Protein AF-A0A932ZQI0-F1 (afdb_monomer_lite)

Sequence (1158 aa):
MSIFASSALFLGVGPSVYGGASLAAGVIEGADFLPGDAALLPDAFAGVDEGLRAELKDLVRGWRAATGTDREEIQREFAARIRAVPQDPWREAVAKISLHRLGEIPSRRYSRFLDESLERLIDHLEQGVSDRGLIVSPLGLRDLTEAFLERLLRRPHSGPVQQALVEKETVLIVQGKENFKRWQGRLSRLTGETIQDKEQAIFERDGIKIRLASIHELSRMEGPDLRGALARAGVVILDKEHHVRPIEDDPEDKDRSRFIRVLVEGGFLSPDFQIQKVEGQFLLGLTESVAEGAAGIYGGAKGLIFSEDLPSLLKQGLVIKPETRVYLPKPLATDKPVHEAWGELGLVERVEHLEETIVQLDRELSREEKIPRMAVYAGSREEAMALAARLQAEGRYRDRAALVISGDPEIEARRDLDWRDFVLGVRPIVIHVEALVEGVDEFQSDPLAAVIFAGVERAGGLRYALQSVGAHLGAQSAPLFVDLAGMFFRHPGLTAFDPSVYILEAGEIKRGSPLKSARPAGPRGGREVLKDTDVLTIDLFGEAAGENLGRYLRQLSPVPNAGAIAFGLGYSQELSEDLLAGRFVPNARLTVERLAEALGLDSRESGFLLHAWALDRLRYYETRHPMPQHLPDNEQALLKAARYMVIRRYGGMLGAVSGIKTETLRRYLEEGVSPENPGVRRNFFKALGNLVGKKYVERHLGRRILGDYFRPGRLDALDQTAPADLETLFDLVAGEKGQRPSEIIWQTRVQADGSLSNPSPLAVGEENQSRDYAKLRIGDLGGGRYAVTKARGTGAKNVVEGLRRAEGLKEVLTIRSDGWIGLRALRKDDLFTMETGDIEAMFQAVAKEKGQRPSEIIWQTLVQADGSLSNPSSLAVGEENQSTNYAKIQISDLGGGRYAVTKARGTRARNVVEGLRRSEGLKEVLTIRSDGWIGLRALHKDDLSTMETGDIEAMFQAAAEEKGQRPSEIIWQTLVQADGSLVNPSPLAVGEENKGYGYAKLRISDLGGGRYAVTKARGTGAKNVVEGLRRAEGLKEVLTIRADGWIGLRALRTDDLSTMEPSDIEAMFQTVAEEKGQRPSEIIWQMQVHADGSLVNPSPLAVGEKNQARNYAKLRISDLGGGRYAVTKAWGTGATKILAALKSSPLAQGPEAVLRIQ

Secondary structure (DSSP, 8-state):
---------------SS-TTHHHHHHHHHH----GGGGGSHHHHTTTS-HHHHHHHHHHHHHHHH--THHHHHHHHHHHHHHTTS-SHHHHHHHHHHHHHHHHHHHHHHHHHHHHHHHHHHHHHHHHTS-SEEEEE-TT-SHHHHHHHHHHHHHS---SHHHHHHHHSEEEEEESHHHHHHHHHHHHHHHH------SS--EEEETTEEEEEEEHHHHTTS-HHHHHHHHHTEEEEEESSGGG---GGG-TT-HHHHHHHHHHHHTTSB-TTS-B---TT-EEEEEESS--TTHHHHHTGGGTEEEE--HHHHHHHTSS----EEEEEEGGG-SSS-HHHHHHHS-HHHHHHHHHHHHHHHHHHH-SSSSPPPEEEEESSHHHHHHHHHHHHHSTTTTTSPPEEE-S-HHHHHHHHHHHHHHHTTSS-EEEEETT--TTGGGGGTS--SEEEE----SS-HHHHHHHHHHTT-BTTB-PEEEESS-HHHH-GGGGGG-PEEEEEETTEEEEPPPPTT-S--TT---S-SSBSSS-----EESTTTTHHHHHHHHHSSSPPPHHHHHHHHT--HHHHHHHHHTSEE-S-HHHHHHHHHHTT--HHHHHHHHHHHHHHHHHHHHHHS---TTS-HHHHHHHHHHHHHHHHHHTTBSTTSTTS-HHHHHHHHHH----SSHHHHHHHHHHHHHHH-HHHHHHHH-GGGGT-S---SBGGGGGG--HHHHHHHHHHHHHHHTS--SEEEEEEEEPTTSBEEEEEEEETT-S---TTEEEEEEEEEETTEEEEEEEESTTHHHHHHHHHH-GGGTTTEEE-STT-TTT--EEGGGGGG--HHHHHHHHHHHHHHHSS--SEEEEEEEE-TTSEEEEEEEEETT-S---TTEEEEEEEEEETTEEEEEEEESTTHHHHHHHHHT-GGGTTTEEE--TT-TTT--EETTGGGG--HHHHHHHHHHHHHHHSS--SEEEEEEEE-TTSEEEEEEEEETT-S---TTSEEEEEEEEETTEEEEEEEESTTHHHHHHHHHT-GGGTTTEEE-S---TT----BTGGGGG--HHHHHHHHHHHHHHHSS--SEEEEEEEEPTTSBEEEEEEEETT-----TTSEEEEEEEEETTEEEEEEEESTTHHHHHHHHHTSTTTSSTT-SEEE-

Structure (mmCIF, N/CA/C/O backbone):
data_AF-A0A932ZQI0-F1
#
_entry.id   AF-A0A932ZQI0-F1
#
loop_
_atom_site.group_PDB
_atom_site.id
_atom_site.type_symbol
_atom_site.label_atom_id
_atom_site.label_alt_id
_atom_site.label_comp_id
_atom_site.label_asym_id
_atom_site.label_entity_id
_atom_site.label_seq_id
_atom_site.pdbx_PDB_ins_code
_atom_site.Cartn_x
_atom_site.Cartn_y
_atom_site.Cartn_z
_atom_site.occupancy
_atom_site.B_iso_or_equiv
_atom_site.auth_seq_id
_atom_site.auth_comp_id
_atom_site.auth_asym_id
_atom_site.auth_atom_id
_atom_site.pdbx_PDB_model_num
ATOM 1 N N . MET A 1 1 ? -47.302 8.917 -15.443 1.00 24.84 1 MET A N 1
ATOM 2 C CA . MET A 1 1 ? -47.496 8.179 -14.177 1.00 24.84 1 MET A CA 1
ATOM 3 C C . MET A 1 1 ? -46.247 8.398 -13.336 1.00 24.84 1 MET A C 1
ATOM 5 O O . MET A 1 1 ? -45.184 8.120 -13.859 1.00 24.84 1 MET A O 1
ATOM 9 N N . SER A 1 2 ? -46.226 8.939 -12.123 1.00 22.20 2 SER A N 1
ATOM 10 C CA . SER A 1 2 ? -47.204 9.651 -11.291 1.00 22.20 2 SER A CA 1
ATOM 11 C C . SER A 1 2 ? -46.400 10.378 -10.195 1.00 22.20 2 SER A C 1
ATOM 13 O O . SER A 1 2 ? -45.770 9.721 -9.381 1.00 22.20 2 SER A O 1
ATOM 15 N N . ILE A 1 3 ? -46.388 11.714 -10.275 1.00 27.12 3 ILE A N 1
ATOM 16 C CA . ILE A 1 3 ? -46.456 12.734 -9.207 1.00 27.12 3 ILE A CA 1
ATOM 17 C C . ILE A 1 3 ? -45.682 12.455 -7.897 1.00 27.12 3 ILE A C 1
ATOM 19 O O . ILE A 1 3 ? -46.152 11.686 -7.073 1.00 27.12 3 ILE A O 1
ATOM 23 N N . PHE A 1 4 ? -44.582 13.184 -7.657 1.00 23.95 4 PHE A N 1
ATOM 24 C CA . PHE A 1 4 ? -44.499 14.200 -6.588 1.00 23.95 4 PHE A CA 1
ATOM 25 C C . PHE A 1 4 ? -43.262 15.089 -6.796 1.00 23.95 4 PHE A C 1
ATOM 27 O O . PHE A 1 4 ? -42.119 14.647 -6.720 1.00 23.95 4 PHE A O 1
ATOM 34 N N . ALA A 1 5 ? -43.522 16.360 -7.086 1.00 21.81 5 ALA A N 1
ATOM 35 C CA . ALA A 1 5 ? -42.555 17.442 -7.119 1.00 21.81 5 ALA A CA 1
ATOM 36 C C . ALA A 1 5 ? -43.090 18.587 -6.250 1.00 21.81 5 ALA A C 1
ATOM 38 O O . ALA A 1 5 ? -44.304 18.754 -6.134 1.00 21.81 5 ALA A O 1
ATOM 39 N N . SER A 1 6 ? -42.150 19.404 -5.767 1.00 22.16 6 SER A N 1
ATOM 40 C CA . SER A 1 6 ? -42.321 20.805 -5.356 1.00 22.16 6 SER A CA 1
ATOM 41 C C . SER A 1 6 ? -42.725 21.065 -3.903 1.00 22.16 6 SER A C 1
ATOM 43 O O . SER A 1 6 ? -43.863 20.832 -3.514 1.00 22.16 6 SER A O 1
ATOM 45 N N . SER A 1 7 ? -41.810 21.686 -3.144 1.00 22.47 7 SER A N 1
ATOM 46 C CA . SER A 1 7 ? -42.012 23.021 -2.539 1.00 22.47 7 SER A CA 1
ATOM 47 C C . SER A 1 7 ? -40.743 23.494 -1.814 1.00 22.47 7 SER A C 1
ATOM 49 O O . SER A 1 7 ? -40.573 23.271 -0.622 1.00 22.47 7 SER A O 1
ATOM 51 N N . ALA A 1 8 ? -39.840 24.162 -2.536 1.00 22.92 8 ALA A N 1
ATOM 52 C CA . ALA A 1 8 ? -38.798 24.999 -1.940 1.00 22.92 8 ALA A CA 1
ATOM 53 C C . ALA A 1 8 ? -38.463 26.150 -2.900 1.00 22.92 8 ALA A C 1
ATOM 55 O O . ALA A 1 8 ? -37.605 25.988 -3.762 1.00 22.92 8 ALA A O 1
ATOM 56 N N . LEU A 1 9 ? -39.176 27.279 -2.781 1.00 23.56 9 LEU A N 1
ATOM 57 C CA . LEU A 1 9 ? -38.728 28.625 -3.183 1.00 23.56 9 LEU A CA 1
ATOM 58 C C . LEU A 1 9 ? -39.774 29.699 -2.807 1.00 23.56 9 LEU A C 1
ATOM 60 O O . LEU A 1 9 ? -40.964 29.460 -2.980 1.00 23.56 9 LEU A O 1
ATOM 64 N N . PHE A 1 10 ? -39.273 30.878 -2.387 1.00 23.12 10 PHE A N 1
ATOM 65 C CA . PHE A 1 10 ? -39.952 32.144 -2.004 1.00 23.12 10 PHE A CA 1
ATOM 66 C C . PHE A 1 10 ? -40.559 32.158 -0.581 1.00 23.12 10 PHE A C 1
ATOM 68 O O . PHE A 1 10 ? -41.439 31.369 -0.285 1.00 23.12 10 PHE A O 1
ATOM 75 N N . LEU A 1 11 ? -40.123 32.972 0.396 1.00 22.80 11 LEU A N 1
ATOM 76 C CA . LEU A 1 11 ? -39.775 34.401 0.421 1.00 22.80 11 LEU A CA 1
ATOM 77 C C . LEU A 1 11 ? -38.868 34.729 1.632 1.00 22.80 11 LEU A C 1
ATOM 79 O O . LEU A 1 11 ? -39.072 34.198 2.722 1.00 22.80 11 LEU A O 1
ATOM 83 N N . GLY A 1 12 ? -37.905 35.642 1.469 1.00 28.75 12 GLY A N 1
ATOM 84 C CA . GLY A 1 12 ? -37.147 36.204 2.586 1.00 28.75 12 GLY A CA 1
ATOM 85 C C . GLY A 1 12 ? -37.968 37.240 3.350 1.00 28.75 12 GLY A C 1
ATOM 86 O O . GLY A 1 12 ? -38.247 38.297 2.801 1.00 28.75 12 GLY A O 1
ATOM 87 N N . VAL A 1 13 ? -38.297 36.946 4.609 1.00 24.00 13 VAL A N 1
ATOM 88 C CA . VAL A 1 13 ? -38.564 37.904 5.696 1.00 24.00 13 VAL A CA 1
ATOM 89 C C . VAL A 1 13 ? -38.157 37.193 6.997 1.00 24.00 13 VAL A C 1
ATOM 91 O O . VAL A 1 13 ? -38.530 36.042 7.211 1.00 24.00 13 VAL A O 1
ATOM 94 N N . GLY A 1 14 ? -37.295 37.816 7.805 1.00 34.00 14 GLY A N 1
ATOM 95 C CA . GLY A 1 14 ? -36.609 37.162 8.928 1.00 34.00 14 GLY A CA 1
ATOM 96 C C . GLY A 1 14 ? -37.490 36.863 10.152 1.00 34.00 14 GLY A C 1
ATOM 97 O O . GLY A 1 14 ? -38.519 37.510 10.331 1.00 34.00 14 GLY A O 1
ATOM 98 N N . PRO A 1 15 ? -37.052 35.955 11.049 1.00 25.44 15 PRO A N 1
ATOM 99 C CA . PRO A 1 15 ? -37.573 35.870 12.403 1.00 25.44 15 PRO A CA 1
ATOM 100 C C . PRO A 1 15 ? -36.463 36.188 13.418 1.00 25.44 15 PRO A C 1
ATOM 102 O O . PRO A 1 15 ? -35.770 35.304 13.922 1.00 25.44 15 PRO A O 1
ATOM 105 N N . SER A 1 16 ? -36.311 37.466 13.754 1.00 29.48 16 SER A N 1
ATOM 106 C CA . SER A 1 16 ? -36.058 37.817 15.150 1.00 29.48 16 SER A CA 1
ATOM 107 C C . SER A 1 16 ? -37.395 37.665 15.892 1.00 29.48 16 SER A C 1
ATOM 109 O O . SER A 1 16 ? -38.446 37.988 15.346 1.00 29.48 16 SER A O 1
ATOM 111 N N . VAL A 1 17 ? -37.364 37.163 17.132 1.00 29.69 17 VAL A N 1
ATOM 112 C CA . VAL A 1 17 ? -38.525 37.039 18.046 1.00 29.69 17 VAL A CA 1
ATOM 113 C C . VAL A 1 17 ? -39.454 35.811 17.850 1.00 29.69 17 VAL A C 1
ATOM 115 O O . VAL A 1 17 ? -40.660 35.980 17.867 1.00 29.69 17 VAL A O 1
ATOM 118 N N . TYR A 1 18 ? -38.972 34.557 17.731 1.00 29.39 18 TYR A N 1
ATOM 119 C CA . TYR A 1 18 ? -39.868 33.362 17.793 1.00 29.39 18 TYR A CA 1
ATOM 120 C C . TYR A 1 18 ? -39.220 32.037 18.280 1.00 29.39 18 TYR A C 1
ATOM 122 O O . TYR A 1 18 ? -39.478 30.965 17.736 1.00 29.39 18 TYR A O 1
ATOM 130 N N . GLY A 1 19 ? -38.408 32.058 19.345 1.00 28.91 19 GLY A N 1
ATOM 131 C CA . GLY A 1 19 ? -37.782 30.830 19.885 1.00 28.91 19 GLY A CA 1
ATOM 132 C C . GLY A 1 19 ? -38.753 29.807 20.507 1.00 28.91 19 GLY A C 1
ATOM 133 O O . GLY A 1 19 ? -38.497 28.611 20.452 1.00 28.91 19 GLY A O 1
ATOM 134 N N . GLY A 1 20 ? -39.896 30.248 21.049 1.00 29.66 20 GLY A N 1
ATOM 135 C CA . GLY A 1 20 ? -40.848 29.361 21.742 1.00 29.66 20 GLY A CA 1
ATOM 136 C C . GLY A 1 20 ? -41.961 28.756 20.873 1.00 29.66 20 GLY A C 1
ATOM 137 O O . GLY A 1 20 ? -42.460 27.680 21.181 1.00 29.66 20 GLY A O 1
ATOM 138 N N . ALA A 1 21 ? -42.359 29.412 19.775 1.00 29.97 21 ALA A N 1
ATOM 139 C CA . ALA A 1 21 ? -43.529 28.986 18.991 1.00 29.97 21 ALA A CA 1
ATOM 140 C C . ALA A 1 21 ? -43.204 27.925 17.925 1.00 29.97 21 ALA A C 1
ATOM 142 O O . ALA A 1 21 ? -44.059 27.106 17.601 1.00 29.97 21 ALA A O 1
ATOM 143 N N . SER A 1 22 ? -41.969 27.911 17.409 1.00 32.50 22 SER A N 1
ATOM 144 C CA . SER A 1 22 ? -41.514 26.923 16.416 1.00 32.50 22 SER A CA 1
ATOM 145 C C . SER A 1 22 ? -41.395 25.515 17.021 1.00 32.50 22 SER A C 1
ATOM 147 O O . SER A 1 22 ? -41.840 24.537 16.426 1.00 32.50 22 SER A O 1
ATOM 149 N N . LEU A 1 23 ? -40.897 25.427 18.262 1.00 33.38 23 LEU A N 1
ATOM 150 C CA . LEU A 1 23 ? -40.829 24.180 19.031 1.00 33.38 23 LEU A CA 1
ATOM 151 C C . LEU A 1 23 ? -42.230 23.650 19.380 1.00 33.38 23 LEU A C 1
ATOM 153 O O . LEU A 1 23 ? -42.484 22.458 19.252 1.00 33.38 23 LEU A O 1
ATOM 157 N N . ALA A 1 24 ? -43.165 24.537 19.737 1.00 32.56 24 ALA A N 1
ATOM 158 C CA . ALA A 1 24 ? -44.550 24.158 20.011 1.00 32.56 24 ALA A CA 1
ATOM 159 C C . ALA A 1 24 ? -45.299 23.685 18.749 1.00 32.56 24 ALA A C 1
ATOM 161 O O . ALA A 1 24 ? -46.035 22.705 18.811 1.00 32.56 24 ALA A O 1
ATOM 162 N N . ALA A 1 25 ? -45.091 24.332 17.596 1.00 32.06 25 ALA A N 1
ATOM 163 C CA . ALA A 1 25 ? -45.734 23.943 16.339 1.00 32.06 25 ALA A CA 1
ATOM 164 C C . ALA A 1 25 ? -45.240 22.577 15.827 1.00 32.06 25 ALA A C 1
ATOM 166 O O . ALA A 1 25 ? -46.059 21.747 15.440 1.00 32.06 25 ALA A O 1
ATOM 167 N N . GLY A 1 26 ? -43.931 22.303 15.918 1.00 34.44 26 GLY A N 1
ATOM 168 C CA . GLY A 1 26 ? -43.352 21.011 15.526 1.00 34.44 26 GLY A CA 1
ATOM 169 C C . GLY A 1 26 ? -43.748 19.842 16.438 1.00 34.44 26 GLY A C 1
ATOM 170 O O . GLY A 1 26 ? -43.916 18.722 15.963 1.00 34.44 26 GLY A O 1
ATOM 171 N N . VAL A 1 27 ? -43.957 20.092 17.737 1.00 36.28 27 VAL A N 1
ATOM 172 C CA . VAL A 1 27 ? -44.449 19.075 18.688 1.00 36.28 27 VAL A CA 1
ATOM 173 C C . VAL A 1 27 ? -45.940 18.779 18.479 1.00 36.28 27 VAL A C 1
ATOM 175 O O . VAL A 1 27 ? -46.361 17.640 18.653 1.00 36.28 27 VAL A O 1
ATOM 178 N N . ILE A 1 28 ? -46.743 19.769 18.074 1.00 37.00 28 ILE A N 1
ATOM 179 C CA . ILE A 1 28 ? -48.190 19.601 17.851 1.00 37.00 28 ILE A CA 1
ATOM 180 C C . ILE A 1 28 ? -48.493 18.948 16.490 1.00 37.00 28 ILE A C 1
ATOM 182 O O . ILE A 1 28 ? -49.442 18.172 16.394 1.00 37.00 28 ILE A O 1
ATOM 186 N N . GLU A 1 29 ? -47.689 19.210 15.453 1.00 35.88 29 GLU A N 1
ATOM 187 C CA . GLU A 1 29 ? -47.862 18.590 14.126 1.00 35.88 29 GLU A CA 1
ATOM 188 C C . GLU A 1 29 ? -47.387 17.122 14.066 1.00 35.88 29 GLU A C 1
ATOM 190 O O . GLU A 1 29 ? -47.773 16.408 13.144 1.00 35.88 29 GLU A O 1
ATOM 195 N N . GLY A 1 30 ? -46.610 16.646 15.053 1.00 34.22 30 GLY A N 1
ATOM 196 C CA . GLY A 1 30 ? -46.048 15.285 15.076 1.00 34.22 30 GLY A CA 1
ATOM 197 C C . GLY A 1 30 ? -46.457 14.379 16.247 1.00 34.22 30 GLY A C 1
ATOM 198 O O . GLY A 1 30 ? -45.995 13.240 16.299 1.00 34.22 30 GLY A O 1
ATOM 199 N N . ALA A 1 31 ? -47.276 14.841 17.201 1.00 35.91 31 ALA A N 1
ATOM 200 C CA . ALA A 1 31 ? -47.643 14.050 18.381 1.00 35.91 31 ALA A CA 1
ATOM 201 C C . ALA A 1 31 ? -49.029 13.391 18.266 1.00 35.91 31 ALA A C 1
ATOM 203 O O . ALA A 1 31 ? -50.055 14.069 18.191 1.00 35.91 31 ALA A O 1
ATOM 204 N N . ASP A 1 32 ? -49.064 12.062 18.381 1.00 32.50 32 ASP A N 1
ATOM 205 C CA . ASP A 1 32 ? -50.278 11.311 18.706 1.00 32.50 32 ASP A CA 1
ATOM 206 C C . ASP A 1 32 ? -50.683 11.598 20.164 1.00 32.50 32 ASP A C 1
ATOM 208 O O . ASP A 1 32 ? -50.017 11.164 21.106 1.00 32.50 32 ASP A O 1
ATOM 212 N N . PHE A 1 33 ? -51.776 12.337 20.381 1.00 38.59 33 PHE A N 1
ATOM 213 C CA . PHE A 1 33 ? -52.343 12.521 21.724 1.00 38.59 33 PHE A CA 1
ATOM 214 C C . PHE A 1 33 ? -52.954 11.206 22.230 1.00 38.59 33 PHE A C 1
ATOM 216 O O . PHE A 1 33 ? -53.869 10.652 21.610 1.00 38.59 33 PHE A O 1
ATOM 223 N N . LEU A 1 34 ? -52.479 10.716 23.377 1.00 37.38 34 LEU A N 1
ATOM 224 C CA . LEU A 1 34 ? -52.951 9.472 23.985 1.00 37.38 34 LEU A CA 1
ATOM 225 C C . LEU A 1 34 ? -54.200 9.715 24.859 1.00 37.38 34 LEU A C 1
ATOM 227 O O . LEU A 1 34 ? -54.417 10.817 25.371 1.00 37.38 34 LEU A O 1
ATOM 231 N N . PRO A 1 35 ? -55.042 8.688 25.100 1.00 37.34 35 PRO A N 1
ATOM 232 C CA . PRO A 1 35 ? -56.301 8.829 25.843 1.00 37.34 35 PRO A CA 1
ATOM 233 C C . PRO A 1 35 ? -56.177 9.434 27.258 1.00 37.34 35 PRO A C 1
ATOM 235 O O . PRO A 1 35 ? -57.126 10.076 27.720 1.00 37.34 35 PRO A O 1
ATOM 238 N N . GLY A 1 36 ? -55.023 9.282 27.921 1.00 39.62 36 GLY A N 1
ATOM 239 C CA . GLY A 1 36 ? -54.739 9.822 29.260 1.00 39.62 36 GLY A CA 1
ATOM 240 C C . GLY A 1 36 ? -54.460 11.331 29.313 1.00 39.62 36 GLY A C 1
ATOM 241 O O . GLY A 1 36 ? -54.604 11.941 30.368 1.00 39.62 36 GLY A O 1
ATOM 242 N N . ASP A 1 37 ? -54.158 11.960 28.175 1.00 41.72 37 ASP A N 1
ATOM 243 C CA . ASP A 1 37 ? -53.739 13.367 28.108 1.00 41.72 37 ASP A CA 1
ATOM 244 C C . ASP A 1 37 ? -54.865 14.362 28.437 1.00 41.72 37 ASP A C 1
ATOM 246 O O . ASP A 1 37 ? -54.610 15.503 28.818 1.00 41.72 37 ASP A O 1
ATOM 250 N N . ALA A 1 38 ? -56.129 13.935 28.348 1.00 41.59 38 ALA A N 1
ATOM 251 C CA . ALA A 1 38 ? -57.273 14.795 28.656 1.00 41.59 38 ALA A CA 1
ATOM 252 C C . ALA A 1 38 ? -57.487 15.039 30.157 1.00 41.59 38 ALA A C 1
ATOM 254 O O . ALA A 1 38 ? -58.179 15.992 30.514 1.00 41.59 38 ALA A O 1
ATOM 255 N N . ALA A 1 39 ? -56.903 14.210 31.028 1.00 43.34 39 ALA A N 1
ATOM 256 C CA . ALA A 1 39 ? -57.005 14.387 32.476 1.00 43.34 39 ALA A CA 1
ATOM 257 C C . ALA A 1 39 ? -56.127 15.542 32.995 1.00 43.34 39 ALA A C 1
ATOM 259 O O . ALA A 1 39 ? -56.420 16.085 34.053 1.00 43.34 39 ALA A O 1
ATOM 260 N N . LEU A 1 40 ? -55.098 15.945 32.236 1.00 40.34 40 LEU A N 1
ATOM 261 C CA . LEU A 1 40 ? -54.125 16.986 32.607 1.00 40.34 40 LEU A CA 1
ATOM 262 C C . LEU A 1 40 ? -54.481 18.385 32.068 1.00 40.34 40 LEU A C 1
ATOM 264 O O . LEU A 1 40 ? -53.931 19.391 32.508 1.00 40.34 40 LEU A O 1
ATOM 268 N N . LEU A 1 41 ? -55.421 18.465 31.121 1.00 44.06 41 LEU A N 1
ATOM 269 C CA . LEU A 1 41 ? -55.883 19.728 30.535 1.00 44.06 41 LEU A CA 1
ATOM 270 C C . LEU A 1 41 ? -56.590 20.673 31.536 1.00 44.06 41 LEU A C 1
ATOM 272 O O . LEU A 1 41 ? -56.377 21.878 31.426 1.00 44.06 41 LEU A O 1
ATOM 276 N N . PRO A 1 42 ? -57.410 20.216 32.508 1.00 45.59 42 PRO A N 1
ATOM 277 C CA . PRO A 1 42 ? -58.130 21.118 33.413 1.00 45.59 42 PRO A CA 1
ATOM 278 C C . PRO A 1 42 ? -57.219 22.047 34.231 1.00 45.59 42 PRO A C 1
ATOM 280 O O . PRO A 1 42 ? -57.543 23.228 34.358 1.00 45.59 42 PRO A O 1
ATOM 283 N N . ASP A 1 43 ? -56.073 21.545 34.702 1.00 45.09 43 ASP A N 1
ATOM 284 C CA . ASP A 1 43 ? -55.130 22.311 35.530 1.00 45.09 43 ASP A CA 1
ATOM 285 C C . ASP A 1 43 ? -54.246 23.244 34.690 1.00 45.09 43 ASP A C 1
ATOM 287 O O . ASP A 1 43 ? -53.954 24.369 35.098 1.00 45.09 43 ASP A O 1
ATOM 291 N N . ALA A 1 44 ? -53.888 22.834 33.467 1.00 45.62 44 ALA A N 1
ATOM 292 C CA . ALA A 1 44 ? -53.109 23.653 32.536 1.00 45.62 44 ALA A CA 1
ATOM 293 C C . ALA A 1 44 ? -53.874 24.886 32.015 1.00 45.62 44 ALA A C 1
ATOM 295 O O . ALA A 1 44 ? -53.261 25.856 31.570 1.00 45.62 44 ALA A O 1
ATOM 296 N N . PHE A 1 45 ? -55.211 24.868 32.073 1.00 46.88 45 PHE A N 1
ATOM 297 C CA . PHE A 1 45 ? -56.064 25.941 31.561 1.00 46.88 45 PHE A CA 1
ATOM 298 C C . PHE A 1 45 ? -56.587 26.900 32.627 1.00 46.88 45 PHE A C 1
ATOM 300 O O . PHE A 1 45 ? -57.428 27.730 32.285 1.00 46.88 45 PHE A O 1
ATOM 307 N N . ALA A 1 46 ? -56.122 26.833 33.880 1.00 51.41 46 ALA A N 1
ATOM 308 C CA . ALA A 1 46 ? -56.677 27.584 35.014 1.00 51.41 46 ALA A CA 1
ATOM 309 C C . ALA A 1 46 ? -56.826 29.114 34.797 1.00 51.41 46 ALA A C 1
ATOM 311 O O . ALA A 1 46 ? -57.655 29.724 35.464 1.00 51.41 46 ALA A O 1
ATOM 312 N N . GLY A 1 47 ? -56.120 29.713 33.826 1.00 50.03 47 GLY A N 1
ATOM 313 C CA . GLY A 1 47 ? -56.233 31.131 33.437 1.00 50.03 47 GLY A CA 1
ATOM 314 C C . GLY A 1 47 ? -56.882 31.436 32.073 1.00 50.03 47 GLY A C 1
ATOM 315 O O . GLY A 1 47 ? -56.808 32.576 31.626 1.00 50.03 47 GLY A O 1
ATOM 316 N N . VAL A 1 48 ? -57.471 30.454 31.382 1.00 51.94 48 VAL A N 1
ATOM 317 C CA . VAL A 1 48 ? -58.129 30.639 30.070 1.00 51.94 48 VAL A CA 1
ATOM 318 C C . VAL A 1 48 ? -59.638 30.833 30.234 1.00 51.94 48 VAL A C 1
ATOM 320 O O . VAL A 1 48 ? -60.255 30.138 31.044 1.00 51.94 48 VAL A O 1
ATOM 323 N N . ASP A 1 49 ? -60.208 31.751 29.443 1.00 63.16 49 ASP A N 1
ATOM 324 C CA . ASP A 1 49 ? -61.644 32.055 29.376 1.00 63.16 49 ASP A CA 1
ATOM 325 C C . ASP A 1 49 ? -62.515 30.789 29.273 1.00 63.16 49 ASP A C 1
ATOM 327 O O . ASP A 1 49 ? -62.194 29.833 28.557 1.00 63.16 49 ASP A O 1
ATOM 331 N N . GLU A 1 50 ? -63.622 30.779 30.013 1.00 60.78 50 GLU A N 1
ATOM 332 C CA . GLU A 1 50 ? -64.457 29.593 30.210 1.00 60.78 50 GLU A CA 1
ATOM 333 C C . GLU A 1 50 ? -65.176 29.157 28.920 1.00 60.78 50 GLU A C 1
ATOM 335 O O . GLU A 1 50 ? -65.356 27.956 28.694 1.00 60.78 50 GLU A O 1
ATOM 340 N N . GLY A 1 51 ? -65.495 30.105 28.029 1.00 61.03 51 GLY A N 1
ATOM 341 C CA . GLY A 1 51 ? -66.094 29.833 26.721 1.00 61.03 51 GLY A CA 1
ATOM 342 C C . GLY A 1 51 ? -65.116 29.138 25.777 1.00 61.03 51 GLY A C 1
ATOM 343 O O . GLY A 1 51 ? -65.432 28.094 25.205 1.00 61.03 51 GLY A O 1
ATOM 344 N N . LEU A 1 52 ? -63.882 29.641 25.696 1.00 58.97 52 LEU A N 1
ATOM 345 C CA . LEU A 1 52 ? -62.823 29.017 24.898 1.00 58.97 52 LEU A CA 1
ATOM 346 C C . LEU A 1 52 ? -62.430 27.635 25.452 1.00 58.97 52 LEU A C 1
ATOM 348 O O . LEU A 1 52 ? -62.166 26.697 24.696 1.00 58.97 52 LEU A O 1
ATOM 352 N N . ARG A 1 53 ? -62.440 27.474 26.781 1.00 58.94 53 ARG A N 1
ATOM 353 C CA . ARG A 1 53 ? -62.194 26.184 27.441 1.00 58.94 53 ARG A CA 1
ATOM 354 C C . ARG A 1 53 ? -63.275 25.149 27.094 1.00 58.94 53 ARG A C 1
ATOM 356 O O . ARG A 1 53 ? -62.947 23.970 26.943 1.00 58.94 53 ARG A O 1
ATOM 363 N N . ALA A 1 54 ? -64.539 25.558 26.981 1.00 63.72 54 ALA A N 1
ATOM 364 C CA . ALA A 1 54 ? -65.634 24.678 26.573 1.00 63.72 54 ALA A CA 1
ATOM 365 C C . ALA A 1 54 ? -65.513 24.265 25.095 1.00 63.72 54 ALA A C 1
ATOM 367 O O . ALA A 1 54 ? -65.581 23.074 24.792 1.00 63.72 54 ALA A O 1
ATOM 368 N N . GLU A 1 55 ? -65.220 25.211 24.199 1.00 58.44 55 GLU A N 1
ATOM 369 C CA . GLU A 1 55 ? -65.029 24.923 22.770 1.00 58.44 55 GLU A CA 1
ATOM 370 C C . GLU A 1 55 ? -63.850 23.978 22.501 1.00 58.44 55 GLU A C 1
ATOM 372 O O . GLU A 1 55 ? -63.971 23.032 21.721 1.00 58.44 55 GLU A O 1
ATOM 377 N N . LEU A 1 56 ? -62.711 24.180 23.174 1.00 55.25 56 LEU A N 1
ATOM 378 C CA . LEU A 1 56 ? -61.544 23.305 23.022 1.00 55.25 56 LEU A CA 1
ATOM 379 C C . LEU A 1 56 ? -61.823 21.885 23.536 1.00 55.25 56 LEU A C 1
ATOM 381 O O . LEU A 1 56 ? -61.344 20.914 22.949 1.00 55.25 56 LEU A O 1
ATOM 385 N N . LYS A 1 57 ? -62.628 21.738 24.598 1.00 59.75 57 LYS A N 1
ATOM 386 C CA . LYS A 1 57 ? -63.063 20.420 25.090 1.00 59.75 57 LYS A CA 1
ATOM 387 C C . LYS A 1 57 ? -63.949 19.693 24.078 1.00 59.75 57 LYS A C 1
ATOM 389 O O . LYS A 1 57 ? -63.797 18.479 23.921 1.00 59.75 57 LYS A O 1
ATOM 394 N N . ASP A 1 58 ? -64.832 20.406 23.387 1.00 60.81 58 ASP A N 1
ATOM 395 C CA . ASP A 1 58 ? -65.703 19.808 22.373 1.00 60.81 58 ASP A CA 1
ATOM 396 C C . ASP A 1 58 ? -64.952 19.462 21.079 1.00 60.81 58 ASP A C 1
ATOM 398 O O . ASP A 1 58 ? -65.175 18.384 20.528 1.00 60.81 58 ASP A O 1
ATOM 402 N N . LEU A 1 59 ? -63.963 20.263 20.665 1.00 55.78 59 LEU A N 1
ATOM 403 C CA . LEU A 1 59 ? -63.044 19.911 19.570 1.00 55.78 59 LEU A CA 1
ATOM 404 C C . LEU A 1 59 ? -62.225 18.648 19.875 1.00 55.78 59 LEU A C 1
ATOM 406 O O . LEU A 1 59 ? -62.103 17.768 19.025 1.00 55.78 59 LEU A O 1
ATOM 410 N N . VAL A 1 60 ? -61.716 18.505 21.104 1.00 52.22 60 VAL A N 1
ATOM 411 C CA . VAL A 1 60 ? -60.989 17.295 21.533 1.00 52.22 60 VAL A CA 1
ATOM 412 C C . VAL A 1 60 ? -61.914 16.073 21.597 1.00 52.22 60 VAL A C 1
ATOM 414 O O . VAL A 1 60 ? -61.490 14.964 21.260 1.00 52.22 60 VAL A O 1
ATOM 417 N N . ARG A 1 61 ? -63.188 16.240 21.984 1.00 59.62 61 ARG A N 1
ATOM 418 C CA . ARG A 1 61 ? -64.191 15.163 21.881 1.00 59.62 61 ARG A CA 1
ATOM 419 C C . ARG A 1 61 ? -64.466 14.772 20.434 1.00 59.62 61 ARG A C 1
ATOM 421 O O . ARG A 1 61 ? -64.479 13.579 20.147 1.00 59.62 61 ARG A O 1
ATOM 428 N N . GLY A 1 62 ? -64.649 15.748 19.544 1.00 54.62 62 GLY A N 1
ATOM 429 C CA . GLY A 1 62 ? -64.841 15.512 18.113 1.00 54.62 62 GLY A CA 1
ATOM 430 C C . GLY A 1 62 ? -63.658 14.765 17.499 1.00 54.62 62 GLY A C 1
ATOM 431 O O . GLY A 1 62 ? -63.844 13.760 16.820 1.00 54.62 62 GLY A O 1
ATOM 432 N N . TRP A 1 63 ? -62.433 15.171 17.844 1.00 56.66 63 TRP A N 1
ATOM 433 C CA . TRP A 1 63 ? -61.203 14.519 17.387 1.00 56.66 63 TRP A CA 1
ATOM 434 C C . TRP A 1 63 ? -61.095 13.058 17.842 1.00 56.66 63 TRP A C 1
ATOM 436 O O . TRP A 1 63 ? -60.628 12.208 17.088 1.00 56.66 63 TRP A O 1
ATOM 446 N N . ARG A 1 64 ? -61.553 12.740 19.062 1.00 48.84 64 ARG A N 1
ATOM 447 C CA . ARG A 1 64 ? -61.570 11.363 19.591 1.00 48.84 64 ARG A CA 1
ATOM 448 C C . ARG A 1 64 ? -62.575 10.452 18.889 1.00 48.84 64 ARG A C 1
ATOM 450 O O . ARG A 1 64 ? -62.378 9.241 18.902 1.00 48.84 64 ARG A O 1
ATOM 457 N N . ALA A 1 65 ? -63.645 11.011 18.328 1.00 57.50 65 ALA A N 1
ATOM 458 C CA . ALA A 1 65 ? -64.685 10.251 17.639 1.00 57.50 65 ALA A CA 1
ATOM 459 C C . ALA A 1 65 ? -64.414 10.078 16.131 1.00 57.50 65 ALA A C 1
ATOM 461 O O . ALA A 1 65 ? -65.024 9.214 15.504 1.00 57.50 65 ALA A O 1
ATOM 462 N N . ALA A 1 66 ? -63.506 10.871 15.552 1.00 55.84 66 ALA A N 1
ATOM 463 C CA . ALA A 1 66 ? -63.208 10.877 14.122 1.00 55.84 66 ALA A CA 1
ATOM 464 C C . ALA A 1 66 ? -62.114 9.865 13.722 1.00 55.84 66 ALA A C 1
ATOM 466 O O . ALA A 1 66 ? -61.155 9.625 14.457 1.00 55.84 66 ALA A O 1
ATOM 467 N N . THR A 1 67 ? -62.220 9.300 12.513 1.00 50.53 67 THR A N 1
ATOM 468 C CA . THR A 1 67 ? -61.204 8.411 11.916 1.00 50.53 67 THR A CA 1
ATOM 469 C C . THR A 1 67 ? -60.875 8.856 10.491 1.00 50.53 67 THR A C 1
ATOM 471 O O . THR A 1 67 ? -61.739 9.366 9.786 1.00 50.53 67 THR A O 1
ATOM 474 N N . GLY A 1 68 ? -59.622 8.686 10.061 1.00 56.59 68 GLY A N 1
ATOM 475 C CA . GLY A 1 68 ? -59.186 9.087 8.719 1.00 56.59 68 GLY A CA 1
ATOM 476 C C . GLY A 1 68 ? -59.122 10.607 8.523 1.00 56.59 68 GLY A C 1
ATOM 477 O O . GLY A 1 68 ? -58.667 11.332 9.406 1.00 56.59 68 GLY A O 1
ATOM 478 N N . THR A 1 69 ? -59.566 11.087 7.361 1.00 50.56 69 THR A N 1
ATOM 479 C CA . THR A 1 69 ? -59.445 12.488 6.914 1.00 50.56 69 THR A CA 1
ATOM 480 C C . THR A 1 69 ? -60.169 13.500 7.805 1.00 50.56 69 THR A C 1
ATOM 482 O O . THR A 1 69 ? -59.670 14.609 7.981 1.00 50.56 69 THR A O 1
ATOM 485 N N . ASP A 1 70 ? -61.272 13.106 8.449 1.00 53.56 70 ASP A N 1
ATOM 486 C CA . ASP A 1 70 ? -62.012 13.967 9.386 1.00 53.56 70 ASP A CA 1
ATOM 487 C C . ASP A 1 70 ? -61.163 14.326 10.615 1.00 53.56 70 ASP A C 1
ATOM 489 O O . ASP A 1 70 ? -61.290 15.401 11.200 1.00 53.56 70 ASP A O 1
ATOM 493 N N . ARG A 1 71 ? -60.236 13.440 10.997 1.00 52.19 71 ARG A N 1
ATOM 494 C CA . ARG A 1 71 ? -59.343 13.657 12.137 1.00 52.19 71 ARG A CA 1
ATOM 495 C C . ARG A 1 71 ? -58.291 14.722 11.833 1.00 52.19 71 ARG A C 1
ATOM 497 O O . ARG A 1 71 ? -57.998 15.537 12.705 1.00 52.19 71 ARG A O 1
ATOM 504 N N . GLU A 1 72 ? -57.774 14.756 10.605 1.00 53.16 72 GLU A N 1
ATOM 505 C CA . GLU A 1 72 ? -56.823 15.778 10.145 1.00 53.16 72 GLU A CA 1
ATOM 506 C C . GLU A 1 72 ? -57.478 17.154 9.987 1.00 53.16 72 GLU A C 1
ATOM 508 O O . GLU A 1 72 ? -56.834 18.182 10.208 1.00 53.16 72 GLU A O 1
ATOM 513 N N . GLU A 1 73 ? -58.754 17.193 9.603 1.00 59.94 73 GLU A N 1
ATOM 514 C CA . GLU A 1 73 ? -59.512 18.437 9.482 1.00 59.94 73 GLU A CA 1
ATOM 515 C C . GLU A 1 73 ? -59.827 19.032 10.858 1.00 59.94 73 GLU A C 1
ATOM 517 O O . GLU A 1 73 ? -59.543 20.208 11.091 1.00 59.94 73 GLU A O 1
ATOM 522 N N . ILE A 1 74 ? -60.255 18.203 11.817 1.00 58.75 74 ILE A N 1
ATOM 523 C CA . ILE A 1 74 ? -60.433 18.623 13.215 1.00 58.75 74 ILE A CA 1
ATOM 524 C C . ILE A 1 74 ? -59.095 19.056 13.833 1.00 58.75 74 ILE A C 1
ATOM 526 O O . ILE A 1 74 ? -59.047 20.018 14.597 1.00 58.75 74 ILE A O 1
ATOM 530 N N . GLN A 1 75 ? -57.986 18.397 13.485 1.00 50.94 75 GLN A N 1
ATOM 531 C CA . GLN A 1 75 ? -56.648 18.770 13.954 1.00 50.94 75 GLN A CA 1
ATOM 532 C C . GLN A 1 75 ? -56.185 20.112 13.362 1.00 50.94 75 GLN A C 1
ATOM 534 O O . GLN A 1 75 ? -55.610 20.934 14.079 1.00 50.94 75 GLN A O 1
ATOM 539 N N . ARG A 1 76 ? -56.501 20.387 12.088 1.00 60.12 76 ARG A N 1
ATOM 540 C CA . ARG A 1 76 ? -56.289 21.702 11.462 1.00 60.12 76 ARG A CA 1
ATOM 541 C C . ARG A 1 76 ? -57.160 22.786 12.090 1.00 60.12 76 ARG A C 1
ATOM 543 O O . ARG A 1 76 ? -56.655 23.880 12.338 1.00 60.12 76 ARG A O 1
ATOM 550 N N . GLU A 1 77 ? -58.424 22.496 12.383 1.00 57.41 77 GLU A N 1
ATOM 551 C CA . GLU A 1 77 ? -59.324 23.444 13.044 1.00 57.41 77 GLU A CA 1
ATOM 552 C C . GLU A 1 77 ? -58.866 23.741 14.480 1.00 57.41 77 GLU A C 1
ATOM 554 O O . GLU A 1 77 ? -58.786 24.903 14.880 1.00 57.41 77 GLU A O 1
ATOM 559 N N . PHE A 1 78 ? -58.455 22.715 15.227 1.00 55.78 78 PHE A N 1
ATOM 560 C CA . PHE A 1 78 ? -57.879 22.861 16.563 1.00 55.78 78 PHE A CA 1
ATOM 561 C C . PHE A 1 78 ? -56.605 23.719 16.535 1.00 55.78 78 PHE A C 1
ATOM 563 O O . PHE A 1 78 ? -56.472 24.661 17.318 1.00 55.78 78 PHE A O 1
ATOM 570 N N . ALA A 1 79 ? -55.702 23.472 15.579 1.00 52.22 79 ALA A N 1
ATOM 571 C CA . ALA A 1 79 ? -54.496 24.275 15.389 1.00 52.22 79 ALA A CA 1
ATOM 572 C C . ALA A 1 79 ? -54.810 25.730 14.997 1.00 52.22 79 ALA A C 1
ATOM 574 O O . ALA A 1 79 ? -54.163 26.655 15.491 1.00 52.22 79 ALA A O 1
ATOM 575 N N . ALA A 1 80 ? -55.811 25.957 14.141 1.00 57.91 80 ALA A N 1
ATOM 576 C CA . ALA A 1 80 ? -56.237 27.294 13.737 1.00 57.91 80 ALA A CA 1
ATOM 577 C C . ALA A 1 80 ? -56.843 28.085 14.906 1.00 57.91 80 ALA A C 1
ATOM 579 O O . ALA A 1 80 ? -56.512 29.257 15.084 1.00 57.91 80 ALA A O 1
ATOM 580 N N . ARG A 1 81 ? -57.666 27.445 15.747 1.00 56.78 81 ARG A N 1
ATOM 581 C CA . ARG A 1 81 ? -58.255 28.092 16.929 1.00 56.78 81 ARG A CA 1
ATOM 582 C C . ARG A 1 81 ? -57.227 28.360 18.024 1.00 56.78 81 ARG A C 1
ATOM 584 O O . ARG A 1 81 ? -57.260 29.428 18.624 1.00 56.78 81 ARG A O 1
ATOM 591 N N . ILE A 1 82 ? -56.254 27.468 18.221 1.00 51.59 82 ILE A N 1
ATOM 592 C CA . ILE A 1 82 ? -55.121 27.718 19.129 1.00 51.59 82 ILE A CA 1
ATOM 593 C C . ILE A 1 82 ? -54.299 28.932 18.675 1.00 51.59 82 ILE A C 1
ATOM 595 O O . ILE A 1 82 ? -53.877 29.729 19.511 1.00 51.59 82 ILE A O 1
ATOM 599 N N . ARG A 1 83 ? -54.112 29.128 17.361 1.00 52.09 83 ARG A N 1
ATOM 600 C CA . ARG A 1 83 ? -53.405 30.305 16.818 1.00 52.09 83 ARG A CA 1
ATOM 601 C C . ARG A 1 83 ? -54.131 31.632 17.077 1.00 52.09 83 ARG A C 1
ATOM 603 O O . ARG A 1 83 ? -53.491 32.675 16.980 1.00 52.09 83 ARG A O 1
ATOM 610 N N . ALA A 1 84 ? -55.423 31.607 17.405 1.00 52.84 84 ALA A N 1
ATOM 611 C CA . ALA A 1 84 ? -56.214 32.803 17.691 1.00 52.84 84 ALA A CA 1
ATOM 612 C C . ALA A 1 84 ? -56.146 33.263 19.167 1.00 52.84 84 ALA A C 1
ATOM 614 O O . ALA A 1 84 ? -56.663 34.333 19.487 1.00 52.84 84 ALA A O 1
ATOM 615 N N . VAL A 1 85 ? -55.509 32.498 20.066 1.00 49.69 85 VAL A N 1
ATOM 616 C CA . VAL A 1 85 ? -55.419 32.816 21.506 1.00 49.69 85 VAL A CA 1
ATOM 617 C C . VAL A 1 85 ? -54.199 33.713 21.802 1.00 49.69 85 VAL A C 1
ATOM 619 O O . VAL A 1 85 ? -53.110 33.434 21.293 1.00 49.69 85 VAL A O 1
ATOM 622 N N . PRO A 1 86 ? -54.323 34.776 22.629 1.00 50.88 86 PRO A N 1
ATOM 623 C CA . PRO A 1 86 ? -53.208 35.667 22.974 1.00 50.88 86 PRO A CA 1
ATOM 624 C C . PRO A 1 86 ? -52.021 34.938 23.633 1.00 50.88 86 PRO A C 1
ATOM 626 O O . PRO A 1 86 ? -52.201 34.063 24.477 1.00 50.88 86 PRO A O 1
ATOM 629 N N . GLN A 1 87 ? -50.794 35.310 23.250 1.00 50.50 87 GLN A N 1
ATOM 630 C CA . GLN A 1 87 ? -49.595 34.469 23.404 1.00 50.50 87 GLN A CA 1
ATOM 631 C C . GLN A 1 87 ? -49.013 34.321 24.826 1.00 50.50 87 GLN A C 1
ATOM 633 O O . GLN A 1 87 ? -48.222 33.399 25.038 1.00 50.50 87 GLN A O 1
ATOM 638 N N . ASP A 1 88 ? -49.354 35.174 25.794 1.00 48.38 88 ASP A N 1
ATOM 639 C CA . ASP A 1 88 ? -48.580 35.263 27.047 1.00 48.38 88 ASP A CA 1
ATOM 640 C C . ASP A 1 88 ? -48.837 34.134 28.068 1.00 48.38 88 ASP A C 1
ATOM 642 O O . ASP A 1 88 ? -47.864 33.515 28.502 1.00 48.38 88 ASP A O 1
ATOM 646 N N . PRO A 1 89 ? -50.084 33.747 28.407 1.00 47.44 89 PRO A N 1
ATOM 647 C CA . PRO A 1 89 ? -50.325 32.649 29.357 1.00 47.44 89 PRO A CA 1
ATOM 648 C C . PRO A 1 89 ? -49.942 31.276 28.783 1.00 47.44 89 PRO A C 1
ATOM 650 O O . PRO A 1 89 ? -49.650 30.327 29.510 1.00 47.44 89 PRO A O 1
ATOM 653 N N . TRP A 1 90 ? -49.937 31.164 27.451 1.00 49.69 90 TRP A N 1
ATOM 654 C CA . TRP A 1 90 ? -49.738 29.901 26.750 1.00 49.69 90 TRP A CA 1
ATOM 655 C C . TRP A 1 90 ? -48.265 29.502 26.644 1.00 49.69 90 TRP A C 1
ATOM 657 O O . TRP A 1 90 ? -47.945 28.318 26.721 1.00 49.69 90 TRP A O 1
ATOM 667 N N . ARG A 1 91 ? -47.345 30.474 26.562 1.00 45.22 91 ARG A N 1
ATOM 668 C CA . ARG A 1 91 ? -45.896 30.204 26.555 1.00 45.22 91 ARG A CA 1
ATOM 669 C C . ARG A 1 91 ? -45.430 29.506 27.828 1.00 45.22 91 ARG A C 1
ATOM 671 O O . ARG A 1 91 ? -44.610 28.597 27.748 1.00 45.22 91 ARG A O 1
ATOM 678 N N . GLU A 1 92 ? -45.968 29.893 28.980 1.00 41.44 92 GLU A N 1
ATOM 679 C CA . GLU A 1 92 ? -45.549 29.330 30.263 1.00 41.44 92 GLU A CA 1
ATOM 680 C C . GLU A 1 92 ? -46.109 27.914 30.489 1.00 41.44 92 GLU A C 1
ATOM 682 O O . GLU A 1 92 ? -45.384 27.017 30.926 1.00 41.44 92 GLU A O 1
ATOM 687 N N . ALA A 1 93 ? -47.373 27.682 30.116 1.00 42.03 93 ALA A N 1
ATOM 688 C CA . ALA A 1 93 ? -48.012 26.368 30.208 1.00 42.03 93 ALA A CA 1
ATOM 689 C C . ALA A 1 93 ? -47.410 25.358 29.213 1.00 42.03 93 ALA A C 1
ATOM 691 O O . ALA A 1 93 ? -47.084 24.230 29.589 1.00 42.03 93 ALA A O 1
ATOM 692 N N . VAL A 1 94 ? -47.180 25.770 27.959 1.00 41.88 94 VAL A N 1
ATOM 693 C CA . VAL A 1 94 ? -46.566 24.918 26.928 1.00 41.88 94 VAL A CA 1
ATOM 694 C C . VAL A 1 94 ? -45.099 24.624 27.250 1.00 41.88 94 VAL A C 1
ATOM 696 O O . VAL A 1 94 ? -44.664 23.492 27.042 1.00 41.88 94 VAL A O 1
ATOM 699 N N . ALA A 1 95 ? -44.343 25.570 27.821 1.00 40.62 95 ALA A N 1
ATOM 700 C CA . ALA A 1 95 ? -42.967 25.321 28.263 1.00 40.62 95 ALA A CA 1
ATOM 701 C C . ALA A 1 95 ? -42.897 24.283 29.398 1.00 40.62 95 ALA A C 1
ATOM 703 O O . ALA A 1 95 ? -42.070 23.374 29.338 1.00 40.62 95 ALA A O 1
ATOM 704 N N . LYS A 1 96 ? -43.797 24.362 30.391 1.00 40.09 96 LYS A N 1
ATOM 705 C CA . LYS A 1 96 ? -43.870 23.398 31.505 1.00 40.09 96 LYS A CA 1
ATOM 706 C C . LYS A 1 96 ? -44.288 21.995 31.040 1.00 40.09 96 LYS A C 1
ATOM 708 O O . LYS A 1 96 ? -43.653 21.017 31.428 1.00 40.09 96 LYS A O 1
ATOM 713 N N . ILE A 1 97 ? -45.288 21.888 30.159 1.00 39.81 97 ILE A N 1
ATOM 714 C CA . ILE A 1 97 ? -45.743 20.601 29.596 1.00 39.81 97 ILE A CA 1
ATOM 715 C C . ILE A 1 97 ? -44.674 19.981 28.684 1.00 39.81 97 ILE A C 1
ATOM 717 O O . ILE A 1 97 ? -44.447 18.772 28.732 1.00 39.81 97 ILE A O 1
ATOM 721 N N . SER A 1 98 ? -43.986 20.800 27.882 1.00 39.06 98 SER A N 1
ATOM 722 C CA . SER A 1 98 ? -42.932 20.329 26.975 1.00 39.06 98 SER A CA 1
ATOM 723 C C . SER A 1 98 ? -41.708 19.834 27.745 1.00 39.06 98 SER A C 1
ATOM 725 O O . SER A 1 98 ? -41.215 18.757 27.438 1.00 39.06 98 SER A O 1
ATOM 727 N N . LEU A 1 99 ? -41.256 20.545 28.786 1.00 39.25 99 LEU A N 1
ATOM 728 C CA . LEU A 1 99 ? -40.130 20.113 29.628 1.00 39.25 99 LEU A CA 1
ATOM 729 C C . LEU A 1 99 ? -40.431 18.818 30.394 1.00 39.25 99 LEU A C 1
ATOM 731 O O . LEU A 1 99 ? -39.578 17.936 30.458 1.00 39.25 99 LEU A O 1
ATOM 735 N N . HIS A 1 100 ? -41.650 18.663 30.919 1.00 41.12 100 HIS A N 1
ATOM 736 C CA . HIS A 1 100 ? -42.029 17.446 31.636 1.00 41.12 100 HIS A CA 1
ATOM 737 C C . HIS A 1 100 ? -42.121 16.227 30.698 1.00 41.12 100 HIS A C 1
ATOM 739 O O . HIS A 1 100 ? -41.584 15.165 31.013 1.00 41.12 100 HIS A O 1
ATOM 745 N N . ARG A 1 101 ? -42.705 16.389 29.498 1.00 40.06 101 ARG A N 1
ATOM 746 C CA . ARG A 1 101 ? -42.768 15.328 28.473 1.00 40.06 101 ARG A CA 1
ATOM 747 C C . ARG A 1 101 ? -41.408 14.984 27.860 1.00 40.06 101 ARG A C 1
ATOM 749 O O . ARG A 1 101 ? -41.177 13.817 27.540 1.00 40.06 101 ARG A O 1
ATOM 756 N N . LEU A 1 102 ? -40.518 15.967 27.704 1.00 41.66 102 LEU A N 1
ATOM 757 C CA . LEU A 1 102 ? -39.168 15.760 27.169 1.00 41.66 102 LEU A CA 1
ATOM 758 C C . LEU A 1 102 ? -38.295 14.887 28.086 1.00 41.66 102 LEU A C 1
ATOM 760 O O . LEU A 1 102 ? -37.397 14.239 27.569 1.00 41.66 102 LEU A O 1
ATOM 764 N N . GLY A 1 103 ? -38.577 14.805 29.393 1.00 45.56 103 GLY A N 1
ATOM 765 C CA . GLY A 1 103 ? -37.883 13.893 30.319 1.00 45.56 103 GLY A CA 1
ATOM 766 C C . GLY A 1 103 ? -38.523 12.500 30.470 1.00 45.56 103 GLY A C 1
ATOM 767 O O . GLY A 1 103 ? -37.825 11.513 30.717 1.00 45.56 103 GLY A O 1
ATOM 768 N N . GLU A 1 104 ? -39.845 12.366 30.306 1.00 49.34 104 GLU A N 1
ATOM 769 C CA . GLU A 1 104 ? -40.550 11.083 30.514 1.00 49.34 104 GLU A CA 1
ATOM 770 C C . GLU A 1 104 ? -40.424 10.097 29.340 1.00 49.34 104 GLU A C 1
ATOM 772 O O . GLU A 1 104 ? -40.387 8.880 29.539 1.00 49.34 104 GLU A O 1
ATOM 777 N N . ILE A 1 105 ? -40.362 10.592 28.100 1.00 53.00 105 ILE A N 1
ATOM 778 C CA . ILE A 1 105 ? -40.264 9.724 26.916 1.00 53.00 105 ILE A CA 1
ATOM 779 C C . ILE A 1 105 ? -38.868 9.083 26.809 1.00 53.00 105 ILE A C 1
ATOM 781 O O . ILE A 1 105 ? -38.810 7.856 26.659 1.00 53.00 105 ILE A O 1
ATOM 785 N N . PRO A 1 106 ? -37.754 9.835 26.937 1.00 55.19 106 PRO A N 1
ATOM 786 C CA . PRO A 1 106 ? -36.421 9.245 26.933 1.00 55.19 106 PRO A CA 1
ATOM 787 C C . PRO A 1 106 ? -36.201 8.303 28.109 1.00 55.19 106 PRO A C 1
ATOM 789 O O . PRO A 1 106 ? -35.651 7.231 27.906 1.00 55.19 106 PRO A O 1
ATOM 792 N N . SER A 1 107 ? -36.712 8.612 29.307 1.00 61.72 107 SER A N 1
ATOM 793 C CA . SER A 1 107 ? -36.563 7.721 30.470 1.00 61.72 107 SER A CA 1
ATOM 794 C C . SER A 1 107 ? -37.271 6.372 30.299 1.00 61.72 107 SER A C 1
ATOM 796 O O . SER A 1 107 ? -36.688 5.338 30.621 1.00 61.72 107 SER A O 1
ATOM 798 N N . ARG A 1 108 ? -38.478 6.330 29.712 1.00 65.25 108 ARG A N 1
ATOM 799 C CA . ARG A 1 108 ? -39.153 5.053 29.388 1.00 65.25 108 ARG A CA 1
ATOM 800 C C . ARG A 1 108 ? -38.434 4.262 28.297 1.00 65.25 108 ARG A C 1
ATOM 802 O O . ARG A 1 108 ? -38.334 3.041 28.400 1.00 65.25 108 ARG A O 1
ATOM 809 N N . ARG A 1 109 ? -37.945 4.934 27.249 1.00 69.06 109 ARG A N 1
ATOM 810 C CA . ARG A 1 109 ? -37.178 4.275 26.177 1.00 69.06 109 ARG A CA 1
ATOM 811 C C . ARG A 1 109 ? -35.835 3.764 26.690 1.00 69.06 109 ARG A C 1
ATOM 813 O O . ARG A 1 109 ? -35.471 2.643 26.364 1.00 69.06 109 ARG A O 1
ATOM 820 N N . TYR A 1 110 ? -35.159 4.542 27.531 1.00 71.00 110 TYR A N 1
ATOM 821 C CA . TYR A 1 110 ? -33.911 4.172 28.189 1.00 71.00 110 TYR A CA 1
ATOM 822 C C . TYR A 1 110 ? -34.094 2.965 29.111 1.00 71.00 110 TYR A C 1
ATOM 824 O O . TYR A 1 110 ? -33.332 2.014 29.008 1.00 71.00 110 TYR A O 1
ATOM 832 N N . SER A 1 111 ? -35.160 2.928 29.918 1.00 69.75 111 SER A N 1
ATOM 833 C CA . SER A 1 111 ? -35.491 1.748 30.731 1.00 69.75 111 SER A CA 1
ATOM 834 C C . SER A 1 111 ? -35.693 0.496 29.875 1.00 69.75 111 SER A C 1
ATOM 836 O O . SER A 1 111 ? -35.135 -0.551 30.180 1.00 69.75 111 SER A O 1
ATOM 838 N N . ARG A 1 112 ? -36.446 0.602 28.774 1.00 75.69 112 ARG A N 1
ATOM 839 C CA . ARG A 1 112 ? -36.644 -0.523 27.851 1.00 75.69 112 ARG A CA 1
ATOM 840 C C . ARG A 1 112 ? -35.336 -0.958 27.183 1.00 75.69 112 ARG A C 1
ATOM 842 O O . ARG A 1 112 ? -35.097 -2.147 27.024 1.00 75.69 112 ARG A O 1
ATOM 849 N N . PHE A 1 113 ? -34.501 0.000 26.796 1.00 76.75 113 PHE A N 1
ATOM 850 C CA . PHE A 1 113 ? -33.179 -0.261 26.240 1.00 76.75 113 PHE A CA 1
ATOM 851 C C . PHE A 1 113 ? -32.280 -1.007 27.240 1.00 76.75 113 PHE A C 1
ATOM 853 O O . PHE A 1 113 ? -31.600 -1.957 26.850 1.00 76.75 113 PHE A O 1
ATOM 860 N N . LEU A 1 114 ? -32.305 -0.620 28.521 1.00 73.94 114 LEU A N 1
ATOM 861 C CA . LEU A 1 114 ? -31.590 -1.328 29.585 1.00 73.94 114 LEU A CA 1
ATOM 862 C C . LEU A 1 114 ? -32.089 -2.770 29.723 1.00 73.94 114 LEU A C 1
ATOM 864 O O . LEU A 1 114 ? -31.262 -3.675 29.778 1.00 73.94 114 LEU A O 1
ATOM 868 N N . ASP A 1 115 ? -33.406 -2.998 29.699 1.00 76.00 115 ASP A N 1
ATOM 869 C CA . ASP A 1 115 ? -33.985 -4.348 29.760 1.00 76.00 115 ASP A CA 1
ATOM 870 C C . ASP A 1 115 ? -33.553 -5.217 28.563 1.00 76.00 115 ASP A C 1
ATOM 872 O O . ASP A 1 115 ? -33.128 -6.358 28.737 1.00 76.00 115 ASP A O 1
ATOM 876 N N . GLU A 1 116 ? -33.611 -4.679 27.341 1.00 78.81 116 GLU A N 1
ATOM 877 C CA . GLU A 1 116 ? -33.198 -5.393 26.123 1.00 78.81 116 GLU A CA 1
ATOM 878 C C . GLU A 1 116 ? -31.689 -5.702 26.125 1.00 78.81 116 GLU A C 1
ATOM 880 O O . GLU A 1 116 ? -31.266 -6.793 25.738 1.00 78.81 116 GLU A O 1
ATOM 885 N N . SER A 1 117 ? -30.873 -4.759 26.598 1.00 76.88 117 SER A N 1
ATOM 886 C CA . SER A 1 117 ? -29.423 -4.919 26.757 1.00 76.88 117 SER A CA 1
ATOM 887 C C . SER A 1 117 ? -29.067 -5.970 27.806 1.00 76.88 117 SER A C 1
ATOM 889 O O . SER A 1 117 ? -28.136 -6.759 27.625 1.00 76.88 117 SER A O 1
ATOM 891 N N . LEU A 1 118 ? -29.827 -5.994 28.897 1.00 79.44 118 LEU A N 1
ATOM 892 C CA . LEU A 1 118 ? -29.669 -6.935 29.990 1.00 79.44 118 LEU A CA 1
ATOM 893 C C . LEU A 1 118 ? -30.011 -8.366 29.563 1.00 79.44 118 LEU A C 1
ATOM 895 O O . LEU A 1 118 ? -29.253 -9.281 29.877 1.00 79.44 118 LEU A O 1
ATOM 899 N N . GLU A 1 119 ? -31.102 -8.572 28.819 1.00 80.25 119 GLU A N 1
ATOM 900 C CA . GLU A 1 119 ? -31.435 -9.906 28.300 1.00 80.25 119 GLU A CA 1
ATOM 901 C C . GLU A 1 119 ? -30.358 -10.398 27.312 1.00 80.25 119 GLU A C 1
ATOM 903 O O . GLU A 1 119 ? -29.950 -11.548 27.409 1.00 80.25 119 GLU A O 1
ATOM 908 N N . ARG A 1 120 ? -29.769 -9.532 26.465 1.00 79.50 120 ARG A N 1
ATOM 909 C CA . ARG A 1 120 ? -28.625 -9.923 25.605 1.00 79.50 120 ARG A CA 1
ATOM 910 C C . ARG A 1 120 ? -27.394 -10.364 26.398 1.00 79.50 120 ARG A C 1
ATOM 912 O O . ARG A 1 120 ? -26.725 -11.319 26.011 1.00 79.50 120 ARG A O 1
ATOM 919 N N . LEU A 1 121 ? -27.076 -9.661 27.487 1.00 79.38 121 LEU A N 1
ATOM 920 C CA . LEU A 1 121 ? -25.983 -10.038 28.387 1.00 79.38 121 LEU A CA 1
ATOM 921 C C . LEU A 1 121 ? -26.254 -11.404 29.032 1.00 79.38 121 LEU A C 1
ATOM 923 O O . LEU A 1 121 ? -25.357 -12.244 29.081 1.00 79.38 121 LEU A O 1
ATOM 927 N N . ILE A 1 122 ? -27.483 -11.639 29.494 1.00 77.25 122 ILE A N 1
ATOM 928 C CA . ILE A 1 122 ? -27.879 -12.917 30.096 1.00 77.25 122 ILE A CA 1
ATOM 929 C C . ILE A 1 122 ? -27.837 -14.047 29.062 1.00 77.25 122 ILE A C 1
ATOM 931 O O . ILE A 1 122 ? -27.252 -15.089 29.343 1.00 77.25 122 ILE A O 1
ATOM 935 N N . ASP A 1 123 ? -28.364 -13.831 27.859 1.00 77.19 123 ASP A N 1
ATOM 936 C CA . ASP A 1 123 ? -28.314 -14.807 26.768 1.00 77.19 123 ASP A CA 1
ATOM 937 C C . ASP A 1 123 ? -26.865 -15.178 26.420 1.00 77.19 123 ASP A C 1
ATOM 939 O O . ASP A 1 123 ? -26.543 -16.355 26.252 1.00 77.19 123 ASP A O 1
ATOM 943 N N . HIS A 1 124 ? -25.965 -14.190 26.350 1.00 77.38 124 HIS A N 1
ATOM 944 C CA . HIS A 1 124 ? -24.542 -14.417 26.069 1.00 77.38 124 HIS A CA 1
ATOM 945 C C . HIS A 1 124 ? -23.865 -15.258 27.157 1.00 77.38 124 HIS A C 1
ATOM 947 O O . HIS A 1 124 ? -23.079 -16.156 26.848 1.00 77.38 124 HIS A O 1
ATOM 953 N N . LEU A 1 125 ? -24.205 -14.996 28.422 1.00 73.81 125 LEU A N 1
ATOM 954 C CA . LEU A 1 125 ? -23.763 -15.794 29.564 1.00 73.81 125 LEU A CA 1
ATOM 955 C C . LEU A 1 125 ? -24.290 -17.234 29.469 1.00 73.81 125 LEU A C 1
ATOM 957 O O . LEU A 1 125 ? -23.512 -18.178 29.567 1.00 73.81 125 LEU A O 1
ATOM 961 N N . GLU A 1 126 ? -25.590 -17.422 29.242 1.00 72.81 126 GLU A N 1
ATOM 962 C CA . GLU A 1 126 ? -26.240 -18.740 29.237 1.00 72.81 126 GLU A CA 1
ATOM 963 C C . GLU A 1 126 ? -25.824 -19.623 28.053 1.00 72.81 126 GLU A C 1
ATOM 965 O O . GLU A 1 126 ? -25.688 -20.838 28.206 1.00 72.81 126 GLU A O 1
ATOM 970 N N . GLN A 1 127 ? -25.576 -19.029 26.884 1.00 70.75 127 GLN A N 1
ATOM 971 C CA . GLN A 1 127 ? -25.153 -19.759 25.687 1.00 70.75 127 GLN A CA 1
ATOM 972 C C . GLN A 1 127 ? -23.705 -20.273 25.771 1.00 70.75 127 GLN A C 1
ATOM 974 O O . GLN A 1 127 ? -23.318 -21.126 24.970 1.00 70.75 127 GLN A O 1
ATOM 979 N N . GLY A 1 128 ? -22.890 -19.761 26.703 1.00 64.88 128 GLY A N 1
ATOM 980 C CA . GLY A 1 128 ? -21.494 -20.177 26.872 1.00 64.88 128 GLY A CA 1
ATOM 981 C C . GLY A 1 128 ? -20.621 -19.936 25.632 1.00 64.88 128 GLY A C 1
ATOM 982 O O . GLY A 1 128 ? -19.616 -20.621 25.444 1.00 64.88 128 GLY A O 1
ATOM 983 N N . VAL A 1 129 ? -21.010 -18.985 24.769 1.00 61.00 129 VAL A N 1
ATOM 984 C CA . VAL A 1 129 ? -20.315 -18.665 23.504 1.00 61.00 129 VAL A CA 1
ATOM 985 C C . VAL A 1 129 ? -18.887 -18.183 23.766 1.00 61.00 129 VAL A C 1
ATOM 987 O O . VAL A 1 129 ? -17.990 -18.395 22.949 1.00 61.00 129 VAL A O 1
ATOM 990 N N . SER A 1 130 ? -18.679 -17.538 24.914 1.00 69.00 130 SER A N 1
ATOM 991 C CA . SER A 1 130 ? -17.419 -16.941 25.331 1.00 69.00 130 SER A CA 1
ATOM 992 C C . SER A 1 130 ? -17.319 -16.939 26.861 1.00 69.00 130 SER A C 1
ATOM 994 O O . SER A 1 130 ? -18.318 -16.773 27.554 1.00 69.00 130 SER A O 1
ATOM 996 N N . ASP A 1 131 ? -16.106 -17.082 27.390 1.00 73.50 131 ASP A N 1
ATOM 997 C CA . ASP A 1 131 ? -15.751 -16.928 28.812 1.00 73.50 131 ASP A CA 1
ATOM 998 C C . ASP A 1 131 ? -15.578 -15.453 29.227 1.00 73.50 131 ASP A C 1
ATOM 1000 O O . ASP A 1 131 ? -15.127 -15.125 30.325 1.00 73.50 131 ASP A O 1
ATOM 1004 N N . ARG A 1 132 ? -15.938 -14.541 28.326 1.00 79.06 132 ARG A N 1
ATOM 1005 C CA . ARG A 1 132 ? -15.745 -13.101 28.456 1.00 79.06 132 ARG A CA 1
ATOM 1006 C C . ARG A 1 132 ? -16.780 -12.317 27.657 1.00 79.06 132 ARG A C 1
ATOM 1008 O O . ARG A 1 132 ? -17.281 -12.788 26.628 1.00 79.06 132 ARG A O 1
ATOM 1015 N N . GLY A 1 133 ? -17.043 -11.102 28.114 1.00 80.69 133 GLY A N 1
ATOM 1016 C CA . GLY A 1 133 ? -18.001 -10.169 27.549 1.00 80.69 133 GLY A CA 1
ATOM 1017 C C . GLY A 1 133 ? -17.543 -8.729 27.725 1.00 80.69 133 GLY A C 1
ATOM 1018 O O . GLY A 1 133 ? -16.997 -8.388 28.766 1.00 80.69 133 GLY A O 1
ATOM 1019 N N . LEU A 1 134 ? -17.787 -7.882 26.736 1.00 80.31 134 LEU A N 1
ATOM 1020 C CA . LEU A 1 134 ? -17.541 -6.450 26.797 1.00 80.31 134 LEU A CA 1
ATOM 1021 C C . LEU A 1 134 ? -18.795 -5.698 26.382 1.00 80.31 134 LEU A C 1
ATOM 1023 O O . LEU A 1 134 ? -19.430 -6.032 25.378 1.00 80.31 134 LEU A O 1
ATOM 1027 N N . ILE A 1 135 ? -19.117 -4.670 27.156 1.00 80.44 135 ILE A N 1
ATOM 1028 C CA . ILE A 1 135 ? -20.188 -3.729 26.862 1.00 80.44 135 ILE A CA 1
ATOM 1029 C C . ILE A 1 135 ? -19.592 -2.331 26.768 1.00 80.44 135 ILE A C 1
ATOM 1031 O O . ILE A 1 135 ? -18.804 -1.918 27.624 1.00 80.44 135 ILE A O 1
ATOM 1035 N N . VAL A 1 136 ? -19.985 -1.603 25.725 1.00 76.06 136 VAL A N 1
ATOM 1036 C CA . VAL A 1 136 ? -19.506 -0.245 25.457 1.00 76.06 136 VAL A CA 1
ATOM 1037 C C . VAL A 1 136 ? -20.695 0.710 25.379 1.00 76.06 136 VAL A C 1
ATOM 1039 O O . VAL A 1 136 ? -21.581 0.502 24.556 1.00 76.06 136 VAL A O 1
ATOM 1042 N N . SER A 1 137 ? -20.733 1.754 26.213 1.00 75.12 137 SER A N 1
ATOM 1043 C CA . SER A 1 137 ? -21.765 2.803 26.125 1.00 75.12 137 SER A CA 1
ATOM 1044 C C . SER A 1 137 ? -21.270 4.159 26.632 1.00 75.12 137 SER A C 1
ATOM 1046 O O . SER A 1 137 ? -20.836 4.245 27.781 1.00 75.12 137 SER A O 1
ATOM 1048 N N . PRO A 1 138 ? -21.414 5.249 25.856 1.00 67.50 138 PRO A N 1
ATOM 1049 C CA . PRO A 1 138 ? -20.914 6.574 26.225 1.00 67.50 138 PRO A CA 1
ATOM 1050 C C . PRO A 1 138 ? -21.681 7.245 27.377 1.00 67.50 138 PRO A C 1
ATOM 1052 O O . PRO A 1 138 ? -21.217 8.260 27.883 1.00 67.50 138 PRO A O 1
ATOM 1055 N N . LEU A 1 139 ? -22.833 6.712 27.803 1.00 67.00 139 LEU A N 1
ATOM 1056 C CA . LEU A 1 139 ? -23.646 7.272 28.899 1.00 67.00 139 LEU A CA 1
ATOM 1057 C C . LEU A 1 139 ? -23.199 6.797 30.287 1.00 67.00 139 LEU A C 1
ATOM 1059 O O . LEU A 1 139 ? -23.893 7.026 31.273 1.00 67.00 139 LEU A O 1
ATOM 1063 N N . GLY A 1 140 ? -22.071 6.092 30.369 1.00 64.62 140 GLY A N 1
ATOM 1064 C CA . GLY A 1 140 ? -21.733 5.312 31.549 1.00 64.62 140 GLY A CA 1
ATOM 1065 C C . GLY A 1 140 ? -22.562 4.029 31.607 1.00 64.62 140 GLY A C 1
ATOM 1066 O O . GLY A 1 140 ? -23.681 3.939 31.106 1.00 64.62 140 GLY A O 1
ATOM 1067 N N . LEU A 1 141 ? -21.989 2.988 32.203 1.00 70.31 141 LEU A N 1
ATOM 1068 C CA . LEU A 1 141 ? -22.617 1.663 32.256 1.00 70.31 141 LEU A CA 1
ATOM 1069 C C . LEU A 1 141 ? -23.146 1.306 33.638 1.00 70.31 141 LEU A C 1
ATOM 1071 O O . LEU A 1 141 ? -23.646 0.207 33.826 1.00 70.31 141 LEU A O 1
ATOM 1075 N N . ARG A 1 142 ? -23.090 2.233 34.600 1.00 72.44 142 ARG A N 1
ATOM 1076 C CA . ARG A 1 142 ? -23.444 1.941 35.992 1.00 72.44 142 ARG A CA 1
ATOM 1077 C C . ARG A 1 142 ? -24.892 1.516 36.175 1.00 72.44 142 ARG A C 1
ATOM 1079 O O . ARG A 1 142 ? -25.128 0.599 36.949 1.00 72.44 142 ARG A O 1
ATOM 1086 N N . ASP A 1 143 ? -25.833 2.142 35.474 1.00 73.69 143 ASP A N 1
ATOM 1087 C CA . ASP A 1 143 ? -27.249 1.770 35.577 1.00 73.69 143 ASP A CA 1
ATOM 1088 C C . ASP A 1 143 ? -27.507 0.388 34.965 1.00 73.69 143 ASP A C 1
ATOM 1090 O O . ASP A 1 143 ? -28.303 -0.381 35.496 1.00 73.69 143 ASP A O 1
ATOM 1094 N N . LEU A 1 144 ? -26.773 0.025 33.906 1.00 75.38 144 LEU A N 1
ATOM 1095 C CA . LEU A 1 144 ? -26.801 -1.327 33.350 1.00 75.38 144 LEU A CA 1
ATOM 1096 C C . LEU A 1 144 ? -26.174 -2.341 34.314 1.00 75.38 144 LEU A C 1
ATOM 1098 O O . LEU A 1 144 ? -26.733 -3.415 34.510 1.00 75.38 144 LEU A O 1
ATOM 1102 N N . THR A 1 145 ? -25.042 -2.011 34.941 1.00 79.12 145 THR A N 1
ATOM 1103 C CA . THR A 1 145 ? -24.406 -2.857 35.960 1.00 79.12 145 THR A CA 1
ATOM 1104 C C . THR A 1 145 ? -25.315 -3.044 37.166 1.00 79.12 145 THR A C 1
ATOM 1106 O O . THR A 1 145 ? -25.447 -4.154 37.665 1.00 79.12 145 THR A O 1
ATOM 1109 N N . GLU A 1 146 ? -25.956 -1.973 37.637 1.00 81.12 146 GLU A N 1
ATOM 1110 C CA . GLU A 1 146 ? -26.910 -2.013 38.744 1.00 81.12 146 GLU A CA 1
ATOM 1111 C C . GLU A 1 146 ? -28.118 -2.874 38.379 1.00 81.12 146 GLU A C 1
ATOM 1113 O O . GLU A 1 146 ? -28.440 -3.782 39.139 1.00 81.12 146 GLU A O 1
ATOM 1118 N N . ALA A 1 147 ? -28.709 -2.683 37.194 1.00 79.81 147 ALA A N 1
ATOM 1119 C CA . ALA A 1 147 ? -29.802 -3.519 36.699 1.00 79.81 147 ALA A CA 1
ATOM 1120 C C . ALA A 1 147 ? -29.384 -4.992 36.545 1.00 79.81 147 ALA A C 1
ATOM 1122 O O . ALA A 1 147 ? -30.152 -5.892 36.883 1.00 79.81 147 ALA A O 1
ATOM 1123 N N . PHE A 1 148 ? -28.157 -5.256 36.087 1.00 81.12 148 PHE A N 1
ATOM 1124 C CA . PHE A 1 148 ? -27.606 -6.606 35.989 1.00 81.12 148 PHE A CA 1
ATOM 1125 C C . PHE A 1 148 ? -27.463 -7.263 37.358 1.00 81.12 148 PHE A C 1
ATOM 1127 O O . PHE A 1 148 ? -27.998 -8.350 37.567 1.00 81.12 148 PHE A O 1
ATOM 1134 N N . LEU A 1 149 ? -26.819 -6.592 38.312 1.00 82.31 149 LEU A N 1
ATOM 1135 C CA . LEU A 1 149 ? -26.673 -7.089 39.679 1.00 82.31 149 LEU A CA 1
ATOM 1136 C C . LEU A 1 149 ? -28.037 -7.267 40.358 1.00 82.31 149 LEU A C 1
ATOM 1138 O O . LEU A 1 149 ? -28.284 -8.291 40.983 1.00 82.31 149 LEU A O 1
ATOM 1142 N N . GLU A 1 150 ? -28.959 -6.323 40.189 1.00 82.56 150 GLU A N 1
ATOM 1143 C CA . GLU A 1 150 ? -30.323 -6.426 40.708 1.00 82.56 150 GLU A CA 1
ATOM 1144 C C . GLU A 1 150 ? -31.070 -7.629 40.119 1.00 82.56 150 GLU A C 1
ATOM 1146 O O . GLU A 1 150 ? -31.764 -8.351 40.836 1.00 82.56 150 GLU A O 1
ATOM 1151 N N . ARG A 1 151 ? -30.916 -7.879 38.816 1.00 78.75 151 ARG A N 1
ATOM 1152 C CA . ARG A 1 151 ? -31.527 -9.024 38.139 1.00 78.75 151 ARG A CA 1
ATOM 1153 C C . ARG A 1 151 ? -30.930 -10.342 38.607 1.00 78.75 151 ARG A C 1
ATOM 1155 O O . ARG A 1 151 ? -31.700 -11.278 38.824 1.00 78.75 151 ARG A O 1
ATOM 1162 N N . LEU A 1 152 ? -29.610 -10.398 38.806 1.00 75.19 152 LEU A N 1
ATOM 1163 C CA . LEU A 1 152 ? -28.934 -11.543 39.415 1.00 75.19 152 LEU A CA 1
ATOM 1164 C C . LEU A 1 152 ? -29.514 -11.839 40.802 1.00 75.19 152 LEU A C 1
ATOM 1166 O O . LEU A 1 152 ? -29.850 -12.984 41.077 1.00 75.19 152 LEU A O 1
ATOM 1170 N N . LEU A 1 153 ? -29.725 -10.809 41.625 1.00 76.62 153 LEU A N 1
ATOM 1171 C CA . LEU A 1 153 ? -30.295 -10.940 42.969 1.00 76.62 153 LEU A CA 1
ATOM 1172 C C . LEU A 1 153 ? -31.794 -11.306 42.993 1.00 76.62 153 LEU A C 1
ATOM 1174 O O . LEU A 1 153 ? -32.284 -11.744 44.027 1.00 76.62 153 LEU A O 1
ATOM 1178 N N . ARG A 1 154 ? -32.552 -11.101 41.901 1.00 74.19 154 ARG A N 1
ATOM 1179 C CA . ARG A 1 154 ? -34.025 -11.260 41.875 1.00 74.19 154 ARG A CA 1
ATOM 1180 C C . ARG A 1 154 ? -34.554 -12.471 41.094 1.00 74.19 154 ARG A C 1
ATOM 1182 O O . ARG A 1 154 ? -35.712 -12.837 41.303 1.00 74.19 154 ARG A O 1
ATOM 1189 N N . ARG A 1 155 ? -33.807 -13.051 40.144 1.00 66.56 155 ARG A N 1
ATOM 1190 C CA . ARG A 1 155 ? -34.309 -14.164 39.304 1.00 66.56 155 ARG A CA 1
ATOM 1191 C C . ARG A 1 155 ? -34.202 -15.512 40.050 1.00 66.56 155 ARG A C 1
ATOM 1193 O O . ARG A 1 155 ? -33.138 -15.810 40.583 1.00 66.56 155 ARG A O 1
ATOM 1200 N N . PRO A 1 156 ? -35.248 -16.363 40.044 1.00 57.12 156 PRO A N 1
ATOM 1201 C CA . PRO A 1 156 ? -35.131 -17.744 40.511 1.00 57.12 156 PRO A CA 1
ATOM 1202 C C . PRO A 1 156 ? -34.167 -18.530 39.608 1.00 57.12 156 PRO A C 1
ATOM 1204 O O . PRO A 1 156 ? -34.241 -18.434 38.385 1.00 57.12 156 PRO A O 1
ATOM 1207 N N . HIS A 1 157 ? -33.253 -19.281 40.223 1.00 56.72 157 HIS A N 1
ATOM 1208 C CA . HIS A 1 157 ? -32.103 -19.898 39.560 1.00 56.72 157 HIS A CA 1
ATOM 1209 C C . HIS A 1 157 ? -32.510 -21.021 38.591 1.00 56.72 157 HIS A C 1
ATOM 1211 O O . HIS A 1 157 ? -33.001 -22.068 39.019 1.00 56.72 157 HIS A O 1
ATOM 1217 N N . SER A 1 158 ? -32.255 -20.848 37.293 1.00 56.97 158 SER A N 1
ATOM 1218 C CA . SER A 1 158 ? -32.366 -21.930 36.310 1.00 56.97 158 SER A CA 1
ATOM 1219 C C . SER A 1 158 ? -31.345 -21.746 35.188 1.00 56.97 158 SER A C 1
ATOM 1221 O O . SER A 1 158 ? -31.568 -20.980 34.258 1.00 56.97 158 SER A O 1
ATOM 1223 N N . GLY A 1 159 ? -30.220 -22.458 35.270 1.00 62.66 159 GLY A N 1
ATOM 1224 C CA . GLY A 1 159 ? -29.193 -22.485 34.227 1.00 62.66 159 GLY A CA 1
ATOM 1225 C C . GLY A 1 159 ? -27.794 -22.778 34.790 1.00 62.66 159 GLY A C 1
ATOM 1226 O O . GLY A 1 159 ? -27.530 -22.431 35.941 1.00 62.66 159 GLY A O 1
ATOM 1227 N N . PRO A 1 160 ? -26.871 -23.378 34.012 1.00 60.44 160 PRO A N 1
ATOM 1228 C CA . PRO A 1 160 ? -25.532 -23.748 34.493 1.00 60.44 160 PRO A CA 1
ATOM 1229 C C . PRO A 1 160 ? -24.704 -22.553 34.987 1.00 60.44 160 PRO A C 1
ATOM 1231 O O . PRO A 1 160 ? -23.992 -22.655 35.982 1.00 60.44 160 PRO A O 1
ATOM 1234 N N . VAL A 1 161 ? -24.828 -21.397 34.324 1.00 61.28 161 VAL A N 1
ATOM 1235 C CA . VAL A 1 161 ? -24.099 -20.170 34.688 1.00 61.28 161 VAL A CA 1
ATOM 1236 C C . VAL A 1 161 ? -24.703 -19.486 35.915 1.00 61.28 161 VAL A C 1
ATOM 1238 O O . VAL A 1 161 ? -23.965 -19.023 36.779 1.00 61.28 161 VAL A O 1
ATOM 1241 N N . GLN A 1 162 ? -26.033 -19.495 36.061 1.00 63.97 162 GLN A N 1
ATOM 1242 C CA . GLN A 1 162 ? -26.701 -19.020 37.281 1.00 63.97 162 GLN A CA 1
ATOM 1243 C C . GLN A 1 162 ? -26.403 -19.913 38.489 1.00 63.97 162 GLN A C 1
ATOM 1245 O O . GLN A 1 162 ? -26.264 -19.409 39.596 1.00 63.97 162 GLN A O 1
ATOM 1250 N N . GLN A 1 163 ? -26.252 -21.222 38.285 1.00 64.81 163 GLN A N 1
ATOM 1251 C CA . GLN A 1 163 ? -25.868 -22.150 39.346 1.00 64.81 163 GLN A CA 1
ATOM 1252 C C . GLN A 1 163 ? -24.408 -21.933 39.782 1.00 64.81 163 GLN A C 1
ATOM 1254 O O . GLN A 1 163 ? -24.137 -21.828 40.976 1.00 64.81 163 GLN A O 1
ATOM 1259 N N . ALA A 1 164 ? -23.490 -21.726 38.829 1.00 64.00 164 ALA A N 1
ATOM 1260 C CA . ALA A 1 164 ? -22.107 -21.343 39.122 1.00 64.00 164 ALA A CA 1
ATOM 1261 C C . ALA A 1 164 ? -21.997 -19.991 39.857 1.00 64.00 164 ALA A C 1
ATOM 1263 O O . ALA A 1 164 ? -21.097 -19.808 40.671 1.00 64.00 164 ALA A O 1
ATOM 1264 N N . LEU A 1 165 ? -22.918 -19.057 39.596 1.00 67.00 165 LEU A N 1
ATOM 1265 C CA . LEU A 1 165 ? -23.007 -17.751 40.260 1.00 67.00 165 LEU A CA 1
ATOM 1266 C C . LEU A 1 165 ? -23.521 -17.807 41.705 1.00 67.00 165 LEU A C 1
ATOM 1268 O O . LEU A 1 165 ? -23.210 -16.913 42.484 1.00 67.00 165 LEU A O 1
ATOM 1272 N N . VAL A 1 166 ? -24.298 -18.831 42.064 1.00 68.75 166 VAL A N 1
ATOM 1273 C CA . VAL A 1 166 ? -24.705 -19.094 43.456 1.00 68.75 166 VAL A CA 1
ATOM 1274 C C . VAL A 1 166 ? -23.586 -19.812 44.217 1.00 68.75 166 VAL A C 1
ATOM 1276 O O . VAL A 1 166 ? -23.376 -19.578 45.403 1.00 68.75 166 VAL A O 1
ATOM 1279 N N . GLU A 1 167 ? -22.838 -20.681 43.534 1.00 72.88 167 GLU A N 1
ATOM 1280 C CA . GLU A 1 167 ? -21.738 -21.451 44.127 1.00 72.88 167 GLU A CA 1
ATOM 1281 C C . GLU A 1 167 ? -20.433 -20.643 44.286 1.00 72.88 167 GLU A C 1
ATOM 1283 O O . GLU A 1 167 ? -19.563 -21.031 45.071 1.00 72.88 167 GLU A O 1
ATOM 1288 N N . LYS A 1 168 ? -20.282 -19.522 43.565 1.00 81.69 168 LYS A N 1
ATOM 1289 C CA . LYS A 1 168 ? -19.079 -18.668 43.544 1.00 81.69 168 LYS A CA 1
ATOM 1290 C C . LYS A 1 168 ? -19.402 -17.191 43.817 1.00 81.69 168 LYS A C 1
ATOM 1292 O O . LYS A 1 168 ? -20.549 -16.770 43.779 1.00 81.69 168 LYS A O 1
ATOM 1297 N N . GLU A 1 169 ? -18.380 -16.376 44.085 1.00 87.00 169 GLU A N 1
ATOM 1298 C CA . GLU A 1 169 ? -18.546 -14.931 44.321 1.00 87.00 169 GLU A CA 1
ATOM 1299 C C . GLU A 1 169 ? -18.644 -14.145 42.994 1.00 87.00 169 GLU A C 1
ATOM 1301 O O . GLU A 1 169 ? -17.981 -14.475 42.011 1.00 87.00 169 GLU A O 1
ATOM 1306 N N . THR A 1 170 ? -19.417 -13.059 42.962 1.00 87.25 170 THR A N 1
ATOM 1307 C CA . THR A 1 170 ? -19.294 -12.016 41.929 1.00 87.25 170 THR A CA 1
ATOM 1308 C C . THR A 1 170 ? -18.335 -10.946 42.433 1.00 87.25 170 THR A C 1
ATOM 1310 O O . THR A 1 170 ? -18.571 -10.365 43.487 1.00 87.25 170 THR A O 1
ATOM 1313 N N . VAL A 1 171 ? -17.254 -10.665 41.709 1.00 87.75 171 VAL A N 1
ATOM 1314 C CA . VAL A 1 171 ? -16.268 -9.647 42.098 1.00 87.75 171 VAL A CA 1
ATOM 1315 C C . VAL A 1 171 ? -16.423 -8.424 41.203 1.00 87.75 171 VAL A C 1
ATOM 1317 O O . VAL A 1 171 ? -16.139 -8.489 40.011 1.00 87.75 171 VAL A O 1
ATOM 1320 N N . LEU A 1 172 ? -16.857 -7.304 41.778 1.00 88.62 172 LEU A N 1
ATOM 1321 C CA . LEU A 1 172 ? -16.933 -6.008 41.111 1.00 88.62 172 LEU A CA 1
ATOM 1322 C C . LEU A 1 172 ? -15.663 -5.207 41.413 1.00 88.62 172 LEU A C 1
ATOM 1324 O O . LEU A 1 172 ? -15.448 -4.762 42.543 1.00 88.62 172 LEU A O 1
ATOM 1328 N N . ILE A 1 173 ? -14.829 -5.024 40.394 1.00 86.44 173 ILE A N 1
ATOM 1329 C CA . ILE A 1 173 ? -13.573 -4.281 40.474 1.00 86.44 173 ILE A CA 1
ATOM 1330 C C . ILE A 1 173 ? -13.798 -2.869 39.939 1.00 86.44 173 ILE A C 1
ATOM 1332 O O . ILE A 1 173 ? -14.244 -2.681 38.807 1.00 86.44 173 ILE A O 1
ATOM 1336 N N . VAL A 1 174 ? -13.459 -1.872 40.755 1.00 82.44 174 VAL A N 1
ATOM 1337 C CA . VAL A 1 174 ? -13.671 -0.451 40.445 1.00 82.44 174 VAL A CA 1
ATOM 1338 C C . VAL A 1 174 ? -12.379 0.359 40.561 1.00 82.44 174 VAL A C 1
ATOM 1340 O O . VAL A 1 174 ? -11.460 0.011 41.313 1.00 82.44 174 VAL A O 1
ATOM 1343 N N . GLN A 1 175 ? -12.318 1.474 39.831 1.00 73.56 175 GLN A N 1
ATOM 1344 C CA . GLN A 1 175 ? -11.194 2.413 39.870 1.00 73.56 175 GLN A CA 1
ATOM 1345 C C . GLN A 1 175 ? -11.459 3.598 40.789 1.00 73.56 175 GLN A C 1
ATOM 1347 O O . GLN A 1 175 ? -12.527 4.198 40.735 1.00 73.56 175 GLN A O 1
ATOM 1352 N N . GLY A 1 176 ? -10.465 3.969 41.593 1.00 69.25 176 GLY A N 1
ATOM 1353 C CA . GLY A 1 176 ? -10.539 5.146 42.454 1.00 69.25 176 GLY A CA 1
ATOM 1354 C C . GLY A 1 176 ? -11.394 4.956 43.713 1.00 69.25 176 GLY A C 1
ATOM 1355 O O . GLY A 1 176 ? -12.313 4.137 43.791 1.00 69.25 176 GLY A O 1
ATOM 1356 N N . LYS A 1 177 ? -11.079 5.742 44.749 1.00 68.19 177 LYS A N 1
ATOM 1357 C CA . LYS A 1 177 ? -11.773 5.686 46.050 1.00 68.19 177 LYS A CA 1
ATOM 1358 C C . LYS A 1 177 ? -13.227 6.153 45.965 1.00 68.19 177 LYS A C 1
ATOM 1360 O O . LYS A 1 177 ? -14.060 5.708 46.751 1.00 68.19 177 LYS A O 1
ATOM 1365 N N . GLU A 1 178 ? -13.533 7.056 45.040 1.00 67.12 178 GLU A N 1
ATOM 1366 C CA . GLU A 1 178 ? -14.866 7.637 44.896 1.00 67.12 178 GLU A CA 1
ATOM 1367 C C . GLU A 1 178 ? -15.860 6.649 44.277 1.00 67.12 178 GLU A C 1
ATOM 1369 O O . GLU A 1 178 ? -16.920 6.412 44.858 1.00 67.12 178 GLU A O 1
ATOM 1374 N N . ASN A 1 179 ? -15.495 5.991 43.168 1.00 72.31 179 ASN A N 1
ATOM 1375 C CA . ASN A 1 179 ? -16.334 4.941 42.578 1.00 72.31 179 ASN A CA 1
ATOM 1376 C C . ASN A 1 179 ? -16.564 3.798 43.566 1.00 72.31 179 ASN A C 1
ATOM 1378 O O . ASN A 1 179 ? -17.678 3.290 43.644 1.00 72.31 179 ASN A O 1
ATOM 1382 N N . PHE A 1 180 ? -15.550 3.445 44.364 1.00 78.44 180 PHE A N 1
ATOM 1383 C CA . PHE A 1 180 ? -15.697 2.467 45.440 1.00 78.44 180 PHE A CA 1
ATOM 1384 C C . PHE A 1 180 ? -16.766 2.887 46.455 1.00 78.44 180 PHE A C 1
ATOM 1386 O O . PHE A 1 180 ? -17.711 2.139 46.681 1.00 78.44 180 PHE A O 1
ATOM 1393 N N . LYS A 1 181 ? -16.693 4.102 47.018 1.00 75.12 181 LYS A N 1
ATOM 1394 C CA . LYS A 1 181 ? -17.718 4.602 47.958 1.00 75.12 181 LYS A CA 1
ATOM 1395 C C . LYS A 1 181 ? -19.118 4.636 47.326 1.00 75.12 181 LYS A C 1
ATOM 1397 O O . LYS A 1 181 ? -20.101 4.300 47.985 1.00 75.12 181 LYS A O 1
ATOM 1402 N N . ARG A 1 182 ? -19.224 5.028 46.052 1.00 75.25 182 ARG A N 1
ATOM 1403 C CA . ARG A 1 182 ? -20.504 5.089 45.326 1.00 75.25 182 ARG A CA 1
ATOM 1404 C C . ARG A 1 182 ? -21.106 3.698 45.131 1.00 75.25 182 ARG A C 1
ATOM 1406 O O . ARG A 1 182 ? -22.273 3.494 45.464 1.00 75.25 182 ARG A O 1
ATOM 1413 N N . TRP A 1 183 ? -20.315 2.740 44.650 1.00 83.06 183 TRP A N 1
ATOM 1414 C CA . TRP A 1 183 ? -20.746 1.350 44.506 1.00 83.06 183 TRP A CA 1
ATOM 1415 C C . TRP A 1 183 ? -21.086 0.714 45.849 1.00 83.06 183 TRP A C 1
ATOM 1417 O O . TRP A 1 183 ? -22.088 0.015 45.937 1.00 83.06 183 TRP A O 1
ATOM 1427 N N . GLN A 1 184 ? -20.346 1.036 46.911 1.00 83.56 184 GLN A N 1
ATOM 1428 C CA . GLN A 1 184 ? -20.670 0.605 48.269 1.00 83.56 184 GLN A CA 1
ATOM 1429 C C . GLN A 1 184 ? -22.079 1.068 48.676 1.00 83.56 184 GLN A C 1
ATOM 1431 O O . GLN A 1 184 ? -22.880 0.267 49.159 1.00 83.56 184 GLN A O 1
ATOM 1436 N N . GLY A 1 185 ? -22.415 2.340 48.430 1.00 79.69 185 GLY A N 1
ATOM 1437 C CA . GLY A 1 185 ? -23.751 2.883 48.690 1.00 79.69 185 GLY A CA 1
ATOM 1438 C C . GLY A 1 185 ? -24.846 2.250 47.824 1.00 79.69 185 GLY A C 1
ATOM 1439 O O . GLY A 1 185 ? -25.921 1.937 48.333 1.00 79.69 185 GLY A O 1
ATOM 1440 N N . ARG A 1 186 ? -24.584 2.015 46.529 1.00 83.19 186 ARG A N 1
ATOM 1441 C CA . ARG A 1 186 ? -25.541 1.356 45.618 1.00 83.19 186 ARG A CA 1
ATOM 1442 C C . ARG A 1 186 ? -25.800 -0.097 46.017 1.00 83.19 186 ARG A C 1
ATOM 1444 O O . ARG A 1 186 ? -26.955 -0.465 46.198 1.00 83.19 186 ARG A O 1
ATOM 1451 N N . LEU A 1 187 ? -24.749 -0.884 46.247 1.00 85.94 187 LEU A N 1
ATOM 1452 C CA . LEU A 1 187 ? -24.860 -2.276 46.692 1.00 85.94 187 LEU A CA 1
ATOM 1453 C C . LEU A 1 187 ? -25.595 -2.384 48.029 1.00 85.94 187 LEU A C 1
ATOM 1455 O O . LEU A 1 187 ? -26.484 -3.219 48.148 1.00 85.94 187 LEU A O 1
ATOM 1459 N N . SER A 1 188 ? -25.331 -1.470 48.972 1.00 84.31 188 SER A N 1
ATOM 1460 C CA . SER A 1 188 ? -26.068 -1.414 50.244 1.00 84.31 188 SER A CA 1
ATOM 1461 C C . SER A 1 188 ? -27.580 -1.240 50.036 1.00 84.31 188 SER A C 1
ATOM 1463 O O . SER A 1 188 ? -28.384 -1.842 50.743 1.00 84.31 188 SER A O 1
ATOM 1465 N N . ARG A 1 189 ? -27.995 -0.438 49.041 1.00 83.38 189 ARG A N 1
ATOM 1466 C CA . ARG A 1 189 ? -29.418 -0.272 48.684 1.00 83.38 189 ARG A CA 1
ATOM 1467 C C . ARG A 1 189 ? -29.996 -1.511 47.995 1.00 83.38 189 ARG A C 1
ATOM 1469 O O . ARG A 1 189 ? -31.149 -1.843 48.249 1.00 83.38 189 ARG A O 1
ATOM 1476 N N . LEU A 1 190 ? -29.218 -2.178 47.141 1.00 82.50 190 LEU A N 1
ATOM 1477 C CA . LEU A 1 190 ? -29.651 -3.369 46.400 1.00 82.50 190 LEU A CA 1
ATOM 1478 C C . LEU A 1 190 ? -29.816 -4.598 47.304 1.00 82.50 190 LEU A C 1
ATOM 1480 O O . LEU A 1 190 ? -30.793 -5.342 47.167 1.00 82.50 190 LEU A O 1
ATOM 1484 N N . THR A 1 191 ? -28.883 -4.817 48.233 1.00 82.62 191 THR A N 1
ATOM 1485 C CA . THR A 1 191 ? -28.928 -5.963 49.153 1.00 82.62 191 THR A CA 1
ATOM 1486 C C . THR A 1 191 ? -29.700 -5.667 50.434 1.00 82.62 191 THR A C 1
ATOM 1488 O O . THR A 1 191 ? -30.228 -6.588 51.047 1.00 82.62 191 THR A O 1
ATOM 1491 N N . GLY A 1 192 ? -29.831 -4.392 50.816 1.00 79.44 192 GLY A N 1
ATOM 1492 C CA . GLY A 1 192 ? -30.394 -3.983 52.105 1.00 79.44 192 GLY A CA 1
ATOM 1493 C C . GLY A 1 192 ? -29.404 -4.113 53.269 1.00 79.44 192 GLY A C 1
ATOM 1494 O O . GLY A 1 192 ? -29.778 -3.870 54.415 1.00 79.44 192 GLY A O 1
ATOM 1495 N N . GLU A 1 193 ? -28.151 -4.478 52.993 1.00 78.19 193 GLU A N 1
ATOM 1496 C CA . GLU A 1 193 ? -27.089 -4.604 53.989 1.00 78.19 193 GLU A CA 1
ATOM 1497 C C . GLU A 1 193 ? -26.297 -3.299 54.117 1.00 78.19 193 GLU A C 1
ATOM 1499 O O . GLU A 1 193 ? -26.110 -2.564 53.154 1.00 78.19 193 GLU A O 1
ATOM 1504 N N . THR A 1 194 ? -25.800 -2.984 55.313 1.00 68.00 194 THR A N 1
ATOM 1505 C CA . THR A 1 194 ? -24.908 -1.834 55.528 1.00 68.00 194 THR A CA 1
ATOM 1506 C C . THR A 1 194 ? -23.585 -2.342 56.083 1.00 68.00 194 THR A C 1
ATOM 1508 O O . THR A 1 194 ? -23.515 -2.766 57.235 1.00 68.00 194 THR A O 1
ATOM 1511 N N . ILE A 1 195 ? -22.530 -2.314 55.268 1.00 64.25 195 ILE A N 1
ATOM 1512 C CA . ILE A 1 195 ? -21.208 -2.809 55.669 1.00 64.25 195 ILE A CA 1
ATOM 1513 C C . ILE A 1 195 ? -20.497 -1.755 56.524 1.00 64.25 195 ILE A C 1
ATOM 1515 O O . ILE A 1 195 ? -20.302 -0.619 56.089 1.00 64.25 195 ILE A O 1
ATOM 1519 N N . GLN A 1 196 ? -20.088 -2.141 57.736 1.00 52.94 196 GLN A N 1
ATOM 1520 C CA . GLN A 1 196 ? -19.329 -1.284 58.659 1.00 52.94 196 GLN A CA 1
ATOM 1521 C C . GLN A 1 196 ? -17.806 -1.389 58.468 1.00 52.94 196 GLN A C 1
ATOM 1523 O O . GLN A 1 196 ? -17.090 -0.446 58.808 1.00 52.94 196 GLN A O 1
ATOM 1528 N N . ASP A 1 197 ? -17.316 -2.501 57.910 1.00 56.31 197 ASP A N 1
ATOM 1529 C CA . ASP A 1 197 ? -15.889 -2.783 57.738 1.00 56.31 197 ASP A CA 1
ATOM 1530 C C . ASP A 1 197 ? -15.408 -2.505 56.303 1.00 56.31 197 ASP A C 1
ATOM 1532 O O . ASP A 1 197 ? -15.975 -2.986 55.323 1.00 56.31 197 ASP A O 1
ATOM 1536 N N . LYS A 1 198 ? -14.350 -1.700 56.169 1.00 54.97 198 LYS A N 1
ATOM 1537 C CA . LYS A 1 198 ? -13.801 -1.283 54.870 1.00 54.97 198 LYS A CA 1
ATOM 1538 C C . LYS A 1 198 ? -12.951 -2.365 54.206 1.00 54.97 198 LYS A C 1
ATOM 1540 O O . LYS A 1 198 ? -12.728 -2.262 53.005 1.00 54.97 198 LYS A O 1
ATOM 1545 N N . GLU A 1 199 ? -12.474 -3.356 54.959 1.00 51.25 199 GLU A N 1
ATOM 1546 C CA . GLU A 1 199 ? -11.542 -4.374 54.452 1.00 51.25 199 GLU A CA 1
ATOM 1547 C C . GLU A 1 199 ? -12.245 -5.596 53.834 1.00 51.25 199 GLU A C 1
ATOM 1549 O O . GLU A 1 199 ? -11.612 -6.394 53.147 1.00 51.25 199 GLU A O 1
ATOM 1554 N N . GLN A 1 200 ? -13.562 -5.746 54.025 1.00 61.09 200 GLN A N 1
ATOM 1555 C CA . GLN A 1 200 ? -14.352 -6.830 53.431 1.00 61.09 200 GLN A CA 1
ATOM 1556 C C . GLN A 1 200 ? -15.701 -6.302 52.931 1.00 61.09 200 GLN A C 1
ATOM 1558 O O . GLN A 1 200 ? -16.745 -6.549 53.527 1.00 61.09 200 GLN A O 1
ATOM 1563 N N . ALA A 1 201 ? -15.691 -5.559 51.819 1.00 79.06 201 ALA A N 1
ATOM 1564 C CA . ALA A 1 201 ? -16.908 -5.051 51.182 1.00 79.06 201 ALA A CA 1
ATOM 1565 C C . ALA A 1 201 ? -17.666 -6.160 50.413 1.00 79.06 201 ALA A C 1
ATOM 1567 O O . ALA A 1 201 ? -17.813 -6.101 49.192 1.00 79.06 201 ALA A O 1
ATOM 1568 N N . ILE A 1 202 ? -18.100 -7.202 51.128 1.00 85.88 202 ILE A N 1
ATOM 1569 C CA . ILE A 1 202 ? -18.900 -8.318 50.607 1.00 85.88 202 ILE A CA 1
ATOM 1570 C C . ILE A 1 202 ? -20.365 -8.087 50.976 1.00 85.88 202 ILE A C 1
ATOM 1572 O O . ILE A 1 202 ? -20.687 -7.948 52.151 1.00 85.88 202 ILE A O 1
ATOM 1576 N N . PHE A 1 203 ? -21.229 -8.072 49.968 1.00 86.38 203 PHE A N 1
ATOM 1577 C CA . PHE A 1 203 ? -22.673 -7.919 50.091 1.00 86.38 203 PHE A CA 1
ATOM 1578 C C . PHE A 1 203 ? -23.349 -9.235 49.722 1.00 86.38 203 PHE A C 1
ATOM 1580 O O . PHE A 1 203 ? -23.014 -9.822 48.691 1.00 86.38 203 PHE A O 1
ATOM 1587 N N . GLU A 1 204 ? -24.301 -9.693 50.524 1.00 84.25 204 GLU A N 1
ATOM 1588 C CA . GLU A 1 204 ? -25.007 -10.949 50.295 1.00 84.25 204 GLU A CA 1
ATOM 1589 C C . GLU A 1 204 ? -26.521 -10.739 50.280 1.00 84.25 204 GLU A C 1
ATOM 1591 O O . GLU A 1 204 ? -27.093 -9.988 51.067 1.00 84.25 204 GLU A O 1
ATOM 1596 N N . ARG A 1 205 ? -27.195 -11.403 49.342 1.00 82.06 205 ARG A N 1
ATOM 1597 C CA . ARG A 1 205 ? -28.653 -11.503 49.327 1.00 82.06 205 ARG A CA 1
ATOM 1598 C C . ARG A 1 205 ? -29.061 -12.762 48.577 1.00 82.06 205 ARG A C 1
ATOM 1600 O O . ARG A 1 205 ? -28.525 -13.046 47.510 1.00 82.06 205 ARG A O 1
ATOM 1607 N N . ASP A 1 206 ? -29.996 -13.513 49.155 1.00 74.81 206 ASP A N 1
ATOM 1608 C CA . ASP A 1 206 ? -30.564 -14.727 48.556 1.00 74.81 206 ASP A CA 1
ATOM 1609 C C . ASP A 1 206 ? -29.486 -15.751 48.106 1.00 74.81 206 ASP A C 1
ATOM 1611 O O . ASP A 1 206 ? -29.629 -16.432 47.096 1.00 74.81 206 ASP A O 1
ATOM 1615 N N . GLY A 1 207 ? -28.384 -15.856 48.868 1.00 74.88 207 GLY A N 1
ATOM 1616 C CA . GLY A 1 207 ? -27.265 -16.780 48.621 1.00 74.88 207 GLY A CA 1
ATOM 1617 C C . GLY A 1 207 ? -26.232 -16.310 47.588 1.00 74.88 207 GLY A C 1
ATOM 1618 O O . GLY A 1 207 ? -25.220 -16.981 47.398 1.00 74.88 207 GLY A O 1
ATOM 1619 N N . ILE A 1 208 ? -26.443 -15.159 46.945 1.00 80.50 208 ILE A N 1
ATOM 1620 C CA . ILE A 1 208 ? -25.502 -14.566 45.987 1.00 80.50 208 ILE A CA 1
ATOM 1621 C C . ILE A 1 208 ? -24.594 -13.575 46.715 1.00 80.50 208 ILE A C 1
ATOM 1623 O O . ILE A 1 208 ? -25.072 -12.644 47.365 1.00 80.50 208 ILE A O 1
ATOM 1627 N N . LYS A 1 209 ? -23.275 -13.749 46.562 1.00 86.38 209 LYS A N 1
ATOM 1628 C CA . LYS A 1 209 ? -22.243 -12.901 47.179 1.00 86.38 209 LYS A CA 1
ATOM 1629 C C . LYS A 1 209 ? -21.611 -11.967 46.156 1.00 86.38 209 LYS A C 1
ATOM 1631 O O . LYS A 1 209 ? -21.054 -12.430 45.161 1.00 86.38 209 LYS A O 1
ATOM 1636 N N . ILE A 1 210 ? -21.634 -10.666 46.429 1.00 88.44 210 ILE A N 1
ATOM 1637 C CA . ILE A 1 210 ? -21.001 -9.622 45.618 1.00 88.44 210 ILE A CA 1
ATOM 1638 C C . ILE A 1 210 ? -19.867 -8.989 46.425 1.00 88.44 210 ILE A C 1
ATOM 1640 O O . ILE A 1 210 ? -20.102 -8.286 47.402 1.00 88.44 210 ILE A O 1
ATOM 1644 N N . ARG A 1 211 ? -18.623 -9.206 46.002 1.00 88.50 211 ARG A N 1
ATOM 1645 C CA . ARG A 1 211 ? -17.434 -8.559 46.558 1.00 88.50 211 ARG A CA 1
ATOM 1646 C C . ARG A 1 211 ? -17.124 -7.295 45.767 1.00 88.50 211 ARG A C 1
ATOM 1648 O O . ARG A 1 211 ? -16.798 -7.370 44.587 1.00 88.50 211 ARG A O 1
ATOM 1655 N N . LEU A 1 212 ? -17.160 -6.146 46.426 1.00 89.12 212 LEU A N 1
ATOM 1656 C CA . LEU A 1 212 ? -16.650 -4.892 45.887 1.00 89.12 212 LEU A CA 1
ATOM 1657 C C . LEU A 1 212 ? -15.160 -4.765 46.225 1.00 89.12 212 LEU A C 1
ATOM 1659 O O . LEU A 1 212 ? -14.784 -4.821 47.392 1.00 89.12 212 LEU A O 1
ATOM 1663 N N . ALA A 1 213 ? -14.314 -4.575 45.216 1.00 86.81 213 ALA A N 1
ATOM 1664 C CA . ALA A 1 213 ? -12.872 -4.424 45.392 1.00 86.81 213 ALA A CA 1
ATOM 1665 C C . ALA A 1 213 ? -12.347 -3.224 44.597 1.00 86.81 213 ALA A C 1
ATOM 1667 O O . ALA A 1 213 ? -12.767 -2.974 43.466 1.00 86.81 213 ALA A O 1
ATOM 1668 N N . SER A 1 214 ? -11.399 -2.478 45.166 1.00 83.00 214 SER A N 1
ATOM 1669 C CA . SER A 1 214 ? -10.686 -1.452 44.396 1.00 83.00 214 SER A CA 1
ATOM 1670 C C . SER A 1 214 ? -9.480 -2.060 43.685 1.00 83.00 214 SER A C 1
ATOM 1672 O O . SER A 1 214 ? -8.782 -2.908 44.246 1.00 83.00 214 SER A O 1
ATOM 1674 N N . ILE A 1 215 ? -9.162 -1.591 42.475 1.00 79.19 215 ILE A N 1
ATOM 1675 C CA . ILE A 1 215 ? -7.966 -2.082 41.771 1.00 79.19 215 ILE A CA 1
ATOM 1676 C C . ILE A 1 215 ? -6.676 -1.822 42.565 1.00 79.19 215 ILE A C 1
ATOM 1678 O O . ILE A 1 215 ? -5.753 -2.634 42.568 1.00 79.19 215 ILE A O 1
ATOM 1682 N N . HIS A 1 216 ? -6.628 -0.705 43.295 1.00 75.38 216 HIS A N 1
ATOM 1683 C CA . HIS A 1 216 ? -5.496 -0.336 44.139 1.00 75.38 216 HIS A CA 1
ATOM 1684 C C . HIS A 1 216 ? -5.253 -1.359 45.253 1.00 75.38 216 HIS A C 1
ATOM 1686 O O . HIS A 1 216 ? -4.103 -1.680 45.540 1.00 75.38 216 HIS A O 1
ATOM 1692 N N . GLU A 1 217 ? -6.317 -1.873 45.863 1.00 79.31 217 GLU A N 1
ATOM 1693 C CA . GLU A 1 217 ? -6.251 -2.898 46.904 1.00 79.31 217 GLU A CA 1
ATOM 1694 C C . GLU A 1 217 ? -5.778 -4.237 46.337 1.00 79.31 217 GLU A C 1
ATOM 1696 O O . GLU A 1 217 ? -4.780 -4.777 46.810 1.00 79.31 217 GLU A O 1
ATOM 1701 N N . LEU A 1 218 ? -6.417 -4.717 45.264 1.00 82.62 218 LEU A N 1
ATOM 1702 C CA . LEU A 1 218 ? -6.041 -5.975 44.612 1.00 82.62 218 LEU A CA 1
ATOM 1703 C C . LEU A 1 218 ? -4.592 -5.943 44.121 1.00 82.62 218 LEU A C 1
ATOM 1705 O O . LEU A 1 218 ? -3.844 -6.898 44.298 1.00 82.62 218 LEU A O 1
ATOM 1709 N N . SER A 1 219 ? -4.155 -4.807 43.575 1.00 79.44 219 SER A N 1
ATOM 1710 C CA . SER A 1 219 ? -2.776 -4.635 43.120 1.00 79.44 219 SER A CA 1
ATOM 1711 C C . SER A 1 219 ? -1.748 -4.603 44.253 1.00 79.44 219 SER A C 1
ATOM 1713 O O . SER A 1 219 ? -0.559 -4.643 43.977 1.00 79.44 219 SER A O 1
ATOM 1715 N N . ARG A 1 220 ? -2.134 -4.507 45.527 1.00 81.12 220 ARG A N 1
ATOM 1716 C CA . ARG A 1 220 ? -1.189 -4.588 46.656 1.00 81.12 220 ARG A CA 1
ATOM 1717 C C . ARG A 1 220 ? -1.090 -5.987 47.249 1.00 81.12 220 ARG A C 1
ATOM 1719 O O . ARG A 1 220 ? -0.177 -6.223 48.032 1.00 81.12 220 ARG A O 1
ATOM 1726 N N . MET A 1 221 ? -1.994 -6.890 46.875 1.00 84.62 221 MET A N 1
ATOM 1727 C CA . MET A 1 221 ? -1.948 -8.281 47.308 1.00 84.62 221 MET A CA 1
ATOM 1728 C C . MET A 1 221 ? -0.728 -8.989 46.707 1.00 84.62 221 MET A C 1
ATOM 1730 O O . MET A 1 221 ? -0.288 -8.673 45.593 1.00 84.62 221 MET A O 1
ATOM 1734 N N . GLU A 1 222 ? -0.169 -9.945 47.448 1.00 83.69 222 GLU A N 1
ATOM 1735 C CA . GLU A 1 222 ? 0.851 -10.842 46.911 1.00 83.69 222 GLU A CA 1
ATOM 1736 C C . GLU A 1 222 ? 0.217 -11.847 45.938 1.00 83.69 222 GLU A C 1
ATOM 1738 O O . GLU A 1 222 ? -0.962 -12.184 46.049 1.00 83.69 222 GLU A O 1
ATOM 1743 N N . GLY A 1 223 ? 0.997 -12.343 44.972 1.00 79.62 223 GLY A N 1
ATOM 1744 C CA . GLY A 1 223 ? 0.504 -13.216 43.898 1.00 79.62 223 GLY A CA 1
ATOM 1745 C C . GLY A 1 223 ? -0.364 -14.404 44.362 1.00 79.62 223 GLY A C 1
ATOM 1746 O O . GLY A 1 223 ? -1.415 -14.628 43.761 1.00 79.62 223 GLY A O 1
ATOM 1747 N N . PRO A 1 224 ? 0.007 -15.160 45.417 1.00 82.56 224 PRO A N 1
ATOM 1748 C CA . PRO A 1 224 ? -0.817 -16.257 45.931 1.00 82.56 224 PRO A CA 1
ATOM 1749 C C . PRO A 1 224 ? -2.171 -15.800 46.490 1.00 82.56 224 PRO A C 1
ATOM 1751 O O . PRO A 1 224 ? -3.192 -16.425 46.198 1.00 82.56 224 PRO A O 1
ATOM 1754 N N . ASP A 1 225 ? -2.193 -14.698 47.241 1.00 81.38 225 ASP A N 1
ATOM 1755 C CA . ASP A 1 225 ? -3.412 -14.154 47.849 1.00 81.38 225 ASP A CA 1
ATOM 1756 C C . ASP A 1 225 ? -4.344 -13.567 46.790 1.00 81.38 225 ASP A C 1
ATOM 1758 O O . ASP A 1 225 ? -5.552 -13.801 46.820 1.00 81.38 225 ASP A O 1
ATOM 1762 N N . LEU A 1 226 ? -3.772 -12.879 45.800 1.00 83.44 226 LEU A N 1
ATOM 1763 C CA . LEU A 1 226 ? -4.489 -12.349 44.647 1.00 83.44 226 LEU A CA 1
ATOM 1764 C C . LEU A 1 226 ? -5.144 -13.469 43.824 1.00 83.44 226 LEU A C 1
ATOM 1766 O O . LEU A 1 226 ? -6.330 -13.382 43.497 1.00 83.44 226 LEU A O 1
ATOM 1770 N N . ARG A 1 227 ? -4.408 -14.555 43.538 1.00 83.31 227 ARG A N 1
ATOM 1771 C CA . ARG A 1 227 ? -4.977 -15.751 42.887 1.00 83.31 227 ARG A CA 1
ATOM 1772 C C . ARG A 1 227 ? -6.073 -16.373 43.733 1.00 83.31 227 ARG A C 1
ATOM 1774 O O . ARG A 1 227 ? -7.113 -16.728 43.197 1.00 83.31 227 ARG A O 1
ATOM 1781 N N . GLY A 1 228 ? -5.871 -16.487 45.044 1.00 80.19 228 GLY A N 1
ATOM 1782 C CA . GLY A 1 228 ? -6.883 -17.007 45.961 1.00 80.19 228 GLY A CA 1
ATOM 1783 C C . GLY A 1 228 ? -8.157 -16.156 45.986 1.00 80.19 228 GLY A C 1
ATOM 1784 O O . GLY A 1 228 ? -9.259 -16.702 46.039 1.00 80.19 228 GLY A O 1
ATOM 1785 N N . ALA A 1 229 ? -8.022 -14.830 45.912 1.00 78.94 229 ALA A N 1
ATOM 1786 C CA . ALA A 1 229 ? -9.144 -13.899 45.872 1.00 78.94 229 ALA A CA 1
ATOM 1787 C C . ALA A 1 229 ? -9.952 -14.023 44.573 1.00 78.94 229 ALA A C 1
ATOM 1789 O O . ALA A 1 229 ? -11.179 -14.098 44.633 1.00 78.94 229 ALA A O 1
ATOM 1790 N N . LEU A 1 230 ? -9.282 -14.099 43.420 1.00 82.50 230 LEU A N 1
ATOM 1791 C CA . LEU A 1 230 ? -9.949 -14.170 42.118 1.00 82.50 230 LEU A CA 1
ATOM 1792 C C . LEU A 1 230 ? -10.402 -15.594 41.738 1.00 82.50 230 LEU A C 1
ATOM 1794 O O . LEU A 1 230 ? -11.405 -15.746 41.048 1.00 82.50 230 LEU A O 1
ATOM 1798 N N . ALA A 1 231 ? -9.755 -16.656 42.228 1.00 78.62 231 ALA A N 1
ATOM 1799 C CA . ALA A 1 231 ? -10.170 -18.044 41.970 1.00 78.62 231 ALA A CA 1
ATOM 1800 C C . ALA A 1 231 ? -11.556 -18.384 42.550 1.00 78.62 231 ALA A C 1
ATOM 1802 O O . ALA A 1 231 ? -12.241 -19.276 42.047 1.00 78.62 231 ALA A O 1
ATOM 1803 N N . ARG A 1 232 ? -11.988 -17.666 43.597 1.00 79.44 232 ARG A N 1
ATOM 1804 C CA . ARG A 1 232 ? -13.337 -17.788 44.178 1.00 79.44 232 ARG A CA 1
ATOM 1805 C C . ARG A 1 232 ? -14.415 -17.080 43.357 1.00 79.44 232 ARG A C 1
ATOM 1807 O O . ARG A 1 232 ? -15.596 -17.286 43.626 1.00 79.44 232 ARG A O 1
ATOM 1814 N N . ALA A 1 233 ? -14.029 -16.257 42.383 1.00 82.44 233 ALA A N 1
ATOM 1815 C CA . ALA A 1 233 ? -14.967 -15.521 41.554 1.00 82.44 233 ALA A CA 1
ATOM 1816 C C . ALA A 1 233 ? -15.577 -16.431 40.477 1.00 82.44 233 ALA A C 1
ATOM 1818 O O . ALA A 1 233 ? -14.855 -17.141 39.777 1.00 82.44 233 ALA A O 1
ATOM 1819 N N . GLY A 1 234 ? -16.900 -16.405 40.332 1.00 79.25 234 GLY A N 1
ATOM 1820 C CA . GLY A 1 234 ? -17.618 -16.960 39.182 1.00 79.25 234 GLY A CA 1
ATOM 1821 C C . GLY A 1 234 ? -17.782 -15.923 38.076 1.00 79.25 234 GLY A C 1
ATOM 1822 O O . GLY A 1 234 ? -17.622 -16.241 36.902 1.00 79.25 234 GLY A O 1
ATOM 1823 N N . VAL A 1 235 ? -18.017 -14.664 38.453 1.00 82.69 235 VAL A N 1
ATOM 1824 C CA . VAL A 1 235 ? -18.047 -13.521 37.534 1.00 82.69 235 VAL A CA 1
ATOM 1825 C C . VAL A 1 235 ? -17.145 -12.420 38.072 1.00 82.69 235 VAL A C 1
ATOM 1827 O O . VAL A 1 235 ? -17.236 -12.050 39.241 1.00 82.69 235 VAL A O 1
ATOM 1830 N N . VAL A 1 236 ? -16.289 -11.880 37.210 1.00 85.31 236 VAL A N 1
ATOM 1831 C CA . VAL A 1 236 ? -15.492 -10.681 37.479 1.00 85.31 236 VAL A CA 1
ATOM 1832 C C . VAL A 1 236 ? -16.030 -9.557 36.605 1.00 85.31 236 VAL A C 1
ATOM 1834 O O . VAL A 1 236 ? -16.026 -9.678 35.385 1.00 85.31 236 VAL A O 1
ATOM 1837 N N . ILE A 1 237 ? -16.497 -8.473 37.221 1.00 86.94 237 ILE A N 1
ATOM 1838 C CA . ILE A 1 237 ? -16.984 -7.276 36.533 1.00 86.94 237 ILE A CA 1
ATOM 1839 C C . ILE A 1 237 ? -15.938 -6.177 36.680 1.00 86.94 237 ILE A C 1
ATOM 1841 O O . ILE A 1 237 ? -15.556 -5.833 37.798 1.00 86.94 237 ILE A O 1
ATOM 1845 N N . LEU A 1 238 ? -15.493 -5.614 35.562 1.00 82.62 238 LEU A N 1
ATOM 1846 C CA . LEU A 1 238 ? -14.559 -4.495 35.518 1.00 82.62 238 LEU A CA 1
ATOM 1847 C C . LEU A 1 238 ? -15.308 -3.219 35.116 1.00 82.62 238 LEU A C 1
ATOM 1849 O O . LEU A 1 238 ? -15.723 -3.083 33.966 1.00 82.62 238 LEU A O 1
ATOM 1853 N N . ASP A 1 239 ? -15.473 -2.282 36.053 1.00 76.38 239 ASP A N 1
ATOM 1854 C CA . ASP A 1 239 ? -16.054 -0.960 35.774 1.00 76.38 239 ASP A CA 1
ATOM 1855 C C . ASP A 1 239 ? -14.983 0.014 35.247 1.00 76.38 239 ASP A C 1
ATOM 1857 O O . ASP A 1 239 ? -13.839 0.014 35.713 1.00 76.38 239 ASP A O 1
ATOM 1861 N N . LYS A 1 240 ? -15.367 0.865 34.287 1.00 67.94 240 LYS A N 1
ATOM 1862 C CA . LYS A 1 240 ? -14.493 1.811 33.561 1.00 67.94 240 LYS A CA 1
ATOM 1863 C C . LYS A 1 240 ? -13.239 1.147 32.992 1.00 67.94 240 LYS A C 1
ATOM 1865 O O . LYS A 1 240 ? -12.103 1.542 33.232 1.00 67.94 240 LYS A O 1
ATOM 1870 N N . GLU A 1 241 ? -13.455 0.123 32.189 1.00 61.78 241 GLU A N 1
ATOM 1871 C CA . GLU A 1 241 ? -12.394 -0.775 31.752 1.00 61.78 241 GLU A CA 1
ATOM 1872 C C . GLU A 1 241 ? -11.432 -0.196 30.692 1.00 61.78 241 GLU A C 1
ATOM 1874 O O . GLU A 1 241 ? -10.380 -0.758 30.395 1.00 61.78 241 GLU A O 1
ATOM 1879 N N . HIS A 1 242 ? -11.721 0.982 30.142 1.00 58.84 242 HIS A N 1
ATOM 1880 C CA . HIS A 1 242 ? -10.896 1.619 29.113 1.00 58.84 242 HIS A CA 1
ATOM 1881 C C . HIS A 1 242 ? -9.472 2.034 29.533 1.00 58.84 242 HIS A C 1
ATOM 1883 O O . HIS A 1 242 ? -8.744 2.646 28.738 1.00 58.84 242 HIS A O 1
ATOM 1889 N N . HIS A 1 243 ? -9.070 1.747 30.764 1.00 54.06 243 HIS A N 1
ATOM 1890 C CA . HIS A 1 243 ? -7.707 1.942 31.253 1.00 54.06 243 HIS A CA 1
ATOM 1891 C C . HIS A 1 243 ? -6.813 0.701 31.073 1.00 54.06 243 HIS A C 1
ATOM 1893 O O . HIS A 1 243 ? -5.620 0.770 31.359 1.00 54.06 243 HIS A O 1
ATOM 1899 N N . VAL A 1 244 ? -7.337 -0.424 30.566 1.00 53.47 244 VAL A N 1
ATOM 1900 C CA . VAL A 1 244 ? -6.523 -1.616 30.286 1.00 53.47 244 VAL A CA 1
ATOM 1901 C C . VAL A 1 244 ? -5.955 -1.547 28.857 1.00 53.47 244 VAL A C 1
ATOM 1903 O O . VAL A 1 244 ? -6.699 -1.637 27.883 1.00 53.47 244 VAL A O 1
ATOM 1906 N N . ARG A 1 245 ? -4.632 -1.358 28.716 1.00 48.78 245 ARG A N 1
ATOM 1907 C CA . ARG A 1 245 ? -3.898 -1.350 27.428 1.00 48.78 245 ARG A CA 1
ATOM 1908 C C . ARG A 1 245 ? -2.642 -2.241 27.491 1.00 48.78 245 ARG A C 1
ATOM 1910 O O . ARG A 1 245 ? -1.987 -2.212 28.532 1.00 48.78 245 ARG A O 1
ATOM 1917 N N . PRO A 1 246 ? -2.222 -2.925 26.404 1.00 45.62 246 PRO A N 1
ATOM 1918 C CA . PRO A 1 246 ? -0.946 -3.651 26.318 1.00 45.62 246 PRO A CA 1
ATOM 1919 C C . PRO A 1 246 ? 0.239 -2.716 26.586 1.00 45.62 246 PRO A C 1
ATOM 1921 O O . PRO A 1 246 ? 0.150 -1.541 26.269 1.00 45.62 246 PRO A O 1
ATOM 1924 N N . ILE A 1 247 ? 1.333 -3.206 27.171 1.00 46.03 247 ILE A N 1
ATOM 1925 C CA . ILE A 1 247 ? 2.401 -2.418 27.836 1.00 46.03 247 ILE A CA 1
ATOM 1926 C C . ILE A 1 247 ? 3.206 -1.471 26.906 1.00 46.03 247 ILE A C 1
ATOM 1928 O O . ILE A 1 247 ? 3.936 -0.618 27.397 1.00 46.03 247 ILE A O 1
ATOM 1932 N N . GLU A 1 248 ? 3.067 -1.555 25.581 1.00 41.47 248 GLU A N 1
ATOM 1933 C CA . GLU A 1 248 ? 4.072 -1.027 24.638 1.00 41.47 248 GLU A CA 1
ATOM 1934 C C . GLU A 1 248 ? 4.220 0.509 24.559 1.00 41.47 248 GLU A C 1
ATOM 1936 O O . GLU A 1 248 ? 5.302 0.969 24.207 1.00 41.47 248 GLU A O 1
ATOM 1941 N N . ASP A 1 249 ? 3.215 1.309 24.939 1.00 40.28 249 ASP A N 1
ATOM 1942 C CA . ASP A 1 249 ? 3.230 2.755 24.618 1.00 40.28 249 ASP A CA 1
ATOM 1943 C C . ASP A 1 249 ? 3.616 3.718 25.757 1.00 40.28 249 ASP A C 1
ATOM 1945 O O . ASP A 1 249 ? 3.929 4.869 25.472 1.00 40.28 249 ASP A O 1
ATOM 1949 N N . ASP A 1 250 ? 3.594 3.302 27.033 1.00 41.22 250 ASP A N 1
ATOM 1950 C CA . ASP A 1 250 ? 4.052 4.166 28.142 1.00 41.22 250 ASP A CA 1
ATOM 1951 C C . ASP A 1 250 ? 4.263 3.368 29.453 1.00 41.22 250 ASP A C 1
ATOM 1953 O O . ASP A 1 250 ? 3.275 2.924 30.055 1.00 41.22 250 ASP A O 1
ATOM 1957 N N . PRO A 1 251 ? 5.515 3.152 29.903 1.00 42.50 251 PRO A N 1
ATOM 1958 C CA . PRO A 1 251 ? 5.828 2.446 31.146 1.00 42.50 251 PRO A CA 1
ATOM 1959 C C . PRO A 1 251 ? 5.565 3.264 32.426 1.00 42.50 251 PRO A C 1
ATOM 1961 O O . PRO A 1 251 ? 5.660 2.699 33.518 1.00 42.50 251 PRO A O 1
ATOM 1964 N N . GLU A 1 252 ? 5.247 4.563 32.338 1.00 43.22 252 GLU A N 1
ATOM 1965 C CA . GLU A 1 252 ? 5.036 5.420 33.518 1.00 43.22 252 GLU A CA 1
ATOM 1966 C C . GLU A 1 252 ? 3.588 5.426 34.045 1.00 43.22 252 GLU A C 1
ATOM 1968 O O . GLU A 1 252 ? 3.344 5.874 35.172 1.00 43.22 252 GLU A O 1
ATOM 1973 N N . ASP A 1 253 ? 2.629 4.860 33.303 1.00 54.72 253 ASP A N 1
ATOM 1974 C CA . ASP A 1 253 ? 1.234 4.749 33.743 1.00 54.72 253 ASP A CA 1
ATOM 1975 C C . ASP A 1 253 ? 1.073 3.657 34.825 1.00 54.72 253 ASP A C 1
ATOM 1977 O O . ASP A 1 253 ? 0.982 2.443 34.578 1.00 54.72 253 ASP A O 1
ATOM 1981 N N . LYS A 1 254 ? 1.076 4.114 36.083 1.00 53.97 254 LYS A N 1
ATOM 1982 C CA . LYS A 1 254 ? 1.015 3.265 37.280 1.00 53.97 254 LYS A CA 1
ATOM 1983 C C . LYS A 1 254 ? -0.326 2.555 37.448 1.00 53.97 254 LYS A C 1
ATOM 1985 O O . LYS A 1 254 ? -0.330 1.491 38.062 1.00 53.97 254 LYS A O 1
ATOM 1990 N N . ASP A 1 255 ? -1.434 3.092 36.937 1.00 52.81 255 ASP A N 1
ATOM 1991 C CA . ASP A 1 255 ? -2.752 2.452 37.042 1.00 52.81 255 ASP A CA 1
ATOM 1992 C C . ASP A 1 255 ? -2.958 1.391 35.953 1.00 52.81 255 ASP A C 1
ATOM 1994 O O . ASP A 1 255 ? -3.456 0.298 36.242 1.00 52.81 255 ASP A O 1
ATOM 1998 N N . ARG A 1 256 ? -2.426 1.630 34.747 1.00 59.25 256 ARG A N 1
ATOM 1999 C CA . ARG A 1 256 ? -2.339 0.646 33.651 1.00 59.25 256 ARG A CA 1
ATOM 2000 C C . ARG A 1 256 ? -1.585 -0.624 34.055 1.00 59.25 256 ARG A C 1
ATOM 2002 O O . ARG A 1 256 ? -2.062 -1.738 33.829 1.00 59.25 256 ARG A O 1
ATOM 2009 N N . SER A 1 257 ? -0.437 -0.469 34.719 1.00 60.97 257 SER A N 1
ATOM 2010 C CA . SER A 1 257 ? 0.366 -1.598 35.214 1.00 60.97 257 SER A CA 1
ATOM 2011 C C . SER A 1 257 ? -0.364 -2.422 36.284 1.00 60.97 257 SER A C 1
ATOM 2013 O O . SER A 1 257 ? -0.126 -3.622 36.412 1.00 60.97 257 SER A O 1
ATOM 2015 N N . ARG A 1 258 ? -1.287 -1.810 37.042 1.00 69.62 258 ARG A N 1
ATOM 2016 C CA . ARG A 1 258 ? -2.030 -2.480 38.122 1.00 69.62 258 ARG A CA 1
ATOM 2017 C C . ARG A 1 258 ? -3.131 -3.397 37.597 1.00 69.62 258 ARG A C 1
ATOM 2019 O O . ARG A 1 258 ? -3.267 -4.492 38.131 1.00 69.62 258 ARG A O 1
ATOM 2026 N N . PHE A 1 259 ? -3.870 -3.008 36.555 1.00 69.81 259 PHE A N 1
ATOM 2027 C CA . PHE A 1 259 ? -4.918 -3.859 35.964 1.00 69.81 259 PHE A CA 1
ATOM 2028 C C . PHE A 1 259 ? -4.364 -5.128 35.335 1.00 69.81 259 PHE A C 1
ATOM 2030 O O . PHE A 1 259 ? -4.828 -6.226 35.642 1.00 69.81 259 PHE A O 1
ATOM 2037 N N . ILE A 1 260 ? -3.341 -4.979 34.492 1.00 69.25 260 ILE A N 1
ATOM 2038 C CA . ILE A 1 260 ? -2.691 -6.119 33.844 1.00 69.25 260 ILE A CA 1
ATOM 2039 C C . ILE A 1 260 ? -2.097 -7.032 34.906 1.00 69.25 260 ILE A C 1
ATOM 2041 O O . ILE A 1 260 ? -2.300 -8.239 34.855 1.00 69.25 260 ILE A O 1
ATOM 2045 N N . ARG A 1 261 ? -1.440 -6.460 35.919 1.00 75.69 261 ARG A N 1
ATOM 2046 C CA . ARG A 1 261 ? -0.920 -7.236 37.040 1.00 75.69 261 ARG A CA 1
ATOM 2047 C C . ARG A 1 261 ? -2.021 -8.013 37.759 1.00 75.69 261 ARG A C 1
ATOM 2049 O O . ARG A 1 261 ? -1.857 -9.208 37.961 1.00 75.69 261 ARG A O 1
ATOM 2056 N N . VAL A 1 262 ? -3.141 -7.378 38.107 1.00 79.38 262 VAL A N 1
ATOM 2057 C CA . VAL A 1 262 ? -4.255 -8.040 38.807 1.00 79.38 262 VAL A CA 1
ATOM 2058 C C . VAL A 1 262 ? -4.815 -9.208 37.992 1.00 79.38 262 VAL A C 1
ATOM 2060 O O . VAL A 1 262 ? -4.994 -10.294 38.537 1.00 79.38 262 VAL A O 1
ATOM 2063 N N . LEU A 1 263 ? -5.027 -9.020 36.688 1.00 77.94 263 LEU A N 1
ATOM 2064 C CA . LEU A 1 263 ? -5.585 -10.058 35.818 1.00 77.94 263 LEU A CA 1
ATOM 2065 C C . LEU A 1 263 ? -4.570 -11.163 35.472 1.00 77.94 263 LEU A C 1
ATOM 2067 O O . LEU A 1 263 ? -4.945 -12.333 35.421 1.00 77.94 263 LEU A O 1
ATOM 2071 N N . VAL A 1 264 ? -3.293 -10.826 35.263 1.00 76.88 264 VAL A N 1
ATOM 2072 C CA . VAL A 1 264 ? -2.235 -11.784 34.892 1.00 76.88 264 VAL A CA 1
ATOM 2073 C C . VAL A 1 264 ? -1.685 -12.525 36.111 1.00 76.88 264 VAL A C 1
ATOM 2075 O O . VAL A 1 264 ? -1.662 -13.754 36.133 1.00 76.88 264 VAL A O 1
ATOM 2078 N N . GLU A 1 265 ? -1.275 -11.816 37.167 1.00 78.69 265 GLU A N 1
ATOM 2079 C CA . GLU A 1 265 ? -0.786 -12.464 38.393 1.00 78.69 265 GLU A CA 1
ATOM 2080 C C . GLU A 1 265 ? -1.903 -13.194 39.133 1.00 78.69 265 GLU A C 1
ATOM 2082 O O . GLU A 1 265 ? -1.633 -14.234 39.736 1.00 78.69 265 GLU A O 1
ATOM 2087 N N . GLY A 1 266 ? -3.137 -12.686 39.046 1.00 76.00 266 GLY A N 1
ATOM 2088 C CA . GLY A 1 266 ? -4.340 -13.330 39.562 1.00 76.00 266 GLY A CA 1
ATOM 2089 C C . GLY A 1 266 ? -4.797 -14.554 38.764 1.00 76.00 266 GLY A C 1
ATOM 2090 O O . GLY A 1 266 ? -5.696 -15.257 39.217 1.00 76.00 266 GLY A O 1
ATOM 2091 N N . GLY A 1 267 ? -4.153 -14.857 37.629 1.00 71.50 267 GLY A N 1
ATOM 2092 C CA . GLY A 1 267 ? -4.352 -16.096 36.871 1.00 71.50 267 GLY A CA 1
ATOM 2093 C C . GLY A 1 267 ? -5.553 -16.107 35.921 1.00 71.50 267 GLY A C 1
ATOM 2094 O O . GLY A 1 267 ? -5.908 -17.174 35.434 1.00 71.50 267 GLY A O 1
ATOM 2095 N N . PHE A 1 268 ? -6.166 -14.953 35.642 1.00 72.69 268 PHE A N 1
ATOM 2096 C CA . PHE A 1 268 ? -7.251 -14.820 34.658 1.00 72.69 268 PHE A CA 1
ATOM 2097 C C . PHE A 1 268 ? -6.713 -14.667 33.225 1.00 72.69 268 PHE A C 1
ATOM 2099 O O . PHE A 1 268 ? -7.281 -15.207 32.275 1.00 72.69 268 PHE A O 1
ATOM 2106 N N . LEU A 1 269 ? -5.594 -13.955 33.061 1.00 71.69 269 LEU A N 1
ATOM 2107 C CA . LEU A 1 269 ? -4.906 -13.752 31.785 1.00 71.69 269 LEU A CA 1
ATOM 2108 C C . LEU A 1 269 ? -3.492 -14.346 31.819 1.00 71.69 269 LEU A C 1
ATOM 2110 O O . LEU A 1 269 ? -2.832 -14.394 32.853 1.00 71.69 269 LEU A O 1
ATOM 2114 N N . SER A 1 270 ? -2.998 -14.787 30.667 1.00 69.94 270 SER A N 1
ATOM 2115 C CA . SER A 1 270 ? -1.594 -15.116 30.453 1.00 69.94 270 SER A CA 1
ATOM 2116 C C . SER A 1 270 ? -0.770 -13.833 30.267 1.00 69.94 270 SER A C 1
ATOM 2118 O O . SER A 1 270 ? -1.335 -12.779 29.962 1.00 69.94 270 SER A O 1
ATOM 2120 N N . PRO A 1 271 ? 0.570 -13.906 30.387 1.00 67.75 271 PRO A N 1
ATOM 2121 C CA . PRO A 1 271 ? 1.451 -12.784 30.055 1.00 67.75 271 PRO A CA 1
ATOM 2122 C C . PRO A 1 271 ? 1.276 -12.251 28.622 1.00 67.75 271 PRO A C 1
ATOM 2124 O O . PRO A 1 271 ? 1.517 -11.074 28.384 1.00 67.75 271 PRO A O 1
ATOM 2127 N N . ASP A 1 272 ? 0.796 -13.092 27.699 1.00 62.16 272 ASP A N 1
ATOM 2128 C CA . ASP A 1 272 ? 0.493 -12.735 26.306 1.00 62.16 272 ASP A CA 1
ATOM 2129 C C . ASP A 1 272 ? -0.968 -12.273 26.115 1.00 62.16 272 ASP A C 1
ATOM 2131 O O . ASP A 1 272 ? -1.495 -12.293 25.002 1.00 62.16 272 ASP A O 1
ATOM 2135 N N . PHE A 1 273 ? -1.660 -11.911 27.202 1.00 62.44 273 PHE A N 1
ATOM 2136 C CA . PHE A 1 273 ? -3.069 -11.494 27.226 1.00 62.44 273 PHE A CA 1
ATOM 2137 C C . PHE A 1 273 ? -4.063 -12.540 26.695 1.00 62.44 273 PHE A C 1
ATOM 2139 O O . PHE A 1 273 ? -5.187 -12.206 26.319 1.00 62.44 273 PHE A O 1
ATOM 2146 N N . GLN A 1 274 ? -3.690 -13.822 26.693 1.00 62.03 274 GLN A N 1
ATOM 2147 C CA . GLN A 1 274 ? -4.623 -14.908 26.397 1.00 62.03 274 GLN A CA 1
ATOM 2148 C C . GLN A 1 274 ? -5.307 -15.376 27.675 1.00 62.03 274 GLN A C 1
ATOM 2150 O O . GLN A 1 274 ? -4.644 -15.576 28.685 1.00 62.03 274 GLN A O 1
ATOM 2155 N N . ILE A 1 275 ? -6.622 -15.591 27.649 1.00 61.16 275 ILE A N 1
ATOM 2156 C CA . ILE A 1 275 ? -7.328 -16.108 28.825 1.00 61.16 275 ILE A CA 1
ATOM 2157 C C . ILE A 1 275 ? -6.773 -17.481 29.200 1.00 61.16 275 ILE A C 1
ATOM 2159 O O . ILE A 1 275 ? -6.721 -18.399 28.377 1.00 61.16 275 ILE A O 1
ATOM 2163 N N . GLN A 1 276 ? -6.381 -17.625 30.465 1.00 61.50 276 GLN A N 1
ATOM 2164 C CA . GLN A 1 276 ? -6.124 -18.933 31.046 1.00 61.50 276 GLN A CA 1
ATOM 2165 C C . GLN A 1 276 ? -7.478 -19.500 31.460 1.00 61.50 276 GLN A C 1
ATOM 2167 O O . GLN A 1 276 ? -8.061 -19.084 32.454 1.00 61.50 276 GLN A O 1
ATOM 2172 N N . LYS A 1 277 ? -8.030 -20.392 30.633 1.00 57.59 277 LYS A N 1
ATOM 2173 C CA . LYS A 1 277 ? -9.389 -20.909 30.810 1.00 57.59 277 LYS A CA 1
ATOM 2174 C C . LYS A 1 277 ? -9.515 -21.655 32.144 1.00 57.59 277 LYS A C 1
ATOM 2176 O O . LYS A 1 277 ? -9.041 -22.784 32.267 1.00 57.59 277 LYS A O 1
ATOM 2181 N N . VAL A 1 278 ? -10.191 -21.043 33.113 1.00 63.41 278 VAL A N 1
ATOM 2182 C CA . VAL A 1 278 ? -10.647 -21.692 34.348 1.00 63.41 278 VAL A CA 1
ATOM 2183 C C . VAL A 1 278 ? -12.135 -21.994 34.193 1.00 63.41 278 VAL A C 1
ATOM 2185 O O . VAL A 1 278 ? -12.937 -21.119 33.872 1.00 63.41 278 VAL A O 1
ATOM 2188 N N . GLU A 1 279 ? -12.516 -23.255 34.376 1.00 60.47 279 GLU A N 1
ATOM 2189 C CA . GLU A 1 279 ? -13.889 -23.710 34.161 1.00 60.47 279 GLU A CA 1
ATOM 2190 C C . GLU A 1 279 ? -14.878 -23.006 35.118 1.00 60.47 279 GLU A C 1
ATOM 2192 O O . GLU A 1 279 ? -14.688 -22.952 36.340 1.00 60.47 279 GLU A O 1
ATOM 2197 N N . GLY A 1 280 ? -15.936 -22.416 34.548 1.00 63.66 280 GLY A N 1
ATOM 2198 C CA . GLY A 1 280 ? -16.973 -21.694 35.292 1.00 63.66 280 GLY A CA 1
ATOM 2199 C C . GLY A 1 280 ? -16.551 -20.323 35.834 1.00 63.66 280 GLY A C 1
ATOM 2200 O O . GLY A 1 280 ? -17.008 -19.958 36.918 1.00 63.66 280 GLY A O 1
ATOM 2201 N N . GLN A 1 281 ? -15.651 -19.605 35.152 1.00 77.00 281 GLN A N 1
ATOM 2202 C CA . GLN A 1 281 ? -15.372 -18.183 35.395 1.00 77.00 281 GLN A CA 1
ATOM 2203 C C . GLN A 1 281 ? -15.731 -17.347 34.160 1.00 77.00 281 GLN A C 1
ATOM 2205 O O . GLN A 1 281 ? -15.523 -17.799 33.034 1.00 77.00 281 GLN A O 1
ATOM 2210 N N . PHE A 1 282 ? -16.254 -16.138 34.371 1.00 80.00 282 PHE A N 1
ATOM 2211 C CA . PHE A 1 282 ? -16.597 -15.198 33.305 1.00 80.00 282 PHE A CA 1
ATOM 2212 C C . PHE A 1 282 ? -16.087 -13.785 33.602 1.00 80.00 282 PHE A C 1
ATOM 2214 O O . PHE A 1 282 ? -16.239 -13.287 34.720 1.00 80.00 282 PHE A O 1
ATOM 2221 N N . LEU A 1 283 ? -15.510 -13.125 32.597 1.00 81.31 283 LEU A N 1
ATOM 2222 C CA . LEU A 1 283 ? -15.020 -11.747 32.691 1.00 81.31 283 LEU A CA 1
ATOM 2223 C C . LEU A 1 283 ? -15.943 -10.778 31.938 1.00 81.31 283 LEU A C 1
ATOM 2225 O O . LEU A 1 283 ? -16.061 -10.870 30.720 1.00 81.31 283 LEU A O 1
ATOM 2229 N N . LEU A 1 284 ? -16.546 -9.819 32.640 1.00 83.75 284 LEU A N 1
ATOM 2230 C CA . LEU A 1 284 ? -17.368 -8.757 32.060 1.00 83.75 284 LEU A CA 1
ATOM 2231 C C . LEU A 1 284 ? -16.644 -7.407 32.136 1.00 83.75 284 LEU A C 1
ATOM 2233 O O . LEU A 1 284 ? -16.518 -6.827 33.214 1.00 83.75 284 LEU A O 1
ATOM 2237 N N . GLY A 1 285 ? -16.212 -6.888 30.994 1.00 82.69 285 GLY A N 1
ATOM 2238 C CA . GLY A 1 285 ? -15.713 -5.526 30.853 1.00 82.69 285 GLY A CA 1
ATOM 2239 C C . GLY A 1 285 ? -16.851 -4.549 30.589 1.00 82.69 285 GLY A C 1
ATOM 2240 O O . GLY A 1 285 ? -17.727 -4.805 29.760 1.00 82.69 285 GLY A O 1
ATOM 2241 N N . LEU A 1 286 ? -16.839 -3.417 31.286 1.00 79.62 286 LEU A N 1
ATOM 2242 C CA . LEU A 1 286 ? -17.786 -2.328 31.090 1.00 79.62 286 LEU A CA 1
ATOM 2243 C C . LEU A 1 286 ? -17.013 -1.040 30.854 1.00 79.62 286 LEU A C 1
ATOM 2245 O O . LEU A 1 286 ? -16.225 -0.601 31.695 1.00 79.62 286 LEU A O 1
ATOM 2249 N N . THR A 1 287 ? -17.239 -0.402 29.710 1.00 75.19 287 THR A N 1
ATOM 2250 C CA . THR A 1 287 ? -16.552 0.841 29.391 1.00 75.19 287 THR A CA 1
ATOM 2251 C C . THR A 1 287 ? -17.385 1.901 28.667 1.00 75.19 287 THR A C 1
ATOM 2253 O O . THR A 1 287 ? -18.236 1.615 27.834 1.00 75.19 287 THR A O 1
ATOM 2256 N N . GLU A 1 288 ? -17.079 3.168 28.946 1.00 68.75 288 GLU A N 1
ATOM 2257 C CA . GLU A 1 288 ? -17.606 4.327 28.213 1.00 68.75 288 GLU A CA 1
ATOM 2258 C C . GLU A 1 288 ? -17.003 4.498 26.816 1.00 68.75 288 GLU A C 1
ATOM 2260 O O . GLU A 1 288 ? -17.553 5.183 25.957 1.00 68.75 288 GLU A O 1
ATOM 2265 N N . SER A 1 289 ? -15.837 3.901 26.590 1.00 63.47 289 SER A N 1
ATOM 2266 C CA . SER A 1 289 ? -15.109 3.999 25.332 1.00 63.47 289 SER A CA 1
ATOM 2267 C C . SER A 1 289 ? -14.233 2.774 25.107 1.00 63.47 289 SER A C 1
ATOM 2269 O O . SER A 1 289 ? -13.762 2.148 26.053 1.00 63.47 289 SER A O 1
ATOM 2271 N N . VAL A 1 290 ? -13.982 2.407 23.855 1.00 57.72 290 VAL A N 1
ATOM 2272 C CA . VAL A 1 290 ? -13.085 1.283 23.560 1.00 57.72 290 VAL A CA 1
ATOM 2273 C C . VAL A 1 290 ? -11.634 1.722 23.774 1.00 57.72 290 VAL A C 1
ATOM 2275 O O . VAL A 1 290 ? -11.201 2.751 23.250 1.00 57.72 290 VAL A O 1
ATOM 2278 N N . ALA A 1 291 ? -10.871 0.963 24.560 1.00 53.38 291 ALA A N 1
ATOM 2279 C CA . ALA A 1 291 ? -9.429 1.158 24.688 1.00 53.38 291 ALA A CA 1
ATOM 2280 C C . ALA A 1 291 ? -8.647 0.365 23.641 1.00 53.38 291 ALA A C 1
ATOM 2282 O O . ALA A 1 291 ? -9.045 -0.735 23.255 1.00 53.38 291 ALA A O 1
ATOM 2283 N N . GLU A 1 292 ? -7.502 0.908 23.219 1.00 47.97 292 GLU A N 1
ATOM 2284 C CA . GLU A 1 292 ? -6.524 0.175 22.412 1.00 47.97 292 GLU A CA 1
ATOM 2285 C C . GLU A 1 292 ? -6.078 -1.082 23.179 1.00 47.97 292 GLU A C 1
ATOM 2287 O O . GLU A 1 292 ? -5.500 -0.992 24.259 1.00 47.97 292 GLU A O 1
ATOM 2292 N N . GLY A 1 293 ? -6.406 -2.258 22.635 1.00 50.28 293 GLY A N 1
ATOM 2293 C CA . GLY A 1 293 ? -6.111 -3.566 23.229 1.00 50.28 293 GLY A CA 1
ATOM 2294 C C . GLY A 1 293 ? -7.256 -4.252 23.982 1.00 50.28 293 GLY A C 1
ATOM 2295 O O . GLY A 1 293 ? -7.110 -5.425 24.326 1.00 50.28 293 GLY A O 1
ATOM 2296 N N . ALA A 1 294 ? -8.426 -3.614 24.123 1.00 59.84 294 ALA A N 1
ATOM 2297 C CA . ALA A 1 294 ? -9.642 -4.292 24.596 1.00 59.84 294 ALA A CA 1
ATOM 2298 C C . ALA A 1 294 ? -9.976 -5.521 23.723 1.00 59.84 294 ALA A C 1
ATOM 2300 O O . ALA A 1 294 ? -10.384 -6.564 24.222 1.00 59.84 294 ALA A O 1
ATOM 2301 N N . ALA A 1 295 ? -9.698 -5.456 22.417 1.00 58.22 295 ALA A N 1
ATOM 2302 C CA . ALA A 1 295 ? -9.840 -6.601 21.521 1.00 58.22 295 ALA A CA 1
ATOM 2303 C C . ALA A 1 295 ? -8.965 -7.811 21.923 1.00 58.22 295 ALA A C 1
ATOM 2305 O O . ALA A 1 295 ? -9.399 -8.945 21.746 1.00 58.22 295 ALA A O 1
ATOM 2306 N N . GLY A 1 296 ? -7.779 -7.612 22.508 1.00 59.91 296 GLY A N 1
ATOM 2307 C CA . GLY A 1 296 ? -6.945 -8.719 22.999 1.00 59.91 296 GLY A CA 1
ATOM 2308 C C . GLY A 1 296 ? -7.566 -9.412 24.216 1.00 59.91 296 GLY A C 1
ATOM 2309 O O . GLY A 1 296 ? -7.694 -10.638 24.249 1.00 59.91 296 GLY A O 1
ATOM 2310 N N . ILE A 1 297 ? -8.048 -8.615 25.173 1.00 66.94 297 ILE A N 1
ATOM 2311 C CA . ILE A 1 297 ? -8.631 -9.096 26.435 1.00 66.94 297 ILE A CA 1
ATOM 2312 C C . ILE A 1 297 ? -10.003 -9.730 26.213 1.00 66.94 297 ILE A C 1
ATOM 2314 O O . ILE A 1 297 ? -10.281 -10.770 26.807 1.00 66.94 297 ILE A O 1
ATOM 2318 N N . TYR A 1 298 ? -10.826 -9.185 25.309 1.00 71.75 298 TYR A N 1
ATOM 2319 C CA . TYR A 1 298 ? -12.175 -9.693 25.020 1.00 71.75 298 TYR A CA 1
ATOM 2320 C C . TYR A 1 298 ? -12.282 -10.524 23.736 1.00 71.75 298 TYR A C 1
ATOM 2322 O O . TYR A 1 298 ? -13.375 -10.925 23.355 1.00 71.75 298 TYR A O 1
ATOM 2330 N N . GLY A 1 299 ? -11.177 -10.863 23.071 1.00 61.16 299 GLY A N 1
ATOM 2331 C CA . GLY A 1 299 ? -11.233 -11.690 21.857 1.00 61.16 299 GLY A CA 1
ATOM 2332 C C . GLY A 1 299 ? -11.941 -10.999 20.682 1.00 61.16 299 GLY A C 1
ATOM 2333 O O . GLY A 1 299 ? -12.606 -11.655 19.877 1.00 61.16 299 GLY A O 1
ATOM 2334 N N . GLY A 1 300 ? -11.812 -9.673 20.599 1.00 65.00 300 GLY A N 1
ATOM 2335 C CA . GLY A 1 300 ? -12.345 -8.831 19.532 1.00 65.00 300 GLY A CA 1
ATOM 2336 C C . GLY A 1 300 ? -13.870 -8.856 19.461 1.00 65.00 300 GLY A C 1
ATOM 2337 O O . GLY A 1 300 ? -14.561 -8.825 20.477 1.00 65.00 300 GLY A O 1
ATOM 2338 N N . ALA A 1 301 ? -14.393 -8.952 18.239 1.00 58.22 301 ALA A N 1
ATOM 2339 C CA . ALA A 1 301 ? -15.823 -9.046 17.949 1.00 58.22 301 ALA A CA 1
ATOM 2340 C C . ALA A 1 301 ? -16.565 -10.166 18.704 1.00 58.22 301 ALA A C 1
ATOM 2342 O O . ALA A 1 301 ? -17.765 -10.047 18.930 1.00 58.22 301 ALA A O 1
ATOM 2343 N N . LYS A 1 302 ? -15.881 -11.262 19.071 1.00 60.56 302 LYS A N 1
ATOM 2344 C CA . LYS A 1 302 ? -16.516 -12.439 19.689 1.00 60.56 302 LYS A CA 1
ATOM 2345 C C . LYS A 1 302 ? -16.876 -12.241 21.161 1.00 60.56 302 LYS A C 1
ATOM 2347 O O . LYS A 1 302 ? -17.808 -12.884 21.632 1.00 60.56 302 LYS A O 1
ATOM 2352 N N . GLY A 1 303 ? -16.146 -11.390 21.879 1.00 69.62 303 GLY A N 1
ATOM 2353 C CA . GLY A 1 303 ? -16.487 -11.033 23.256 1.00 69.62 303 GLY A CA 1
ATOM 2354 C C . GLY A 1 303 ? -17.265 -9.731 23.369 1.00 69.62 303 GLY A C 1
ATOM 2355 O O . GLY A 1 303 ? -17.668 -9.393 24.471 1.00 69.62 303 GLY A O 1
ATOM 2356 N N . LEU A 1 304 ? -17.510 -8.997 22.281 1.00 73.75 304 LEU A N 1
ATOM 2357 C CA . LEU A 1 304 ? -18.399 -7.841 22.334 1.00 73.75 304 LEU A CA 1
ATOM 2358 C C . LEU A 1 304 ? -19.856 -8.307 22.425 1.00 73.75 304 LEU A C 1
ATOM 2360 O O . LEU A 1 304 ? -20.381 -8.888 21.478 1.00 73.75 304 LEU A O 1
ATOM 2364 N N . ILE A 1 305 ? -20.518 -7.996 23.538 1.00 77.19 305 ILE A N 1
ATOM 2365 C CA . ILE A 1 305 ? -21.938 -8.311 23.736 1.00 77.19 305 ILE A CA 1
ATOM 2366 C C . ILE A 1 305 ? -22.788 -7.277 22.996 1.00 77.19 305 ILE A C 1
ATOM 2368 O O . ILE A 1 305 ? -23.643 -7.629 22.186 1.00 77.19 305 ILE A O 1
ATOM 2372 N N . PHE A 1 306 ? -22.521 -5.991 23.234 1.00 76.75 306 PHE A N 1
ATOM 2373 C CA . PHE A 1 306 ? -23.036 -4.893 22.421 1.00 76.75 306 PHE A CA 1
ATOM 2374 C C . PHE A 1 306 ? -22.208 -3.616 22.623 1.00 76.75 306 PHE A C 1
ATOM 2376 O O . PHE A 1 306 ? -21.477 -3.467 23.604 1.00 76.75 306 PHE A O 1
ATOM 2383 N N . SER A 1 307 ? -22.334 -2.691 21.674 1.00 74.06 307 SER A N 1
ATOM 2384 C CA . SER A 1 307 ? -21.729 -1.362 21.717 1.00 74.06 307 SER A CA 1
ATOM 2385 C C . SER A 1 307 ? -22.773 -0.347 21.286 1.00 74.06 307 SER A C 1
ATOM 2387 O O . SER A 1 307 ? -23.359 -0.511 20.222 1.00 74.06 307 SER A O 1
ATOM 2389 N N . GLU A 1 308 ? -22.943 0.710 22.069 1.00 73.62 308 GLU A N 1
ATOM 2390 C CA . GLU A 1 308 ? -23.737 1.878 21.701 1.00 73.62 308 GLU A CA 1
ATOM 2391 C C . GLU A 1 308 ? -22.825 3.053 21.373 1.00 73.62 308 GLU A C 1
ATOM 2393 O O . GLU A 1 308 ? -21.777 3.246 21.993 1.00 73.62 308 GLU A O 1
ATOM 2398 N N . ASP A 1 309 ? -23.252 3.873 20.421 1.00 70.12 309 ASP A N 1
ATOM 2399 C CA . ASP A 1 309 ? -22.632 5.162 20.153 1.00 70.12 309 ASP A CA 1
ATOM 2400 C C . ASP A 1 309 ? -23.597 6.312 20.441 1.00 70.12 309 ASP A C 1
ATOM 2402 O O . ASP A 1 309 ? -24.820 6.168 20.507 1.00 70.12 309 ASP A O 1
ATOM 2406 N N . LEU A 1 310 ? -23.017 7.491 20.627 1.00 71.56 310 LEU A N 1
ATOM 2407 C CA . LEU A 1 310 ? -23.767 8.669 21.020 1.00 71.56 310 LEU A CA 1
ATOM 2408 C C . LEU A 1 310 ? -24.793 9.135 19.962 1.00 71.56 310 LEU A C 1
ATOM 2410 O O . LEU A 1 310 ? -25.925 9.445 20.345 1.00 71.56 310 LEU A O 1
ATOM 2414 N N . PRO A 1 311 ? -24.478 9.142 18.648 1.00 68.31 311 PRO A N 1
ATOM 2415 C CA . PRO A 1 311 ? -25.473 9.396 17.603 1.00 68.31 311 PRO A CA 1
ATOM 2416 C C . PRO A 1 311 ? -26.688 8.460 17.648 1.00 68.31 311 PRO A C 1
ATOM 2418 O O . PRO A 1 311 ? -27.822 8.917 17.494 1.00 68.31 311 PRO A O 1
ATOM 2421 N N . SER A 1 312 ? -26.472 7.167 17.885 1.00 70.38 312 SER A N 1
ATOM 2422 C CA . SER A 1 312 ? -27.515 6.141 17.938 1.00 70.38 312 SER A CA 1
ATOM 2423 C C . SER A 1 312 ? -28.431 6.369 19.132 1.00 70.38 312 SER A C 1
ATOM 2425 O O . SER A 1 312 ? -29.652 6.374 18.971 1.00 70.38 312 SER A O 1
ATOM 2427 N N . LEU A 1 313 ? -27.862 6.681 20.298 1.00 74.12 313 LEU A N 1
ATOM 2428 C CA . LEU A 1 313 ? -28.620 7.022 21.503 1.00 74.12 313 LEU A CA 1
ATOM 2429 C C . LEU A 1 313 ? -29.498 8.273 21.305 1.00 74.12 313 LEU A C 1
ATOM 2431 O O . LEU A 1 313 ? -30.660 8.288 21.719 1.00 74.12 313 LEU A O 1
ATOM 2435 N N . LEU A 1 314 ? -28.985 9.302 20.619 1.00 72.56 314 LEU A N 1
ATOM 2436 C CA . LEU A 1 314 ? -29.747 10.510 20.268 1.00 72.56 314 LEU A CA 1
ATOM 2437 C C . LEU A 1 314 ? -30.867 10.211 19.260 1.00 72.56 314 LEU A C 1
ATOM 2439 O O . LEU A 1 314 ? -31.997 10.662 19.440 1.00 72.56 314 LEU A O 1
ATOM 2443 N N . LYS A 1 315 ? -30.578 9.427 18.213 1.00 69.81 315 LYS A N 1
ATOM 2444 C CA . LYS A 1 315 ? -31.535 9.051 17.155 1.00 69.81 315 LYS A CA 1
ATOM 2445 C C . LYS A 1 315 ? -32.682 8.198 17.695 1.00 69.81 315 LYS A C 1
ATOM 2447 O O . LYS A 1 315 ? -33.833 8.394 17.311 1.00 69.81 315 LYS A O 1
ATOM 2452 N N . GLN A 1 316 ? -32.381 7.278 18.610 1.00 68.88 316 GLN A N 1
ATOM 2453 C CA . GLN A 1 316 ? -33.374 6.457 19.307 1.00 68.88 316 GLN A CA 1
ATOM 2454 C C . GLN A 1 316 ? -34.175 7.266 20.350 1.00 68.88 316 GLN A C 1
ATOM 2456 O O . GLN A 1 316 ? -35.240 6.834 20.808 1.00 68.88 316 GLN A O 1
ATOM 2461 N N . GLY A 1 317 ? -33.709 8.472 20.694 1.00 69.94 317 GLY A N 1
ATOM 2462 C CA . GLY A 1 317 ? -34.306 9.322 21.720 1.00 69.94 317 GLY A CA 1
ATOM 2463 C C . GLY A 1 317 ? -34.149 8.735 23.121 1.00 69.94 317 GLY A C 1
ATOM 2464 O O . GLY A 1 317 ? -35.063 8.868 23.929 1.00 69.94 317 GLY A O 1
ATOM 2465 N N . LEU A 1 318 ? -33.036 8.037 23.376 1.00 72.56 318 LEU A N 1
ATOM 2466 C CA . LEU A 1 318 ? -32.671 7.493 24.691 1.00 72.56 318 LEU A CA 1
ATOM 2467 C C . LEU A 1 318 ? -32.072 8.571 25.603 1.00 72.56 318 LEU A C 1
ATOM 2469 O O . LEU A 1 318 ? -32.184 8.485 26.822 1.00 72.56 318 LEU A O 1
ATOM 2473 N N . VAL A 1 319 ? -31.496 9.616 25.005 1.00 75.31 319 VAL A N 1
ATOM 2474 C CA . VAL A 1 319 ? -31.014 10.821 25.688 1.00 75.31 319 VAL A CA 1
ATOM 2475 C C . VAL A 1 319 ? -31.567 12.076 25.032 1.00 75.31 319 VAL A C 1
ATOM 2477 O O . VAL A 1 319 ? -31.888 12.081 23.840 1.00 75.31 319 VAL A O 1
ATOM 2480 N N . ILE A 1 320 ? -31.686 13.148 25.814 1.00 74.31 320 ILE A N 1
ATOM 2481 C CA . ILE A 1 320 ? -32.147 14.439 25.306 1.00 74.31 320 ILE A CA 1
ATOM 2482 C C . ILE A 1 320 ? -30.997 15.097 24.538 1.00 74.31 320 ILE A C 1
ATOM 2484 O O . ILE A 1 320 ? -29.888 15.215 25.052 1.00 74.31 320 ILE A O 1
ATOM 2488 N N . LYS A 1 321 ? -31.257 15.540 23.301 1.00 78.75 321 LYS A N 1
ATOM 2489 C CA . LYS A 1 321 ? -30.282 16.310 22.518 1.00 78.75 321 LYS A CA 1
ATOM 2490 C C . LYS A 1 321 ? -30.126 17.713 23.141 1.00 78.75 321 LYS A C 1
ATOM 2492 O O . LYS A 1 321 ? -31.094 18.475 23.101 1.00 78.75 321 LYS A O 1
ATOM 2497 N N . PRO A 1 322 ? -28.954 18.072 23.695 1.00 81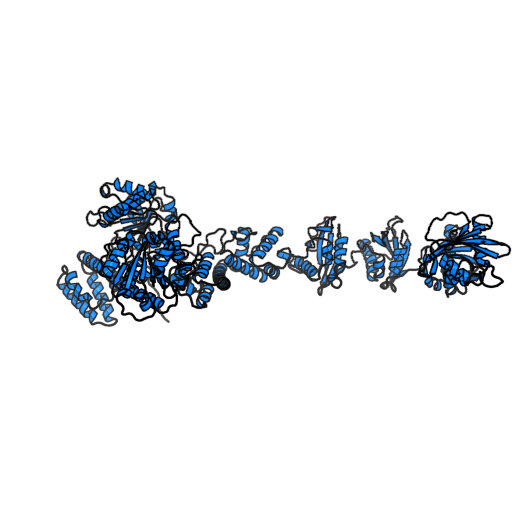.19 322 PRO A N 1
ATOM 2498 C CA . PRO A 1 322 ? -28.671 19.401 24.210 1.00 81.19 322 PRO A CA 1
ATOM 2499 C C . PRO A 1 322 ? -28.583 20.424 23.078 1.00 81.19 322 PRO A C 1
ATOM 2501 O O . PRO A 1 322 ? -28.194 20.114 21.946 1.00 81.19 322 PRO A O 1
ATOM 2504 N N . GLU A 1 323 ? -28.885 21.677 23.407 1.00 82.75 323 GLU A N 1
ATOM 2505 C CA . GLU A 1 323 ? -28.515 22.796 22.550 1.00 82.75 323 GLU A CA 1
ATOM 2506 C C . GLU A 1 323 ? -26.985 22.900 22.515 1.00 82.75 323 GLU A C 1
ATOM 2508 O O . GLU A 1 323 ? -26.334 22.894 23.556 1.00 82.75 323 GLU A O 1
ATOM 2513 N N . THR A 1 324 ? -26.404 22.981 21.317 1.00 82.25 324 THR A N 1
ATOM 2514 C CA . THR A 1 324 ? -24.952 23.111 21.146 1.00 82.25 324 THR A CA 1
ATOM 2515 C C . THR A 1 324 ? -24.628 24.388 20.385 1.00 82.25 324 THR A C 1
ATOM 2517 O O . THR A 1 324 ? -25.184 24.658 19.314 1.00 82.25 324 THR A O 1
ATOM 2520 N N . ARG A 1 325 ? -23.713 25.180 20.936 1.00 84.81 325 ARG A N 1
ATOM 2521 C CA . ARG A 1 325 ? -23.252 26.450 20.386 1.00 84.81 325 ARG A CA 1
ATOM 2522 C C . ARG A 1 325 ? -21.749 26.413 20.180 1.00 84.81 325 ARG A C 1
ATOM 2524 O O . ARG A 1 325 ? -21.023 25.905 21.021 1.00 84.81 325 ARG A O 1
ATOM 2531 N N . VAL A 1 326 ? -21.283 26.989 19.081 1.00 77.31 326 VAL A N 1
ATOM 2532 C CA . VAL A 1 326 ? -19.856 27.227 18.846 1.00 77.31 326 VAL A CA 1
ATOM 2533 C C . VAL A 1 326 ? -19.612 28.716 18.917 1.00 77.31 326 VAL A C 1
ATOM 2535 O O . VAL A 1 326 ? -20.234 29.465 18.161 1.00 77.31 326 VAL A O 1
ATOM 2538 N N . TYR A 1 327 ? -18.737 29.141 19.820 1.00 77.31 327 TYR A N 1
ATOM 2539 C CA . TYR A 1 327 ? -18.419 30.552 20.020 1.00 77.31 327 TYR A CA 1
ATOM 2540 C C . TYR A 1 327 ? -17.078 30.871 19.368 1.00 77.31 327 TYR A C 1
ATOM 2542 O O . TYR A 1 327 ? -16.061 30.254 19.666 1.00 77.31 327 TYR A O 1
ATOM 2550 N N . LEU A 1 328 ? -17.096 31.829 18.442 1.00 67.25 328 LEU A N 1
ATOM 2551 C CA . LEU A 1 328 ? -15.911 32.297 17.733 1.00 67.25 328 LEU A CA 1
ATOM 2552 C C . LEU A 1 328 ? -15.496 33.677 18.237 1.00 67.25 328 LEU A C 1
ATOM 2554 O O . LEU A 1 328 ? -16.310 34.609 18.176 1.00 67.25 328 LEU A O 1
ATOM 2558 N N . PRO A 1 329 ? -14.233 33.850 18.659 1.00 65.06 329 PRO A N 1
ATOM 2559 C CA . PRO A 1 329 ? -13.690 35.170 18.922 1.00 65.06 329 PRO A CA 1
ATOM 2560 C C . PRO A 1 329 ? -13.677 36.030 17.656 1.00 65.06 329 PRO A C 1
ATOM 2562 O O . PRO A 1 329 ? -13.296 35.572 16.578 1.00 65.06 329 PRO A O 1
ATOM 2565 N N . LYS A 1 330 ? -14.047 37.309 17.769 1.00 57.00 330 LYS A N 1
ATOM 2566 C CA . LYS A 1 330 ? -14.076 38.251 16.638 1.00 57.00 330 LYS A CA 1
ATOM 2567 C C . LYS A 1 330 ? -12.751 38.406 15.856 1.00 57.00 330 LYS A C 1
ATOM 2569 O O . LYS A 1 330 ? -12.845 38.482 14.630 1.00 57.00 330 LYS A O 1
ATOM 2574 N N . PRO A 1 331 ? -11.536 38.424 16.455 1.00 52.41 331 PRO A N 1
ATOM 2575 C CA . PRO A 1 331 ? -10.297 38.454 15.661 1.00 52.41 331 PRO A CA 1
ATOM 2576 C C . PRO A 1 331 ? -10.054 37.156 14.870 1.00 52.41 331 PRO A C 1
ATOM 2578 O O . PRO A 1 331 ? -9.282 37.153 13.915 1.00 52.41 331 PRO A O 1
ATOM 2581 N N . LEU A 1 332 ? -10.755 36.075 15.222 1.00 54.66 332 LEU A N 1
ATOM 2582 C CA . LEU A 1 332 ? -10.640 34.749 14.625 1.00 54.66 332 LEU A CA 1
ATOM 2583 C C . LEU A 1 332 ? -11.753 34.415 13.625 1.00 54.66 332 LEU A C 1
ATOM 2585 O O . LEU A 1 332 ? -11.814 33.276 13.155 1.00 54.66 332 LEU A O 1
ATOM 2589 N N . ALA A 1 333 ? -12.591 35.391 13.247 1.00 57.38 333 ALA A N 1
ATOM 2590 C CA . ALA A 1 333 ? -13.502 35.299 12.103 1.00 57.38 333 ALA A CA 1
ATOM 2591 C C . ALA A 1 333 ? -12.696 35.228 10.788 1.00 57.38 333 ALA A C 1
ATOM 2593 O O . ALA A 1 333 ? -12.660 36.153 9.980 1.00 57.38 333 ALA A O 1
ATOM 2594 N N . THR A 1 334 ? -11.988 34.120 10.626 1.00 55.47 334 THR A N 1
ATOM 2595 C CA . THR A 1 334 ? -11.070 33.794 9.544 1.00 55.47 334 THR A CA 1
ATOM 2596 C C . THR A 1 334 ? -11.686 32.685 8.695 1.00 55.47 334 THR A C 1
ATOM 2598 O O . THR A 1 334 ? -12.626 32.008 9.110 1.00 55.47 334 THR A O 1
ATOM 2601 N N . ASP A 1 335 ? -11.133 32.456 7.505 1.00 58.78 335 ASP A N 1
ATOM 2602 C CA . ASP A 1 335 ? -11.490 31.289 6.689 1.00 58.78 335 ASP A CA 1
ATOM 2603 C C . ASP A 1 335 ? -10.929 29.966 7.259 1.00 58.78 335 ASP A C 1
ATOM 2605 O O . ASP A 1 335 ? -11.197 28.894 6.705 1.00 58.78 335 ASP A O 1
ATOM 2609 N N . LYS A 1 336 ? -10.143 30.019 8.347 1.00 57.97 336 LYS A N 1
ATOM 2610 C CA . LYS A 1 336 ? -9.539 28.841 8.977 1.00 57.97 336 LYS A CA 1
ATOM 2611 C C . LYS A 1 336 ? -10.573 28.057 9.801 1.00 57.97 336 LYS A C 1
ATOM 2613 O O . LYS A 1 336 ? -11.537 28.633 10.311 1.00 57.97 336 LYS A O 1
ATOM 2618 N N . PRO A 1 337 ? -10.395 26.736 9.966 1.00 63.56 337 PRO A N 1
ATOM 2619 C CA . PRO A 1 337 ? -11.157 25.959 10.935 1.00 63.56 337 PRO A CA 1
ATOM 2620 C C . PRO A 1 337 ? -11.069 26.557 12.350 1.00 63.56 337 PRO A C 1
ATOM 2622 O O . PRO A 1 337 ? -9.987 26.933 12.797 1.00 63.56 337 PRO A O 1
ATOM 2625 N N . VAL A 1 338 ? -12.199 26.564 13.073 1.00 68.31 338 VAL A N 1
ATOM 2626 C CA . VAL A 1 338 ? -12.372 27.085 14.457 1.00 68.31 338 VAL A CA 1
ATOM 2627 C C . VAL A 1 338 ? -11.222 26.717 15.390 1.00 68.31 338 VAL A C 1
ATOM 2629 O O . VAL A 1 338 ? -10.790 27.478 16.243 1.00 68.31 338 VAL A O 1
ATOM 2632 N N . HIS A 1 339 ? -10.719 25.516 15.198 1.00 68.50 339 HIS A N 1
ATOM 2633 C CA . HIS A 1 339 ? -9.786 24.883 16.082 1.00 68.50 339 HIS A CA 1
ATOM 2634 C C . HIS A 1 339 ? -8.323 25.275 15.846 1.00 68.50 339 HIS A C 1
ATOM 2636 O O . HIS A 1 339 ? -7.531 25.221 16.779 1.00 68.50 339 HIS A O 1
ATOM 2642 N N . GLU A 1 340 ? -7.966 25.635 14.608 1.00 68.62 340 GLU A N 1
ATOM 2643 C CA . GLU A 1 340 ? -6.653 26.204 14.279 1.00 68.62 340 GLU A CA 1
ATOM 2644 C C . GLU A 1 340 ? -6.609 27.631 14.812 1.00 68.62 340 GLU A C 1
ATOM 2646 O O . GLU A 1 340 ? -5.662 28.029 15.478 1.00 68.62 340 GLU A O 1
ATOM 2651 N N . ALA A 1 341 ? -7.706 28.357 14.598 1.00 71.06 341 ALA A N 1
ATOM 2652 C CA . ALA A 1 341 ? -7.924 29.684 15.135 1.00 71.06 341 ALA A CA 1
ATOM 2653 C C . ALA A 1 341 ? -7.799 29.724 16.673 1.00 71.06 341 ALA A C 1
ATOM 2655 O O . ALA A 1 341 ? -7.078 30.564 17.200 1.00 71.06 341 ALA A O 1
ATOM 2656 N N . TRP A 1 342 ? -8.436 28.795 17.394 1.00 76.75 342 TRP A N 1
ATOM 2657 C CA . TRP A 1 342 ? -8.329 28.705 18.857 1.00 76.75 342 TRP A CA 1
ATOM 2658 C C . TRP A 1 342 ? -6.912 28.351 19.344 1.00 76.75 342 TRP A C 1
ATOM 2660 O O . TRP A 1 342 ? -6.448 28.907 20.338 1.00 76.75 342 TRP A O 1
ATOM 2670 N N . GLY A 1 343 ? -6.207 27.458 18.636 1.00 73.25 343 GLY A N 1
ATOM 2671 C CA . GLY A 1 343 ? -4.832 27.062 18.970 1.00 73.25 343 GLY A CA 1
ATOM 2672 C C . GLY A 1 343 ? -3.784 28.160 18.739 1.00 73.25 343 GLY A C 1
ATOM 2673 O O . GLY A 1 343 ? -2.755 28.173 19.410 1.00 73.25 343 GLY A O 1
ATOM 2674 N N . GLU A 1 344 ? -4.048 29.107 17.833 1.00 75.12 344 GLU A N 1
ATOM 2675 C CA . GLU A 1 344 ? -3.159 30.248 17.552 1.00 75.12 344 GLU A CA 1
ATOM 2676 C C . GLU A 1 344 ? -3.180 31.330 18.647 1.00 75.12 344 GLU A C 1
ATOM 2678 O O . GLU A 1 344 ? -2.254 32.141 18.711 1.00 75.12 344 GLU A O 1
ATOM 2683 N N . LEU A 1 345 ? -4.196 31.342 19.518 1.00 79.12 345 LEU A N 1
ATOM 2684 C CA . LEU A 1 345 ? -4.305 32.312 20.610 1.00 79.12 345 LEU A CA 1
ATOM 2685 C C . LEU A 1 345 ? -3.258 32.070 21.695 1.00 79.12 345 LEU A C 1
ATOM 2687 O O . LEU A 1 345 ? -2.982 30.930 22.074 1.00 79.12 345 LEU A O 1
ATOM 2691 N N . GLY A 1 346 ? -2.733 33.147 22.276 1.00 85.69 346 GLY A N 1
ATOM 2692 C CA . GLY A 1 346 ? -1.916 33.069 23.485 1.00 85.69 346 GLY A CA 1
ATOM 2693 C C . GLY A 1 346 ? -2.727 32.629 24.711 1.00 85.69 346 GLY A C 1
ATOM 2694 O O . GLY A 1 346 ? -3.947 32.763 24.752 1.00 85.69 346 GLY A O 1
ATOM 2695 N N . LEU A 1 347 ? -2.049 32.148 25.763 1.00 87.31 347 LEU A N 1
ATOM 2696 C CA . LEU A 1 347 ? -2.699 31.739 27.021 1.00 87.31 347 LEU A CA 1
ATOM 2697 C C . LEU A 1 347 ? -3.595 32.845 27.607 1.00 87.31 347 LEU A C 1
ATOM 2699 O O . LEU A 1 347 ? -4.705 32.567 28.041 1.00 87.31 347 LEU A O 1
ATOM 2703 N N . VAL A 1 348 ? -3.118 34.094 27.602 1.00 88.19 348 VAL A N 1
ATOM 2704 C CA . VAL A 1 348 ? -3.869 35.245 28.132 1.00 88.19 348 VAL A CA 1
ATOM 2705 C C . VAL A 1 348 ? -5.159 35.468 27.341 1.00 88.19 348 VAL A C 1
ATOM 2707 O O . VAL A 1 348 ? -6.219 35.590 27.944 1.00 88.19 348 VAL A O 1
ATOM 2710 N N . GLU A 1 349 ? -5.081 35.439 26.010 1.00 85.88 349 GLU A N 1
ATOM 2711 C CA . GLU A 1 349 ? -6.224 35.650 25.112 1.00 85.88 349 GLU A CA 1
ATOM 2712 C C . GLU A 1 349 ? -7.268 34.530 25.243 1.00 85.88 349 GLU A C 1
ATOM 2714 O O . GLU A 1 349 ? -8.469 34.792 25.273 1.00 85.88 349 GLU A O 1
ATOM 2719 N N . ARG A 1 350 ? -6.834 33.268 25.381 1.00 86.75 350 ARG A N 1
ATOM 2720 C CA . ARG A 1 350 ? -7.761 32.144 25.610 1.00 86.75 350 ARG A CA 1
ATOM 2721 C C . ARG A 1 350 ? -8.499 32.272 26.937 1.00 86.75 350 ARG A C 1
ATOM 2723 O O . ARG A 1 350 ? -9.707 32.054 26.988 1.00 86.75 350 ARG A O 1
ATOM 2730 N N . VAL A 1 351 ? -7.788 32.653 28.000 1.00 90.19 351 VAL A N 1
ATOM 2731 C CA . VAL A 1 351 ? -8.391 32.868 29.321 1.00 90.19 351 VAL A CA 1
ATOM 2732 C C . VAL A 1 351 ? -9.381 34.039 29.286 1.00 90.19 351 VAL A C 1
ATOM 2734 O O . VAL A 1 351 ? -10.450 33.932 29.880 1.00 90.19 351 VAL A O 1
ATOM 2737 N N . GLU A 1 352 ? -9.071 35.118 28.561 1.00 87.50 352 GLU A N 1
ATOM 2738 C CA . GLU A 1 352 ? -9.988 36.251 28.354 1.00 87.50 352 GLU A CA 1
ATOM 2739 C C . GLU A 1 352 ? -11.290 35.814 27.691 1.00 87.50 352 GLU A C 1
ATOM 2741 O O . GLU A 1 352 ? -12.371 36.091 28.205 1.00 87.50 352 GLU A O 1
ATOM 2746 N N . HIS A 1 353 ? -11.205 35.049 26.605 1.00 85.69 353 HIS A N 1
ATOM 2747 C CA . HIS A 1 353 ? -12.400 34.554 25.928 1.00 85.69 353 HIS A CA 1
ATOM 2748 C C . HIS A 1 353 ? -13.206 33.553 26.761 1.00 85.69 353 HIS A C 1
ATOM 2750 O O . HIS A 1 353 ? -14.436 33.514 26.656 1.00 85.69 353 HIS A O 1
ATOM 2756 N N . LEU A 1 354 ? -12.547 32.751 27.601 1.00 89.38 354 LEU A N 1
ATOM 2757 C CA . LEU A 1 354 ? -13.225 31.856 28.539 1.00 89.38 354 LEU A CA 1
ATOM 2758 C C . LEU A 1 354 ? -13.994 32.632 29.611 1.00 89.38 354 LEU A C 1
ATOM 2760 O O . LEU A 1 354 ? -15.162 32.329 29.853 1.00 89.38 354 LEU A O 1
ATOM 2764 N N . GLU A 1 355 ? -13.369 33.643 30.215 1.00 89.88 355 GLU A N 1
ATOM 2765 C CA . GLU A 1 355 ? -14.001 34.541 31.188 1.00 89.88 355 GLU A CA 1
ATOM 2766 C C . GLU A 1 355 ? -15.216 35.250 30.570 1.00 89.88 355 GLU A C 1
ATOM 2768 O O . GLU A 1 355 ? -16.324 35.150 31.099 1.00 89.88 355 GLU A O 1
ATOM 2773 N N . GLU A 1 356 ? -15.050 35.864 29.393 1.00 86.56 356 GLU A N 1
ATOM 2774 C CA . GLU A 1 356 ? -16.135 36.528 28.657 1.00 86.56 356 GLU A CA 1
ATOM 2775 C C . GLU A 1 356 ? -17.307 35.578 28.367 1.00 86.56 356 GLU A C 1
ATOM 2777 O O . GLU A 1 356 ? -18.475 35.946 28.532 1.00 86.56 356 GLU A O 1
ATOM 2782 N N . THR A 1 357 ? -17.005 34.339 27.968 1.00 87.50 357 THR A N 1
ATOM 2783 C CA . THR A 1 357 ? -18.017 33.312 27.695 1.00 87.50 357 THR A CA 1
ATOM 2784 C C . THR A 1 357 ? -18.796 32.951 28.959 1.00 87.50 357 THR A C 1
ATOM 2786 O O . THR A 1 357 ? -20.025 32.893 28.921 1.00 87.50 357 THR A O 1
ATOM 2789 N N . ILE A 1 358 ? -18.113 32.745 30.088 1.00 89.31 358 ILE A N 1
ATOM 2790 C CA . ILE A 1 358 ? -18.743 32.408 31.374 1.00 89.31 358 ILE A CA 1
ATOM 2791 C C . ILE A 1 358 ? -19.641 33.547 31.857 1.00 89.31 358 ILE A C 1
ATOM 2793 O O . ILE A 1 358 ? -20.795 33.305 32.208 1.00 89.31 358 ILE A O 1
ATOM 2797 N N . VAL A 1 359 ? -19.145 34.787 31.836 1.00 86.62 359 VAL A N 1
ATOM 2798 C CA . VAL A 1 359 ? -19.905 35.978 32.249 1.00 86.62 359 VAL A CA 1
ATOM 2799 C C . VAL A 1 359 ? -21.173 36.134 31.417 1.00 86.62 359 VAL A C 1
ATOM 2801 O O . VAL A 1 359 ? -22.236 36.476 31.938 1.00 86.62 359 VAL A O 1
ATOM 2804 N N . GLN A 1 360 ? -21.083 35.865 30.120 1.00 83.06 360 GLN A N 1
ATOM 2805 C CA . GLN A 1 360 ? -22.223 35.981 29.231 1.00 83.06 360 GLN A CA 1
ATOM 2806 C C . GLN A 1 360 ? -23.246 34.856 29.431 1.00 83.06 360 GLN A C 1
ATOM 2808 O O . GLN A 1 360 ? -24.447 35.123 29.473 1.00 83.06 360 GLN A O 1
ATOM 2813 N N . LEU A 1 361 ? -22.796 33.614 29.620 1.00 85.69 361 LEU A N 1
ATOM 2814 C CA . LEU A 1 361 ? -23.686 32.497 29.949 1.00 85.69 361 LEU A CA 1
ATOM 2815 C C . LEU A 1 361 ? -24.367 32.689 31.307 1.00 85.69 361 LEU A C 1
ATOM 2817 O O . LEU A 1 361 ? -25.554 32.396 31.431 1.00 85.69 361 LEU A O 1
ATOM 2821 N N . ASP A 1 362 ? -23.663 33.241 32.298 1.00 87.00 362 ASP A N 1
ATOM 2822 C CA . ASP A 1 362 ? -24.256 33.634 33.579 1.00 87.00 362 ASP A CA 1
ATOM 2823 C C . ASP A 1 362 ? -25.408 34.627 33.372 1.00 87.00 362 ASP A C 1
ATOM 2825 O O . ASP A 1 362 ? -26.488 34.435 33.928 1.00 87.00 362 ASP A O 1
ATOM 2829 N N . ARG A 1 363 ? -25.237 35.641 32.513 1.00 83.25 363 ARG A N 1
ATOM 2830 C CA . ARG A 1 363 ? -26.305 36.605 32.185 1.00 83.25 363 ARG A CA 1
ATOM 2831 C C . ARG A 1 363 ? -27.487 35.967 31.457 1.00 83.25 363 ARG A C 1
ATOM 2833 O O . ARG A 1 363 ? -28.626 36.314 31.751 1.00 83.25 363 ARG A O 1
ATOM 2840 N N . GLU A 1 364 ? -27.229 35.067 30.512 1.00 81.88 364 GLU A N 1
ATOM 2841 C CA . GLU A 1 364 ? -28.273 34.429 29.698 1.00 81.88 364 GLU A CA 1
ATOM 2842 C C . GLU A 1 364 ? -29.081 33.378 30.467 1.00 81.88 364 GLU A C 1
ATOM 2844 O O . GLU A 1 364 ? -30.285 33.239 30.248 1.00 81.88 364 GLU A O 1
ATOM 2849 N N . LEU A 1 365 ? -28.423 32.624 31.350 1.00 82.69 365 LEU A N 1
ATOM 2850 C CA . LEU A 1 365 ? -29.014 31.474 32.038 1.00 82.69 365 LEU A CA 1
ATOM 2851 C C . LEU A 1 365 ? -29.476 31.800 33.468 1.00 82.69 365 LEU A C 1
ATOM 2853 O O . LEU A 1 365 ? -30.260 31.036 34.038 1.00 82.69 365 LEU A O 1
ATOM 2857 N N . SER A 1 366 ? -29.047 32.926 34.051 1.00 79.06 366 SER A N 1
ATOM 2858 C CA . SER A 1 366 ? -29.518 33.400 35.359 1.00 79.06 366 SER A CA 1
ATOM 2859 C C . SER A 1 366 ? -31.026 33.668 35.342 1.00 79.06 366 SER A C 1
ATOM 2861 O O . SER A 1 366 ? -31.496 34.587 34.674 1.00 79.06 366 SER A O 1
ATOM 2863 N N . ARG A 1 367 ? -31.795 32.919 36.141 1.00 61.72 367 ARG A N 1
ATOM 2864 C CA . ARG A 1 367 ? -33.236 33.170 36.346 1.00 61.72 367 ARG A CA 1
ATOM 2865 C C . ARG A 1 367 ? -33.567 33.871 37.675 1.00 61.72 367 ARG A C 1
ATOM 2867 O O . ARG A 1 367 ? -34.650 34.429 37.785 1.00 61.72 367 ARG A O 1
ATOM 2874 N N . GLU A 1 368 ? -32.656 33.878 38.660 1.00 58.72 368 GLU A N 1
ATOM 2875 C CA . GLU A 1 368 ? -32.948 34.303 40.052 1.00 58.72 368 GLU A CA 1
ATOM 2876 C C . GLU A 1 368 ? -31.717 34.859 40.822 1.00 58.72 368 GLU A C 1
ATOM 2878 O O . GLU A 1 368 ? -31.460 34.459 41.955 1.00 58.72 368 GLU A O 1
ATOM 2883 N N . GLU A 1 369 ? -30.876 35.705 40.213 1.00 61.38 369 GLU A N 1
ATOM 2884 C CA . GLU A 1 369 ? -29.607 36.232 40.793 1.00 61.38 369 GLU A CA 1
ATOM 2885 C C . GLU A 1 369 ? -28.546 35.180 41.212 1.00 61.38 369 GLU A C 1
ATOM 2887 O O . GLU A 1 369 ? -27.403 35.529 41.528 1.00 61.38 369 GLU A O 1
ATOM 2892 N N . LYS A 1 370 ? -28.854 33.882 41.147 1.00 76.19 370 LYS A N 1
ATOM 2893 C CA . LYS A 1 370 ? -27.909 32.778 41.350 1.00 76.19 370 LYS A CA 1
ATOM 2894 C C . LYS A 1 370 ? -27.099 32.516 40.083 1.00 76.19 370 LYS A C 1
ATOM 2896 O O . LYS A 1 370 ? -27.668 32.412 39.002 1.00 76.19 370 LYS A O 1
ATOM 2901 N N . ILE A 1 371 ? -25.788 32.359 40.256 1.00 81.06 371 ILE A N 1
ATOM 2902 C CA . ILE A 1 371 ? -24.884 31.937 39.183 1.00 81.06 371 ILE A CA 1
ATOM 2903 C C . ILE A 1 371 ? -25.258 30.496 38.797 1.00 81.06 371 ILE A C 1
ATOM 2905 O O . ILE A 1 371 ? -25.348 29.645 39.692 1.00 81.06 371 ILE A O 1
ATOM 2909 N N . PRO A 1 372 ? -25.493 30.209 37.508 1.00 85.06 372 PRO A N 1
ATOM 2910 C CA . PRO A 1 372 ? -25.840 28.876 37.045 1.00 85.06 372 PRO A CA 1
ATOM 2911 C C . PRO A 1 372 ? -24.667 27.908 37.230 1.00 85.06 372 PRO A C 1
ATOM 2913 O O . PRO A 1 372 ? -23.503 28.299 37.140 1.00 85.06 372 PRO A O 1
ATOM 2916 N N . ARG A 1 373 ? -24.966 26.628 37.480 1.00 87.25 373 ARG A N 1
ATOM 2917 C CA . ARG A 1 373 ? -23.925 25.601 37.614 1.00 87.25 373 ARG A CA 1
ATOM 2918 C C . ARG A 1 373 ? -23.319 25.279 36.253 1.00 87.25 373 ARG A C 1
ATOM 2920 O O . ARG A 1 373 ? -24.051 24.899 35.337 1.00 87.25 373 ARG A O 1
ATOM 2927 N N . MET A 1 374 ? -22.004 25.435 36.128 1.00 90.00 374 MET A N 1
ATOM 2928 C CA . MET A 1 374 ? -21.280 25.299 34.863 1.00 90.00 374 MET A CA 1
ATOM 2929 C C . MET A 1 374 ? -20.008 24.468 35.024 1.00 90.00 374 MET A C 1
ATOM 2931 O O . MET A 1 374 ? -19.331 24.558 36.049 1.00 90.00 374 MET A O 1
ATOM 2935 N N . ALA A 1 375 ? -19.666 23.701 33.990 1.00 87.94 375 ALA A N 1
ATOM 2936 C CA . ALA A 1 375 ? -18.394 22.989 33.887 1.00 87.94 375 ALA A CA 1
ATOM 2937 C C . ALA A 1 375 ? -17.556 23.527 32.721 1.00 87.94 375 ALA A C 1
ATOM 2939 O O . ALA A 1 375 ? -18.093 23.836 31.659 1.00 87.94 375 ALA A O 1
ATOM 2940 N N . VAL A 1 376 ? -16.241 23.618 32.904 1.00 89.62 376 VAL A N 1
ATOM 2941 C CA . VAL A 1 376 ? -15.284 24.101 31.902 1.00 89.62 376 VAL A CA 1
ATOM 2942 C C . VAL A 1 376 ? -14.184 23.066 31.725 1.00 89.62 376 VAL A C 1
ATOM 2944 O O . VAL A 1 376 ? -13.505 22.730 32.685 1.00 89.62 376 VAL A O 1
ATOM 2947 N N . TYR A 1 377 ? -13.973 22.577 30.509 1.00 87.06 377 TYR A N 1
ATOM 2948 C CA . TYR A 1 377 ? -12.851 21.703 30.165 1.00 87.06 377 TYR A CA 1
ATOM 2949 C C . TYR A 1 377 ? -11.719 22.540 29.572 1.00 87.06 377 TYR A C 1
ATOM 2951 O O . TYR A 1 377 ? -11.745 22.864 28.382 1.00 87.06 377 TYR A O 1
ATOM 2959 N N . ALA A 1 378 ? -10.748 22.905 30.410 1.00 86.69 378 ALA A N 1
ATOM 2960 C CA . ALA A 1 378 ? -9.591 23.705 30.021 1.00 86.69 378 ALA A CA 1
ATOM 2961 C C . ALA A 1 378 ? -8.526 22.855 29.304 1.00 86.69 378 ALA A C 1
ATOM 2963 O O . ALA A 1 378 ? -8.361 21.664 29.579 1.00 86.69 378 ALA A O 1
ATOM 2964 N N . GLY A 1 379 ? -7.781 23.474 28.389 1.00 79.06 379 GLY A N 1
ATOM 2965 C CA . GLY A 1 379 ? -6.725 22.833 27.605 1.00 79.06 379 GLY A CA 1
ATOM 2966 C C . GLY A 1 379 ? -5.421 22.601 28.355 1.00 79.06 379 GLY A C 1
ATOM 2967 O O . GLY A 1 379 ? -4.641 21.738 27.952 1.00 79.06 379 GLY A O 1
ATOM 2968 N N . SER A 1 380 ? -5.174 23.328 29.445 1.00 82.06 380 SER A N 1
ATOM 2969 C CA . SER A 1 380 ? -4.015 23.094 30.306 1.00 82.06 380 SER A CA 1
ATOM 2970 C C . SER A 1 380 ? -4.271 23.507 31.753 1.00 82.06 380 SER A C 1
ATOM 2972 O O . SER A 1 380 ? -5.222 24.231 32.064 1.00 82.06 380 SER A O 1
ATOM 2974 N N . ARG A 1 381 ? -3.384 23.067 32.650 1.00 83.75 381 ARG A N 1
ATOM 2975 C CA . ARG A 1 381 ? -3.383 23.486 34.055 1.00 83.75 381 ARG A CA 1
ATOM 2976 C C . ARG A 1 381 ? -3.229 24.998 34.185 1.00 83.75 381 ARG A C 1
ATOM 2978 O O . ARG A 1 381 ? -3.932 25.619 34.974 1.00 83.75 381 ARG A O 1
ATOM 2985 N N . GLU A 1 382 ? -2.311 25.585 33.425 1.00 86.88 382 GLU A N 1
ATOM 2986 C CA . GLU A 1 382 ? -2.032 27.021 33.452 1.00 86.88 382 GLU A CA 1
ATOM 2987 C C . GLU A 1 382 ? -3.268 27.823 33.039 1.00 86.88 382 GLU A C 1
ATOM 2989 O O . GLU A 1 382 ? -3.577 28.831 33.669 1.00 86.88 382 GLU A O 1
ATOM 2994 N N . GLU A 1 383 ? -4.008 27.345 32.035 1.00 88.25 383 GLU A N 1
ATOM 2995 C CA . GLU A 1 383 ? -5.262 27.956 31.589 1.00 88.25 383 GLU A CA 1
ATOM 2996 C C . GLU A 1 383 ? -6.347 27.871 32.664 1.00 88.25 383 GLU A C 1
ATOM 2998 O O . GLU A 1 383 ? -6.970 28.882 32.984 1.00 88.25 383 GLU A O 1
ATOM 3003 N N . ALA A 1 384 ? -6.522 26.702 33.289 1.00 89.00 384 ALA A N 1
ATOM 3004 C CA . ALA A 1 384 ? -7.503 26.520 34.356 1.00 89.00 384 ALA A CA 1
ATOM 3005 C C . ALA A 1 384 ? -7.218 27.393 35.586 1.00 89.00 384 ALA A C 1
ATOM 3007 O O . ALA A 1 384 ? -8.122 28.039 36.117 1.00 89.00 384 ALA A O 1
ATOM 3008 N N . MET A 1 385 ? -5.958 27.438 36.028 1.00 89.00 385 MET A N 1
ATOM 3009 C CA . MET A 1 385 ? -5.546 28.235 37.186 1.00 89.00 385 MET A CA 1
ATOM 3010 C C . MET A 1 385 ? -5.663 29.736 36.905 1.00 89.00 385 MET A C 1
ATOM 3012 O O . MET A 1 385 ? -6.137 30.484 37.761 1.00 89.00 385 MET A O 1
ATOM 3016 N N . ALA A 1 386 ? -5.274 30.181 35.706 1.00 90.56 386 ALA A N 1
ATOM 3017 C CA . ALA A 1 386 ? -5.414 31.576 35.298 1.00 90.56 386 ALA A CA 1
ATOM 3018 C C . ALA A 1 386 ? -6.888 31.999 35.191 1.00 90.56 386 ALA A C 1
ATOM 3020 O O . ALA A 1 386 ? -7.244 33.083 35.656 1.00 90.56 386 ALA A O 1
ATOM 3021 N N . LEU A 1 387 ? -7.753 31.134 34.649 1.00 92.50 387 LEU A N 1
ATOM 3022 C CA . LEU A 1 387 ? -9.194 31.372 34.578 1.00 92.50 387 LEU A CA 1
ATOM 3023 C C . LEU A 1 387 ? -9.823 31.466 35.971 1.00 92.50 387 LEU A C 1
ATOM 3025 O O . LEU A 1 387 ? -10.554 32.415 36.247 1.00 92.50 387 LEU A O 1
ATOM 3029 N N . ALA A 1 388 ? -9.503 30.532 36.871 1.00 89.81 388 ALA A N 1
ATOM 3030 C CA . ALA A 1 388 ? -10.005 30.560 38.243 1.00 89.81 388 ALA A CA 1
ATOM 3031 C C . ALA A 1 388 ? -9.597 31.846 38.982 1.00 89.81 388 ALA A C 1
ATOM 3033 O O . ALA A 1 388 ? -10.426 32.465 39.651 1.00 89.81 388 ALA A O 1
ATOM 3034 N N . ALA A 1 389 ? -8.341 32.278 38.820 1.00 89.00 389 ALA A N 1
ATOM 3035 C CA . ALA A 1 389 ? -7.831 33.505 39.424 1.00 89.00 389 ALA A CA 1
ATOM 3036 C C . ALA A 1 389 ? -8.523 34.767 38.879 1.00 89.00 389 ALA A C 1
ATOM 3038 O O . ALA A 1 389 ? -8.833 35.672 39.656 1.00 89.00 389 ALA A O 1
ATOM 3039 N N . ARG A 1 390 ? -8.793 34.832 37.566 1.00 89.62 390 ARG A N 1
ATOM 3040 C CA . ARG A 1 390 ? -9.508 35.965 36.954 1.00 89.62 390 ARG A CA 1
ATOM 3041 C C . ARG A 1 390 ? -10.963 36.034 37.396 1.00 89.62 390 ARG A C 1
ATOM 3043 O O . ARG A 1 390 ? -11.377 37.078 37.893 1.00 89.62 390 ARG A O 1
ATOM 3050 N N . LEU A 1 391 ? -11.677 34.906 37.377 1.00 89.44 391 LEU A N 1
ATOM 3051 C CA . LEU A 1 391 ? -13.039 34.840 37.911 1.00 89.44 391 LEU A CA 1
ATOM 3052 C C . LEU A 1 391 ? -13.071 35.305 39.373 1.00 89.44 391 LEU A C 1
ATOM 3054 O O . LEU A 1 391 ? -13.893 36.133 39.734 1.00 89.44 391 LEU A O 1
ATOM 3058 N N . GLN A 1 392 ? -12.130 34.877 40.219 1.00 86.31 392 GLN A N 1
ATOM 3059 C CA . GLN A 1 392 ? -12.076 35.333 41.614 1.00 86.31 392 GLN A CA 1
ATOM 3060 C C . GLN A 1 392 ? -11.822 36.851 41.764 1.00 86.31 392 GLN A C 1
ATOM 3062 O O . GLN A 1 392 ? -12.241 37.458 42.753 1.00 86.31 392 GLN A O 1
ATOM 3067 N N . ALA A 1 393 ? -11.153 37.491 40.803 1.00 83.38 393 ALA A N 1
ATOM 3068 C CA . ALA A 1 393 ? -10.980 38.942 40.795 1.00 83.38 393 ALA A CA 1
ATOM 3069 C C . ALA A 1 393 ? -12.269 39.689 40.388 1.00 83.38 393 ALA A C 1
ATOM 3071 O O . ALA A 1 393 ? -12.470 40.842 40.797 1.00 83.38 393 ALA A O 1
ATOM 3072 N N . GLU A 1 394 ? -13.161 39.035 39.642 1.00 78.00 394 GLU A N 1
ATOM 3073 C CA . GLU A 1 394 ? -14.400 39.600 39.119 1.00 78.00 394 GLU A CA 1
ATOM 3074 C C . GLU A 1 394 ? -15.541 39.599 40.157 1.00 78.00 394 GLU A C 1
ATOM 3076 O O . GLU A 1 394 ? -15.841 38.612 40.830 1.00 78.00 394 GLU A O 1
ATOM 3081 N N . GLY A 1 395 ? -16.198 40.754 40.318 1.00 72.88 395 GLY A N 1
ATOM 3082 C CA . GLY A 1 395 ? -16.991 41.078 41.512 1.00 72.88 395 GLY A CA 1
ATOM 3083 C C . GLY A 1 395 ? -18.084 40.072 41.896 1.00 72.88 395 GLY A C 1
ATOM 3084 O O . GLY A 1 395 ? -18.245 39.797 43.082 1.00 72.88 395 GLY A O 1
ATOM 3085 N N . ARG A 1 396 ? -18.811 39.492 40.929 1.00 77.25 396 ARG A N 1
ATOM 3086 C CA . ARG A 1 396 ? -19.906 38.536 41.206 1.00 77.25 396 ARG A CA 1
ATOM 3087 C C . ARG A 1 396 ? -19.402 37.147 41.632 1.00 77.25 396 ARG A C 1
ATOM 3089 O O . ARG A 1 396 ? -20.132 36.414 42.295 1.00 77.25 396 ARG A O 1
ATOM 3096 N N . TYR A 1 397 ? -18.160 36.809 41.294 1.00 83.00 397 TYR A N 1
ATOM 3097 C CA . TYR A 1 397 ? -17.529 35.512 41.558 1.00 83.00 397 TYR A CA 1
ATOM 3098 C C . TYR A 1 397 ? -16.500 35.566 42.699 1.00 83.00 397 TYR A C 1
ATOM 3100 O O . TYR A 1 397 ? -16.034 34.520 43.149 1.00 83.00 397 TYR A O 1
ATOM 3108 N N . ARG A 1 398 ? -16.180 36.764 43.208 1.00 78.50 398 ARG A N 1
ATOM 3109 C CA . ARG A 1 398 ? -15.178 37.008 44.261 1.00 78.50 398 ARG A CA 1
ATOM 3110 C C . ARG A 1 398 ? -15.320 36.102 45.486 1.00 78.50 398 ARG A C 1
ATOM 3112 O O . ARG A 1 398 ? -14.331 35.531 45.940 1.00 78.50 398 ARG A O 1
ATOM 3119 N N . ASP A 1 399 ? -16.549 35.928 45.968 1.00 72.00 399 ASP A N 1
ATOM 3120 C CA . ASP A 1 399 ? -16.867 35.096 47.139 1.00 72.00 399 ASP A CA 1
ATOM 3121 C C . ASP A 1 399 ? -17.353 33.681 46.755 1.00 72.00 399 ASP A C 1
ATOM 3123 O O . ASP A 1 399 ? -17.754 32.892 47.609 1.00 72.00 399 ASP A O 1
ATOM 3127 N N . ARG A 1 400 ? -17.342 33.357 45.454 1.00 70.94 400 ARG A N 1
ATOM 3128 C CA . ARG A 1 400 ? -17.845 32.110 44.849 1.00 70.94 400 ARG A CA 1
ATOM 3129 C C . ARG A 1 400 ? -16.850 31.585 43.814 1.00 70.94 400 ARG A C 1
ATOM 3131 O O . ARG A 1 400 ? -17.211 31.338 42.664 1.00 70.94 400 ARG A O 1
ATOM 3138 N N . ALA A 1 401 ? -15.589 31.475 44.234 1.00 67.12 401 ALA A N 1
ATOM 3139 C CA . ALA A 1 401 ? -14.473 31.125 43.362 1.00 67.12 401 ALA A CA 1
ATOM 3140 C C . ALA A 1 401 ? -14.743 29.833 42.574 1.00 67.12 401 ALA A C 1
ATOM 3142 O O . ALA A 1 401 ? -15.311 28.875 43.106 1.00 67.12 401 ALA A O 1
ATOM 3143 N N . ALA A 1 402 ? -14.311 29.809 41.313 1.00 81.50 402 ALA A N 1
ATOM 3144 C CA . ALA A 1 402 ? -14.365 28.608 40.495 1.00 81.50 402 ALA A CA 1
ATOM 3145 C C . ALA A 1 402 ? -13.464 27.519 41.089 1.00 81.50 402 ALA A C 1
ATOM 3147 O O . ALA A 1 402 ? -12.365 27.789 41.580 1.00 81.50 402 ALA A O 1
ATOM 3148 N N . LEU A 1 403 ? -13.938 26.280 41.046 1.00 84.56 403 LEU A N 1
ATOM 3149 C CA . LEU A 1 403 ? -13.187 25.127 41.500 1.00 84.56 403 LEU A CA 1
ATOM 3150 C C . LEU A 1 403 ? -12.317 24.576 40.370 1.00 84.56 403 LEU A C 1
ATOM 3152 O O . LEU A 1 403 ? -12.850 24.259 39.316 1.00 84.56 403 LEU A O 1
ATOM 3156 N N . VAL A 1 404 ? -11.020 24.371 40.600 1.00 84.56 404 VAL A N 1
ATOM 3157 C CA . VAL A 1 404 ? -10.144 23.659 39.655 1.00 84.56 404 VAL A CA 1
ATOM 3158 C C . VAL A 1 404 ? -9.993 22.200 40.080 1.00 84.56 404 VAL A C 1
ATOM 3160 O O . VAL A 1 404 ? -9.624 21.924 41.220 1.00 84.56 404 VAL A O 1
ATOM 3163 N N . ILE A 1 405 ? -10.245 21.270 39.158 1.00 77.06 405 ILE A N 1
ATOM 3164 C CA . ILE A 1 405 ? -10.053 19.827 39.343 1.00 77.06 405 ILE A CA 1
ATOM 3165 C C . ILE A 1 405 ? -8.922 19.355 38.431 1.00 77.06 405 ILE A C 1
ATOM 3167 O O . ILE A 1 405 ? -8.942 19.591 37.224 1.00 77.06 405 ILE A O 1
ATOM 3171 N N . SER A 1 406 ? -7.941 18.676 39.024 1.00 73.44 406 SER A N 1
ATOM 3172 C CA . SER A 1 406 ? -6.750 18.146 38.359 1.00 73.44 406 SER A CA 1
ATOM 3173 C C . SER A 1 406 ? -6.286 16.860 39.052 1.00 73.44 406 SER A C 1
ATOM 3175 O O . SER A 1 406 ? -6.611 16.639 40.219 1.00 73.44 406 SER A O 1
ATOM 3177 N N . GLY A 1 407 ? -5.515 16.034 38.342 1.00 61.84 407 GLY A N 1
ATOM 3178 C CA . GLY A 1 407 ? -4.862 14.829 38.866 1.00 61.84 407 GLY A CA 1
ATOM 3179 C C . GLY A 1 407 ? -3.565 15.120 39.629 1.00 61.84 407 GLY A C 1
ATOM 3180 O O . GLY A 1 407 ? -2.857 14.199 40.017 1.00 61.84 407 GLY A O 1
ATOM 3181 N N . ASP A 1 408 ? -3.225 16.397 39.822 1.00 65.19 408 ASP A N 1
ATOM 3182 C CA . ASP A 1 408 ? -2.091 16.815 40.645 1.00 65.19 408 ASP A CA 1
ATOM 3183 C C . ASP A 1 408 ? -2.321 16.420 42.120 1.00 65.19 408 ASP A C 1
ATOM 3185 O O . ASP A 1 408 ? -3.341 16.828 42.684 1.00 65.19 408 ASP A O 1
ATOM 3189 N N . PRO A 1 409 ? -1.382 15.707 42.776 1.00 59.00 409 PRO A N 1
ATOM 3190 C CA . PRO A 1 409 ? -1.507 15.280 44.171 1.00 59.00 409 PRO A CA 1
ATOM 3191 C C . PRO A 1 409 ? -1.860 16.395 45.171 1.00 59.00 409 PRO A C 1
ATOM 3193 O O . PRO A 1 409 ? -2.548 16.135 46.162 1.00 59.00 409 PRO A O 1
ATOM 3196 N N . GLU A 1 410 ? -1.413 17.636 44.937 1.00 62.62 410 GLU A N 1
ATOM 3197 C CA . GLU A 1 410 ? -1.716 18.778 45.816 1.00 62.62 410 GLU A CA 1
ATOM 3198 C C . GLU A 1 410 ? -3.183 19.228 45.711 1.00 62.62 410 GLU A C 1
ATOM 3200 O O . GLU A 1 410 ? -3.779 19.667 46.698 1.00 62.62 410 GLU A O 1
ATOM 3205 N N . ILE A 1 411 ? -3.775 19.092 44.521 1.00 65.12 411 ILE A N 1
ATOM 3206 C CA . ILE A 1 411 ? -5.178 19.424 44.234 1.00 65.12 411 ILE A CA 1
ATOM 3207 C C . ILE A 1 411 ? -6.078 18.226 44.580 1.00 65.12 411 ILE A C 1
ATOM 3209 O O . ILE A 1 411 ? -7.137 18.391 45.189 1.00 65.12 411 ILE A O 1
ATOM 3213 N N . GLU A 1 412 ? -5.627 17.007 44.283 1.00 62.72 412 GLU A N 1
ATOM 3214 C CA . GLU A 1 412 ? -6.327 15.749 44.549 1.00 62.72 412 GLU A CA 1
ATOM 3215 C C . GLU A 1 412 ? -6.651 15.572 46.043 1.00 62.72 412 GLU A C 1
ATOM 3217 O O . GLU A 1 412 ? -7.750 15.144 46.396 1.00 62.72 412 GLU A O 1
ATOM 3222 N N . ALA A 1 413 ? -5.750 15.992 46.940 1.00 61.72 413 ALA A N 1
ATOM 3223 C CA . ALA A 1 413 ? -5.961 15.930 48.389 1.00 61.72 413 ALA A CA 1
ATOM 3224 C C . ALA A 1 413 ? -7.165 16.760 48.886 1.00 61.72 413 ALA A C 1
ATOM 3226 O O . ALA A 1 413 ? -7.709 16.475 49.956 1.00 61.72 413 ALA A O 1
ATOM 3227 N N . ARG A 1 414 ? -7.586 17.783 48.128 1.00 67.00 414 ARG A N 1
ATOM 3228 C CA . ARG A 1 414 ? -8.719 18.667 48.459 1.00 67.00 414 ARG A CA 1
ATOM 3229 C C . ARG A 1 414 ? -9.976 18.380 47.635 1.00 67.00 414 ARG A C 1
ATOM 3231 O O . ARG A 1 41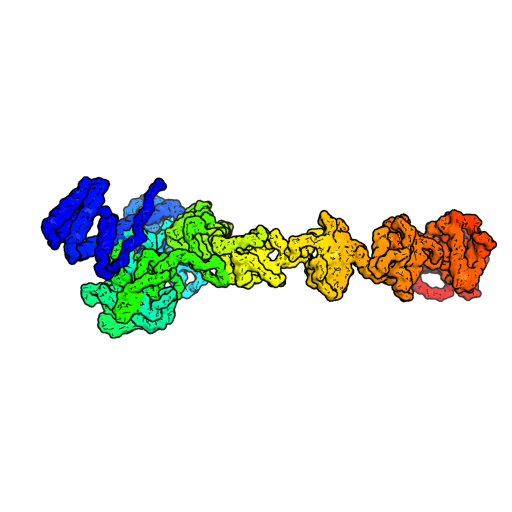4 ? -11.051 18.852 48.007 1.00 67.00 414 ARG A O 1
ATOM 3238 N N . ARG A 1 415 ? -9.862 17.545 46.596 1.00 67.94 415 ARG A N 1
ATOM 3239 C CA . ARG A 1 415 ? -10.917 17.211 45.628 1.00 67.94 415 ARG A CA 1
ATOM 3240 C C . ARG A 1 415 ? -12.242 16.807 46.280 1.00 67.94 415 ARG A C 1
ATOM 3242 O O . ARG A 1 415 ? -13.269 17.342 45.889 1.00 67.94 415 ARG A O 1
ATOM 3249 N N . ASP A 1 416 ? -12.236 15.935 47.294 1.00 63.41 416 ASP A N 1
ATOM 3250 C CA . ASP A 1 416 ? -13.467 15.465 47.967 1.00 63.41 416 ASP A CA 1
ATOM 3251 C C . ASP A 1 416 ? -14.242 16.610 48.664 1.00 63.41 416 ASP A C 1
ATOM 3253 O O . ASP A 1 416 ? -15.474 16.643 48.652 1.00 63.41 416 ASP A O 1
ATOM 3257 N N . LEU A 1 417 ? -13.526 17.548 49.296 1.00 65.19 417 LEU A N 1
ATOM 3258 C CA . LEU A 1 417 ? -14.120 18.711 49.974 1.00 65.19 417 LEU A CA 1
ATOM 3259 C C . LEU A 1 417 ? -14.645 19.722 48.956 1.00 65.19 417 LEU A C 1
ATOM 3261 O O . LEU A 1 417 ? -15.759 20.222 49.073 1.00 65.19 417 LEU A O 1
ATOM 3265 N N . ASP A 1 418 ? -13.835 19.981 47.943 1.00 71.88 418 ASP A N 1
ATOM 3266 C CA . ASP A 1 418 ? -14.125 20.936 46.894 1.00 71.88 418 ASP A CA 1
ATOM 3267 C C . ASP A 1 418 ? -15.291 20.477 45.986 1.00 71.88 418 ASP A C 1
ATOM 3269 O O . ASP A 1 418 ? -16.164 21.275 45.642 1.00 71.88 418 ASP A O 1
ATOM 3273 N N . TRP A 1 419 ? -15.377 19.181 45.658 1.00 72.88 419 TRP A N 1
ATOM 3274 C CA . TRP A 1 419 ? -16.498 18.605 44.903 1.00 72.88 419 TRP A CA 1
ATOM 3275 C C . TRP A 1 419 ? -17.823 18.762 45.651 1.00 72.88 419 TRP A C 1
ATOM 3277 O O . TRP A 1 419 ? -18.844 19.130 45.068 1.00 72.88 419 TRP A O 1
ATOM 3287 N N . ARG A 1 420 ? -17.806 18.564 46.974 1.00 72.06 420 ARG A N 1
ATOM 3288 C CA . ARG A 1 420 ? -18.982 18.775 47.823 1.00 72.06 420 ARG A CA 1
ATOM 3289 C C . ARG A 1 420 ? -19.472 20.226 47.771 1.00 72.06 420 ARG A C 1
ATOM 3291 O O . ARG A 1 420 ? -20.681 20.442 47.707 1.00 72.06 420 ARG A O 1
ATOM 3298 N N . ASP A 1 421 ? -18.568 21.205 47.763 1.00 74.88 421 ASP A N 1
ATOM 3299 C CA . ASP A 1 421 ? -18.923 22.626 47.628 1.00 74.88 421 ASP A CA 1
ATOM 3300 C C . ASP A 1 421 ? -19.581 22.930 46.270 1.00 74.88 421 ASP A C 1
ATOM 3302 O O . ASP A 1 421 ? -20.491 23.761 46.193 1.00 74.88 421 ASP A O 1
ATOM 3306 N N . PHE A 1 422 ? -19.166 22.236 45.207 1.00 78.06 422 PHE A N 1
ATOM 3307 C CA . PHE A 1 422 ? -19.792 22.341 43.888 1.00 78.06 422 PHE A CA 1
ATOM 3308 C C . PHE A 1 422 ? -21.204 21.739 43.861 1.00 78.06 422 PHE A C 1
ATOM 3310 O O . PHE A 1 422 ? -22.144 22.383 43.387 1.00 78.06 422 PHE A O 1
ATOM 3317 N N . VAL A 1 423 ? -21.383 20.533 44.413 1.00 71.38 423 VAL A N 1
ATOM 3318 C CA . VAL A 1 423 ? -22.693 19.857 44.506 1.00 71.38 423 VAL A CA 1
ATOM 3319 C C . VAL A 1 423 ? -23.689 20.681 45.325 1.00 71.38 423 VAL A C 1
ATOM 3321 O O . VAL A 1 423 ? -24.854 20.795 44.957 1.00 71.38 423 VAL A O 1
ATOM 3324 N N . LEU A 1 424 ? -23.230 21.322 46.404 1.00 73.81 424 LEU A N 1
ATOM 3325 C CA . LEU A 1 424 ? -24.060 22.199 47.236 1.00 73.81 424 LEU A CA 1
ATOM 3326 C C . LEU A 1 424 ? -24.317 23.585 46.614 1.00 73.81 424 LEU A C 1
ATOM 3328 O O . LEU A 1 424 ? -25.034 24.393 47.205 1.00 73.81 424 LEU A O 1
ATOM 3332 N N . GLY A 1 425 ? -23.736 23.886 45.447 1.00 72.25 425 GLY A N 1
ATOM 3333 C CA . GLY A 1 425 ? -23.885 25.175 44.768 1.00 72.25 425 GLY A CA 1
ATOM 3334 C C . GLY A 1 425 ? -23.158 26.341 45.452 1.00 72.25 425 GLY A C 1
ATOM 3335 O O . GLY A 1 425 ? -23.435 27.497 45.136 1.00 72.25 425 GLY A O 1
ATOM 3336 N N . VAL A 1 426 ? -22.231 26.058 46.376 1.00 79.94 426 VAL A N 1
ATOM 3337 C CA . VAL A 1 426 ? -21.379 27.063 47.038 1.00 79.94 426 VAL A CA 1
ATOM 3338 C C . VAL A 1 426 ? -20.380 27.637 46.034 1.00 79.94 426 VAL A C 1
ATOM 3340 O O . VAL A 1 426 ? -20.188 28.852 45.965 1.00 79.94 426 VAL A O 1
ATOM 3343 N N . ARG A 1 427 ? -19.790 26.760 45.214 1.00 81.94 427 ARG A N 1
ATOM 3344 C CA . ARG A 1 427 ? -18.933 27.116 44.078 1.00 81.94 427 ARG A CA 1
ATOM 3345 C C . ARG A 1 427 ? -19.601 26.639 42.790 1.00 81.94 427 ARG A C 1
ATOM 3347 O O . ARG A 1 427 ? -19.541 25.455 42.495 1.00 81.94 427 ARG A O 1
ATOM 3354 N N . PRO A 1 428 ? -20.276 27.516 42.036 1.00 84.94 428 PRO A N 1
ATOM 3355 C CA . PRO A 1 428 ? -21.132 27.105 40.923 1.00 84.94 428 PRO A CA 1
ATOM 3356 C C . PRO A 1 428 ? -20.358 26.769 39.639 1.00 84.94 428 PRO A C 1
ATOM 3358 O O . PRO A 1 428 ? -20.949 26.244 38.702 1.00 84.94 428 PRO A O 1
ATOM 3361 N N . ILE A 1 429 ? -19.056 27.056 39.568 1.00 89.12 429 ILE A N 1
ATOM 3362 C CA . ILE A 1 429 ? -18.231 26.803 38.380 1.00 89.12 429 ILE A CA 1
ATOM 3363 C C . ILE A 1 429 ? -17.152 25.785 38.729 1.00 89.12 429 ILE A C 1
ATOM 3365 O O . ILE A 1 429 ? -16.410 25.986 39.691 1.00 89.12 429 ILE A O 1
ATOM 3369 N N . VAL A 1 430 ? -17.044 24.730 37.924 1.00 87.94 430 VAL A N 1
ATOM 3370 C CA . VAL A 1 430 ? -15.963 23.742 37.992 1.00 87.94 430 VAL A CA 1
ATOM 3371 C C . VAL A 1 430 ? -15.134 23.774 36.710 1.00 87.94 430 VAL A C 1
ATOM 3373 O O . VAL A 1 430 ? -15.678 23.849 35.614 1.00 87.94 430 VAL A O 1
ATOM 3376 N N . ILE A 1 431 ? -13.812 23.739 36.841 1.00 88.56 431 ILE A N 1
ATOM 3377 C CA . ILE A 1 431 ? -12.838 23.802 35.754 1.00 88.56 431 ILE A CA 1
ATOM 3378 C C . ILE A 1 431 ? -12.000 22.524 35.802 1.00 88.56 431 ILE A C 1
ATOM 3380 O O . ILE A 1 431 ? -11.193 22.327 36.709 1.00 88.56 431 ILE A O 1
ATOM 3384 N N . HIS A 1 432 ? -12.200 21.650 34.826 1.00 83.75 432 HIS A N 1
ATOM 3385 C CA . HIS A 1 432 ? -11.476 20.401 34.652 1.00 83.75 432 HIS A CA 1
ATOM 3386 C C . HIS A 1 432 ? -10.192 20.631 33.852 1.00 83.75 432 HIS A C 1
ATOM 3388 O O . HIS A 1 432 ? -10.216 21.234 32.776 1.00 83.75 432 HIS A O 1
ATOM 3394 N N . VAL A 1 433 ? -9.084 20.097 34.363 1.00 75.38 433 VAL A N 1
ATOM 3395 C CA . VAL A 1 433 ? -7.794 19.996 33.674 1.00 75.38 433 VAL A CA 1
ATOM 3396 C C . VAL A 1 433 ? -7.657 18.583 33.097 1.00 75.38 433 VAL A C 1
ATOM 3398 O O . VAL A 1 433 ? -7.985 17.610 33.772 1.00 75.38 433 VAL A O 1
ATOM 3401 N N . GLU A 1 434 ? -7.188 18.466 31.850 1.00 59.84 434 GLU A N 1
ATOM 3402 C CA . GLU A 1 434 ? -6.798 17.184 31.222 1.00 59.84 434 GLU A CA 1
ATOM 3403 C C . GLU A 1 434 ? -7.895 16.099 31.175 1.00 59.84 434 GLU A C 1
ATOM 3405 O O . GLU A 1 434 ? -7.632 14.923 31.399 1.00 59.84 434 GLU A O 1
ATOM 3410 N N . ALA A 1 435 ? -9.136 16.481 30.845 1.00 53.47 435 ALA A N 1
ATOM 3411 C CA . ALA A 1 435 ? -10.257 15.552 30.630 1.00 53.47 435 ALA A CA 1
ATOM 3412 C C . ALA A 1 435 ? -10.433 14.494 31.743 1.00 53.47 435 ALA A C 1
ATOM 3414 O O . ALA A 1 435 ? -10.844 13.363 31.482 1.00 53.47 435 ALA A O 1
ATOM 3415 N N . LEU A 1 436 ? -10.159 14.855 33.000 1.00 55.09 436 LEU A N 1
ATOM 3416 C CA . LEU A 1 436 ? -10.537 14.039 34.150 1.00 55.09 436 LEU A CA 1
ATOM 3417 C C . LEU A 1 436 ? -12.063 14.073 34.302 1.00 55.09 436 LEU A C 1
ATOM 3419 O O . LEU A 1 436 ? -12.628 15.012 34.867 1.00 55.09 436 LEU A O 1
ATOM 3423 N N . VAL A 1 437 ? -12.724 13.047 33.756 1.00 57.06 437 VAL A N 1
ATOM 3424 C CA . VAL A 1 437 ? -14.188 12.850 33.801 1.00 57.06 437 VAL A CA 1
ATOM 3425 C C . VAL A 1 437 ? -14.624 12.031 35.030 1.00 57.06 437 VAL A C 1
ATOM 3427 O O . VAL A 1 437 ? -15.802 11.749 35.241 1.00 57.06 437 VAL A O 1
ATOM 3430 N N . GLU A 1 438 ? -13.688 11.625 35.886 1.00 53.09 438 GLU A N 1
ATOM 3431 C CA . GLU A 1 438 ? -14.020 10.879 37.098 1.00 53.09 438 GLU A CA 1
ATOM 3432 C C . GLU A 1 438 ? -14.889 11.713 38.057 1.00 53.09 438 GLU A C 1
ATOM 3434 O O . GLU A 1 438 ? -14.524 12.822 38.446 1.00 53.09 438 GLU A O 1
ATOM 3439 N N . GLY A 1 439 ? -16.037 11.161 38.461 1.00 53.69 439 GLY A N 1
ATOM 3440 C CA . GLY A 1 439 ? -16.971 11.786 39.408 1.00 53.69 439 GLY A CA 1
ATOM 3441 C C . GLY A 1 439 ? -18.133 12.559 38.763 1.00 53.69 439 GLY A C 1
ATOM 3442 O O . GLY A 1 439 ? -19.142 12.785 39.431 1.00 53.69 439 GLY A O 1
ATOM 3443 N N . VAL A 1 440 ? -18.056 12.855 37.460 1.00 56.47 440 VAL A N 1
ATOM 3444 C CA . VAL A 1 440 ? -18.965 13.740 36.691 1.00 56.47 440 VAL A CA 1
ATOM 3445 C C . VAL A 1 440 ? -20.373 13.155 36.465 1.00 56.47 440 VAL A C 1
ATOM 3447 O O . VAL A 1 440 ? -21.313 13.891 36.190 1.00 56.47 440 VAL A O 1
ATOM 3450 N N . ASP A 1 441 ? -20.574 11.853 36.680 1.00 56.06 441 ASP A N 1
ATOM 3451 C CA . ASP A 1 441 ? -21.852 11.170 36.396 1.00 56.06 441 ASP A CA 1
ATOM 3452 C C . ASP A 1 441 ? -23.043 11.645 37.268 1.00 56.06 441 ASP A C 1
ATOM 3454 O O . ASP A 1 441 ? -24.192 11.307 36.997 1.00 56.06 441 ASP A O 1
ATOM 3458 N N . GLU A 1 442 ? -22.801 12.441 38.320 1.00 58.72 442 GLU A N 1
ATOM 3459 C CA . GLU A 1 442 ? -23.863 13.065 39.135 1.00 58.72 442 GLU A CA 1
ATOM 3460 C C . GLU A 1 442 ? -24.727 14.048 38.319 1.00 58.72 442 GLU A C 1
ATOM 3462 O O . GLU A 1 442 ? -25.899 14.271 38.642 1.00 58.72 442 GLU A O 1
ATOM 3467 N N . PHE A 1 443 ? -24.190 14.571 37.211 1.00 62.34 443 PHE A N 1
ATOM 3468 C CA . PHE A 1 443 ? -24.882 15.508 36.319 1.00 62.34 443 PHE A CA 1
ATOM 3469 C C . PHE A 1 443 ? -25.956 14.860 35.444 1.00 62.34 443 PHE A C 1
ATOM 3471 O O . PHE A 1 443 ? -26.731 15.558 34.788 1.00 62.34 443 PHE A O 1
ATOM 3478 N N . GLN A 1 444 ? -26.048 13.529 35.452 1.00 60.09 444 GLN A N 1
ATOM 3479 C CA . GLN A 1 444 ? -27.150 12.810 34.813 1.00 60.09 444 GLN A CA 1
ATOM 3480 C C . GLN A 1 444 ? -28.447 12.919 35.624 1.00 60.09 444 GLN A C 1
ATOM 3482 O O . GLN A 1 444 ? -29.530 12.940 35.040 1.00 60.09 444 GLN A O 1
ATOM 3487 N N . SER A 1 445 ? -28.330 13.013 36.954 1.00 57.84 445 SER A N 1
ATOM 3488 C CA . SER A 1 445 ? -29.458 13.170 37.883 1.00 57.84 445 SER A CA 1
ATOM 3489 C C . SER A 1 445 ? -29.746 14.621 38.274 1.00 57.84 445 SER A C 1
ATOM 3491 O O . SER A 1 445 ? -30.882 14.937 38.616 1.00 57.84 445 SER A O 1
ATOM 3493 N N . ASP A 1 446 ? -28.739 15.496 38.227 1.00 68.88 446 ASP A N 1
ATOM 3494 C CA . ASP A 1 446 ? -28.866 16.922 38.541 1.00 68.88 446 ASP A CA 1
ATOM 3495 C C . ASP A 1 446 ? -28.134 17.752 37.469 1.00 68.88 446 ASP A C 1
ATOM 3497 O O . ASP A 1 446 ? -26.919 17.965 37.566 1.00 68.88 446 ASP A O 1
ATOM 3501 N N . PRO A 1 447 ? -28.837 18.135 36.387 1.00 71.19 447 PRO A N 1
ATOM 3502 C CA . PRO A 1 447 ? -28.212 18.648 35.177 1.00 71.19 447 PRO A CA 1
ATOM 3503 C C . PRO A 1 447 ? -27.551 20.008 35.388 1.00 71.19 447 PRO A C 1
ATOM 3505 O O . PRO A 1 447 ? -28.108 20.922 36.000 1.00 71.19 447 PRO A O 1
ATOM 3508 N N . LEU A 1 448 ? -26.366 20.167 34.800 1.00 83.56 448 LEU A N 1
ATOM 3509 C CA . LEU A 1 448 ? -25.714 21.468 34.700 1.00 83.56 448 LEU A CA 1
ATOM 3510 C C . LEU A 1 448 ? -26.507 22.405 33.784 1.00 83.56 448 LEU A C 1
ATOM 3512 O O . LEU A 1 448 ? -27.238 21.977 32.892 1.00 83.56 448 LEU A O 1
ATOM 3516 N N . ALA A 1 449 ? -26.322 23.708 33.973 1.00 85.94 449 ALA A N 1
ATOM 3517 C CA . ALA A 1 449 ? -26.898 24.697 33.072 1.00 85.94 449 ALA A CA 1
ATOM 3518 C C . ALA A 1 449 ? -26.101 24.788 31.761 1.00 85.94 449 ALA A C 1
ATOM 3520 O O . ALA A 1 449 ? -26.696 24.895 30.689 1.00 85.94 449 ALA A O 1
ATOM 3521 N N . ALA A 1 450 ? -24.765 24.728 31.839 1.00 89.50 450 ALA A N 1
ATOM 3522 C CA . ALA A 1 450 ? -23.892 24.753 30.670 1.00 89.50 450 ALA A CA 1
ATOM 3523 C C . ALA A 1 450 ? -22.570 23.998 30.878 1.00 89.50 450 ALA A C 1
ATOM 3525 O O . ALA A 1 450 ? -22.070 23.877 31.998 1.00 89.50 450 ALA A O 1
ATOM 3526 N N . VAL A 1 451 ? -21.984 23.539 29.772 1.00 89.00 451 VAL A N 1
ATOM 3527 C CA . VAL A 1 451 ? -20.668 22.894 29.711 1.00 89.00 451 VAL A CA 1
ATOM 3528 C C . VAL A 1 451 ? -19.850 23.530 28.591 1.00 89.00 451 VAL A C 1
ATOM 3530 O O . VAL A 1 451 ? -20.307 23.604 27.452 1.00 89.00 451 VAL A O 1
ATOM 3533 N N . ILE A 1 452 ? -18.644 23.988 28.918 1.00 90.62 452 ILE A N 1
ATOM 3534 C CA . ILE A 1 452 ? -17.757 24.742 28.029 1.00 90.62 452 ILE A CA 1
ATOM 3535 C C . ILE A 1 452 ? -16.533 23.886 27.685 1.00 90.62 452 ILE A C 1
ATOM 3537 O O . ILE A 1 452 ? -15.834 23.414 28.580 1.00 90.62 452 ILE A O 1
ATOM 3541 N N . PHE A 1 453 ? -16.246 23.711 26.396 1.00 87.44 453 PHE A N 1
ATOM 3542 C CA . PHE A 1 453 ? -15.136 22.902 25.888 1.00 87.44 453 PHE A CA 1
ATOM 3543 C C . PHE A 1 453 ? -14.050 23.787 25.262 1.00 87.44 453 PHE A C 1
ATOM 3545 O O . PHE A 1 453 ? -14.263 24.384 24.203 1.00 87.44 453 PHE A O 1
ATOM 3552 N N . ALA A 1 454 ? -12.883 23.859 25.912 1.00 83.94 454 ALA A N 1
ATOM 3553 C CA . ALA A 1 454 ? -11.790 24.775 25.566 1.00 83.94 454 ALA A CA 1
ATOM 3554 C C . ALA A 1 454 ? -10.445 24.087 25.246 1.00 83.94 454 ALA A C 1
ATOM 3556 O O . ALA A 1 454 ? -9.539 24.732 24.720 1.00 83.94 454 ALA A O 1
ATOM 3557 N N . GLY A 1 455 ? -10.298 22.787 25.522 1.00 72.25 455 GLY A N 1
ATOM 3558 C CA . GLY A 1 455 ? -9.056 22.027 25.332 1.00 72.25 455 GLY A CA 1
ATOM 3559 C C . GLY A 1 455 ? -9.187 20.844 24.373 1.00 72.25 455 GLY A C 1
ATOM 3560 O O . GLY A 1 455 ? -10.036 19.988 24.596 1.00 72.25 455 GLY A O 1
ATOM 3561 N N . VAL A 1 456 ? -8.355 20.763 23.318 1.00 55.31 456 VAL A N 1
ATOM 3562 C CA . VAL A 1 456 ? -8.423 19.666 22.310 1.00 55.31 456 VAL A CA 1
ATOM 3563 C C . VAL A 1 456 ? -7.044 19.107 21.886 1.00 55.31 456 VAL A C 1
ATOM 3565 O O . VAL A 1 456 ? -6.972 18.207 21.055 1.00 55.31 456 VAL A O 1
ATOM 3568 N N . GLU A 1 457 ? -5.915 19.573 22.433 1.00 49.97 457 GLU A N 1
ATOM 3569 C CA . GLU A 1 457 ? -4.608 19.301 21.794 1.00 49.97 457 GLU A CA 1
ATOM 3570 C C . GLU A 1 457 ? -3.806 18.072 22.254 1.00 49.97 457 GLU A C 1
ATOM 3572 O O . GLU A 1 457 ? -2.884 17.683 21.538 1.00 49.97 457 GLU A O 1
ATOM 3577 N N . ARG A 1 458 ? -4.097 17.405 23.378 1.00 44.50 458 ARG A N 1
ATOM 3578 C CA . ARG A 1 458 ? -3.188 16.354 23.887 1.00 44.50 458 ARG A CA 1
ATOM 3579 C C . ARG A 1 458 ? -3.785 14.941 23.795 1.00 44.50 458 ARG A C 1
ATOM 3581 O O . ARG A 1 458 ? -4.759 14.628 24.460 1.00 44.50 458 ARG A O 1
ATOM 3588 N N . ALA A 1 459 ? -3.194 14.138 22.900 1.00 33.28 459 ALA A N 1
ATOM 3589 C CA . ALA A 1 459 ? -3.243 12.673 22.751 1.00 33.28 459 ALA A CA 1
ATOM 3590 C C . ALA A 1 459 ? -4.543 11.945 23.185 1.00 33.28 459 ALA A C 1
ATOM 3592 O O . ALA A 1 459 ? -4.714 11.595 24.345 1.00 33.28 459 ALA A O 1
ATOM 3593 N N . GLY A 1 460 ? -5.420 11.626 22.216 1.00 47.16 460 GLY A N 1
ATOM 3594 C CA . GLY A 1 460 ? -6.622 10.779 22.408 1.00 47.16 460 GLY A CA 1
ATOM 3595 C C . GLY A 1 460 ? -7.945 11.333 21.841 1.00 47.16 460 GLY A C 1
ATOM 3596 O O . GLY A 1 460 ? -9.017 10.813 22.150 1.00 47.16 460 GLY A O 1
ATOM 3597 N N . GLY A 1 461 ? -7.858 12.375 21.003 1.00 57.38 461 GLY A N 1
ATOM 3598 C CA . GLY A 1 461 ? -8.898 13.339 20.597 1.00 57.38 461 GLY A CA 1
ATOM 3599 C C . GLY A 1 461 ? -10.376 12.924 20.604 1.00 57.38 461 GLY A C 1
ATOM 3600 O O . GLY A 1 461 ? -11.174 13.597 21.240 1.00 57.38 461 GLY A O 1
ATOM 3601 N N . LEU A 1 462 ? -10.790 11.848 19.925 1.00 60.28 462 LEU A N 1
ATOM 3602 C CA . LEU A 1 462 ? -12.222 11.504 19.846 1.00 60.28 462 LEU A CA 1
ATOM 3603 C C . LEU A 1 462 ? -12.760 10.896 21.147 1.00 60.28 462 LEU A C 1
ATOM 3605 O O . LEU A 1 462 ? -13.887 11.174 21.547 1.00 60.28 462 LEU A O 1
ATOM 3609 N N . ARG A 1 463 ? -11.960 10.059 21.806 1.00 61.28 463 ARG A N 1
ATOM 3610 C CA . ARG A 1 463 ? -12.391 9.301 22.980 1.00 61.28 463 ARG A CA 1
ATOM 3611 C C . ARG A 1 463 ? -12.663 10.225 24.163 1.00 61.28 463 ARG A C 1
ATOM 3613 O O . ARG A 1 463 ? -13.746 10.168 24.732 1.00 61.28 463 ARG A O 1
ATOM 3620 N N . TYR A 1 464 ? -11.720 11.109 24.479 1.00 66.94 464 TYR A N 1
ATOM 3621 C CA . TYR A 1 464 ? -11.884 12.072 25.569 1.00 66.94 464 TYR A CA 1
ATOM 3622 C C . TYR A 1 464 ? -13.008 13.072 25.297 1.00 66.94 464 TYR A C 1
ATOM 3624 O O . TYR A 1 464 ? -13.746 13.420 26.216 1.00 66.94 464 TYR A O 1
ATOM 3632 N N . ALA A 1 465 ? -13.187 13.477 24.037 1.00 70.31 465 ALA A N 1
ATOM 3633 C CA . ALA A 1 465 ? -14.298 14.326 23.626 1.00 70.31 465 ALA A CA 1
ATOM 3634 C C . ALA A 1 465 ? -15.652 13.635 23.863 1.00 70.31 465 ALA A C 1
ATOM 3636 O O . ALA A 1 465 ? -16.548 14.220 24.468 1.00 70.31 465 ALA A O 1
ATOM 3637 N N . LEU A 1 466 ? -15.785 12.369 23.446 1.00 70.69 466 LEU A N 1
ATOM 3638 C CA . LEU A 1 466 ? -17.004 11.584 23.655 1.00 70.69 466 LEU A CA 1
ATOM 3639 C C . LEU A 1 466 ? -17.277 11.316 25.137 1.00 70.69 466 LEU A C 1
ATOM 3641 O O . LEU A 1 466 ? -18.424 11.438 25.549 1.00 70.69 466 LEU A O 1
ATOM 3645 N N . GLN A 1 467 ? -16.253 11.008 25.939 1.00 71.31 467 GLN A N 1
ATOM 3646 C CA . GLN A 1 467 ? -16.404 10.814 27.387 1.00 71.31 467 GLN A CA 1
ATOM 3647 C C . GLN A 1 467 ? -16.817 12.107 28.095 1.00 71.31 467 GLN A C 1
ATOM 3649 O O . GLN A 1 467 ? -17.755 12.103 28.887 1.00 71.31 467 GLN A O 1
ATOM 3654 N N . SER A 1 468 ? -16.162 13.226 27.770 1.00 75.75 468 SER A N 1
ATOM 3655 C CA . SER A 1 468 ? -16.485 14.528 28.362 1.00 75.75 468 SER A CA 1
ATOM 3656 C C . SER A 1 468 ? -17.914 14.939 28.028 1.00 75.75 468 SER A C 1
ATOM 3658 O O . SER A 1 468 ? -18.617 15.417 28.902 1.00 75.75 468 SER A O 1
ATOM 3660 N N . VAL A 1 469 ? -18.373 14.714 26.794 1.00 79.19 469 VAL A N 1
ATOM 3661 C CA . VAL A 1 469 ? -19.761 14.983 26.398 1.00 79.19 469 VAL A CA 1
ATOM 3662 C C . VAL A 1 469 ? -20.735 14.003 27.062 1.00 79.19 469 VAL A C 1
ATOM 3664 O O . VAL A 1 469 ? -21.734 14.433 27.634 1.00 79.19 469 VAL A O 1
ATOM 3667 N N . GLY A 1 470 ? -20.445 12.701 27.013 1.00 75.19 470 GLY A N 1
ATOM 3668 C CA . GLY A 1 470 ? -21.309 11.633 27.521 1.00 75.19 470 GLY A CA 1
ATOM 3669 C C . GLY A 1 470 ? -21.605 11.737 29.017 1.00 75.19 470 GLY A C 1
ATOM 3670 O O . GLY A 1 470 ? -22.739 11.506 29.428 1.00 75.19 470 GLY A O 1
ATOM 3671 N N . ALA A 1 471 ? -20.639 12.194 29.816 1.00 74.38 471 ALA A N 1
ATOM 3672 C CA . ALA A 1 471 ? -20.813 12.369 31.258 1.00 74.38 471 ALA A CA 1
ATOM 3673 C C . ALA A 1 471 ? -21.842 13.448 31.647 1.00 74.38 471 ALA A C 1
ATOM 3675 O O . ALA A 1 471 ? -22.337 13.456 32.772 1.00 74.38 471 ALA A O 1
ATOM 3676 N N . HIS A 1 472 ? -22.197 14.333 30.712 1.00 78.62 472 HIS A N 1
ATOM 3677 C CA . HIS A 1 472 ? -23.219 15.366 30.904 1.00 78.62 472 HIS A CA 1
ATOM 3678 C C . HIS A 1 472 ? -24.552 15.031 30.231 1.00 78.62 472 HIS A C 1
ATOM 3680 O O . HIS A 1 472 ? -25.466 15.854 30.238 1.00 78.62 472 HIS A O 1
ATOM 3686 N N . LEU A 1 473 ? -24.670 13.846 29.629 1.00 75.62 473 LEU A N 1
ATOM 3687 C CA . LEU A 1 473 ? -25.873 13.400 28.938 1.00 75.62 473 LEU A CA 1
ATOM 3688 C C . LEU A 1 473 ? -26.589 12.331 29.747 1.00 75.62 473 LEU A C 1
ATOM 3690 O O . LEU A 1 473 ? -25.984 11.402 30.275 1.00 75.62 473 LEU A O 1
ATOM 3694 N N . GLY A 1 474 ? -27.909 12.448 29.801 1.00 70.44 474 GLY A N 1
ATOM 3695 C CA . GLY A 1 474 ? -28.773 11.476 30.451 1.00 70.44 474 GLY A CA 1
ATOM 3696 C C . GLY A 1 474 ? -30.199 11.591 29.934 1.00 70.44 474 GLY A C 1
ATOM 3697 O O . GLY A 1 474 ? -30.543 12.521 29.203 1.00 70.44 474 GLY A O 1
ATOM 3698 N N . ALA A 1 475 ? -31.058 10.660 30.341 1.00 66.94 475 ALA A N 1
ATOM 3699 C CA . ALA A 1 475 ? -32.470 10.669 29.956 1.00 66.94 475 ALA A CA 1
ATOM 3700 C C . ALA A 1 475 ? -33.229 11.924 30.443 1.00 66.94 475 ALA A C 1
ATOM 3702 O O . ALA A 1 475 ? -34.291 12.241 29.915 1.00 66.94 475 ALA A O 1
ATOM 3703 N N . GLN A 1 476 ? -32.690 12.631 31.443 1.00 66.69 476 GLN A N 1
ATOM 3704 C CA . GLN A 1 476 ? -33.271 13.840 32.041 1.00 66.69 476 GLN A CA 1
ATOM 3705 C C . GLN A 1 476 ? -32.337 15.063 31.980 1.00 66.69 476 GLN A C 1
ATOM 3707 O O . GLN A 1 476 ? -32.693 16.125 32.486 1.00 66.69 476 GLN A O 1
ATOM 3712 N N . SER A 1 477 ? -31.158 14.933 31.363 1.00 71.81 477 SER A N 1
ATOM 3713 C CA . SER A 1 477 ? -30.119 15.968 31.363 1.00 71.81 477 SER A CA 1
ATOM 3714 C C . SER A 1 477 ? -29.903 16.532 29.960 1.00 71.81 477 SER A C 1
ATOM 3716 O O . SER A 1 477 ? -29.715 15.777 29.007 1.00 71.81 477 SER A O 1
ATOM 3718 N N . ALA A 1 478 ? -29.968 17.861 29.834 1.00 75.44 478 ALA A N 1
ATOM 3719 C CA . ALA A 1 478 ? -29.794 18.593 28.577 1.00 75.44 478 ALA A CA 1
ATOM 3720 C C . ALA A 1 478 ? -29.112 19.959 28.812 1.00 75.44 478 ALA A C 1
ATOM 3722 O O . ALA A 1 478 ? -29.739 21.001 28.594 1.00 75.44 478 ALA A O 1
ATOM 3723 N N . PRO A 1 479 ? -27.859 19.980 29.301 1.00 84.94 479 PRO A N 1
ATOM 3724 C CA . PRO A 1 479 ? -27.120 21.226 29.494 1.00 84.94 479 PRO A CA 1
ATOM 3725 C C . PRO A 1 479 ? -26.864 21.929 28.158 1.00 84.94 479 PRO A C 1
ATOM 3727 O O . PRO A 1 479 ? -26.811 21.297 27.106 1.00 84.94 479 PRO A O 1
ATOM 3730 N N . LEU A 1 480 ? -26.632 23.240 28.192 1.00 86.81 480 LEU A N 1
ATOM 3731 C CA . LEU A 1 480 ? -26.125 23.962 27.029 1.00 86.81 480 LEU A CA 1
ATOM 3732 C C . LEU A 1 480 ? -24.655 23.593 26.782 1.00 86.81 480 LEU A C 1
ATOM 3734 O O . LEU A 1 480 ? -23.802 23.848 27.630 1.00 86.81 480 LEU A O 1
ATOM 3738 N N . PHE A 1 481 ? -24.331 23.052 25.613 1.00 89.25 481 PHE A N 1
ATOM 3739 C CA . PHE A 1 481 ? -22.945 22.809 25.220 1.00 89.25 481 PHE A CA 1
ATOM 3740 C C . PHE A 1 481 ? -22.364 24.005 24.476 1.00 89.25 481 PHE A C 1
ATOM 3742 O O . PHE A 1 481 ? -22.958 24.500 23.519 1.00 89.25 481 PHE A O 1
ATOM 3749 N N . VAL A 1 482 ? -21.185 24.452 24.903 1.00 88.44 482 VAL A N 1
ATOM 3750 C CA . VAL A 1 482 ? -20.447 25.557 24.292 1.00 88.44 482 VAL A CA 1
ATOM 3751 C C . VAL A 1 482 ? -19.070 25.075 23.866 1.00 88.44 482 VAL A C 1
ATOM 3753 O O . VAL A 1 482 ? -18.237 24.711 24.688 1.00 88.44 482 VAL A O 1
ATOM 3756 N N . ASP A 1 483 ? -18.834 25.070 22.563 1.00 85.81 483 ASP A N 1
ATOM 3757 C CA . ASP A 1 483 ? -17.594 24.632 21.939 1.00 85.81 483 ASP A CA 1
ATOM 3758 C C . ASP A 1 483 ? -16.763 25.841 21.503 1.00 85.81 483 ASP A C 1
ATOM 3760 O O . ASP A 1 483 ? -17.129 26.553 20.566 1.00 85.81 483 ASP A O 1
ATOM 3764 N N . LEU A 1 484 ? -15.649 26.086 22.193 1.00 82.62 484 LEU A N 1
ATOM 3765 C CA . LEU A 1 484 ? -14.701 27.156 21.860 1.00 82.62 484 LEU A CA 1
ATOM 3766 C C . LEU A 1 484 ? -13.544 26.639 20.999 1.00 82.62 484 LEU A C 1
ATOM 3768 O O . LEU A 1 484 ? -13.022 27.354 20.148 1.00 82.62 484 LEU A O 1
ATOM 3772 N N . ALA A 1 485 ? -13.176 25.370 21.179 1.00 71.75 485 ALA A N 1
ATOM 3773 C CA . ALA A 1 485 ? -12.036 24.754 20.508 1.00 71.75 485 ALA A CA 1
ATOM 3774 C C . ALA A 1 485 ? -12.397 24.017 19.198 1.00 71.75 485 ALA A C 1
ATOM 3776 O O . ALA A 1 485 ? -11.525 23.441 18.541 1.00 71.75 485 ALA A O 1
ATOM 3777 N N . GLY A 1 486 ? -13.670 24.022 18.791 1.00 73.00 486 GLY A N 1
ATOM 3778 C CA . GLY A 1 486 ? -14.156 23.395 17.557 1.00 73.00 486 GLY A CA 1
ATOM 3779 C C . GLY A 1 486 ? -14.226 21.865 17.617 1.00 73.00 486 GLY A C 1
ATOM 3780 O O . GLY A 1 486 ? -14.116 21.202 16.581 1.00 73.00 486 GLY A O 1
ATOM 3781 N N . MET A 1 487 ? -14.381 21.299 18.812 1.00 75.12 487 MET A N 1
ATOM 3782 C CA . MET A 1 487 ? -14.464 19.865 19.083 1.00 75.12 487 MET A CA 1
ATOM 3783 C C . MET A 1 487 ? -15.616 19.179 18.324 1.00 75.12 487 MET A C 1
ATOM 3785 O O . MET A 1 487 ? -15.411 18.125 17.718 1.00 75.12 487 MET A O 1
ATOM 3789 N N . PHE A 1 488 ? -16.806 19.786 18.280 1.00 72.81 488 PHE A N 1
ATOM 3790 C CA . PHE A 1 488 ? -18.002 19.187 17.667 1.00 72.81 488 PHE A CA 1
ATOM 3791 C C . PHE A 1 488 ? -17.915 19.124 16.135 1.00 72.81 488 PHE A C 1
ATOM 3793 O O . PHE A 1 488 ? -18.579 18.302 15.506 1.00 72.81 488 PHE A O 1
ATOM 3800 N N . PHE A 1 489 ? -17.058 19.952 15.529 1.00 65.56 489 PHE A N 1
ATOM 3801 C CA . PHE A 1 489 ? -16.780 19.916 14.092 1.00 65.56 489 PHE A CA 1
ATOM 3802 C C . PHE A 1 489 ? -15.656 18.949 13.712 1.00 65.56 489 PHE A C 1
ATOM 3804 O O . PHE A 1 489 ? -15.651 18.438 12.592 1.00 65.56 489 PHE A O 1
ATOM 3811 N N . ARG A 1 490 ? -14.688 18.706 14.606 1.00 64.31 490 ARG A N 1
ATOM 3812 C CA . ARG A 1 490 ? -13.562 17.792 14.340 1.00 64.31 490 ARG A CA 1
ATOM 3813 C C . ARG A 1 490 ? -13.954 16.318 14.453 1.00 64.31 490 ARG A C 1
ATOM 3815 O O . ARG A 1 490 ? -13.336 15.476 13.806 1.00 64.31 490 ARG A O 1
ATOM 3822 N N . HIS A 1 491 ? -14.933 15.999 15.296 1.00 63.84 491 HIS A N 1
ATOM 3823 C CA . HIS A 1 491 ? -15.213 14.631 15.719 1.00 63.84 491 HIS A CA 1
ATOM 3824 C C . HIS A 1 491 ? -16.529 14.107 15.130 1.00 63.84 491 HIS A C 1
ATOM 3826 O O . HIS A 1 491 ? -17.592 14.561 15.551 1.00 63.84 491 HIS A O 1
ATOM 3832 N N . PRO A 1 492 ? -16.497 13.118 14.209 1.00 58.16 492 PRO A N 1
ATOM 3833 C CA . PRO A 1 492 ? -17.697 12.590 13.553 1.00 58.16 492 PRO A CA 1
ATOM 3834 C C . PRO A 1 492 ? -18.802 12.171 14.532 1.00 58.16 492 PRO A C 1
ATOM 3836 O O . PRO A 1 492 ? -19.964 12.493 14.307 1.00 58.16 492 PRO A O 1
ATOM 3839 N N . GLY A 1 493 ? -18.442 11.554 15.666 1.00 61.47 493 GLY A N 1
ATOM 3840 C CA . GLY A 1 493 ? -19.396 11.147 16.707 1.00 61.47 493 GLY A CA 1
ATOM 3841 C C . GLY A 1 493 ? -20.117 12.298 17.425 1.00 61.47 493 GLY A C 1
ATOM 3842 O O . GLY A 1 493 ? -21.150 12.068 18.042 1.00 61.47 493 GLY A O 1
ATOM 3843 N N . LEU A 1 494 ? -19.615 13.533 17.320 1.00 70.44 494 LEU A N 1
ATOM 3844 C CA . LEU A 1 494 ? -20.219 14.740 17.896 1.00 70.44 494 LEU A CA 1
ATOM 3845 C C . LEU A 1 494 ? -20.937 15.613 16.855 1.00 70.44 494 LEU A C 1
ATOM 3847 O O . LEU A 1 494 ? -21.635 16.561 17.211 1.00 70.44 494 LEU A O 1
ATOM 3851 N N . THR A 1 495 ? -20.843 15.281 15.565 1.00 64.81 495 THR A N 1
ATOM 3852 C CA . THR A 1 495 ? -21.567 16.025 14.518 1.00 64.81 495 THR A CA 1
ATOM 3853 C C . THR A 1 495 ? -23.088 15.891 14.641 1.00 64.81 495 THR A C 1
ATOM 3855 O O . THR A 1 495 ? -23.812 16.778 14.198 1.00 64.81 495 THR A O 1
ATOM 3858 N N . ALA A 1 496 ? -23.574 14.850 15.330 1.00 64.62 496 ALA A N 1
ATOM 3859 C CA . ALA A 1 496 ? -24.992 14.615 15.605 1.00 64.62 496 ALA A CA 1
ATOM 3860 C C . ALA A 1 496 ? -25.679 15.744 16.401 1.00 64.62 496 ALA A C 1
ATOM 3862 O O . ALA A 1 496 ? -26.911 15.806 16.440 1.00 64.62 496 ALA A O 1
ATOM 3863 N N . PHE A 1 497 ? -24.917 16.644 17.033 1.00 69.19 497 PHE A N 1
ATOM 3864 C CA . PHE A 1 497 ? -25.464 17.751 17.816 1.00 69.19 497 PHE A CA 1
ATOM 3865 C C . PHE A 1 497 ? -25.814 19.005 16.991 1.00 69.19 497 PHE A C 1
ATOM 3867 O O . PHE A 1 497 ? -26.500 19.874 17.520 1.00 69.19 497 PHE A O 1
ATOM 3874 N N . ASP A 1 498 ? -25.436 19.080 15.706 1.00 67.31 498 ASP A N 1
ATOM 3875 C CA . ASP A 1 498 ? -25.718 20.212 14.795 1.00 67.31 498 ASP A CA 1
ATOM 3876 C C . ASP A 1 498 ? -25.466 21.605 15.423 1.00 67.31 498 ASP A C 1
ATOM 3878 O O . ASP A 1 498 ? -26.404 22.391 15.608 1.00 67.31 498 ASP A O 1
ATOM 3882 N N . PRO A 1 499 ? -24.214 21.946 15.780 1.00 71.38 499 PRO A N 1
ATOM 3883 C CA . PRO A 1 499 ? -23.934 23.152 16.551 1.00 71.38 499 PRO A CA 1
ATOM 3884 C C . PRO A 1 499 ? -24.283 24.440 15.790 1.00 71.38 499 PRO A C 1
ATOM 3886 O O . PRO A 1 499 ? -23.926 24.628 14.623 1.00 71.38 499 PRO A O 1
ATOM 3889 N N . SER A 1 500 ? -24.932 25.383 16.476 1.00 71.12 500 SER A N 1
ATOM 3890 C CA . SER A 1 500 ? -25.157 26.735 15.955 1.00 71.12 500 SER A CA 1
ATOM 3891 C C . SER A 1 500 ? -23.936 27.624 16.201 1.00 71.12 500 SER A C 1
ATOM 3893 O O . SER A 1 500 ? -23.399 27.654 17.303 1.00 71.12 500 SER A O 1
ATOM 3895 N N . VAL A 1 501 ? -23.500 28.374 15.184 1.00 69.62 501 VAL A N 1
ATOM 3896 C CA . VAL A 1 501 ? -22.328 29.261 15.287 1.00 69.62 501 VAL A CA 1
ATOM 3897 C C . VAL A 1 501 ? -22.737 30.644 15.789 1.00 69.62 501 VAL A C 1
ATOM 3899 O O . VAL A 1 501 ? -23.638 31.282 15.236 1.00 69.62 501 VAL A O 1
ATOM 3902 N N . TYR A 1 502 ? -22.023 31.132 16.796 1.00 71.06 502 TYR A N 1
ATOM 3903 C CA . TYR A 1 502 ? -22.150 32.475 17.334 1.00 71.06 502 TYR A CA 1
ATOM 3904 C C . TYR A 1 502 ? -20.788 33.169 17.367 1.00 71.06 502 TYR A C 1
ATOM 3906 O O . TYR A 1 502 ? -19.744 32.535 17.496 1.00 71.06 502 TYR A O 1
ATOM 3914 N N . ILE A 1 503 ? -20.813 34.488 17.223 1.00 67.44 503 ILE A N 1
ATOM 3915 C CA . ILE A 1 503 ? -19.642 35.357 17.285 1.00 67.44 503 ILE A CA 1
ATOM 3916 C C . ILE A 1 503 ? -19.770 36.184 18.557 1.00 67.44 503 ILE A C 1
ATOM 3918 O O . ILE A 1 503 ? -20.808 36.817 18.777 1.00 67.44 503 ILE A O 1
ATOM 3922 N N . LEU A 1 504 ? -18.718 36.171 19.372 1.00 64.44 504 LEU A N 1
ATOM 3923 C CA . LEU A 1 504 ? -18.633 36.989 20.574 1.00 64.44 504 LEU A CA 1
ATOM 3924 C C . LEU A 1 504 ? -18.011 38.343 20.200 1.00 64.44 504 LEU A C 1
ATOM 3926 O O . LEU A 1 504 ? -16.856 38.420 19.774 1.00 64.44 504 LEU A O 1
ATOM 3930 N N . GLU A 1 505 ? -18.804 39.412 20.280 1.00 62.09 505 GLU A N 1
ATOM 3931 C CA . GLU A 1 505 ? -18.416 40.773 19.905 1.00 62.09 505 GLU A CA 1
ATOM 3932 C C . GLU A 1 505 ? -18.689 41.731 21.068 1.00 62.09 505 GLU A C 1
ATOM 3934 O O . GLU A 1 505 ? -19.839 42.034 21.359 1.00 62.09 505 GLU A O 1
ATOM 3939 N N . ALA A 1 506 ? -17.627 42.245 21.702 1.00 60.28 506 ALA A N 1
ATOM 3940 C CA . ALA A 1 506 ? -17.705 43.311 22.711 1.00 60.28 506 ALA A CA 1
ATOM 3941 C C . ALA A 1 506 ? -18.728 43.049 23.842 1.00 60.28 506 ALA A C 1
ATOM 3943 O O . ALA A 1 506 ? -19.450 43.954 24.257 1.00 60.28 506 ALA A O 1
ATOM 3944 N N . GLY A 1 507 ? -18.801 41.806 24.332 1.00 54.62 507 GLY A N 1
ATOM 3945 C CA . GLY A 1 507 ? -19.744 41.405 25.382 1.00 54.62 507 GLY A CA 1
ATOM 3946 C C . GLY A 1 507 ? -21.169 41.100 24.899 1.00 54.62 507 GLY A C 1
ATOM 3947 O O . GLY A 1 507 ? -22.039 40.862 25.731 1.00 54.62 507 GLY A O 1
ATOM 3948 N N . GLU A 1 508 ? -21.418 41.079 23.587 1.00 57.03 508 GLU A N 1
ATOM 3949 C CA . GLU A 1 508 ? -22.666 40.607 22.982 1.00 57.03 508 GLU A CA 1
ATOM 3950 C C . GLU A 1 508 ? -22.437 39.342 22.145 1.00 57.03 508 GLU A C 1
ATOM 3952 O O . GLU A 1 508 ? -21.454 39.217 21.409 1.00 57.03 508 GLU A O 1
ATOM 3957 N N . ILE A 1 509 ? -23.389 38.409 22.211 1.00 61.28 509 ILE A N 1
ATOM 3958 C CA . ILE A 1 509 ? -23.402 37.199 21.387 1.00 61.28 509 ILE A CA 1
ATOM 3959 C C . ILE A 1 509 ? -24.317 37.422 20.192 1.00 61.28 509 ILE A C 1
ATOM 3961 O O . ILE A 1 509 ? -25.537 37.539 20.322 1.00 61.28 509 ILE A O 1
ATOM 3965 N N . LYS A 1 510 ? -23.729 37.446 18.995 1.00 62.66 510 LYS A N 1
ATOM 3966 C CA . LYS A 1 510 ? -24.480 37.536 17.740 1.00 62.66 510 LYS A CA 1
ATOM 3967 C C . LYS A 1 510 ? -24.443 36.197 17.034 1.00 62.66 510 LYS A C 1
ATOM 3969 O O . LYS A 1 510 ? -23.389 35.582 16.893 1.00 62.66 510 LYS A O 1
ATOM 3974 N N . ARG A 1 511 ? -25.597 35.739 16.547 1.00 59.28 511 ARG A N 1
ATOM 3975 C CA . ARG A 1 511 ? -25.647 34.543 15.702 1.00 59.28 511 ARG A CA 1
ATOM 3976 C C . ARG A 1 511 ? -24.853 34.822 14.427 1.00 59.28 511 ARG A C 1
ATOM 3978 O O . ARG A 1 511 ? -25.198 35.727 13.666 1.00 59.28 511 ARG A O 1
ATOM 3985 N N . GLY A 1 512 ? -23.785 34.062 14.212 1.00 57.19 512 GLY A N 1
ATOM 3986 C CA . GLY A 1 512 ? -23.007 34.144 12.987 1.00 57.19 512 GLY A CA 1
ATOM 3987 C C . GLY A 1 512 ? -23.816 33.593 11.816 1.00 57.19 512 GLY A C 1
ATOM 3988 O O . GLY A 1 512 ? -24.706 32.757 11.991 1.00 57.19 512 GLY A O 1
ATOM 3989 N N . SER A 1 513 ? -23.492 34.021 10.593 1.00 47.72 513 SER A N 1
ATOM 3990 C CA . SER A 1 513 ? -23.867 33.202 9.435 1.00 47.72 513 SER A CA 1
ATOM 3991 C C . SER A 1 513 ? -23.231 31.822 9.632 1.00 47.72 513 SER A C 1
ATOM 3993 O O . SER A 1 513 ? -22.070 31.785 10.048 1.00 47.72 513 SER A O 1
ATOM 3995 N N . PRO A 1 514 ? -23.929 30.700 9.361 1.00 47.25 514 PRO A N 1
ATOM 3996 C CA . PRO A 1 514 ? -23.271 29.401 9.366 1.00 47.25 514 PRO A CA 1
ATOM 3997 C C . PRO A 1 514 ? -22.052 29.532 8.458 1.00 47.25 514 PRO A C 1
ATOM 3999 O O . PRO A 1 514 ? -22.202 29.909 7.290 1.00 47.25 514 PRO A O 1
ATOM 4002 N N . LEU A 1 515 ? -20.847 29.335 9.008 1.00 44.47 515 LEU A N 1
ATOM 4003 C CA . LEU A 1 515 ? -19.628 29.422 8.212 1.00 44.47 515 LEU A CA 1
ATOM 4004 C C . LEU A 1 515 ? -19.857 28.566 6.959 1.00 44.47 515 LEU A C 1
ATOM 4006 O O . LEU A 1 515 ? -20.385 27.455 7.046 1.00 44.47 515 LEU A O 1
ATOM 4010 N N . LYS A 1 516 ? -19.469 29.040 5.769 1.00 38.78 516 LYS A N 1
ATOM 4011 C CA . LYS A 1 516 ? -19.529 28.204 4.550 1.00 38.78 516 LYS A CA 1
ATOM 4012 C C . LYS A 1 516 ? -18.696 26.910 4.699 1.00 38.78 516 LYS A C 1
ATOM 4014 O O . LYS A 1 516 ? -18.826 26.000 3.878 1.00 38.78 516 LYS A O 1
ATOM 4019 N N . SER A 1 517 ? -17.865 26.826 5.742 1.00 36.38 517 SER A N 1
ATOM 4020 C CA . SER A 1 517 ? -17.103 25.670 6.230 1.00 36.38 517 SER A CA 1
ATOM 4021 C C . SER A 1 517 ? -17.749 24.887 7.398 1.00 36.38 517 SER A C 1
ATOM 4023 O O . SER A 1 517 ? -17.201 23.855 7.757 1.00 36.38 517 SER A O 1
ATOM 4025 N N . ALA A 1 518 ? -18.893 25.315 7.958 1.00 32.88 518 ALA A N 1
ATOM 4026 C CA . ALA A 1 518 ? -19.585 24.696 9.108 1.00 32.88 518 ALA A CA 1
ATOM 4027 C C . ALA A 1 518 ? -20.749 23.755 8.747 1.00 32.88 518 ALA A C 1
ATOM 4029 O O . ALA A 1 518 ? -21.407 23.219 9.634 1.00 32.88 518 ALA A O 1
ATOM 4030 N N . ARG A 1 519 ? -20.990 23.473 7.459 1.00 32.12 519 ARG A N 1
ATOM 4031 C CA . ARG A 1 519 ? -21.500 22.131 7.140 1.00 32.12 519 ARG A CA 1
ATOM 4032 C C . ARG A 1 519 ? -20.333 21.184 7.441 1.00 32.12 519 ARG A C 1
ATOM 4034 O O . ARG A 1 519 ? -19.257 21.496 6.915 1.00 32.12 519 ARG A O 1
ATOM 4041 N N . PRO A 1 520 ? -20.493 20.065 8.192 1.00 32.31 520 PRO A N 1
ATOM 4042 C CA . PRO A 1 520 ? -19.514 18.979 8.084 1.00 32.31 520 PRO A CA 1
ATOM 4043 C C . PRO A 1 520 ? -19.350 18.806 6.593 1.00 32.31 520 PRO A C 1
ATOM 4045 O O . PRO A 1 520 ? -20.384 18.762 5.928 1.00 32.31 520 PRO A O 1
ATOM 4048 N N . ALA A 1 521 ? -18.136 18.960 6.063 1.00 27.55 521 ALA A N 1
ATOM 4049 C CA . ALA A 1 521 ? -17.930 19.122 4.633 1.00 27.55 521 ALA A CA 1
ATOM 4050 C C . ALA A 1 521 ? -18.757 18.053 3.914 1.00 27.55 521 ALA A C 1
ATOM 4052 O O . ALA A 1 521 ? -18.333 16.905 3.886 1.00 27.55 521 ALA A O 1
ATOM 4053 N N . GLY A 1 522 ? -19.963 18.401 3.434 1.00 27.45 522 GLY A N 1
ATOM 4054 C CA . GLY A 1 522 ? -20.866 17.409 2.862 1.00 27.45 522 GLY A CA 1
ATOM 4055 C C . GLY A 1 522 ? -20.056 16.838 1.727 1.00 27.45 522 GLY A C 1
ATOM 4056 O O . GLY A 1 522 ? -19.577 17.673 0.954 1.00 27.45 522 GLY A O 1
ATOM 4057 N N . PRO A 1 523 ? -19.755 15.524 1.763 1.00 29.59 523 PRO A N 1
ATOM 4058 C CA . PRO A 1 523 ? -18.474 14.935 1.384 1.00 29.59 523 PRO A CA 1
ATOM 4059 C C . PRO A 1 523 ? -17.866 15.770 0.278 1.00 29.59 523 PRO A C 1
ATOM 4061 O O . PRO A 1 523 ? -18.283 15.655 -0.877 1.00 29.59 523 PRO A O 1
ATOM 4064 N N . ARG A 1 524 ? -17.024 16.751 0.654 1.00 28.36 524 ARG A N 1
ATOM 4065 C CA . ARG A 1 524 ? -16.551 17.730 -0.326 1.00 28.36 524 ARG A CA 1
ATOM 4066 C C . ARG A 1 524 ? -15.744 16.918 -1.320 1.00 28.36 524 ARG A C 1
ATOM 4068 O O . ARG A 1 524 ? -14.663 16.417 -1.016 1.00 28.36 524 ARG A O 1
ATOM 4075 N N . GLY A 1 525 ? -16.334 16.731 -2.495 1.00 34.69 525 GLY A N 1
ATOM 4076 C CA . GLY A 1 525 ? -15.660 16.176 -3.642 1.00 34.69 525 GLY A CA 1
ATOM 4077 C C . GLY A 1 525 ? -14.393 16.988 -3.890 1.00 34.69 525 GLY A C 1
ATOM 4078 O O . GLY A 1 525 ? -14.433 18.212 -3.973 1.00 34.69 525 GLY A O 1
ATOM 4079 N N . GLY A 1 526 ? -13.276 16.279 -4.001 1.00 37.75 526 GLY A N 1
ATOM 4080 C CA . GLY A 1 526 ? -11.940 16.826 -4.220 1.00 37.75 526 GLY A CA 1
ATOM 4081 C C . GLY A 1 526 ? -11.201 17.020 -2.894 1.00 37.75 526 GLY A C 1
ATOM 4082 O O . GLY A 1 526 ? -11.672 17.717 -2.014 1.00 37.75 526 GLY A O 1
ATOM 4083 N N . ARG A 1 527 ? -10.016 16.458 -2.677 1.00 41.25 527 ARG A N 1
ATOM 4084 C CA . ARG A 1 527 ? -8.921 16.219 -3.620 1.00 41.25 527 ARG A CA 1
ATOM 4085 C C . ARG A 1 527 ? -8.089 15.035 -3.099 1.00 41.25 527 ARG A C 1
ATOM 4087 O O . ARG A 1 527 ? -7.808 14.971 -1.910 1.00 41.25 527 ARG A O 1
ATOM 4094 N N . GLU A 1 528 ? -7.726 14.131 -4.008 1.00 47.72 528 GLU A N 1
ATOM 4095 C CA . GLU A 1 528 ? -6.647 13.134 -3.873 1.00 47.72 528 GLU A CA 1
ATOM 4096 C C . GLU A 1 528 ? -6.886 11.824 -3.085 1.00 47.72 528 GLU A C 1
ATOM 4098 O O . GLU A 1 528 ? -6.974 11.790 -1.860 1.00 47.72 528 GLU A O 1
ATOM 4103 N N . VAL A 1 529 ? -6.909 10.706 -3.829 1.00 52.97 529 VAL A N 1
ATOM 4104 C CA . VAL A 1 529 ? -6.737 9.324 -3.316 1.00 52.97 529 VAL A CA 1
ATOM 4105 C C . VAL A 1 529 ? -5.248 8.979 -3.144 1.00 52.97 529 VAL A C 1
ATOM 4107 O O . VAL A 1 529 ? -4.913 8.062 -2.401 1.00 52.97 529 VAL A O 1
ATOM 4110 N N . LEU A 1 530 ? -4.362 9.716 -3.822 1.00 55.38 530 LEU A N 1
ATOM 4111 C CA . LEU A 1 530 ? -2.908 9.561 -3.788 1.00 55.38 530 LEU A CA 1
ATOM 4112 C C . LEU A 1 530 ? -2.272 10.842 -3.251 1.00 55.38 530 LEU A C 1
ATOM 4114 O O . LEU A 1 530 ? -2.626 11.910 -3.732 1.00 55.38 530 LEU A O 1
ATOM 4118 N N . LYS A 1 531 ? -1.351 10.750 -2.289 1.00 62.44 531 LYS A N 1
ATOM 4119 C CA . LYS A 1 531 ? -0.779 11.927 -1.611 1.00 62.44 531 LYS A CA 1
ATOM 4120 C C . LYS A 1 531 ? 0.735 11.874 -1.503 1.00 62.44 531 LYS A C 1
ATOM 4122 O O . LYS A 1 531 ? 1.322 10.794 -1.462 1.00 62.44 531 LYS A O 1
ATOM 4127 N N . ASP A 1 532 ? 1.350 13.049 -1.392 1.00 46.50 532 ASP A N 1
ATOM 4128 C CA . ASP A 1 532 ? 2.800 13.186 -1.219 1.00 46.50 532 ASP A CA 1
ATOM 4129 C C . ASP A 1 532 ? 3.253 12.915 0.230 1.00 46.50 532 ASP A C 1
ATOM 4131 O O . ASP A 1 532 ? 4.391 12.492 0.430 1.00 46.50 532 ASP A O 1
ATOM 4135 N N . THR A 1 533 ? 2.364 13.106 1.220 1.00 44.91 533 THR A N 1
ATOM 4136 C CA . THR A 1 533 ? 2.607 12.980 2.676 1.00 44.91 533 THR A CA 1
ATOM 4137 C C . THR A 1 533 ? 1.452 12.280 3.429 1.00 44.91 533 THR A C 1
ATOM 4139 O O . THR A 1 533 ? 0.377 12.063 2.864 1.00 44.91 533 THR A O 1
ATOM 4142 N N . ASP A 1 534 ? 1.692 11.928 4.704 1.00 33.16 534 ASP A N 1
ATOM 4143 C CA . ASP A 1 534 ? 1.007 10.916 5.547 1.00 33.16 534 ASP A CA 1
ATOM 4144 C C . ASP A 1 534 ? -0.513 11.030 5.787 1.00 33.16 534 ASP A C 1
ATOM 4146 O O . ASP A 1 534 ? -1.099 10.155 6.423 1.00 33.16 534 ASP A O 1
ATOM 4150 N N . VAL A 1 535 ? -1.214 12.055 5.302 1.00 35.41 535 VAL A N 1
ATOM 4151 C CA . VAL A 1 535 ? -2.602 12.289 5.743 1.00 35.41 535 VAL A CA 1
ATOM 4152 C C . VAL A 1 535 ? -3.605 11.945 4.650 1.00 35.41 535 VAL A C 1
ATOM 4154 O O . VAL A 1 535 ? -3.965 12.819 3.877 1.00 35.41 535 VAL A O 1
ATOM 4157 N N . LEU A 1 536 ? -4.141 10.722 4.583 1.00 43.88 536 LEU A N 1
ATOM 4158 C CA . LEU A 1 536 ? -5.387 10.434 3.842 1.00 43.88 536 LEU A CA 1
ATOM 4159 C C . LEU A 1 536 ? -6.553 11.145 4.545 1.00 43.88 536 LEU A C 1
ATOM 4161 O O . LEU A 1 536 ? -6.777 10.912 5.723 1.00 43.88 536 LEU A O 1
ATOM 4165 N N . THR A 1 537 ? -7.297 12.021 3.860 1.00 50.72 537 THR A N 1
ATOM 4166 C CA . THR A 1 537 ? -8.320 12.866 4.525 1.00 50.72 537 THR A CA 1
ATOM 4167 C C . THR A 1 537 ? -9.763 12.562 4.133 1.00 50.72 537 THR A C 1
ATOM 4169 O O . THR A 1 537 ? -10.649 13.296 4.555 1.00 50.72 537 THR A O 1
ATOM 4172 N N . ILE A 1 538 ? -10.044 11.544 3.304 1.00 58.94 538 ILE A N 1
ATOM 4173 C CA . ILE A 1 538 ? -11.401 11.392 2.743 1.00 58.94 538 ILE A CA 1
ATOM 4174 C C . ILE A 1 538 ? -11.859 9.937 2.719 1.00 58.94 538 ILE A C 1
ATOM 4176 O O . ILE A 1 538 ? -11.379 9.137 1.902 1.00 58.94 538 ILE A O 1
ATOM 4180 N N . ASP A 1 539 ? -12.803 9.627 3.603 1.00 66.69 539 ASP A N 1
ATOM 4181 C CA . ASP A 1 539 ? -13.624 8.423 3.529 1.00 66.69 539 ASP A CA 1
ATOM 4182 C C . ASP A 1 539 ? -14.620 8.525 2.366 1.00 66.69 539 ASP A C 1
ATOM 4184 O O . ASP A 1 539 ? -15.052 9.621 1.996 1.00 66.69 539 ASP A O 1
ATOM 4188 N N . LEU A 1 540 ? -14.966 7.394 1.750 1.00 67.12 540 LEU A N 1
ATOM 4189 C CA . LEU A 1 540 ? -15.903 7.369 0.624 1.00 67.12 540 LEU A CA 1
ATOM 4190 C C . LEU A 1 540 ? -17.292 6.984 1.107 1.00 67.12 540 LEU A C 1
ATOM 4192 O O . LEU A 1 540 ? -17.433 6.001 1.824 1.00 67.12 540 LEU A O 1
ATOM 4196 N N . PHE A 1 541 ? -18.299 7.721 0.643 1.00 70.81 541 PHE A N 1
ATOM 4197 C CA . PHE A 1 541 ? -19.708 7.485 0.936 1.00 70.81 541 PHE A CA 1
ATOM 4198 C C . PHE A 1 541 ? -20.520 7.455 -0.358 1.00 70.81 541 PHE A C 1
ATOM 4200 O O . PHE A 1 541 ? -20.210 8.189 -1.301 1.00 70.81 541 PHE A O 1
ATOM 4207 N N . GLY A 1 542 ? -21.578 6.651 -0.387 1.00 65.50 542 GLY A N 1
ATOM 4208 C CA . GLY A 1 542 ? -22.546 6.596 -1.483 1.00 65.50 542 GLY A CA 1
ATOM 4209 C C . GLY A 1 542 ? -22.936 5.169 -1.852 1.00 65.50 542 GLY A C 1
ATOM 4210 O O . GLY A 1 542 ? -22.274 4.211 -1.461 1.00 65.50 542 GLY A O 1
ATOM 4211 N N . GLU A 1 543 ? -24.013 5.008 -2.621 1.00 71.25 543 GLU A N 1
ATOM 4212 C CA . GLU A 1 543 ? -24.420 3.684 -3.100 1.00 71.25 543 GLU A CA 1
ATOM 4213 C C . GLU A 1 543 ? -23.288 3.020 -3.897 1.00 71.25 543 GLU A C 1
ATOM 4215 O O . GLU A 1 543 ? -22.719 3.615 -4.811 1.00 71.25 543 GLU A O 1
ATOM 4220 N N . ALA A 1 544 ? -22.939 1.788 -3.511 1.00 75.25 544 ALA A N 1
ATOM 4221 C CA . ALA A 1 544 ? -21.834 1.009 -4.071 1.00 75.25 544 ALA A CA 1
ATOM 4222 C C . ALA A 1 544 ? -20.427 1.632 -3.929 1.00 75.25 544 ALA A C 1
ATOM 4224 O O . ALA A 1 544 ? -19.497 1.181 -4.604 1.00 75.25 544 ALA A O 1
ATOM 4225 N N . ALA A 1 545 ? -20.233 2.615 -3.037 1.00 73.12 545 ALA A N 1
ATOM 4226 C CA . ALA A 1 545 ? -18.909 3.175 -2.755 1.00 73.12 545 ALA A CA 1
ATOM 4227 C C . ALA A 1 545 ? -17.912 2.099 -2.288 1.00 73.12 545 ALA A C 1
ATOM 4229 O O . ALA A 1 545 ? -16.748 2.149 -2.676 1.00 73.12 545 ALA A O 1
ATOM 4230 N N . GLY A 1 546 ? -18.385 1.128 -1.499 1.00 85.81 546 GLY A N 1
ATOM 4231 C CA . GLY A 1 546 ? -17.624 0.020 -0.915 1.00 85.81 546 GLY A CA 1
ATOM 4232 C C . GLY A 1 546 ? -18.156 -1.351 -1.292 1.00 85.81 546 GLY A C 1
ATOM 4233 O O . GLY A 1 546 ? -18.272 -2.232 -0.442 1.00 85.81 546 GLY A O 1
ATOM 4234 N N . GLU A 1 547 ? -18.567 -1.520 -2.546 1.00 90.81 547 GLU A N 1
ATOM 4235 C CA . GLU A 1 547 ? -19.225 -2.739 -3.011 1.00 90.81 547 GLU A CA 1
ATOM 4236 C C . GLU A 1 547 ? -18.389 -4.002 -2.750 1.00 90.81 547 GLU A C 1
ATOM 4238 O O . GLU A 1 547 ? -18.931 -5.011 -2.290 1.00 90.81 547 GLU A O 1
ATOM 4243 N N . ASN A 1 548 ? -17.081 -3.968 -3.033 1.00 92.94 548 ASN A N 1
ATOM 4244 C CA . ASN A 1 548 ? -16.218 -5.135 -2.853 1.00 92.94 548 ASN A CA 1
ATOM 4245 C C . ASN A 1 548 ? -15.947 -5.399 -1.372 1.00 92.94 548 ASN A C 1
ATOM 4247 O O . ASN A 1 548 ? -16.033 -6.549 -0.940 1.00 92.94 548 ASN A O 1
ATOM 4251 N N . LEU A 1 549 ? -15.660 -4.351 -0.598 1.00 92.12 549 LEU A N 1
ATOM 4252 C CA . LEU A 1 549 ? -15.402 -4.435 0.835 1.00 92.12 549 LEU A CA 1
ATOM 4253 C C . LEU A 1 549 ? -16.626 -4.959 1.597 1.00 92.12 549 LEU A C 1
ATOM 4255 O O . LEU A 1 549 ? -16.520 -5.951 2.317 1.00 92.12 549 LEU A O 1
ATOM 4259 N N . GLY A 1 550 ? -17.801 -4.369 1.371 1.00 90.25 550 GLY A N 1
ATOM 4260 C CA . GLY A 1 550 ? -19.055 -4.816 1.980 1.00 90.25 550 GLY A CA 1
ATOM 4261 C C . GLY A 1 550 ? -19.442 -6.234 1.549 1.00 90.25 550 GLY A C 1
ATOM 4262 O O . GLY A 1 550 ? -19.896 -7.032 2.367 1.00 90.25 550 GLY A O 1
ATOM 4263 N N . ARG A 1 551 ? -19.207 -6.606 0.279 1.00 92.25 551 ARG A N 1
ATOM 4264 C CA . ARG A 1 551 ? -19.411 -7.989 -0.192 1.00 92.25 551 ARG A CA 1
ATOM 4265 C C . ARG A 1 551 ? -18.510 -8.974 0.547 1.00 92.25 551 ARG A C 1
ATOM 4267 O O . ARG A 1 551 ? -19.016 -10.007 0.971 1.00 92.25 551 ARG A O 1
ATOM 4274 N N . TYR A 1 552 ? -17.222 -8.668 0.689 1.00 93.56 552 TYR A N 1
ATOM 4275 C CA . TYR A 1 552 ? -16.277 -9.540 1.385 1.00 93.56 552 TYR A CA 1
ATOM 4276 C C . TYR A 1 552 ? -16.671 -9.731 2.853 1.00 93.56 552 TYR A C 1
ATOM 4278 O O . TYR A 1 552 ? -16.755 -10.862 3.319 1.00 93.56 552 TYR A O 1
ATOM 4286 N N . LEU A 1 553 ? -17.011 -8.646 3.558 1.00 89.56 553 LEU A N 1
ATOM 4287 C CA . LEU A 1 553 ? -17.438 -8.715 4.959 1.00 89.56 553 LEU A CA 1
ATOM 4288 C C . LEU A 1 553 ? -18.680 -9.595 5.147 1.00 89.56 553 LEU A C 1
ATOM 4290 O O . LEU A 1 553 ? -18.714 -10.415 6.055 1.00 89.56 553 LEU A O 1
ATOM 4294 N N . ARG A 1 554 ? -19.667 -9.504 4.248 1.00 90.25 554 ARG A N 1
ATOM 4295 C CA . ARG A 1 554 ? -20.871 -10.357 4.283 1.00 90.25 554 ARG A CA 1
ATOM 4296 C C . ARG A 1 554 ? -20.618 -11.829 3.932 1.00 90.25 554 ARG A C 1
ATOM 4298 O O . ARG A 1 554 ? -21.517 -12.642 4.114 1.00 90.25 554 ARG A O 1
ATOM 4305 N N . GLN A 1 555 ? -19.446 -12.172 3.395 1.00 89.31 555 GLN A N 1
ATOM 4306 C CA . GLN A 1 555 ? -19.055 -13.551 3.074 1.00 89.31 555 GLN A CA 1
ATOM 4307 C C . GLN A 1 555 ? -18.258 -14.227 4.197 1.00 89.31 555 GLN A C 1
ATOM 4309 O O . GLN A 1 555 ? -18.032 -15.435 4.128 1.00 89.31 555 GLN A O 1
ATOM 4314 N N . LEU A 1 556 ? -17.833 -13.473 5.215 1.00 82.75 556 LEU A N 1
ATOM 4315 C CA . LEU A 1 556 ? -17.164 -14.030 6.387 1.00 82.75 556 LEU A CA 1
ATOM 4316 C C . LEU A 1 556 ? -18.127 -14.910 7.195 1.00 82.75 556 LEU A C 1
ATOM 4318 O O . LEU A 1 556 ? -19.336 -14.680 7.215 1.00 82.75 556 LEU A O 1
ATOM 4322 N N . SER A 1 557 ? -17.580 -15.923 7.869 1.00 72.44 557 SER A N 1
ATOM 4323 C CA . SER A 1 557 ? -18.341 -16.835 8.725 1.00 72.44 557 SER A CA 1
ATOM 4324 C C . SER A 1 557 ? -17.718 -16.892 10.126 1.00 72.44 557 SER A C 1
ATOM 4326 O O . SER A 1 557 ? -16.633 -17.458 10.269 1.00 72.44 557 SER A O 1
ATOM 4328 N N . PRO A 1 558 ? -18.395 -16.379 11.172 1.00 70.44 558 PRO A N 1
ATOM 4329 C CA . PRO A 1 558 ? -19.705 -15.719 11.131 1.00 70.44 558 PRO A CA 1
ATOM 4330 C C . PRO A 1 558 ? -19.655 -14.345 10.442 1.00 70.44 558 PRO A C 1
ATOM 4332 O O . PRO A 1 558 ? -18.612 -13.693 10.415 1.00 70.44 558 PRO A O 1
ATOM 4335 N N . VAL A 1 559 ? -20.798 -13.900 9.905 1.00 73.56 559 VAL A N 1
ATOM 4336 C CA . VAL A 1 559 ? -20.923 -12.549 9.338 1.00 73.56 559 VAL A CA 1
ATOM 4337 C C . VAL A 1 559 ? -20.779 -11.534 10.477 1.00 73.56 559 VAL A C 1
ATOM 4339 O O . VAL A 1 559 ? -21.532 -11.623 11.452 1.00 73.56 559 VAL A O 1
ATOM 4342 N N . PRO A 1 560 ? -19.844 -10.574 10.389 1.00 75.00 560 PRO A N 1
ATOM 4343 C CA . PRO A 1 560 ? -19.677 -9.566 11.421 1.00 75.00 560 PRO A CA 1
ATOM 4344 C C . PRO A 1 560 ? -20.908 -8.665 11.497 1.00 75.00 560 PRO A C 1
ATOM 4346 O O . PRO A 1 560 ? -21.413 -8.190 10.479 1.00 75.00 560 PRO A O 1
ATOM 4349 N N . ASN A 1 561 ? -21.389 -8.418 12.714 1.00 75.25 561 ASN A N 1
ATOM 4350 C CA . ASN A 1 561 ? -22.438 -7.433 12.950 1.00 75.25 561 ASN A CA 1
ATOM 4351 C C . ASN A 1 561 ? -21.842 -6.009 12.974 1.00 75.25 561 ASN A C 1
ATOM 4353 O O . ASN A 1 561 ? -20.637 -5.822 13.158 1.00 75.25 561 ASN A O 1
ATOM 4357 N N . ALA A 1 562 ? -22.685 -4.994 12.771 1.00 69.50 562 ALA A N 1
ATOM 4358 C CA . ALA A 1 562 ? -22.236 -3.602 12.735 1.00 69.50 562 ALA A CA 1
ATOM 4359 C C . ALA A 1 562 ? -21.595 -3.156 14.059 1.00 69.50 562 ALA A C 1
ATOM 4361 O O . ALA A 1 562 ? -20.638 -2.390 14.036 1.00 69.50 562 ALA A O 1
ATOM 4362 N N . GLY A 1 563 ? -22.063 -3.684 15.195 1.00 57.09 563 GLY A N 1
ATOM 4363 C CA . GLY A 1 563 ? -21.503 -3.397 16.517 1.00 57.09 563 GLY A CA 1
ATOM 4364 C C . GLY A 1 563 ? -20.056 -3.872 16.674 1.00 57.09 563 GLY A C 1
ATOM 4365 O O . GLY A 1 563 ? -19.223 -3.137 17.186 1.00 57.09 563 GLY A O 1
ATOM 4366 N N . ALA A 1 564 ? -19.719 -5.058 16.169 1.00 62.16 564 ALA A N 1
ATOM 4367 C CA . ALA A 1 564 ? -18.368 -5.616 16.177 1.00 62.16 564 ALA A CA 1
ATOM 4368 C C . ALA A 1 564 ? -17.387 -4.789 15.335 1.00 62.16 564 ALA A C 1
ATOM 4370 O O . ALA A 1 564 ? -16.227 -4.611 15.703 1.00 62.16 564 ALA A O 1
ATOM 4371 N N . ILE A 1 565 ? -17.863 -4.265 14.206 1.00 68.00 565 ILE A N 1
ATOM 4372 C CA . ILE A 1 565 ? -17.089 -3.388 13.324 1.00 68.00 565 ILE A CA 1
ATOM 4373 C C . ILE A 1 565 ? -16.912 -2.010 13.970 1.00 68.00 565 ILE A C 1
ATOM 4375 O O . ILE A 1 565 ? -15.794 -1.495 14.001 1.00 68.00 565 ILE A O 1
ATOM 4379 N N . ALA A 1 566 ? -17.986 -1.452 14.535 1.00 58.97 566 ALA A N 1
ATOM 4380 C CA . ALA A 1 566 ? -17.969 -0.207 15.298 1.00 58.97 566 ALA A CA 1
ATOM 4381 C C . ALA A 1 566 ? -16.967 -0.292 16.456 1.00 58.97 566 ALA A C 1
ATOM 4383 O O . ALA A 1 566 ? -16.117 0.583 16.612 1.00 58.97 566 ALA A O 1
ATOM 4384 N N . PHE A 1 567 ? -16.996 -1.407 17.187 1.00 54.75 567 PHE A N 1
ATOM 4385 C CA . PHE A 1 567 ? -16.079 -1.726 18.272 1.00 54.75 567 PHE A CA 1
ATOM 4386 C C . PHE A 1 567 ? -14.621 -1.799 17.820 1.00 54.75 567 PHE A C 1
ATOM 4388 O O . PHE A 1 567 ? -13.747 -1.197 18.438 1.00 54.75 567 PHE A O 1
ATOM 4395 N N . GLY A 1 568 ? -14.362 -2.503 16.719 1.00 55.12 568 GLY A N 1
ATOM 4396 C CA . GLY A 1 568 ? -13.020 -2.663 16.176 1.00 55.12 568 GLY A CA 1
ATOM 4397 C C . GLY A 1 568 ? -12.381 -1.383 15.655 1.00 55.12 568 GLY A C 1
ATOM 4398 O O . GLY A 1 568 ? -11.164 -1.220 15.717 1.00 55.12 568 GLY A O 1
ATOM 4399 N N . LEU A 1 569 ? -13.204 -0.484 15.118 1.00 57.84 569 LEU A N 1
ATOM 4400 C CA . LEU A 1 569 ? -12.747 0.697 14.389 1.00 57.84 569 LEU A CA 1
ATOM 4401 C C . LEU A 1 569 ? -12.965 2.018 15.120 1.00 57.84 569 LEU A C 1
ATOM 4403 O O . LEU A 1 569 ? -12.472 3.046 14.656 1.00 57.84 569 LEU A O 1
ATOM 4407 N N . GLY A 1 570 ? -13.695 2.014 16.238 1.00 49.50 570 GLY A N 1
ATOM 4408 C CA . GLY A 1 570 ? -14.162 3.241 16.884 1.00 49.50 570 GLY A CA 1
ATOM 4409 C C . GLY A 1 570 ? -15.121 4.040 15.994 1.00 49.50 570 GLY A C 1
ATOM 4410 O O . GLY A 1 570 ? -15.154 5.269 16.059 1.00 49.50 570 GLY A O 1
ATOM 4411 N N . TYR A 1 571 ? -15.851 3.352 15.116 1.00 60.38 571 TYR A N 1
ATOM 4412 C CA . TYR A 1 571 ? -16.834 3.936 14.206 1.00 60.38 571 TYR A CA 1
ATOM 4413 C C . TYR A 1 571 ? -18.231 3.925 14.813 1.00 60.38 571 TYR A C 1
ATOM 4415 O O . TYR A 1 571 ? -18.501 3.152 15.727 1.00 60.38 571 TYR A O 1
ATOM 4423 N N . SER A 1 572 ? -19.129 4.770 14.296 1.00 53.03 572 SER A N 1
ATOM 4424 C CA . SER A 1 572 ? -20.542 4.641 14.646 1.00 53.03 572 SER A CA 1
ATOM 4425 C C . SER A 1 572 ? -21.123 3.358 14.048 1.00 53.03 572 SER A C 1
ATOM 4427 O O . SER A 1 572 ? -20.646 2.840 13.030 1.00 53.03 572 SER A O 1
ATOM 4429 N N . GLN A 1 573 ? -22.171 2.842 14.670 1.00 60.44 573 GLN A N 1
ATOM 4430 C CA . GLN A 1 573 ? -22.944 1.714 14.198 1.00 60.44 573 GLN A CA 1
ATOM 4431 C C . GLN A 1 573 ? -23.534 2.004 12.816 1.00 60.44 573 GLN A C 1
ATOM 4433 O O . GLN A 1 573 ? -23.428 1.154 11.944 1.00 60.44 573 GLN A O 1
ATOM 4438 N N . GLU A 1 574 ? -24.039 3.215 12.560 1.00 62.72 574 GLU A N 1
ATOM 4439 C CA . GLU A 1 574 ? -24.548 3.617 11.236 1.00 62.72 574 GLU A CA 1
ATOM 4440 C C . GLU A 1 574 ? -23.451 3.577 10.157 1.00 62.72 574 GLU A C 1
ATOM 4442 O O . GLU A 1 574 ? -23.652 3.032 9.073 1.00 62.72 574 GLU A O 1
ATOM 4447 N N . LEU A 1 575 ? -22.245 4.062 10.471 1.00 63.81 575 LEU A N 1
ATOM 4448 C CA . LEU A 1 575 ? -21.098 4.000 9.561 1.00 63.81 575 LEU A CA 1
ATOM 4449 C C . LEU A 1 575 ? -20.640 2.551 9.317 1.00 63.81 575 LEU A C 1
ATOM 4451 O O . LEU A 1 575 ? -20.178 2.200 8.232 1.00 63.81 575 LEU A O 1
ATOM 4455 N N . SER A 1 576 ? -20.784 1.702 10.333 1.00 75.62 576 SER A N 1
ATOM 4456 C CA . SER A 1 576 ? -20.460 0.275 10.280 1.00 75.62 576 SER A CA 1
ATOM 4457 C C . SER A 1 576 ? -21.512 -0.525 9.506 1.00 75.62 576 SER A C 1
ATOM 4459 O O . SER A 1 576 ? -21.168 -1.446 8.766 1.00 75.62 576 SER A O 1
ATOM 4461 N N . GLU A 1 577 ? -22.785 -0.143 9.601 1.00 78.56 577 GLU A N 1
ATOM 4462 C CA . GLU A 1 577 ? -23.867 -0.630 8.745 1.00 78.56 577 GLU A CA 1
ATOM 4463 C C . GLU A 1 577 ? -23.638 -0.205 7.296 1.00 78.56 577 GLU A C 1
ATOM 4465 O O . GLU A 1 577 ? -23.792 -1.019 6.389 1.00 78.56 577 GLU A O 1
ATOM 4470 N N . ASP A 1 578 ? -23.190 1.028 7.062 1.00 77.56 578 ASP A N 1
ATOM 4471 C CA . ASP A 1 578 ? -22.810 1.492 5.732 1.00 77.56 578 ASP A CA 1
ATOM 4472 C C . ASP A 1 578 ? -21.587 0.751 5.187 1.00 77.56 578 ASP A C 1
ATOM 4474 O O . ASP A 1 578 ? -21.563 0.409 4.002 1.00 77.56 578 ASP A O 1
ATOM 4478 N N . LEU A 1 579 ? -20.602 0.427 6.028 1.00 82.38 579 LEU A N 1
ATOM 4479 C CA . LEU A 1 579 ? -19.472 -0.426 5.653 1.00 82.38 579 LEU A CA 1
ATOM 4480 C C . LEU A 1 579 ? -19.971 -1.809 5.209 1.00 82.38 579 LEU A C 1
ATOM 4482 O O . LEU A 1 579 ? -19.629 -2.284 4.123 1.00 82.38 579 LEU A O 1
ATOM 4486 N N . LEU A 1 580 ? -20.827 -2.433 6.025 1.00 86.56 580 LEU A N 1
ATOM 4487 C CA . LEU A 1 580 ? -21.421 -3.742 5.755 1.00 86.56 580 LEU A CA 1
ATOM 4488 C C . LEU A 1 580 ? -22.316 -3.733 4.527 1.00 86.56 580 LEU A C 1
ATOM 4490 O O . LEU A 1 580 ? -22.324 -4.713 3.788 1.00 86.56 580 LEU A O 1
ATOM 4494 N N . ALA A 1 581 ? -23.061 -2.654 4.289 1.00 84.25 581 ALA A N 1
ATOM 4495 C CA . ALA A 1 581 ? -23.908 -2.468 3.118 1.00 84.25 581 ALA A CA 1
ATOM 4496 C C . ALA A 1 581 ? -23.081 -2.205 1.848 1.00 84.25 581 ALA A C 1
ATOM 4498 O O . ALA A 1 581 ? -23.560 -2.463 0.743 1.00 84.25 581 ALA A O 1
ATOM 4499 N N . GLY A 1 582 ? -21.823 -1.778 1.989 1.00 84.06 582 GLY A N 1
ATOM 4500 C CA . GLY A 1 582 ? -20.972 -1.332 0.886 1.00 84.06 582 GLY A CA 1
ATOM 4501 C C . GLY A 1 582 ? -21.285 0.097 0.434 1.00 84.06 582 GLY A C 1
ATOM 4502 O O . GLY A 1 582 ? -21.037 0.453 -0.718 1.00 84.06 582 GLY A O 1
ATOM 4503 N N . ARG A 1 583 ? -21.855 0.910 1.329 1.00 81.62 583 ARG A N 1
ATOM 4504 C CA . ARG A 1 583 ? -22.098 2.349 1.157 1.00 81.62 583 ARG A CA 1
ATOM 4505 C C . ARG A 1 583 ? -20.962 3.224 1.688 1.00 81.62 583 ARG A C 1
ATOM 4507 O O . ARG A 1 583 ? -20.945 4.420 1.406 1.00 81.62 583 ARG A O 1
ATOM 4514 N N . PHE A 1 584 ? -20.016 2.634 2.418 1.00 80.75 584 PHE A N 1
ATOM 4515 C CA . PHE A 1 584 ? -18.881 3.327 3.019 1.00 80.75 584 PHE A CA 1
ATOM 4516 C C . PHE A 1 584 ? -17.555 2.588 2.788 1.00 80.75 584 PHE A C 1
ATOM 4518 O O . PHE A 1 584 ? -17.501 1.358 2.844 1.00 80.75 584 PHE A O 1
ATOM 4525 N N . VAL A 1 585 ? -16.479 3.344 2.540 1.00 83.31 585 VAL A N 1
ATOM 4526 C CA . VAL A 1 585 ? -15.100 2.831 2.459 1.00 83.31 585 VAL A CA 1
ATOM 4527 C C . VAL A 1 585 ? -14.161 3.710 3.281 1.00 83.31 585 VAL A C 1
ATOM 4529 O O . VAL A 1 585 ? -14.012 4.892 2.945 1.00 83.31 585 VAL A O 1
ATOM 4532 N N . PRO A 1 586 ? -13.449 3.135 4.269 1.00 78.25 586 PRO A N 1
ATOM 4533 C CA . PRO A 1 586 ? -12.456 3.851 5.054 1.00 78.25 586 PRO A CA 1
ATOM 4534 C C . PRO A 1 586 ? -11.336 4.414 4.183 1.00 78.25 586 PRO A C 1
ATOM 4536 O O . PRO A 1 586 ? -10.925 3.816 3.183 1.00 78.25 586 PRO A O 1
ATOM 4539 N N . ASN A 1 587 ? -10.798 5.559 4.571 1.00 71.44 587 ASN A N 1
ATOM 4540 C CA . ASN A 1 587 ? -9.747 6.235 3.828 1.00 71.44 587 ASN A CA 1
ATOM 4541 C C . ASN A 1 587 ? -8.368 5.583 3.978 1.00 71.44 587 ASN A C 1
ATOM 4543 O O . ASN A 1 587 ? -7.606 5.562 3.009 1.00 71.44 587 ASN A O 1
ATOM 4547 N N . ALA A 1 588 ? -8.064 5.063 5.165 1.00 73.12 588 ALA A N 1
ATOM 4548 C CA . ALA A 1 588 ? -6.735 4.668 5.584 1.00 73.12 588 ALA A CA 1
ATOM 4549 C C . ALA A 1 588 ? -6.588 3.151 5.608 1.00 73.12 588 ALA A C 1
ATOM 4551 O O . ALA A 1 588 ? -7.437 2.424 6.125 1.00 73.12 588 ALA A O 1
ATOM 4552 N N . ARG A 1 589 ? -5.443 2.685 5.103 1.00 81.31 589 ARG A N 1
ATOM 4553 C CA . ARG A 1 589 ? -5.047 1.275 5.172 1.00 81.31 589 ARG A CA 1
ATOM 4554 C C . ARG A 1 589 ? -5.021 0.778 6.620 1.00 81.31 589 ARG A C 1
ATOM 4556 O O . ARG A 1 589 ? -5.559 -0.290 6.881 1.00 81.31 589 ARG A O 1
ATOM 4563 N N . LEU A 1 590 ? -4.468 1.578 7.537 1.00 74.38 590 LEU A N 1
ATOM 4564 C CA . LEU A 1 590 ? -4.376 1.235 8.958 1.00 74.38 590 LEU A CA 1
ATOM 4565 C C . LEU A 1 590 ? -5.752 0.944 9.567 1.00 74.38 590 LEU A C 1
ATOM 4567 O O . LEU A 1 590 ? -5.890 0.025 10.361 1.00 74.38 590 LEU A O 1
ATOM 4571 N N . THR A 1 591 ? -6.792 1.675 9.159 1.00 74.56 591 THR A N 1
ATOM 4572 C CA . THR A 1 591 ? -8.160 1.395 9.606 1.00 74.56 591 THR A CA 1
ATOM 4573 C C . THR A 1 591 ? -8.625 0.017 9.148 1.00 74.56 591 THR A C 1
ATOM 4575 O O . THR A 1 591 ? -9.253 -0.706 9.903 1.00 74.56 591 THR A O 1
ATOM 4578 N N . VAL A 1 592 ? -8.301 -0.391 7.923 1.00 83.62 592 VAL A N 1
ATOM 4579 C CA . VAL A 1 592 ? -8.680 -1.714 7.402 1.00 83.62 592 VAL A CA 1
ATOM 4580 C C . VAL A 1 592 ? -7.852 -2.831 8.039 1.00 83.62 592 VAL A C 1
ATOM 4582 O O . VAL A 1 592 ? -8.357 -3.930 8.239 1.00 83.62 592 VAL A O 1
ATOM 4585 N N . GLU A 1 593 ? -6.599 -2.557 8.396 1.00 78.81 593 GLU A N 1
ATOM 4586 C CA . GLU A 1 593 ? -5.768 -3.480 9.179 1.00 78.81 593 GLU A CA 1
ATOM 4587 C C . GLU A 1 593 ? -6.341 -3.663 10.589 1.00 78.81 593 GLU A C 1
ATOM 4589 O O . GLU A 1 593 ? -6.570 -4.796 11.003 1.00 78.81 593 GLU A O 1
ATOM 4594 N N . ARG A 1 594 ? -6.720 -2.568 11.257 1.00 70.81 594 ARG A N 1
ATOM 4595 C CA . ARG A 1 594 ? -7.446 -2.601 12.537 1.00 70.81 594 ARG A CA 1
ATOM 4596 C C . ARG A 1 594 ? -8.783 -3.331 12.423 1.00 70.81 594 ARG A C 1
ATOM 4598 O O . ARG A 1 594 ? -9.163 -4.049 13.340 1.00 70.81 594 ARG A O 1
ATOM 4605 N N . LEU A 1 595 ? -9.481 -3.204 11.290 1.00 80.88 595 LEU A N 1
ATOM 4606 C CA . LEU A 1 595 ? -10.703 -3.969 11.028 1.00 80.88 595 LEU A CA 1
ATOM 4607 C C . LEU A 1 595 ? -10.400 -5.467 10.994 1.00 80.88 595 LEU A C 1
ATOM 4609 O O . LEU A 1 595 ? -11.109 -6.246 11.619 1.00 80.88 595 LEU A O 1
ATOM 4613 N N . ALA A 1 596 ? -9.353 -5.874 10.272 1.00 81.56 596 ALA A N 1
ATOM 4614 C CA . ALA A 1 596 ? -8.953 -7.274 10.199 1.00 81.56 596 ALA A CA 1
ATOM 4615 C C . ALA A 1 596 ? -8.585 -7.831 11.582 1.00 81.56 596 ALA A C 1
ATOM 4617 O O . ALA A 1 596 ? -9.032 -8.922 11.931 1.00 81.56 596 ALA A O 1
ATOM 4618 N N . GLU A 1 597 ? -7.830 -7.067 12.373 1.00 72.06 597 GLU A N 1
ATOM 4619 C CA . GLU A 1 597 ? -7.460 -7.420 13.747 1.00 72.06 597 GLU A CA 1
ATOM 4620 C C . GLU A 1 597 ? -8.689 -7.548 14.651 1.00 72.06 597 GLU A C 1
ATOM 4622 O O . GLU A 1 597 ? -8.853 -8.554 15.339 1.00 72.06 597 GLU A O 1
ATOM 4627 N N . ALA A 1 598 ? -9.601 -6.576 14.608 1.00 67.00 598 ALA A N 1
ATOM 4628 C CA . ALA A 1 598 ? -10.810 -6.584 15.423 1.00 67.00 598 ALA A CA 1
ATOM 4629 C C . ALA A 1 598 ? -11.765 -7.736 15.088 1.00 67.00 598 ALA A C 1
ATOM 4631 O O . ALA A 1 598 ? -12.449 -8.267 15.969 1.00 67.00 598 ALA A O 1
ATOM 4632 N N . LEU A 1 599 ? -11.802 -8.128 13.815 1.00 75.56 599 LEU A N 1
ATOM 4633 C CA . LEU A 1 599 ? -12.557 -9.280 13.334 1.00 75.56 599 LEU A CA 1
ATOM 4634 C C . LEU A 1 599 ? -11.836 -10.615 13.585 1.00 75.56 599 LEU A C 1
ATOM 4636 O O . LEU A 1 599 ? -12.430 -11.669 13.364 1.00 75.56 599 LEU A O 1
ATOM 4640 N N . GLY A 1 600 ? -10.586 -10.589 14.059 1.00 70.44 600 GLY A N 1
ATOM 4641 C CA . GLY A 1 600 ? -9.780 -11.784 14.302 1.00 70.44 600 GLY A CA 1
ATOM 4642 C C . GLY A 1 600 ? -9.436 -12.555 13.025 1.00 70.44 600 GLY A C 1
ATOM 4643 O O . GLY A 1 600 ? -9.359 -13.782 13.069 1.00 70.44 600 GLY A O 1
ATOM 4644 N N . LEU A 1 601 ? -9.282 -11.854 11.895 1.00 81.75 601 LEU A N 1
ATOM 4645 C CA . LEU A 1 601 ? -8.957 -12.459 10.602 1.00 81.75 601 LEU A CA 1
ATOM 4646 C C . LEU A 1 601 ? -7.508 -12.942 10.567 1.00 81.75 601 LEU A C 1
ATOM 4648 O O . LEU A 1 601 ? -6.599 -12.255 11.038 1.00 81.75 601 LEU A O 1
ATOM 4652 N N . ASP A 1 602 ? -7.272 -14.090 9.935 1.00 80.88 602 ASP A N 1
ATOM 4653 C CA . ASP A 1 602 ? -5.907 -14.563 9.720 1.00 80.88 602 ASP A CA 1
ATOM 4654 C C . ASP A 1 602 ? -5.155 -13.717 8.666 1.00 80.88 602 ASP A C 1
ATOM 4656 O O . ASP A 1 602 ? -5.709 -12.849 7.984 1.00 80.88 602 ASP A O 1
ATOM 4660 N N . SER A 1 603 ? -3.852 -13.967 8.497 1.00 74.88 603 SER A N 1
ATOM 4661 C CA . SER A 1 603 ? -3.019 -13.220 7.537 1.00 74.88 603 SER A CA 1
ATOM 4662 C C . SER A 1 603 ? -3.517 -13.285 6.082 1.00 74.88 603 SER A C 1
ATOM 4664 O O . SER A 1 603 ? -3.307 -12.348 5.303 1.00 74.88 603 SER A O 1
ATOM 4666 N N . ARG A 1 604 ? -4.183 -14.379 5.696 1.00 84.06 604 ARG A N 1
ATOM 4667 C CA . ARG A 1 604 ? -4.705 -14.588 4.345 1.00 84.06 604 ARG A CA 1
ATOM 4668 C C . ARG A 1 604 ? -6.015 -13.826 4.163 1.00 84.06 604 ARG A C 1
ATOM 4670 O O . ARG A 1 604 ? -6.168 -13.128 3.162 1.00 84.06 604 ARG A O 1
ATOM 4677 N N . GLU A 1 605 ? -6.920 -13.923 5.127 1.00 85.81 605 GLU A N 1
ATOM 4678 C CA . GLU A 1 605 ? -8.202 -13.219 5.168 1.00 85.81 605 GLU A CA 1
ATOM 4679 C C . GLU A 1 605 ? -8.019 -11.702 5.280 1.00 85.81 605 GLU A C 1
ATOM 4681 O O . GLU A 1 605 ? -8.636 -10.945 4.531 1.00 85.81 605 GLU A O 1
ATOM 4686 N N . SER A 1 606 ? -7.095 -11.243 6.124 1.00 86.44 606 SER A N 1
ATOM 4687 C CA . SER A 1 606 ? -6.667 -9.840 6.180 1.00 86.44 606 SER A CA 1
ATOM 4688 C C . SER A 1 606 ? -6.145 -9.364 4.815 1.00 86.44 606 SER A C 1
ATOM 4690 O O . SER A 1 606 ? -6.501 -8.292 4.314 1.00 86.44 606 SER A O 1
ATOM 4692 N N . GLY A 1 607 ? -5.378 -10.218 4.125 1.00 86.75 607 GLY A N 1
ATOM 4693 C CA . GLY A 1 607 ? -4.903 -9.964 2.767 1.00 86.75 607 GLY A CA 1
ATOM 4694 C C . GLY A 1 607 ? -6.018 -9.792 1.725 1.00 86.75 607 GLY A C 1
ATOM 4695 O O . GLY A 1 607 ? -5.848 -8.981 0.802 1.00 86.75 607 GLY A O 1
ATOM 4696 N N . PHE A 1 608 ? -7.131 -10.523 1.867 1.00 91.69 608 PHE A N 1
ATOM 4697 C CA . PHE A 1 608 ? -8.327 -10.402 1.025 1.00 91.69 608 PHE A CA 1
ATOM 4698 C C . PHE A 1 608 ? -9.184 -9.184 1.386 1.00 91.69 608 PHE A C 1
ATOM 4700 O O . PHE A 1 608 ? -9.651 -8.495 0.479 1.00 91.69 608 PHE A O 1
ATOM 4707 N N . LEU A 1 609 ? -9.311 -8.851 2.672 1.00 91.69 609 LEU A N 1
ATOM 4708 C CA . LEU A 1 609 ? -9.979 -7.629 3.122 1.00 91.69 609 LEU A CA 1
ATOM 4709 C C . LEU A 1 609 ? -9.298 -6.383 2.533 1.00 91.69 609 LEU A C 1
ATOM 4711 O O . LEU A 1 609 ? -9.944 -5.539 1.910 1.00 91.69 609 LEU A O 1
ATOM 4715 N N . LEU A 1 610 ? -7.965 -6.316 2.635 1.00 91.94 610 LEU A N 1
ATOM 4716 C CA . LEU A 1 610 ? -7.154 -5.247 2.042 1.00 91.94 610 LEU A CA 1
ATOM 4717 C C . LEU A 1 610 ? -7.247 -5.209 0.513 1.00 91.94 610 LEU A C 1
ATOM 4719 O O . LEU A 1 610 ? -7.138 -4.141 -0.091 1.00 91.94 610 LEU A O 1
ATOM 4723 N N . HIS A 1 611 ? -7.424 -6.364 -0.133 1.00 93.81 611 HIS A N 1
ATOM 4724 C CA . HIS A 1 611 ? -7.661 -6.431 -1.574 1.00 93.81 611 HIS A CA 1
ATOM 4725 C C . HIS A 1 611 ? -9.010 -5.806 -1.945 1.00 93.81 611 HIS A C 1
ATOM 4727 O O . HIS A 1 611 ? -9.045 -4.938 -2.818 1.00 93.81 611 HIS A O 1
ATOM 4733 N N . ALA A 1 612 ? -10.087 -6.200 -1.262 1.00 93.31 612 ALA A N 1
ATOM 4734 C CA . ALA A 1 612 ? -11.433 -5.687 -1.497 1.00 93.31 612 ALA A CA 1
ATOM 4735 C C . ALA A 1 612 ? -11.502 -4.165 -1.294 1.00 93.31 612 ALA A C 1
ATOM 4737 O O . ALA A 1 612 ? -11.953 -3.442 -2.181 1.00 93.31 612 ALA A O 1
ATOM 4738 N N . TRP A 1 613 ? -10.936 -3.673 -0.188 1.00 93.81 613 TRP A N 1
ATOM 4739 C CA . TRP A 1 613 ? -10.806 -2.242 0.085 1.00 93.81 613 TRP A CA 1
ATOM 4740 C C . TRP A 1 613 ? -10.040 -1.490 -1.016 1.00 93.81 613 TRP A C 1
ATOM 4742 O O . TRP A 1 613 ? -10.496 -0.457 -1.512 1.00 93.81 613 TRP A O 1
ATOM 4752 N N . ALA A 1 614 ? -8.884 -2.011 -1.443 1.00 92.50 614 ALA A N 1
ATOM 4753 C CA . ALA A 1 614 ? -8.067 -1.356 -2.460 1.00 92.50 614 ALA A CA 1
ATOM 4754 C C . ALA A 1 614 ? -8.756 -1.300 -3.834 1.00 92.50 614 ALA A C 1
ATOM 4756 O O . ALA A 1 614 ? -8.536 -0.344 -4.577 1.00 92.50 614 ALA A O 1
ATOM 4757 N N . LEU A 1 615 ? -9.593 -2.288 -4.178 1.00 93.38 615 LEU A N 1
ATOM 4758 C CA . LEU A 1 615 ? -10.386 -2.273 -5.411 1.00 93.38 615 LEU A CA 1
ATOM 4759 C C . LEU A 1 615 ? -11.445 -1.166 -5.406 1.00 93.38 615 LEU A C 1
ATOM 4761 O O . LEU A 1 615 ? -11.593 -0.470 -6.411 1.00 93.38 615 LEU A O 1
ATOM 4765 N N . ASP A 1 616 ? -12.142 -0.967 -4.287 1.00 90.69 616 ASP A N 1
ATOM 4766 C CA . ASP A 1 616 ? -13.132 0.108 -4.159 1.00 90.69 616 ASP A CA 1
ATOM 4767 C C . ASP A 1 616 ? -12.463 1.491 -4.227 1.00 90.69 616 ASP A C 1
ATOM 4769 O O . ASP A 1 616 ? -12.894 2.376 -4.974 1.00 90.69 616 ASP A O 1
ATOM 4773 N N . ARG A 1 617 ? -11.323 1.658 -3.542 1.00 87.50 617 ARG A N 1
ATOM 4774 C CA . ARG A 1 617 ? -10.511 2.887 -3.611 1.00 87.50 617 ARG A CA 1
ATOM 4775 C C . ARG A 1 617 ? -9.960 3.141 -5.017 1.00 87.50 617 ARG A C 1
ATOM 4777 O O . ARG A 1 617 ? -9.966 4.287 -5.468 1.00 87.50 617 ARG A O 1
ATOM 4784 N N . LEU A 1 618 ? -9.520 2.098 -5.726 1.00 89.88 618 LEU A N 1
ATOM 4785 C CA . LEU A 1 618 ? -9.068 2.198 -7.116 1.00 89.88 618 LEU A CA 1
ATOM 4786 C C . LEU A 1 618 ? -10.201 2.654 -8.036 1.00 89.88 618 LEU A C 1
ATOM 4788 O O . LEU A 1 618 ? -9.992 3.562 -8.835 1.00 89.88 618 LEU A O 1
ATOM 4792 N N . ARG A 1 619 ? -11.397 2.069 -7.904 1.00 86.19 619 ARG A N 1
ATOM 4793 C CA . ARG A 1 619 ? -12.568 2.446 -8.705 1.00 86.19 619 ARG A CA 1
ATOM 4794 C C . ARG A 1 619 ? -12.888 3.927 -8.536 1.00 86.19 619 ARG A C 1
ATOM 4796 O O . ARG A 1 619 ? -13.068 4.634 -9.523 1.00 86.19 619 ARG A O 1
ATOM 4803 N N . TYR A 1 620 ? -12.893 4.414 -7.298 1.00 82.69 620 TYR A N 1
ATOM 4804 C CA . TYR A 1 620 ? -13.095 5.834 -7.033 1.00 82.69 620 TYR A CA 1
ATOM 4805 C C . TYR A 1 620 ? -11.968 6.698 -7.620 1.00 82.69 620 TYR A C 1
ATOM 4807 O O . TYR A 1 620 ? -12.243 7.726 -8.238 1.00 82.69 620 TYR A O 1
ATOM 4815 N N . TYR A 1 621 ? -10.707 6.275 -7.504 1.00 83.81 621 TYR A N 1
ATOM 4816 C CA . TYR A 1 621 ? -9.582 6.981 -8.123 1.00 83.81 621 TYR A CA 1
ATOM 4817 C C . TYR A 1 621 ? -9.729 7.086 -9.650 1.00 83.81 621 TYR A C 1
ATOM 4819 O O . TYR A 1 621 ? -9.539 8.166 -10.209 1.00 83.81 621 TYR A O 1
ATOM 4827 N N . GLU A 1 622 ? -10.155 6.009 -10.313 1.00 83.62 622 GLU A N 1
ATOM 4828 C CA . GLU A 1 622 ? -10.382 5.964 -11.763 1.00 83.62 622 GLU A CA 1
ATOM 4829 C C . GLU A 1 622 ? -11.517 6.896 -12.226 1.00 83.62 622 GLU A C 1
ATOM 4831 O O . GLU A 1 622 ? -11.466 7.377 -13.355 1.00 83.62 622 GLU A O 1
ATOM 4836 N N . THR A 1 623 ? -12.495 7.236 -11.371 1.00 77.06 623 THR A N 1
ATOM 4837 C CA . THR A 1 623 ? -13.529 8.233 -11.731 1.00 77.06 623 THR A CA 1
ATOM 4838 C C . THR A 1 623 ? -12.972 9.652 -11.877 1.00 77.06 623 THR A C 1
ATOM 4840 O O . THR A 1 623 ? -13.518 10.452 -12.632 1.00 77.06 623 THR A O 1
ATOM 4843 N N . ARG A 1 624 ? -11.882 9.974 -11.166 1.00 74.44 624 ARG A N 1
ATOM 4844 C CA . ARG A 1 624 ? -11.231 11.296 -11.204 1.00 74.44 624 ARG A CA 1
ATOM 4845 C C . ARG A 1 624 ? -10.014 11.348 -12.108 1.00 74.44 624 ARG A C 1
ATOM 4847 O O . ARG A 1 624 ? -9.752 12.383 -12.708 1.00 74.44 624 ARG A O 1
ATOM 4854 N N . HIS A 1 625 ? -9.299 10.235 -12.206 1.00 81.69 625 HIS A N 1
ATOM 4855 C CA . HIS A 1 625 ? -8.152 10.063 -13.086 1.00 81.69 625 HIS A CA 1
ATOM 4856 C C . HIS A 1 625 ? -8.440 8.881 -14.017 1.00 81.69 625 HIS A C 1
ATOM 4858 O O . HIS A 1 625 ? -7.956 7.767 -13.769 1.00 81.69 625 HIS A O 1
ATOM 4864 N N . PRO A 1 626 ? -9.258 9.092 -15.068 1.00 85.00 626 PRO A N 1
ATOM 4865 C CA . PRO A 1 626 ? -9.586 8.047 -16.029 1.00 85.00 626 PRO A CA 1
ATOM 4866 C C . PRO A 1 626 ? -8.325 7.403 -16.602 1.00 85.00 626 PRO A C 1
ATOM 4868 O O . PRO A 1 626 ? -7.261 8.022 -16.654 1.00 85.00 626 PRO A O 1
ATOM 4871 N N . MET A 1 627 ? -8.433 6.144 -17.028 1.00 89.31 627 MET A N 1
ATOM 4872 C CA . MET A 1 627 ? -7.313 5.476 -17.685 1.00 89.31 627 MET A CA 1
ATOM 4873 C C . MET A 1 627 ? -6.941 6.249 -18.965 1.00 89.31 627 MET A C 1
ATOM 4875 O O . MET A 1 627 ? -7.828 6.473 -19.800 1.00 89.31 627 MET A O 1
ATOM 4879 N N . PRO A 1 628 ? -5.676 6.674 -19.140 1.00 88.06 628 PRO A N 1
ATOM 4880 C CA . PRO A 1 628 ? -5.280 7.432 -20.316 1.00 88.06 628 PRO A CA 1
ATOM 4881 C C . PRO A 1 628 ? -5.407 6.581 -21.585 1.00 88.06 628 PRO A C 1
ATOM 4883 O O . PRO A 1 628 ? -4.692 5.600 -21.765 1.00 88.06 628 PRO A O 1
ATOM 4886 N N . GLN A 1 629 ? -6.309 6.982 -22.482 1.00 87.06 629 GLN A N 1
ATOM 4887 C CA . GLN A 1 629 ? -6.643 6.229 -23.703 1.00 87.06 629 GLN A CA 1
ATOM 4888 C C . GLN A 1 629 ? -5.513 6.210 -24.743 1.00 87.06 629 GLN A C 1
ATOM 4890 O O . GLN A 1 629 ? -5.537 5.412 -25.671 1.00 87.06 629 GLN A O 1
ATOM 4895 N N . HIS A 1 630 ? -4.530 7.104 -24.609 1.00 83.31 630 HIS A N 1
ATOM 4896 C CA . HIS A 1 630 ? -3.385 7.184 -25.515 1.00 83.31 630 HIS A CA 1
ATOM 4897 C C . HIS A 1 630 ? -2.322 6.109 -25.237 1.00 83.31 630 HIS A C 1
ATOM 4899 O O . HIS A 1 630 ? -1.446 5.895 -26.072 1.00 83.31 630 HIS A O 1
ATOM 4905 N N . LEU A 1 631 ? -2.366 5.463 -24.066 1.00 83.88 631 LEU A N 1
ATOM 4906 C CA . LEU A 1 631 ? -1.447 4.384 -23.724 1.00 83.88 631 LEU A CA 1
ATOM 4907 C C . LEU A 1 631 ? -1.901 3.070 -24.374 1.00 83.88 631 LEU A C 1
ATOM 4909 O O . LE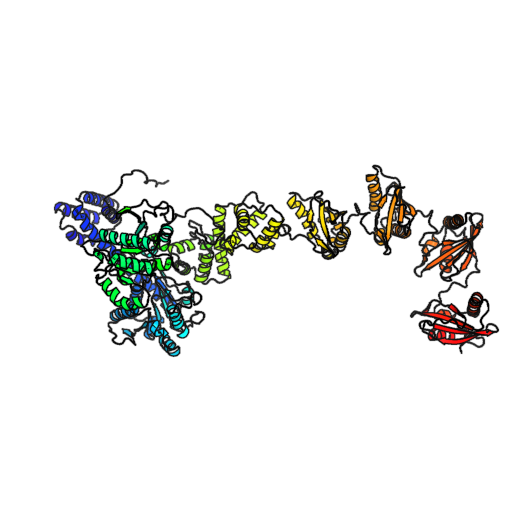U A 1 631 ? -3.103 2.806 -24.410 1.00 83.88 631 LEU A O 1
ATOM 4913 N N . PRO A 1 632 ? -0.982 2.207 -24.829 1.00 84.81 632 PRO A N 1
ATOM 4914 C CA . PRO A 1 632 ? -1.335 0.870 -25.295 1.00 84.81 632 PRO A CA 1
ATOM 4915 C C . PRO A 1 632 ? -1.820 -0.033 -24.138 1.00 84.81 632 PRO A C 1
ATOM 4917 O O . PRO A 1 632 ? -1.451 0.171 -22.979 1.00 84.81 632 PRO A O 1
ATOM 4920 N N . ASP A 1 633 ? -2.646 -1.042 -24.443 1.00 83.44 633 ASP A N 1
ATOM 4921 C CA . ASP A 1 633 ? -3.363 -1.884 -23.459 1.00 83.44 633 ASP A CA 1
ATOM 4922 C C . ASP A 1 633 ? -2.457 -2.506 -22.385 1.00 83.44 633 ASP A C 1
ATOM 4924 O O . ASP A 1 633 ? -2.804 -2.594 -21.205 1.00 83.44 633 ASP A O 1
ATOM 4928 N N . ASN A 1 634 ? -1.260 -2.923 -22.788 1.00 83.62 634 ASN A N 1
ATOM 4929 C CA . ASN A 1 634 ? -0.235 -3.467 -21.907 1.00 83.62 634 ASN A CA 1
ATOM 4930 C C . ASN A 1 634 ? 0.264 -2.435 -20.881 1.00 83.62 634 ASN A C 1
ATOM 4932 O O . ASN A 1 634 ? 0.445 -2.762 -19.706 1.00 83.62 634 ASN A O 1
ATOM 4936 N N . GLU A 1 635 ? 0.461 -1.186 -21.297 1.00 85.44 635 GLU A N 1
ATOM 4937 C CA . GLU A 1 635 ? 0.893 -0.094 -20.425 1.00 85.44 635 GLU A CA 1
ATOM 4938 C C . GLU A 1 635 ? -0.262 0.408 -19.545 1.00 85.44 635 GLU A C 1
ATOM 4940 O O . GLU A 1 635 ? -0.046 0.671 -18.361 1.00 85.44 635 GLU A O 1
ATOM 4945 N N . GLN A 1 636 ? -1.501 0.407 -20.052 1.00 90.19 636 GLN A N 1
ATOM 4946 C CA . GLN A 1 636 ? -2.701 0.639 -19.237 1.00 90.19 636 GLN A CA 1
ATOM 4947 C C . GLN A 1 636 ? -2.852 -0.416 -18.130 1.00 90.19 636 GLN A C 1
ATOM 4949 O O . GLN A 1 636 ? -3.129 -0.081 -16.976 1.00 90.19 636 GLN A O 1
ATOM 4954 N N . ALA A 1 637 ? -2.624 -1.696 -18.442 1.00 89.50 637 ALA A N 1
ATOM 4955 C CA . ALA A 1 637 ? -2.676 -2.779 -17.461 1.00 89.50 637 ALA A CA 1
ATOM 4956 C C . ALA A 1 637 ? -1.595 -2.635 -16.376 1.00 89.50 637 ALA A C 1
ATOM 4958 O O . ALA A 1 637 ? -1.859 -2.887 -15.195 1.00 89.50 637 ALA A O 1
ATOM 4959 N N . LEU A 1 638 ? -0.388 -2.197 -16.750 1.00 91.94 638 LEU A N 1
ATOM 4960 C CA . LEU A 1 638 ? 0.673 -1.899 -15.791 1.00 91.94 638 LEU A CA 1
ATOM 4961 C C . LEU A 1 638 ? 0.335 -0.685 -14.921 1.00 91.94 638 LEU A C 1
ATOM 4963 O O . LEU A 1 638 ? 0.508 -0.748 -13.704 1.00 91.94 638 LEU A O 1
ATOM 4967 N N . LEU A 1 639 ? -0.168 0.393 -15.521 1.00 94.00 639 LEU A N 1
ATOM 4968 C CA . LEU A 1 639 ? -0.597 1.590 -14.807 1.00 94.00 639 LEU A CA 1
ATOM 4969 C C . LEU A 1 639 ? -1.697 1.256 -13.793 1.00 94.00 639 LEU A C 1
ATOM 4971 O O . LEU A 1 639 ? -1.604 1.639 -12.627 1.00 94.00 639 LEU A O 1
ATOM 4975 N N . LYS A 1 640 ? -2.695 0.464 -14.196 1.00 93.62 640 LYS A N 1
ATOM 4976 C CA . LYS A 1 640 ? -3.749 -0.024 -13.300 1.00 93.62 640 LYS A CA 1
ATOM 4977 C C . LYS A 1 640 ? -3.183 -0.841 -12.139 1.00 93.62 640 LYS A C 1
ATOM 4979 O O . LYS A 1 640 ? -3.561 -0.615 -10.990 1.00 93.62 640 LYS A O 1
ATOM 4984 N N . ALA A 1 641 ? -2.243 -1.744 -12.420 1.00 93.94 641 ALA A N 1
ATOM 4985 C CA . ALA A 1 641 ? -1.564 -2.525 -11.389 1.00 93.94 641 ALA A CA 1
ATOM 4986 C C . ALA A 1 641 ? -0.747 -1.638 -10.436 1.00 93.94 641 ALA A C 1
ATOM 4988 O O . ALA A 1 641 ? -0.763 -1.867 -9.228 1.00 93.94 641 ALA A O 1
ATOM 4989 N N . ALA A 1 642 ? -0.074 -0.604 -10.947 1.00 92.94 642 ALA A N 1
ATOM 4990 C CA . ALA A 1 642 ? 0.677 0.348 -10.137 1.00 92.94 642 ALA A CA 1
ATOM 4991 C C . ALA A 1 642 ? -0.253 1.156 -9.223 1.00 92.94 642 ALA A C 1
ATOM 4993 O O . ALA A 1 642 ? -0.030 1.170 -8.013 1.00 92.94 642 ALA A O 1
ATOM 4994 N N . ARG A 1 643 ? -1.335 1.736 -9.765 1.00 93.19 643 ARG A N 1
ATOM 4995 C CA . ARG A 1 643 ? -2.377 2.440 -8.993 1.00 93.19 643 ARG A CA 1
ATOM 4996 C C . ARG A 1 643 ? -2.909 1.555 -7.865 1.00 93.19 643 ARG A C 1
ATOM 4998 O O . ARG A 1 643 ? -2.899 1.951 -6.702 1.00 93.19 643 ARG A O 1
ATOM 5005 N N . TYR A 1 644 ? -3.286 0.324 -8.202 1.00 94.75 644 TYR A N 1
ATOM 5006 C CA . TYR A 1 644 ? -3.752 -0.668 -7.240 1.00 94.75 644 TYR A CA 1
ATOM 5007 C C . TYR A 1 644 ? -2.709 -0.979 -6.157 1.00 94.75 644 TYR A C 1
ATOM 5009 O O . TYR A 1 644 ? -3.044 -0.992 -4.976 1.00 94.75 644 TYR A O 1
ATOM 5017 N N . MET A 1 645 ? -1.445 -1.213 -6.524 1.00 93.69 645 MET A N 1
ATOM 5018 C CA . MET A 1 645 ? -0.402 -1.584 -5.563 1.00 93.69 645 MET A CA 1
ATOM 5019 C C . MET A 1 645 ? 0.004 -0.430 -4.650 1.00 93.69 645 MET A C 1
ATOM 5021 O O . MET A 1 645 ? 0.283 -0.679 -3.479 1.00 93.69 645 MET A O 1
ATOM 5025 N N . VAL A 1 646 ? 0.004 0.814 -5.135 1.00 89.62 646 VAL A N 1
ATOM 5026 C CA . VAL A 1 646 ? 0.236 1.991 -4.285 1.00 89.62 646 VAL A CA 1
ATOM 5027 C C . VAL A 1 646 ? -0.873 2.129 -3.244 1.00 89.62 646 VAL A C 1
ATOM 5029 O O . VAL A 1 646 ? -0.581 2.264 -2.056 1.00 89.62 646 VAL A O 1
ATOM 5032 N N . ILE A 1 647 ? -2.135 2.016 -3.663 1.00 88.25 647 ILE A N 1
ATOM 5033 C CA . ILE A 1 647 ? -3.287 2.061 -2.754 1.00 88.25 647 ILE A CA 1
ATOM 5034 C C . ILE A 1 647 ? -3.213 0.903 -1.759 1.00 88.25 647 ILE A C 1
ATOM 5036 O O . ILE A 1 647 ? -3.205 1.117 -0.550 1.00 88.25 647 ILE A O 1
ATOM 5040 N N . ARG A 1 648 ? -3.095 -0.330 -2.262 1.00 91.19 648 ARG A N 1
ATOM 5041 C CA . ARG A 1 648 ? -3.113 -1.523 -1.423 1.00 91.19 648 ARG A CA 1
ATOM 5042 C C . ARG A 1 648 ? -1.952 -1.544 -0.451 1.00 91.19 648 ARG A C 1
ATOM 5044 O O . ARG A 1 648 ? -2.201 -1.787 0.717 1.00 91.19 648 ARG A O 1
ATOM 5051 N N . ARG A 1 649 ? -0.704 -1.361 -0.903 1.00 86.81 649 ARG A N 1
ATOM 5052 C CA . ARG A 1 649 ? 0.511 -1.577 -0.092 1.00 86.81 649 ARG A CA 1
ATOM 5053 C C . ARG A 1 649 ? 0.882 -0.378 0.774 1.00 86.81 649 ARG A C 1
ATOM 5055 O O . ARG A 1 649 ? 1.353 -0.582 1.884 1.00 86.81 649 ARG A O 1
ATOM 5062 N N . TYR A 1 650 ? 0.662 0.832 0.272 1.00 84.19 650 TYR A N 1
ATOM 5063 C CA . TYR A 1 650 ? 1.127 2.071 0.901 1.00 84.19 650 TYR A CA 1
ATOM 5064 C C . TYR A 1 650 ? -0.018 3.010 1.281 1.00 84.19 650 TYR A C 1
ATOM 5066 O O . TYR A 1 650 ? 0.209 4.175 1.578 1.00 84.19 650 TYR A O 1
ATOM 5074 N N . GLY A 1 651 ? -1.268 2.551 1.218 1.00 76.75 651 GLY A N 1
ATOM 5075 C CA . GLY A 1 651 ? -2.425 3.377 1.543 1.00 76.75 651 GLY A CA 1
ATOM 5076 C C . GLY A 1 651 ? -2.711 4.502 0.543 1.00 76.75 651 GLY A C 1
ATOM 5077 O O . GLY A 1 651 ? -3.626 5.277 0.771 1.00 76.75 651 GLY A O 1
ATOM 5078 N N . GLY A 1 652 ? -1.958 4.617 -0.556 1.00 78.06 652 GLY A N 1
ATOM 5079 C CA . GLY A 1 652 ? -1.981 5.806 -1.417 1.00 78.06 652 GLY A CA 1
ATOM 5080 C C . GLY A 1 652 ? -0.842 6.801 -1.155 1.00 78.06 652 GLY A C 1
ATOM 5081 O O . GLY A 1 652 ? -0.768 7.817 -1.844 1.00 78.06 652 GLY A O 1
ATOM 5082 N N . MET A 1 653 ? 0.057 6.527 -0.200 1.00 79.31 653 MET A N 1
ATOM 5083 C CA . MET A 1 653 ? 1.212 7.380 0.102 1.00 79.31 653 MET A CA 1
ATOM 5084 C C . MET A 1 653 ? 2.307 7.211 -0.955 1.00 79.31 653 MET A C 1
ATOM 5086 O O . MET A 1 653 ? 2.986 6.184 -1.018 1.00 79.31 653 MET A O 1
ATOM 5090 N N . LEU A 1 654 ? 2.500 8.236 -1.781 1.00 82.06 654 LEU A N 1
ATOM 5091 C CA . LEU A 1 654 ? 3.489 8.233 -2.856 1.00 82.06 654 LEU A CA 1
ATOM 5092 C C . LEU A 1 654 ? 4.920 8.306 -2.312 1.00 82.06 654 LEU A C 1
ATOM 5094 O O . LEU A 1 654 ? 5.796 7.610 -2.820 1.00 82.06 654 LEU A O 1
ATOM 5098 N N . GLY A 1 655 ? 5.146 9.082 -1.244 1.00 77.94 655 GLY A N 1
ATOM 5099 C CA . GLY A 1 655 ? 6.456 9.212 -0.593 1.00 77.94 655 GLY A CA 1
ATOM 5100 C C . GLY A 1 655 ? 6.982 7.913 0.032 1.00 77.94 655 GLY A C 1
ATOM 5101 O O . GLY A 1 655 ? 8.191 7.751 0.187 1.00 77.94 655 GLY A O 1
ATOM 5102 N N . ALA A 1 656 ? 6.099 6.952 0.326 1.00 78.75 656 ALA A N 1
ATOM 5103 C CA . ALA A 1 656 ? 6.474 5.644 0.863 1.00 78.75 656 ALA A CA 1
ATOM 5104 C C . ALA A 1 656 ? 7.027 4.679 -0.209 1.00 78.75 656 ALA A C 1
ATOM 5106 O O . ALA A 1 656 ? 7.593 3.631 0.120 1.00 78.75 656 ALA A O 1
ATOM 5107 N N . VAL A 1 657 ? 6.885 5.010 -1.500 1.00 84.19 657 VAL A N 1
ATOM 5108 C CA . VAL A 1 657 ? 7.410 4.198 -2.604 1.00 84.19 657 VAL A CA 1
ATOM 5109 C C . VAL A 1 657 ? 8.885 4.525 -2.827 1.00 84.19 657 VAL A C 1
ATOM 5111 O O . VAL A 1 657 ? 9.251 5.503 -3.476 1.00 84.19 657 VAL A O 1
ATOM 5114 N N . SER A 1 658 ? 9.760 3.672 -2.296 1.00 81.44 658 SER A N 1
ATOM 5115 C CA . SER A 1 658 ? 11.205 3.872 -2.386 1.00 81.44 658 SER A CA 1
ATOM 5116 C C . SER A 1 658 ? 11.738 3.774 -3.823 1.00 81.44 658 SER A C 1
ATOM 5118 O O . SER A 1 658 ? 11.301 2.962 -4.640 1.00 81.44 658 SER A O 1
ATOM 5120 N N . GLY A 1 659 ? 12.732 4.609 -4.137 1.00 80.69 659 GLY A N 1
ATOM 5121 C CA . GLY A 1 659 ? 13.429 4.592 -5.428 1.00 80.69 659 GLY A CA 1
ATOM 5122 C C . GLY A 1 659 ? 12.738 5.355 -6.565 1.00 80.69 659 GLY A C 1
ATOM 5123 O O . GLY A 1 659 ? 13.284 5.389 -7.669 1.00 80.69 659 GLY A O 1
ATOM 5124 N N . ILE A 1 660 ? 11.593 6.000 -6.314 1.00 86.69 660 ILE A N 1
ATOM 5125 C CA . ILE A 1 660 ? 10.903 6.878 -7.269 1.00 86.69 660 ILE A CA 1
ATOM 5126 C C . ILE A 1 660 ? 10.682 8.246 -6.622 1.00 86.69 660 ILE A C 1
ATOM 5128 O O . ILE A 1 660 ? 10.289 8.330 -5.465 1.00 86.69 660 ILE A O 1
ATOM 5132 N N . LYS A 1 661 ? 10.921 9.336 -7.362 1.00 87.06 661 LYS A N 1
ATOM 5133 C CA . LYS A 1 661 ? 10.537 10.676 -6.895 1.00 87.06 661 LYS A CA 1
ATOM 5134 C C . LYS A 1 661 ? 9.013 10.789 -6.874 1.00 87.06 661 LYS A C 1
ATOM 5136 O O . LYS A 1 661 ? 8.384 10.489 -7.886 1.00 87.06 661 LYS A O 1
ATOM 5141 N N . THR A 1 662 ? 8.454 11.290 -5.777 1.00 86.12 662 THR A N 1
ATOM 5142 C CA . THR A 1 662 ? 7.007 11.448 -5.557 1.00 86.12 662 THR A CA 1
ATOM 5143 C C . THR A 1 662 ? 6.292 12.072 -6.756 1.00 86.12 662 THR A C 1
ATOM 5145 O O . THR A 1 662 ? 5.385 11.464 -7.313 1.00 86.12 662 THR A O 1
ATOM 5148 N N . GLU A 1 663 ? 6.800 13.204 -7.249 1.00 85.38 663 GLU A N 1
ATOM 5149 C CA . GLU A 1 663 ? 6.246 13.921 -8.406 1.00 85.38 663 GLU A CA 1
ATOM 5150 C C . GLU A 1 663 ? 6.244 13.086 -9.697 1.00 85.38 663 GLU A C 1
ATOM 5152 O O . GLU A 1 663 ? 5.315 13.112 -10.500 1.00 85.38 663 GLU A O 1
ATOM 5157 N N . THR A 1 664 ? 7.292 12.288 -9.900 1.00 88.44 664 THR A N 1
ATOM 5158 C CA . THR A 1 664 ? 7.396 11.405 -11.066 1.00 88.44 664 THR A CA 1
ATOM 5159 C C . THR A 1 664 ? 6.396 10.256 -10.986 1.00 88.44 664 THR A C 1
ATOM 5161 O O . THR A 1 664 ? 5.788 9.897 -11.991 1.00 88.44 664 THR A O 1
ATOM 5164 N N . LEU A 1 665 ? 6.220 9.679 -9.795 1.00 91.12 665 LEU A N 1
ATOM 5165 C CA . LEU A 1 665 ? 5.219 8.643 -9.572 1.00 91.12 665 LEU A CA 1
ATOM 5166 C C . LEU A 1 665 ? 3.805 9.203 -9.745 1.00 91.12 665 LEU A C 1
ATOM 5168 O O . LEU A 1 665 ? 2.992 8.569 -10.407 1.00 91.12 665 LEU A O 1
ATOM 5172 N N . ARG A 1 666 ? 3.538 10.399 -9.210 1.00 89.38 666 ARG A N 1
ATOM 5173 C CA . ARG A 1 666 ? 2.261 11.106 -9.338 1.00 89.38 666 ARG A CA 1
ATOM 5174 C C . ARG A 1 666 ? 1.868 11.301 -10.798 1.00 89.38 666 ARG A C 1
ATOM 5176 O O . ARG A 1 666 ? 0.826 10.798 -11.208 1.00 89.38 666 ARG A O 1
ATOM 5183 N N . ARG A 1 667 ? 2.739 11.919 -11.605 1.00 90.00 667 ARG A N 1
ATOM 5184 C CA . ARG A 1 667 ? 2.492 12.118 -13.044 1.00 90.00 667 ARG A CA 1
ATOM 5185 C C . ARG A 1 667 ? 2.259 10.810 -13.792 1.00 90.00 667 ARG A C 1
ATOM 5187 O O . ARG A 1 667 ? 1.367 10.734 -14.631 1.00 90.00 667 ARG A O 1
ATOM 5194 N N . TYR A 1 668 ? 3.002 9.753 -13.465 1.00 92.88 668 TYR A N 1
ATOM 5195 C CA . TYR A 1 668 ? 2.757 8.447 -14.073 1.00 92.88 668 TYR A CA 1
ATOM 5196 C C . TYR A 1 668 ? 1.392 7.875 -13.679 1.00 92.88 668 TYR A C 1
ATOM 5198 O O . TYR A 1 668 ? 0.658 7.407 -14.544 1.00 92.88 668 TYR A O 1
ATOM 5206 N N . LEU A 1 669 ? 1.029 7.925 -12.393 1.00 91.50 669 LEU A N 1
ATOM 5207 C CA . LEU A 1 669 ? -0.234 7.382 -11.897 1.00 91.50 669 LEU A CA 1
ATOM 5208 C C . LEU A 1 669 ? -1.446 8.171 -12.399 1.00 91.50 669 LEU A C 1
ATOM 5210 O O . LEU A 1 669 ? -2.452 7.550 -12.729 1.00 91.50 669 LEU A O 1
ATOM 5214 N N . GLU A 1 670 ? -1.364 9.494 -12.494 1.00 89.31 670 GLU A N 1
ATOM 5215 C CA . GLU A 1 670 ? -2.479 10.357 -12.899 1.00 89.31 670 GLU A CA 1
ATOM 5216 C C . GLU A 1 670 ? -2.606 10.467 -14.424 1.00 89.31 670 GLU A C 1
ATOM 5218 O O . GLU A 1 670 ? -3.701 10.291 -14.957 1.00 89.31 670 GLU A O 1
ATOM 5223 N N . GLU A 1 671 ? -1.494 10.700 -15.124 1.00 87.75 671 GLU A N 1
ATOM 5224 C CA . GLU A 1 671 ? -1.476 11.062 -16.549 1.00 87.75 671 GLU A CA 1
ATOM 5225 C C . GLU A 1 671 ? -0.959 9.935 -17.453 1.00 87.75 671 GLU A C 1
ATOM 5227 O O . GLU A 1 671 ? -1.106 10.008 -18.671 1.00 87.75 671 GLU A O 1
ATOM 5232 N N . GLY A 1 672 ? -0.332 8.897 -16.888 1.00 88.44 672 GLY A N 1
ATOM 5233 C CA . GLY A 1 672 ? 0.365 7.873 -17.668 1.00 88.44 672 GLY A CA 1
ATOM 5234 C C . GLY A 1 672 ? 1.754 8.293 -18.154 1.00 88.44 672 GLY A C 1
ATOM 5235 O O . GLY A 1 672 ? 2.384 7.575 -18.928 1.00 88.44 672 GLY A O 1
ATOM 5236 N N . VAL A 1 673 ? 2.260 9.446 -17.707 1.00 89.31 673 VAL A N 1
ATOM 5237 C CA . VAL A 1 673 ? 3.505 10.022 -18.226 1.00 89.31 673 VAL A CA 1
ATOM 5238 C C . VAL A 1 673 ? 4.716 9.480 -17.467 1.00 89.31 673 VAL A C 1
ATOM 5240 O O . VAL A 1 673 ? 4.901 9.736 -16.279 1.00 89.31 673 VAL A O 1
ATOM 5243 N N . SER A 1 674 ? 5.571 8.734 -18.169 1.00 85.06 674 SER A N 1
ATOM 5244 C CA . SER A 1 674 ? 6.862 8.260 -17.644 1.00 85.06 674 SER A CA 1
ATOM 5245 C C . SER A 1 674 ? 8.001 9.259 -17.931 1.00 85.06 674 SER A C 1
ATOM 5247 O O . SER A 1 674 ? 7.868 10.088 -18.831 1.00 85.06 674 SER A O 1
ATOM 5249 N N . PRO A 1 675 ? 9.138 9.207 -17.204 1.00 84.44 675 PRO A N 1
ATOM 5250 C CA . PRO A 1 675 ? 10.274 10.095 -17.459 1.00 84.44 675 PRO A CA 1
ATOM 5251 C C . PRO A 1 675 ? 10.794 10.013 -18.896 1.00 84.44 675 PRO A C 1
ATOM 5253 O O . PRO A 1 675 ? 10.998 8.918 -19.415 1.00 84.44 675 PRO A O 1
ATOM 5256 N N . GLU A 1 676 ? 11.114 11.159 -19.496 1.00 71.12 676 GLU A N 1
ATOM 5257 C CA . GLU A 1 676 ? 11.663 11.216 -20.859 1.00 71.12 676 GLU A CA 1
ATOM 5258 C C . GLU A 1 676 ? 13.125 10.756 -20.925 1.00 71.12 676 GLU A C 1
ATOM 5260 O O . GLU A 1 676 ? 13.539 10.100 -21.880 1.00 71.12 676 GLU A O 1
ATOM 5265 N N . ASN A 1 677 ? 13.924 11.061 -19.894 1.00 73.56 677 ASN A N 1
ATOM 5266 C CA . ASN A 1 677 ? 15.335 10.683 -19.869 1.00 73.56 677 ASN A CA 1
ATOM 5267 C C . ASN A 1 677 ? 15.479 9.150 -19.750 1.00 73.56 677 ASN A C 1
ATOM 5269 O O . ASN A 1 677 ? 15.069 8.600 -18.725 1.00 73.56 677 ASN A O 1
ATOM 5273 N N . PRO A 1 678 ? 16.127 8.452 -20.705 1.00 65.56 678 PRO A N 1
ATOM 5274 C CA . PRO A 1 678 ? 16.191 6.986 -20.721 1.00 65.56 678 PRO A CA 1
ATOM 5275 C C . PRO A 1 678 ? 16.804 6.354 -19.462 1.00 65.56 678 PRO A C 1
ATOM 5277 O O . PRO A 1 678 ? 16.348 5.304 -19.006 1.00 65.56 678 PRO A O 1
ATOM 5280 N N . GLY A 1 679 ? 17.819 6.990 -18.865 1.00 65.06 679 GLY A N 1
ATOM 5281 C CA . GLY A 1 679 ? 18.456 6.506 -17.636 1.00 65.06 679 GLY A CA 1
ATOM 5282 C C . GLY A 1 679 ? 17.539 6.631 -16.418 1.00 65.06 679 GLY A C 1
ATOM 5283 O O . GLY A 1 679 ? 17.444 5.708 -15.607 1.00 65.06 679 GLY A O 1
ATOM 5284 N N . VAL A 1 680 ? 16.808 7.745 -16.327 1.00 75.06 680 VAL A N 1
ATOM 5285 C CA . VAL A 1 680 ? 15.812 7.986 -15.271 1.00 75.06 680 VAL A CA 1
ATOM 5286 C C . VAL A 1 680 ? 14.590 7.090 -15.469 1.00 75.06 680 VAL A C 1
ATOM 5288 O O . VAL A 1 680 ? 14.120 6.493 -14.505 1.00 75.06 680 VAL A O 1
ATOM 5291 N N . ARG A 1 681 ? 14.128 6.921 -16.714 1.00 79.31 681 ARG A N 1
ATOM 5292 C CA . ARG A 1 681 ? 13.010 6.049 -17.100 1.00 79.31 681 ARG A CA 1
ATOM 5293 C C . ARG A 1 681 ? 13.278 4.598 -16.713 1.00 79.31 681 ARG A C 1
ATOM 5295 O O . ARG A 1 681 ? 12.428 3.953 -16.110 1.00 79.31 681 ARG A O 1
ATOM 5302 N N . ARG A 1 682 ? 14.488 4.097 -16.969 1.00 78.81 682 ARG A N 1
ATOM 5303 C CA . ARG A 1 682 ? 14.892 2.749 -16.548 1.00 78.81 682 ARG A CA 1
ATOM 5304 C C . ARG A 1 682 ? 14.845 2.582 -15.030 1.00 78.81 682 ARG A C 1
ATOM 5306 O O . ARG A 1 682 ? 14.290 1.605 -14.535 1.00 78.81 682 ARG A O 1
ATOM 5313 N N . ASN A 1 683 ? 15.441 3.515 -14.287 1.00 80.50 683 ASN A N 1
ATOM 5314 C CA . ASN A 1 683 ? 15.446 3.456 -12.824 1.00 80.50 683 ASN A CA 1
ATOM 5315 C C . ASN A 1 683 ? 14.024 3.545 -12.258 1.00 80.50 683 ASN A C 1
ATOM 5317 O O . ASN A 1 683 ? 13.689 2.802 -11.338 1.00 80.50 683 ASN A O 1
ATOM 5321 N N . PHE A 1 684 ? 13.181 4.378 -12.871 1.00 88.94 684 PHE A N 1
ATOM 5322 C CA . PHE A 1 684 ? 11.762 4.486 -12.567 1.00 88.94 684 PHE A CA 1
ATOM 5323 C C . PHE A 1 684 ? 11.048 3.140 -12.726 1.00 88.94 684 PHE A C 1
ATOM 5325 O O . PHE A 1 684 ? 10.468 2.648 -11.764 1.00 88.94 684 PHE A O 1
ATOM 5332 N N . PHE A 1 685 ? 11.154 2.481 -13.885 1.00 88.31 685 PHE A N 1
ATOM 5333 C CA . PHE A 1 685 ? 10.493 1.190 -14.099 1.00 88.31 685 PHE A CA 1
ATOM 5334 C C . PHE A 1 685 ? 11.108 0.048 -13.288 1.00 88.31 685 PHE A C 1
ATOM 5336 O O . PHE A 1 685 ? 10.396 -0.884 -12.919 1.00 88.31 685 PHE A O 1
ATOM 5343 N N . LYS A 1 686 ? 12.396 0.128 -12.936 1.00 84.69 686 LYS A N 1
ATOM 5344 C CA . LYS A 1 686 ? 13.022 -0.796 -11.981 1.00 84.69 686 LYS A CA 1
ATOM 5345 C C . LYS A 1 686 ? 12.396 -0.677 -10.596 1.00 84.69 686 LYS A C 1
ATOM 5347 O O . LYS A 1 686 ? 12.049 -1.693 -9.999 1.00 84.69 686 LYS A O 1
ATOM 5352 N N . ALA A 1 687 ? 12.213 0.544 -10.108 1.00 86.06 687 ALA A N 1
ATOM 5353 C CA . ALA A 1 687 ? 11.533 0.778 -8.845 1.00 86.06 687 ALA A CA 1
ATOM 5354 C C . ALA A 1 687 ? 10.033 0.423 -8.928 1.00 86.06 687 ALA A C 1
ATOM 5356 O O . ALA A 1 687 ? 9.506 -0.206 -8.014 1.00 86.06 687 ALA A O 1
ATOM 5357 N N . LEU A 1 688 ? 9.372 0.673 -10.066 1.00 89.31 688 LEU A N 1
ATOM 5358 C CA . LEU A 1 688 ? 8.004 0.210 -10.329 1.00 89.31 688 LEU A CA 1
ATOM 5359 C C . LEU A 1 688 ? 7.915 -1.330 -10.323 1.00 89.31 688 LEU A C 1
ATOM 5361 O O . LEU A 1 688 ? 6.948 -1.903 -9.830 1.00 89.31 688 LEU A O 1
ATOM 5365 N N . GLY A 1 689 ? 8.954 -2.023 -10.794 1.00 88.44 689 GLY A N 1
ATOM 5366 C CA . GLY A 1 689 ? 9.082 -3.479 -10.715 1.00 88.44 689 GLY A CA 1
ATOM 5367 C C . GLY A 1 689 ? 9.167 -4.010 -9.282 1.00 88.44 689 GLY A C 1
ATOM 5368 O O . GLY A 1 689 ? 8.665 -5.101 -9.016 1.00 88.44 689 GLY A O 1
ATOM 5369 N N . ASN A 1 690 ? 9.718 -3.242 -8.339 1.00 87.88 690 ASN A N 1
ATOM 5370 C CA . ASN A 1 690 ? 9.671 -3.592 -6.913 1.00 87.88 690 ASN A CA 1
ATOM 5371 C C . ASN A 1 690 ? 8.256 -3.437 -6.326 1.00 87.88 690 ASN A C 1
ATOM 5373 O O . ASN A 1 690 ? 7.907 -4.124 -5.365 1.00 87.88 690 ASN A O 1
ATOM 5377 N N . LEU A 1 691 ? 7.444 -2.551 -6.913 1.00 88.81 691 LEU A N 1
ATOM 5378 C CA . LEU A 1 691 ? 6.064 -2.296 -6.507 1.00 88.81 691 LEU A CA 1
ATOM 5379 C C . LEU A 1 691 ? 5.097 -3.364 -7.042 1.00 88.81 691 LEU A C 1
ATOM 5381 O O . LEU A 1 691 ? 4.395 -3.990 -6.252 1.00 88.81 691 LEU A O 1
ATOM 5385 N N . VAL A 1 692 ? 5.050 -3.573 -8.363 1.00 90.69 692 VAL A N 1
ATOM 5386 C CA . VAL A 1 692 ? 4.065 -4.460 -9.028 1.00 90.69 692 VAL A CA 1
ATOM 5387 C C . VAL A 1 692 ? 4.598 -5.857 -9.361 1.00 90.69 692 VAL A C 1
ATOM 5389 O O . VAL A 1 692 ? 3.852 -6.726 -9.803 1.00 90.69 692 VAL A O 1
ATOM 5392 N N . GLY A 1 693 ? 5.894 -6.085 -9.156 1.00 89.38 693 GLY A N 1
ATOM 5393 C CA . GLY A 1 693 ? 6.581 -7.317 -9.518 1.00 89.38 693 GLY A CA 1
ATOM 5394 C C . GLY A 1 693 ? 7.345 -7.193 -10.835 1.00 89.38 693 GLY A C 1
ATOM 5395 O O . GLY A 1 693 ? 6.797 -6.871 -11.889 1.00 89.38 693 GLY A O 1
ATOM 5396 N N . LYS A 1 694 ? 8.634 -7.536 -10.784 1.00 85.50 694 LYS A N 1
ATOM 5397 C CA . LYS A 1 694 ? 9.569 -7.455 -11.912 1.00 85.50 694 LYS A CA 1
ATOM 5398 C C . LYS A 1 694 ? 9.061 -8.177 -13.167 1.00 85.50 694 LYS A C 1
ATOM 5400 O O . LYS A 1 694 ? 8.960 -7.570 -14.227 1.00 85.50 694 LYS A O 1
ATOM 5405 N N . LYS A 1 695 ? 8.639 -9.440 -13.021 1.00 81.38 695 LYS A N 1
ATOM 5406 C CA . LYS A 1 695 ? 8.082 -10.257 -14.118 1.00 81.38 695 LYS A CA 1
ATOM 5407 C C . LYS A 1 695 ? 6.804 -9.661 -14.720 1.00 81.38 695 LYS A C 1
ATOM 5409 O O . LYS A 1 695 ? 6.511 -9.901 -15.887 1.00 81.38 695 LYS A O 1
ATOM 5414 N N . TYR A 1 696 ? 6.031 -8.910 -13.932 1.00 85.12 696 TYR A N 1
ATOM 5415 C CA . TYR A 1 696 ? 4.815 -8.256 -14.409 1.00 85.12 696 TYR A CA 1
ATOM 5416 C C . TYR A 1 696 ? 5.160 -7.068 -15.311 1.00 85.12 696 TYR A C 1
ATOM 5418 O O . TYR A 1 696 ? 4.590 -6.945 -16.392 1.00 85.12 696 TYR A O 1
ATOM 5426 N N . VAL A 1 697 ? 6.151 -6.258 -14.920 1.00 83.94 697 VAL A N 1
ATOM 5427 C CA . VAL A 1 697 ? 6.690 -5.180 -15.765 1.00 83.94 697 VAL A CA 1
ATOM 5428 C C . VAL A 1 697 ? 7.314 -5.746 -17.041 1.00 83.94 697 VAL A C 1
ATOM 5430 O O . VAL A 1 697 ? 7.019 -5.254 -18.123 1.00 83.94 697 VAL A O 1
ATOM 5433 N N . GLU A 1 698 ? 8.105 -6.819 -16.941 1.00 80.00 698 GLU A N 1
ATOM 5434 C CA . GLU A 1 698 ? 8.710 -7.490 -18.104 1.00 80.00 698 GLU A CA 1
ATOM 5435 C C . GLU A 1 698 ? 7.663 -8.000 -19.100 1.00 80.00 698 GLU A C 1
ATOM 5437 O O . GLU A 1 698 ? 7.856 -7.866 -20.305 1.00 80.00 698 GLU A O 1
ATOM 5442 N N . ARG A 1 699 ? 6.556 -8.573 -18.609 1.00 79.56 699 ARG A N 1
ATOM 5443 C CA . ARG A 1 699 ? 5.468 -9.086 -19.453 1.00 79.56 699 ARG A CA 1
ATOM 5444 C C . ARG A 1 699 ? 4.743 -7.973 -20.211 1.00 79.56 699 ARG A C 1
ATOM 5446 O O . ARG A 1 699 ? 4.333 -8.201 -21.340 1.00 79.56 699 ARG A O 1
ATOM 5453 N N . HIS A 1 700 ? 4.563 -6.808 -19.588 1.00 82.44 700 HIS A N 1
ATOM 5454 C CA . HIS A 1 700 ? 3.745 -5.733 -20.152 1.00 82.44 700 HIS A CA 1
ATOM 5455 C C . HIS A 1 700 ? 4.564 -4.712 -20.942 1.00 82.44 700 HIS A C 1
ATOM 5457 O O . HIS A 1 700 ? 4.150 -4.317 -22.020 1.00 82.44 700 HIS A O 1
ATOM 5463 N N . LEU A 1 701 ? 5.737 -4.305 -20.461 1.00 77.31 701 LEU A N 1
ATOM 5464 C CA . LEU A 1 701 ? 6.575 -3.290 -21.114 1.00 77.31 701 LEU A CA 1
ATOM 5465 C C . LEU A 1 701 ? 7.834 -3.860 -21.779 1.00 77.31 701 LEU A C 1
ATOM 5467 O O . LEU A 1 701 ? 8.660 -3.112 -22.305 1.00 77.31 701 LEU A O 1
ATOM 5471 N N . GLY A 1 702 ? 7.999 -5.182 -21.744 1.00 66.62 702 GLY A N 1
ATOM 5472 C CA . GLY A 1 702 ? 9.192 -5.859 -22.228 1.00 66.62 702 GLY A CA 1
ATOM 5473 C C . GLY A 1 702 ? 10.358 -5.761 -21.245 1.00 66.62 702 GLY A C 1
ATOM 5474 O O . GLY A 1 702 ? 10.483 -4.831 -20.442 1.00 66.62 702 GLY A O 1
ATOM 5475 N N . ARG A 1 703 ? 11.285 -6.720 -21.328 1.00 63.50 703 ARG A N 1
ATOM 5476 C CA . ARG A 1 703 ? 12.471 -6.757 -20.452 1.00 63.50 703 ARG A CA 1
ATOM 5477 C C . ARG A 1 703 ? 13.390 -5.529 -20.631 1.00 63.50 703 ARG A C 1
ATOM 5479 O O . ARG A 1 703 ? 14.099 -5.123 -19.706 1.00 63.50 703 ARG A O 1
ATOM 5486 N N . ARG A 1 704 ? 13.279 -4.848 -21.785 1.00 58.12 704 ARG A N 1
ATOM 5487 C CA . ARG A 1 704 ? 13.927 -3.564 -22.113 1.00 58.12 704 ARG A CA 1
ATOM 5488 C C . ARG A 1 704 ? 13.799 -2.514 -21.027 1.00 58.12 704 ARG A C 1
ATOM 5490 O O . ARG A 1 704 ? 14.778 -1.829 -20.735 1.00 58.12 704 ARG A O 1
ATOM 5497 N N . ILE A 1 705 ? 12.588 -2.334 -20.503 1.00 65.38 705 ILE A N 1
ATOM 5498 C CA . ILE A 1 705 ? 12.233 -1.163 -19.697 1.00 65.38 705 ILE A CA 1
ATOM 5499 C C . ILE A 1 705 ? 12.997 -1.155 -18.360 1.00 65.38 705 ILE A C 1
ATOM 5501 O O . ILE A 1 705 ? 13.291 -0.103 -17.801 1.00 65.38 705 ILE A O 1
ATOM 5505 N N . LEU A 1 706 ? 13.397 -2.342 -17.890 1.00 62.66 706 LEU A N 1
ATOM 5506 C CA . LEU A 1 706 ? 14.220 -2.566 -16.697 1.00 62.66 706 LEU A CA 1
ATOM 5507 C C . LEU A 1 706 ? 15.730 -2.516 -17.005 1.00 62.66 706 LEU A C 1
ATOM 5509 O O . LEU A 1 706 ? 16.585 -2.536 -16.113 1.00 62.66 706 LEU A O 1
ATOM 5513 N N . GLY A 1 707 ? 16.075 -2.407 -18.289 1.00 55.31 707 GLY A N 1
ATOM 5514 C CA . GLY A 1 707 ? 17.411 -2.623 -18.834 1.00 55.31 707 GLY A CA 1
ATOM 5515 C C . GLY A 1 707 ? 17.880 -4.069 -18.730 1.00 55.31 707 GLY A C 1
ATOM 5516 O O . GLY A 1 707 ? 19.086 -4.299 -18.804 1.00 55.31 707 GLY A O 1
ATOM 5517 N N . ASP A 1 708 ? 16.942 -5.004 -18.576 1.00 56.06 708 ASP A N 1
ATOM 5518 C CA . ASP A 1 708 ? 17.178 -6.441 -18.647 1.00 56.06 708 ASP A CA 1
ATOM 5519 C C . ASP A 1 708 ? 17.021 -6.875 -20.093 1.00 56.06 708 ASP A C 1
ATOM 5521 O O . ASP A 1 708 ? 16.081 -7.539 -20.504 1.00 56.06 708 ASP A O 1
ATOM 5525 N N . TYR A 1 709 ? 17.954 -6.437 -20.911 1.00 60.16 709 TYR A N 1
ATOM 5526 C CA . TYR A 1 709 ? 18.169 -7.067 -22.194 1.00 60.16 709 TYR A CA 1
ATOM 5527 C C . TYR A 1 709 ? 19.530 -7.725 -22.183 1.00 60.16 709 TYR A C 1
ATOM 5529 O O . TYR A 1 709 ? 20.319 -7.492 -21.265 1.00 60.16 709 TYR A O 1
ATOM 5537 N N . PHE A 1 710 ? 19.799 -8.541 -23.194 1.00 65.94 710 PHE A N 1
ATOM 5538 C CA . PHE A 1 710 ? 21.105 -9.137 -23.400 1.00 65.94 710 PHE A CA 1
ATOM 5539 C C . PHE A 1 710 ? 22.206 -8.057 -23.370 1.00 65.94 710 PHE A C 1
ATOM 5541 O O . PHE A 1 710 ? 22.433 -7.311 -24.326 1.00 65.94 710 PHE A O 1
ATOM 5548 N N . ARG A 1 711 ? 22.842 -7.929 -22.201 1.00 70.81 711 ARG A N 1
ATOM 5549 C CA . ARG A 1 711 ? 23.925 -6.997 -21.870 1.00 70.81 711 ARG A CA 1
ATOM 5550 C C . ARG A 1 711 ? 25.057 -7.816 -21.257 1.00 70.81 711 ARG A C 1
ATOM 5552 O O . ARG A 1 711 ? 25.275 -7.748 -20.046 1.00 70.81 711 ARG A O 1
ATOM 5559 N N . PRO A 1 712 ? 25.736 -8.638 -22.066 1.00 75.50 712 PRO A N 1
ATOM 5560 C CA . PRO A 1 712 ? 26.875 -9.414 -21.603 1.00 75.50 712 PRO A CA 1
ATOM 5561 C C . PRO A 1 712 ? 27.886 -8.444 -20.987 1.00 75.50 712 PRO A C 1
ATOM 5563 O O . PRO A 1 712 ? 28.304 -7.489 -21.635 1.00 75.50 712 PRO A O 1
ATOM 5566 N N . GLY A 1 713 ? 28.225 -8.641 -19.711 1.00 76.69 713 GLY A N 1
ATOM 5567 C CA . GLY A 1 713 ? 29.174 -7.776 -18.997 1.00 76.69 713 GLY A CA 1
ATOM 5568 C C . GLY A 1 713 ? 30.637 -8.109 -19.299 1.00 76.69 713 GLY A C 1
ATOM 5569 O O . GLY A 1 713 ? 31.532 -7.329 -18.981 1.00 76.69 713 GLY A O 1
ATOM 5570 N N . ARG A 1 714 ? 30.889 -9.272 -19.912 1.00 87.38 714 ARG A N 1
ATOM 5571 C CA . ARG A 1 714 ? 32.211 -9.794 -20.278 1.00 87.38 714 ARG A CA 1
ATOM 5572 C C . ARG A 1 714 ? 32.119 -10.580 -21.582 1.00 87.38 714 ARG A C 1
ATOM 5574 O O . ARG A 1 714 ? 31.050 -11.086 -21.915 1.00 87.38 714 ARG A O 1
ATOM 5581 N N . LEU A 1 715 ? 33.246 -10.719 -22.274 1.00 84.25 715 LEU A N 1
ATOM 5582 C CA . LEU A 1 715 ? 33.347 -11.504 -23.507 1.00 84.25 715 LEU A CA 1
ATOM 5583 C C . LEU A 1 715 ? 32.928 -12.970 -23.326 1.00 84.25 715 LEU A C 1
ATOM 5585 O O . LEU A 1 715 ? 32.236 -13.493 -24.186 1.00 84.25 715 LEU A O 1
ATOM 5589 N N . ASP A 1 716 ? 33.271 -13.611 -22.208 1.00 82.25 716 ASP A N 1
ATOM 5590 C CA . ASP A 1 716 ? 32.965 -15.037 -21.986 1.00 82.25 716 ASP A CA 1
ATOM 5591 C C . ASP A 1 716 ? 31.466 -15.299 -21.768 1.00 82.25 716 ASP A C 1
ATOM 5593 O O . ASP A 1 716 ? 30.974 -16.393 -22.016 1.00 82.25 716 ASP A O 1
ATOM 5597 N N . ALA A 1 717 ? 30.709 -14.278 -21.350 1.00 81.31 717 ALA A N 1
ATOM 5598 C CA . ALA A 1 717 ? 29.255 -14.377 -21.229 1.00 81.31 717 ALA A CA 1
ATOM 5599 C C . ALA A 1 717 ? 28.558 -14.451 -22.601 1.00 81.31 717 ALA A C 1
ATOM 5601 O O . ALA A 1 717 ? 27.397 -14.845 -22.673 1.00 81.31 717 ALA A O 1
ATOM 5602 N N . LEU A 1 718 ? 29.257 -14.092 -23.686 1.00 83.75 718 LEU A N 1
ATOM 5603 C CA . LEU A 1 718 ? 28.749 -14.241 -25.051 1.00 83.75 718 LEU A CA 1
ATOM 5604 C C . LEU A 1 718 ? 28.618 -15.711 -25.451 1.00 83.75 718 LEU A C 1
ATOM 5606 O O . LEU A 1 718 ? 27.729 -16.032 -26.233 1.00 83.75 718 LEU A O 1
ATOM 5610 N N . ASP A 1 719 ? 29.420 -16.604 -24.868 1.00 79.88 719 ASP A N 1
ATOM 5611 C CA . ASP A 1 719 ? 29.389 -18.043 -25.151 1.00 79.88 719 ASP A CA 1
ATOM 5612 C C . ASP A 1 719 ? 28.062 -18.694 -24.683 1.00 79.88 719 ASP A C 1
ATOM 5614 O O . ASP A 1 719 ? 27.740 -19.816 -25.064 1.00 79.88 719 ASP A O 1
ATOM 5618 N N . GLN A 1 720 ? 27.259 -17.988 -23.876 1.00 80.06 720 GLN A N 1
ATOM 5619 C CA . GLN A 1 720 ? 25.958 -18.445 -23.365 1.00 80.06 720 GLN A CA 1
ATOM 5620 C C . GLN A 1 720 ? 24.759 -17.780 -24.061 1.00 80.06 720 GLN A C 1
ATOM 5622 O O . GLN A 1 720 ? 23.627 -17.933 -23.607 1.00 80.06 720 GLN A O 1
ATOM 5627 N N . THR A 1 721 ? 24.985 -17.024 -25.140 1.00 81.69 721 THR A N 1
ATOM 5628 C CA . THR A 1 721 ? 23.909 -16.302 -25.841 1.00 81.69 721 THR A CA 1
ATOM 5629 C C . THR A 1 721 ? 22.905 -17.275 -26.466 1.00 81.69 721 THR A C 1
ATOM 5631 O O . THR A 1 721 ? 23.302 -18.246 -27.112 1.00 81.69 721 THR A O 1
ATOM 5634 N N . ALA A 1 722 ? 21.608 -16.999 -26.317 1.00 84.06 722 ALA A N 1
ATOM 5635 C CA . ALA A 1 722 ? 20.520 -17.798 -26.880 1.00 84.06 722 ALA A CA 1
ATOM 5636 C C . ALA A 1 722 ? 19.774 -17.056 -28.014 1.00 84.06 722 ALA A C 1
ATOM 5638 O O . ALA A 1 722 ? 19.828 -15.829 -28.093 1.00 84.06 722 ALA A O 1
ATOM 5639 N N . PRO A 1 723 ? 19.013 -17.756 -28.879 1.00 81.44 723 PRO A N 1
ATOM 5640 C CA . PRO A 1 723 ? 18.233 -17.130 -29.954 1.00 81.44 723 PRO A CA 1
ATOM 5641 C C . PRO A 1 723 ? 17.294 -16.010 -29.479 1.00 81.44 723 PRO A C 1
ATOM 5643 O O . PRO A 1 723 ? 17.236 -14.945 -30.092 1.00 81.44 723 PRO A O 1
ATOM 5646 N N . ALA A 1 724 ? 16.630 -16.215 -28.335 1.00 77.81 724 ALA A N 1
ATOM 5647 C CA . ALA A 1 724 ? 15.728 -15.236 -27.725 1.00 77.81 724 ALA A CA 1
ATOM 5648 C C . ALA A 1 724 ? 16.437 -13.926 -27.321 1.00 77.81 724 ALA A C 1
ATOM 5650 O O . ALA A 1 724 ? 15.806 -12.868 -27.253 1.00 77.81 724 ALA A O 1
ATOM 5651 N N . ASP A 1 725 ? 17.749 -13.967 -27.070 1.00 84.00 725 ASP A N 1
ATOM 5652 C CA . ASP A 1 725 ? 18.537 -12.774 -26.761 1.00 84.00 725 ASP A CA 1
ATOM 5653 C C . ASP A 1 725 ? 18.707 -11.885 -27.998 1.00 84.00 725 ASP A C 1
ATOM 5655 O O . ASP A 1 725 ? 18.596 -10.664 -27.889 1.00 84.00 725 ASP A O 1
ATOM 5659 N N . LEU A 1 726 ? 18.913 -12.480 -29.182 1.00 83.69 726 LEU A N 1
ATOM 5660 C CA . LEU A 1 726 ? 18.981 -11.752 -30.454 1.00 83.69 726 LEU A CA 1
ATOM 5661 C C . LEU A 1 726 ? 17.619 -11.187 -30.849 1.00 83.69 726 LEU A C 1
ATOM 5663 O O . LEU A 1 726 ? 17.540 -10.030 -31.253 1.00 83.69 726 LEU A O 1
ATOM 5667 N N . GLU A 1 727 ? 16.552 -11.964 -30.670 1.00 82.62 727 GLU A N 1
ATOM 5668 C CA . GLU A 1 727 ? 15.178 -11.503 -30.888 1.00 82.62 727 GLU A CA 1
ATOM 5669 C C . GLU A 1 727 ? 14.867 -10.269 -30.036 1.00 82.62 727 GLU A C 1
ATOM 5671 O O . GLU A 1 727 ? 14.404 -9.250 -30.560 1.00 82.62 727 GLU A O 1
ATOM 5676 N N . THR A 1 728 ? 15.273 -10.316 -28.761 1.00 80.31 728 THR A N 1
ATOM 5677 C CA . THR A 1 728 ? 15.176 -9.181 -27.842 1.00 80.31 728 THR A CA 1
ATOM 5678 C C . THR A 1 728 ? 15.901 -7.954 -28.409 1.00 80.31 728 THR A C 1
ATOM 5680 O O . THR A 1 728 ? 15.355 -6.860 -28.335 1.00 80.31 728 THR A O 1
ATOM 5683 N N . LEU A 1 729 ? 17.087 -8.084 -29.025 1.00 84.38 729 LEU A N 1
ATOM 5684 C CA . LEU A 1 729 ? 17.802 -6.939 -29.620 1.00 84.38 729 LEU A CA 1
ATOM 5685 C C . LEU A 1 729 ? 17.017 -6.228 -30.735 1.00 84.38 729 LEU A C 1
ATOM 5687 O O . LEU A 1 729 ? 17.082 -5.001 -30.829 1.00 84.38 729 LEU A O 1
ATOM 5691 N N . PHE A 1 730 ? 16.270 -6.964 -31.555 1.00 85.12 730 PHE A N 1
ATOM 5692 C CA . PHE A 1 730 ? 15.440 -6.379 -32.612 1.00 85.12 730 PHE A CA 1
ATOM 5693 C C . PHE A 1 730 ? 14.162 -5.748 -32.063 1.00 85.12 730 PHE A C 1
ATOM 5695 O O . PHE A 1 730 ? 13.812 -4.646 -32.483 1.00 85.12 730 PHE A O 1
ATOM 5702 N N . ASP A 1 731 ? 13.511 -6.385 -31.085 1.00 75.75 731 ASP A N 1
ATOM 5703 C CA . ASP A 1 731 ? 12.333 -5.823 -30.409 1.00 75.75 731 ASP A CA 1
ATOM 5704 C C . ASP A 1 731 ? 12.662 -4.521 -29.674 1.00 75.75 731 ASP A C 1
ATOM 5706 O O . ASP A 1 731 ? 11.847 -3.596 -29.626 1.00 75.75 731 ASP A O 1
ATOM 5710 N N . LEU A 1 732 ? 13.892 -4.407 -29.157 1.00 69.25 732 LEU A N 1
ATOM 5711 C CA . LEU A 1 732 ? 14.417 -3.151 -28.636 1.00 69.25 732 LEU A CA 1
ATOM 5712 C C . LEU A 1 732 ? 14.385 -2.077 -29.724 1.00 69.25 732 LEU A C 1
ATOM 5714 O O . LEU A 1 732 ? 13.688 -1.080 -29.587 1.00 69.25 732 LEU A O 1
ATOM 5718 N N . VAL A 1 733 ? 15.077 -2.244 -30.844 1.00 74.75 733 VAL A N 1
ATOM 5719 C CA . VAL A 1 733 ? 15.089 -1.171 -31.853 1.00 74.75 733 VAL A CA 1
ATOM 5720 C C . VAL A 1 733 ? 13.680 -0.915 -32.425 1.00 74.75 733 VAL A C 1
ATOM 5722 O O . VAL A 1 733 ? 13.319 0.238 -32.662 1.00 74.75 733 VAL A O 1
ATOM 5725 N N . ALA A 1 734 ? 12.835 -1.949 -32.519 1.00 75.00 734 ALA A N 1
ATOM 5726 C CA . ALA A 1 734 ? 11.437 -1.841 -32.934 1.00 75.00 734 ALA A CA 1
ATOM 5727 C C . ALA A 1 734 ? 10.604 -0.916 -32.034 1.00 75.00 734 ALA A C 1
ATOM 5729 O O . ALA A 1 734 ? 9.932 -0.014 -32.532 1.00 75.00 734 ALA A O 1
ATOM 5730 N N . GLY A 1 735 ? 10.684 -1.093 -30.710 1.00 63.25 735 GLY A N 1
ATOM 5731 C CA . GLY A 1 735 ? 9.929 -0.287 -29.746 1.00 63.25 735 GLY A CA 1
ATOM 5732 C C . GLY A 1 735 ? 10.337 1.191 -29.700 1.00 63.25 735 GLY A C 1
ATOM 5733 O O . GLY A 1 735 ? 9.554 2.024 -29.261 1.00 63.25 735 GLY A O 1
ATOM 5734 N N . GLU A 1 736 ? 11.544 1.538 -30.162 1.00 64.69 736 GLU A N 1
ATOM 5735 C CA . GLU A 1 736 ? 12.001 2.936 -30.288 1.00 64.69 736 GLU A CA 1
ATOM 5736 C C . GLU A 1 736 ? 11.602 3.575 -31.625 1.00 64.69 736 GLU A C 1
ATOM 5738 O O . GLU A 1 736 ? 11.436 4.791 -31.699 1.00 64.69 736 GLU A O 1
ATOM 5743 N N . LYS A 1 737 ? 11.461 2.773 -32.687 1.00 68.00 737 LYS A N 1
ATOM 5744 C CA . LYS A 1 737 ? 11.169 3.249 -34.048 1.00 68.00 737 LYS A CA 1
ATOM 5745 C C . LYS A 1 737 ? 9.718 3.040 -34.488 1.00 68.00 737 LYS A C 1
ATOM 5747 O O . LYS A 1 737 ? 9.360 3.479 -35.576 1.00 68.00 737 LYS A O 1
ATOM 5752 N N . GLY A 1 738 ? 8.897 2.376 -33.674 1.00 58.84 738 GLY A N 1
ATOM 5753 C CA . GLY A 1 738 ? 7.492 2.064 -33.964 1.00 58.84 738 GLY A CA 1
ATOM 5754 C C . GLY A 1 738 ? 7.283 0.936 -34.983 1.00 58.84 738 GLY A C 1
ATOM 5755 O O . GLY A 1 738 ? 6.148 0.558 -35.248 1.00 58.84 738 GLY A O 1
ATOM 5756 N N . GLN A 1 739 ? 8.358 0.381 -35.545 1.00 73.44 739 GLN A N 1
ATOM 5757 C CA . GLN A 1 739 ? 8.328 -0.714 -36.515 1.00 73.44 739 GLN A CA 1
ATOM 5758 C C . GLN A 1 739 ? 9.579 -1.579 -36.370 1.00 73.44 739 GLN A C 1
ATOM 5760 O O . GLN A 1 739 ? 10.668 -1.054 -36.124 1.00 73.44 739 GLN A O 1
ATOM 5765 N N . ARG A 1 740 ? 9.438 -2.900 -36.537 1.00 79.19 740 ARG A N 1
ATOM 5766 C CA . ARG A 1 740 ? 10.569 -3.829 -36.439 1.00 79.19 740 ARG A CA 1
ATOM 5767 C C . ARG A 1 740 ? 11.529 -3.612 -37.612 1.00 79.19 740 ARG A C 1
ATOM 5769 O O . ARG A 1 740 ? 11.121 -3.793 -38.758 1.00 79.19 740 ARG A O 1
ATOM 5776 N N . PRO A 1 741 ? 12.788 -3.218 -37.360 1.00 81.19 741 PRO A N 1
ATOM 5777 C CA . PRO A 1 741 ? 13.741 -3.010 -38.435 1.00 81.19 741 PRO A CA 1
ATOM 5778 C C . PRO A 1 741 ? 14.222 -4.356 -38.981 1.00 81.19 741 PRO A C 1
ATOM 5780 O O . PRO A 1 741 ? 14.421 -5.308 -38.229 1.00 81.19 741 PRO A O 1
ATOM 5783 N N . SER A 1 742 ? 14.488 -4.418 -40.284 1.00 82.88 742 SER A N 1
ATOM 5784 C CA . SER A 1 742 ? 15.143 -5.577 -40.901 1.00 82.88 742 SER A CA 1
ATOM 5785 C C . SER A 1 742 ? 16.614 -5.710 -40.487 1.00 82.88 742 SER A C 1
ATOM 5787 O O . SER A 1 742 ? 17.235 -6.738 -40.737 1.00 82.88 742 SER A O 1
ATOM 5789 N N . GLU A 1 743 ? 17.199 -4.669 -39.883 1.00 86.94 743 GLU A N 1
ATOM 5790 C CA . GLU A 1 743 ? 18.604 -4.629 -39.487 1.00 86.94 743 GLU A CA 1
ATOM 5791 C C . GLU A 1 743 ? 18.860 -3.638 -38.340 1.00 86.94 743 GLU A C 1
ATOM 5793 O O . GLU A 1 743 ? 18.283 -2.550 -38.299 1.00 86.94 743 GLU A O 1
ATOM 5798 N N . ILE A 1 744 ? 19.763 -3.994 -37.428 1.00 89.00 744 ILE A N 1
ATOM 5799 C CA . ILE A 1 744 ? 20.162 -3.197 -36.261 1.00 89.00 744 ILE A CA 1
ATOM 5800 C C . ILE A 1 744 ? 21.688 -3.097 -36.148 1.00 89.00 744 ILE A C 1
ATOM 5802 O O . ILE A 1 744 ? 22.426 -3.891 -36.733 1.00 89.00 744 ILE A O 1
ATOM 5806 N N . ILE A 1 745 ? 22.180 -2.145 -35.355 1.00 88.12 745 ILE A N 1
ATOM 5807 C CA . ILE A 1 745 ? 23.579 -2.064 -34.923 1.00 88.12 745 ILE A CA 1
ATOM 5808 C C . ILE A 1 745 ? 23.663 -2.371 -33.430 1.00 88.12 745 ILE A C 1
ATOM 5810 O O . ILE A 1 745 ? 23.195 -1.589 -32.616 1.00 88.12 745 ILE A O 1
ATOM 5814 N N . TRP A 1 746 ? 24.324 -3.453 -33.042 1.00 89.75 746 TRP A N 1
ATOM 5815 C CA . TRP A 1 746 ? 24.703 -3.702 -31.657 1.00 89.75 746 TRP A CA 1
ATOM 5816 C C . TRP A 1 746 ? 26.124 -3.203 -31.391 1.00 89.75 746 TRP A C 1
ATOM 5818 O O . TRP A 1 746 ? 27.083 -3.694 -31.986 1.00 89.75 746 TRP A O 1
ATOM 5828 N N . GLN A 1 747 ? 26.277 -2.208 -30.516 1.00 90.38 747 GLN A N 1
ATOM 5829 C CA . GLN A 1 747 ? 27.574 -1.627 -30.170 1.00 90.38 747 GLN A CA 1
ATOM 5830 C C . GLN A 1 747 ? 27.937 -1.810 -28.695 1.00 90.38 747 GLN A C 1
ATOM 5832 O O . GLN A 1 747 ? 27.063 -1.789 -27.837 1.00 90.38 747 GLN A O 1
ATOM 5837 N N . THR A 1 748 ? 29.227 -1.930 -28.387 1.00 89.75 748 THR A N 1
ATOM 5838 C CA . THR A 1 748 ? 29.765 -2.005 -27.020 1.00 89.75 748 THR A CA 1
ATOM 5839 C C . THR A 1 748 ? 31.222 -1.543 -26.995 1.00 89.75 748 THR A C 1
ATOM 5841 O O . THR A 1 748 ? 31.907 -1.593 -28.013 1.00 89.75 748 THR A O 1
ATOM 5844 N N . ARG A 1 749 ? 31.741 -1.104 -25.849 1.00 89.62 749 ARG A N 1
ATOM 5845 C CA . ARG A 1 749 ? 33.175 -0.848 -25.658 1.00 89.62 749 ARG A CA 1
ATOM 5846 C C . ARG A 1 749 ? 33.812 -2.071 -25.004 1.00 89.62 749 ARG A C 1
ATOM 5848 O O . ARG A 1 749 ? 33.295 -2.565 -24.005 1.00 89.62 749 ARG A O 1
ATOM 5855 N N . VAL A 1 750 ? 34.903 -2.571 -25.577 1.00 86.81 750 VAL A N 1
ATOM 5856 C CA . VAL A 1 750 ? 35.635 -3.735 -25.052 1.00 86.81 750 VAL A CA 1
ATOM 5857 C C . VAL A 1 750 ? 36.867 -3.237 -24.310 1.00 86.81 750 VAL A C 1
ATOM 5859 O O . VAL A 1 750 ? 37.685 -2.526 -24.892 1.00 86.81 750 VAL A O 1
ATOM 5862 N N . GLN A 1 751 ? 36.990 -3.581 -23.032 1.00 85.62 751 GLN A N 1
ATOM 5863 C CA . GLN A 1 751 ? 38.153 -3.222 -22.222 1.00 85.62 751 GLN A CA 1
ATOM 5864 C C . GLN A 1 751 ? 39.246 -4.294 -22.291 1.00 85.62 751 GLN A C 1
ATOM 5866 O O . GLN A 1 751 ? 39.011 -5.423 -22.724 1.00 85.62 751 GLN A O 1
ATOM 5871 N N . ALA A 1 752 ? 40.454 -3.938 -21.847 1.00 79.31 752 ALA A N 1
ATOM 5872 C CA . ALA A 1 752 ? 41.615 -4.828 -21.865 1.00 79.31 752 ALA A CA 1
ATOM 5873 C C . ALA A 1 752 ? 41.431 -6.091 -21.000 1.00 79.31 752 ALA A C 1
ATOM 5875 O O . ALA A 1 752 ? 41.993 -7.133 -21.318 1.00 79.31 752 ALA A O 1
ATOM 5876 N N . ASP A 1 753 ? 40.617 -6.016 -19.944 1.00 78.62 753 ASP A N 1
ATOM 5877 C CA . ASP A 1 753 ? 40.290 -7.134 -19.048 1.00 78.62 753 ASP A CA 1
ATOM 5878 C C . ASP A 1 753 ? 39.165 -8.048 -19.580 1.00 78.62 753 ASP A C 1
ATOM 5880 O O . ASP A 1 753 ? 38.712 -8.963 -18.884 1.00 78.62 753 ASP A O 1
ATOM 5884 N N . GLY A 1 754 ? 38.687 -7.786 -20.802 1.00 78.19 754 GLY A N 1
ATOM 5885 C CA . GLY A 1 754 ? 37.584 -8.503 -21.434 1.00 78.19 754 GLY A CA 1
ATOM 5886 C C . GLY A 1 754 ? 36.192 -8.078 -20.958 1.00 78.19 754 GLY A C 1
ATOM 5887 O O . GLY A 1 754 ? 35.208 -8.703 -21.364 1.00 78.19 754 GLY A O 1
ATOM 5888 N N . SER A 1 755 ? 36.074 -7.035 -20.127 1.00 85.12 755 SER A N 1
ATOM 5889 C CA . SER A 1 755 ? 34.779 -6.453 -19.767 1.00 85.12 755 SER A CA 1
ATOM 5890 C C . SER A 1 755 ? 34.155 -5.687 -20.938 1.00 85.12 755 SER A C 1
ATOM 5892 O O . SER A 1 755 ? 34.839 -5.088 -21.775 1.00 85.12 755 SER A O 1
ATOM 5894 N N . LEU A 1 756 ? 32.825 -5.724 -21.004 1.00 84.56 756 LEU A N 1
ATOM 5895 C CA . LEU A 1 756 ? 32.018 -5.060 -22.021 1.00 84.56 756 LEU A CA 1
ATOM 5896 C C . LEU A 1 756 ? 31.225 -3.930 -21.361 1.00 84.56 756 LEU A C 1
ATOM 5898 O O . LEU A 1 756 ? 30.398 -4.173 -20.482 1.00 84.56 756 LEU A O 1
ATOM 5902 N N . SER A 1 757 ? 31.471 -2.686 -21.772 1.00 79.94 757 SER A N 1
ATOM 5903 C CA . SER A 1 757 ? 30.760 -1.514 -21.256 1.00 79.94 757 SER A CA 1
ATOM 5904 C C . SER A 1 757 ? 29.893 -0.852 -22.327 1.00 79.94 757 SER A C 1
ATOM 5906 O O . SER A 1 757 ? 30.251 -0.769 -23.499 1.00 79.94 757 SER A O 1
ATOM 5908 N N . ASN A 1 758 ? 28.720 -0.373 -21.908 1.00 75.88 758 ASN A N 1
ATOM 5909 C CA . ASN A 1 758 ? 27.698 0.248 -22.759 1.00 75.88 758 ASN A CA 1
ATOM 5910 C C . ASN A 1 758 ? 27.152 -0.612 -23.932 1.00 75.88 758 ASN A C 1
ATOM 5912 O O . ASN A 1 758 ? 26.942 -0.056 -25.015 1.00 75.88 758 ASN A O 1
ATOM 5916 N N . PRO A 1 759 ? 26.853 -1.921 -23.757 1.00 82.56 759 PRO A N 1
ATOM 5917 C CA . PRO A 1 759 ? 26.229 -2.726 -24.809 1.00 82.56 759 PRO A CA 1
ATOM 5918 C C . PRO A 1 759 ? 24.829 -2.200 -25.161 1.00 82.56 759 PRO A C 1
ATOM 5920 O O . PRO A 1 759 ? 23.934 -2.137 -24.309 1.00 82.56 759 PRO A O 1
ATOM 5923 N N . SER A 1 760 ? 24.641 -1.797 -26.416 1.00 80.38 760 SER A N 1
ATOM 5924 C CA . SER A 1 760 ? 23.446 -1.087 -26.881 1.00 80.38 760 SER A CA 1
ATOM 5925 C C . SER A 1 760 ? 23.091 -1.478 -28.320 1.00 80.38 760 SER A C 1
ATOM 5927 O O . SER A 1 760 ? 23.929 -1.293 -29.203 1.00 80.38 760 SER A O 1
ATOM 5929 N N . PRO A 1 761 ? 21.883 -2.005 -28.584 1.00 86.44 761 PRO A N 1
ATOM 5930 C CA . PRO A 1 761 ? 21.342 -2.095 -29.934 1.00 86.44 761 PRO A CA 1
ATOM 5931 C C . PRO A 1 761 ? 20.768 -0.738 -30.363 1.00 86.44 761 PRO A C 1
ATOM 5933 O O . PRO A 1 761 ? 20.162 -0.037 -29.558 1.00 86.44 761 PRO A O 1
ATOM 5936 N N . LEU A 1 762 ? 20.983 -0.369 -31.618 1.00 84.00 762 LEU A N 1
ATOM 5937 C CA . LEU A 1 762 ? 20.661 0.924 -32.216 1.00 84.00 762 LEU A CA 1
ATOM 5938 C C . LEU A 1 762 ? 20.091 0.713 -33.618 1.00 84.00 762 LEU A C 1
ATOM 5940 O O . LEU A 1 762 ? 20.372 -0.309 -34.255 1.00 84.00 762 LEU A O 1
ATOM 5944 N N . ALA A 1 763 ? 19.343 1.687 -34.135 1.00 83.25 763 ALA A N 1
ATOM 5945 C CA . ALA A 1 763 ? 19.011 1.685 -35.552 1.00 83.25 763 ALA A CA 1
ATOM 5946 C C . ALA A 1 763 ? 20.271 1.945 -36.394 1.00 83.25 763 ALA A C 1
ATOM 5948 O O . ALA A 1 763 ? 21.220 2.606 -35.963 1.00 83.25 763 ALA A O 1
ATOM 5949 N N . VAL A 1 764 ? 20.285 1.417 -37.617 1.00 80.25 764 VAL A N 1
ATOM 5950 C CA . VAL A 1 764 ? 21.359 1.692 -38.577 1.00 80.25 764 VAL A CA 1
ATOM 5951 C C . VAL A 1 764 ? 21.479 3.205 -38.797 1.00 80.25 764 VAL A C 1
ATOM 5953 O O . VAL A 1 764 ? 20.504 3.851 -39.167 1.00 80.25 764 VAL A O 1
ATOM 5956 N N . GLY A 1 765 ? 22.684 3.754 -38.617 1.00 73.00 765 GLY A N 1
ATOM 5957 C CA . GLY A 1 765 ? 22.982 5.181 -38.770 1.00 73.00 765 GLY A CA 1
ATOM 5958 C C . GLY A 1 765 ? 23.087 5.944 -37.446 1.00 73.00 765 GLY A C 1
ATOM 5959 O O . GLY A 1 765 ? 23.612 7.054 -37.438 1.00 73.00 765 GLY A O 1
ATOM 5960 N N . GLU A 1 766 ? 22.652 5.354 -36.328 1.00 78.19 766 GLU A N 1
ATOM 5961 C CA . GLU A 1 766 ? 22.707 5.972 -34.991 1.00 78.19 766 GLU A CA 1
ATOM 5962 C C . GLU A 1 766 ? 23.944 5.563 -34.183 1.00 78.19 766 GLU A C 1
ATOM 5964 O O . GLU A 1 766 ? 24.112 5.951 -33.026 1.00 78.19 766 GLU A O 1
ATOM 5969 N N . GLU A 1 767 ? 24.826 4.757 -34.770 1.00 82.00 767 GLU A N 1
ATOM 5970 C CA . GLU A 1 767 ? 26.009 4.276 -34.079 1.00 82.00 767 GLU A CA 1
ATOM 5971 C C . GLU A 1 767 ? 26.983 5.395 -33.684 1.00 82.00 767 GLU A C 1
ATOM 5973 O O . GLU A 1 767 ? 27.205 6.369 -34.406 1.00 82.00 767 GLU A O 1
ATOM 5978 N N . ASN A 1 768 ? 27.646 5.215 -32.537 1.00 75.12 768 ASN A N 1
ATOM 5979 C CA . ASN A 1 768 ? 28.688 6.134 -32.097 1.00 75.12 768 ASN A CA 1
ATOM 5980 C C . ASN A 1 768 ? 29.796 6.170 -33.158 1.00 75.12 768 ASN A C 1
ATOM 5982 O O . ASN A 1 768 ? 30.239 5.117 -33.602 1.00 75.12 768 ASN A O 1
ATOM 5986 N N . GLN A 1 769 ? 30.277 7.341 -33.576 1.00 77.31 769 GLN A N 1
ATOM 5987 C CA . GLN A 1 769 ? 31.288 7.436 -34.640 1.00 77.31 769 GLN A CA 1
ATOM 5988 C C . GLN A 1 769 ? 32.705 7.051 -34.173 1.00 77.31 769 GLN A C 1
ATOM 5990 O O . GLN A 1 769 ? 33.553 6.706 -34.997 1.00 77.31 769 GLN A O 1
ATOM 5995 N N . SER A 1 770 ? 32.961 7.012 -32.860 1.00 76.50 770 SER A N 1
ATOM 5996 C CA . SER A 1 770 ? 34.268 6.653 -32.296 1.00 76.50 770 SER A CA 1
ATOM 5997 C C . SER A 1 770 ? 34.704 5.242 -32.696 1.00 76.50 770 SER A C 1
ATOM 5999 O O . SER A 1 770 ? 33.905 4.300 -32.711 1.00 76.50 770 SER A O 1
ATOM 6001 N N . ARG A 1 771 ? 35.995 5.078 -33.003 1.00 72.81 771 ARG A N 1
ATOM 6002 C CA . ARG A 1 771 ? 36.591 3.769 -33.310 1.00 72.81 771 ARG A CA 1
ATOM 6003 C C . ARG A 1 771 ? 36.679 2.860 -32.084 1.00 72.81 771 ARG A C 1
ATOM 6005 O O . ARG A 1 771 ? 36.765 1.656 -32.270 1.00 72.81 771 ARG A O 1
ATOM 6012 N N . ASP A 1 772 ? 36.580 3.404 -30.873 1.00 79.25 772 ASP A N 1
ATOM 6013 C CA . ASP A 1 772 ? 36.722 2.659 -29.613 1.00 79.25 772 ASP A CA 1
ATOM 6014 C C . ASP A 1 772 ? 35.571 1.692 -29.317 1.00 79.25 772 ASP A C 1
ATOM 6016 O O . ASP A 1 772 ? 35.693 0.834 -28.445 1.00 79.25 772 ASP A O 1
ATOM 6020 N N . TYR A 1 773 ? 34.443 1.843 -30.008 1.00 82.69 773 TYR A N 1
ATOM 6021 C CA . TYR A 1 773 ? 33.293 0.962 -29.855 1.00 82.69 773 TYR A CA 1
ATOM 6022 C C . TYR A 1 773 ? 33.355 -0.165 -30.881 1.00 82.69 773 TYR A C 1
ATOM 6024 O O . TYR A 1 773 ? 33.408 0.093 -32.085 1.00 82.69 773 TYR A O 1
ATOM 6032 N N . ALA A 1 774 ? 33.264 -1.403 -30.406 1.00 84.56 774 ALA A N 1
ATOM 6033 C CA . ALA A 1 774 ? 32.890 -2.555 -31.205 1.00 84.56 774 ALA A CA 1
ATOM 6034 C C . ALA A 1 774 ? 31.446 -2.381 -31.682 1.00 84.56 774 ALA A C 1
ATOM 6036 O O . ALA A 1 774 ? 30.563 -2.161 -30.863 1.00 84.56 774 ALA A O 1
ATOM 6037 N N . LYS A 1 775 ? 31.196 -2.466 -32.988 1.00 87.81 775 LYS A N 1
ATOM 6038 C CA . LYS A 1 775 ? 29.871 -2.285 -33.600 1.00 87.81 775 LYS A CA 1
ATOM 6039 C C . LYS A 1 775 ? 29.602 -3.452 -34.530 1.00 87.81 775 LYS A C 1
ATOM 6041 O O . LYS A 1 775 ? 30.367 -3.647 -35.472 1.00 87.81 775 LYS A O 1
ATOM 6046 N N . LEU A 1 776 ? 28.534 -4.194 -34.285 1.00 87.94 776 LEU A N 1
ATOM 6047 C CA . LEU A 1 776 ? 28.063 -5.312 -35.090 1.00 87.94 776 LEU A CA 1
ATOM 6048 C C . LEU A 1 776 ? 26.748 -4.908 -35.745 1.00 87.94 776 LEU A C 1
ATOM 6050 O O . LEU A 1 776 ? 25.833 -4.459 -35.072 1.00 87.94 776 LEU A O 1
ATOM 6054 N N . ARG A 1 777 ? 26.645 -5.074 -37.054 1.00 86.19 777 ARG A N 1
ATOM 6055 C CA . ARG A 1 777 ? 25.415 -4.907 -37.814 1.00 86.19 777 ARG A CA 1
ATOM 6056 C C . ARG A 1 777 ? 24.764 -6.271 -37.955 1.00 86.19 777 ARG A C 1
ATOM 6058 O O . ARG A 1 777 ? 25.414 -7.191 -38.446 1.00 86.19 777 ARG A O 1
ATOM 6065 N N . ILE A 1 778 ? 23.541 -6.402 -37.461 1.00 87.81 778 ILE A N 1
ATOM 6066 C CA . ILE A 1 778 ? 22.809 -7.664 -37.380 1.00 87.81 778 ILE A CA 1
ATOM 6067 C C . ILE A 1 778 ? 21.510 -7.496 -38.167 1.00 87.81 778 ILE A C 1
ATOM 6069 O O . ILE A 1 778 ? 20.735 -6.597 -37.860 1.00 87.81 778 ILE A O 1
ATOM 6073 N N . GLY A 1 779 ? 21.286 -8.328 -39.181 1.00 85.69 779 GLY A N 1
ATOM 6074 C CA . GLY A 1 779 ? 20.068 -8.405 -39.986 1.00 85.69 779 GLY A CA 1
ATOM 6075 C C . GLY A 1 779 ? 19.149 -9.539 -39.539 1.00 85.69 779 GLY A C 1
ATOM 6076 O O . GLY A 1 779 ? 19.625 -10.594 -39.122 1.00 85.69 779 GLY A O 1
ATOM 6077 N N . ASP A 1 780 ? 17.841 -9.319 -39.622 1.00 85.44 780 ASP A N 1
ATOM 6078 C CA . ASP A 1 780 ? 16.811 -10.343 -39.431 1.00 85.44 780 ASP A CA 1
ATOM 6079 C C . ASP A 1 780 ? 16.552 -11.021 -40.784 1.00 85.44 780 ASP A C 1
ATOM 6081 O O . ASP A 1 780 ? 16.215 -10.359 -41.767 1.00 85.44 780 ASP A O 1
ATOM 6085 N N . LEU A 1 781 ? 16.767 -12.335 -40.856 1.00 77.38 781 LEU A N 1
ATOM 6086 C CA . LEU A 1 781 ? 16.549 -13.137 -42.063 1.00 77.38 781 LEU A CA 1
ATOM 6087 C C . LEU A 1 781 ? 15.146 -13.768 -42.102 1.00 77.38 781 LEU A C 1
ATOM 6089 O O . LEU A 1 781 ? 14.818 -14.456 -43.072 1.00 77.38 781 LEU A O 1
ATOM 6093 N N . GLY A 1 782 ? 14.330 -13.556 -41.065 1.00 67.62 782 GLY A N 1
ATOM 6094 C CA . GLY A 1 782 ? 13.009 -14.154 -40.910 1.00 67.62 782 GLY A CA 1
ATOM 6095 C C . GLY A 1 782 ? 13.040 -15.592 -40.376 1.00 67.62 782 GLY A C 1
ATOM 6096 O O . GLY A 1 782 ? 14.030 -16.321 -40.491 1.00 67.62 782 GLY A O 1
ATOM 6097 N N . GLY A 1 783 ? 11.923 -16.013 -39.768 1.00 72.88 783 GLY A N 1
ATOM 6098 C CA . GLY A 1 783 ? 11.776 -17.352 -39.179 1.00 72.88 783 GLY A CA 1
ATOM 6099 C C . GLY A 1 783 ? 12.676 -17.593 -37.962 1.00 72.88 783 GLY A C 1
ATOM 6100 O O . GLY A 1 783 ? 13.120 -18.717 -37.755 1.00 72.88 783 GLY A O 1
ATOM 6101 N N . GLY A 1 784 ? 12.997 -16.535 -37.208 1.00 75.12 784 GLY A N 1
ATOM 6102 C CA . GLY A 1 784 ? 13.879 -16.610 -36.041 1.00 75.12 784 GLY A CA 1
ATOM 6103 C C . GLY A 1 784 ? 15.361 -16.772 -36.383 1.00 75.12 784 GLY A C 1
ATOM 6104 O O . GLY A 1 784 ? 16.117 -17.171 -35.509 1.00 75.12 784 GLY A O 1
ATOM 6105 N N . ARG A 1 785 ? 15.779 -16.491 -37.627 1.00 79.12 785 ARG A N 1
ATOM 6106 C CA . ARG A 1 785 ? 17.182 -16.531 -38.071 1.00 79.12 785 ARG A CA 1
ATOM 6107 C C . ARG A 1 785 ? 17.748 -15.126 -38.239 1.00 79.12 785 ARG A C 1
ATOM 6109 O O . ARG A 1 785 ? 17.082 -14.241 -38.767 1.00 79.12 785 ARG A O 1
ATOM 6116 N N . TYR A 1 786 ? 19.006 -14.945 -37.866 1.00 83.44 786 TYR A N 1
ATOM 6117 C CA . TYR A 1 786 ? 19.698 -13.659 -37.878 1.00 83.44 786 TYR A CA 1
ATOM 6118 C C . TYR A 1 786 ? 21.018 -13.761 -38.630 1.00 83.44 786 TYR A C 1
ATOM 6120 O O . TYR A 1 786 ? 21.596 -14.842 -38.747 1.00 83.44 786 TYR A O 1
ATOM 6128 N N . ALA A 1 787 ? 21.542 -12.631 -39.097 1.00 80.12 787 ALA A N 1
ATOM 6129 C CA . ALA A 1 787 ? 22.876 -12.577 -39.666 1.00 80.12 787 ALA A CA 1
ATOM 6130 C C . ALA A 1 787 ? 23.682 -11.365 -39.229 1.00 80.12 787 ALA A C 1
ATOM 6132 O O . ALA A 1 787 ? 23.218 -10.240 -39.348 1.00 80.12 787 ALA A O 1
ATOM 6133 N N . VAL A 1 788 ? 24.929 -11.565 -38.802 1.00 80.06 788 VAL A N 1
ATOM 6134 C CA . VAL A 1 788 ? 25.865 -10.440 -38.656 1.00 80.06 788 VAL A CA 1
ATOM 6135 C C . VAL A 1 788 ? 26.428 -10.116 -40.040 1.00 80.06 788 VAL A C 1
ATOM 6137 O O . VAL A 1 788 ? 27.204 -10.904 -40.570 1.00 80.06 788 VAL A O 1
ATOM 6140 N N . THR A 1 789 ? 26.042 -8.976 -40.614 1.00 68.19 789 THR A N 1
ATOM 6141 C CA . THR A 1 789 ? 26.395 -8.531 -41.981 1.00 68.19 789 THR A CA 1
ATOM 6142 C C . THR A 1 789 ? 27.630 -7.627 -42.009 1.00 68.19 789 THR A C 1
ATOM 6144 O O . THR A 1 789 ? 28.299 -7.457 -43.026 1.00 68.19 789 THR A O 1
ATOM 6147 N N . LYS A 1 790 ? 27.968 -6.995 -40.876 1.00 73.88 790 LYS A N 1
ATOM 6148 C CA . LYS A 1 790 ? 29.141 -6.116 -40.759 1.00 73.88 790 LYS A CA 1
ATOM 6149 C C . LYS A 1 790 ? 29.625 -6.048 -39.319 1.00 73.88 790 LYS A C 1
ATOM 6151 O O . LYS A 1 790 ? 28.815 -6.015 -38.405 1.00 73.88 790 LYS A O 1
ATOM 6156 N N . ALA A 1 791 ? 30.930 -5.937 -39.091 1.00 74.19 791 ALA A N 1
ATOM 6157 C CA . ALA A 1 791 ? 31.449 -5.519 -37.790 1.00 74.19 791 ALA A CA 1
ATOM 6158 C C . ALA A 1 791 ? 32.615 -4.542 -37.948 1.00 74.19 791 ALA A C 1
ATOM 6160 O O . ALA A 1 791 ? 33.354 -4.613 -38.927 1.00 74.19 791 ALA A O 1
ATOM 6161 N N . ARG A 1 792 ? 32.768 -3.592 -37.023 1.00 73.25 792 ARG A N 1
ATOM 6162 C CA . ARG A 1 792 ? 33.842 -2.585 -37.060 1.00 73.25 792 ARG A CA 1
ATOM 6163 C C . ARG A 1 792 ? 34.140 -2.006 -35.678 1.00 73.25 792 ARG A C 1
ATOM 6165 O O . ARG A 1 792 ? 33.270 -2.007 -34.816 1.00 73.25 792 ARG A O 1
ATOM 6172 N N . GLY A 1 793 ? 35.336 -1.440 -35.520 1.00 75.06 793 GLY A N 1
ATOM 6173 C CA . GLY A 1 793 ? 35.795 -0.782 -34.291 1.00 75.06 793 GLY A CA 1
ATOM 6174 C C . GLY A 1 793 ? 36.555 -1.701 -33.327 1.00 75.06 793 GLY A C 1
ATOM 6175 O O . GLY A 1 793 ? 36.640 -2.914 -33.530 1.00 75.06 793 GLY A O 1
ATOM 6176 N N . THR A 1 794 ? 37.163 -1.105 -32.304 1.00 75.19 794 THR A N 1
ATOM 6177 C CA . THR A 1 794 ? 38.066 -1.764 -31.354 1.00 75.19 794 THR A CA 1
ATOM 6178 C C . THR A 1 794 ? 37.321 -2.827 -30.549 1.00 75.19 794 THR A C 1
ATOM 6180 O O . THR A 1 794 ? 36.301 -2.554 -29.924 1.00 75.19 794 THR A O 1
ATOM 6183 N N . GLY A 1 795 ? 37.819 -4.067 -30.591 1.00 75.19 795 GLY A N 1
ATOM 6184 C CA . GLY A 1 795 ? 37.220 -5.210 -29.896 1.00 75.19 795 GLY A CA 1
ATOM 6185 C C . GLY A 1 795 ? 36.046 -5.886 -30.618 1.00 75.19 795 GLY A C 1
ATOM 6186 O O . GLY A 1 795 ? 35.565 -6.907 -30.134 1.00 75.19 795 GLY A O 1
ATOM 6187 N N . ALA A 1 796 ? 35.621 -5.399 -31.795 1.00 79.06 796 ALA A N 1
ATOM 6188 C CA . ALA A 1 796 ? 34.531 -6.017 -32.565 1.00 79.06 796 ALA A CA 1
ATOM 6189 C C . ALA A 1 796 ? 34.817 -7.478 -32.932 1.00 79.06 796 ALA A C 1
ATOM 6191 O O . ALA A 1 796 ? 33.916 -8.310 -32.884 1.00 79.06 796 ALA A O 1
ATOM 6192 N N . LYS A 1 797 ? 36.084 -7.798 -33.223 1.00 74.81 797 LYS A N 1
ATOM 6193 C CA . LYS A 1 797 ? 36.547 -9.169 -33.459 1.00 74.81 797 LYS A CA 1
ATOM 6194 C C . LYS A 1 797 ? 36.261 -10.081 -32.260 1.00 74.81 797 LYS A C 1
ATOM 6196 O O . LYS A 1 797 ? 35.640 -11.121 -32.433 1.00 74.81 797 LYS A O 1
ATOM 6201 N N . ASN A 1 798 ? 36.644 -9.659 -31.055 1.00 79.12 798 ASN A N 1
ATOM 6202 C CA . ASN A 1 798 ? 36.485 -10.455 -29.835 1.00 79.12 798 ASN A CA 1
ATOM 6203 C C . ASN A 1 798 ? 35.005 -10.706 -29.517 1.00 79.12 798 ASN A C 1
ATOM 6205 O O . ASN A 1 798 ? 34.626 -11.795 -29.099 1.00 79.12 798 ASN A O 1
ATOM 6209 N N . VAL A 1 799 ? 34.159 -9.700 -29.752 1.00 82.06 799 VAL A N 1
ATOM 6210 C CA . VAL A 1 799 ? 32.707 -9.809 -29.564 1.00 82.06 799 VAL A CA 1
ATOM 6211 C C . VAL A 1 799 ? 32.096 -10.814 -30.550 1.00 82.06 799 VAL A C 1
ATOM 6213 O O . VAL A 1 799 ? 31.264 -11.632 -30.172 1.00 82.06 799 VAL A O 1
ATOM 6216 N N . VAL A 1 800 ? 32.541 -10.807 -31.807 1.00 79.81 800 VAL A N 1
ATOM 6217 C CA . VAL A 1 800 ? 32.082 -11.767 -32.824 1.00 79.81 800 VAL A CA 1
ATOM 6218 C C . VAL A 1 800 ? 32.574 -13.180 -32.518 1.00 79.81 800 VAL A C 1
ATOM 6220 O O . VAL A 1 800 ? 31.818 -14.132 -32.678 1.00 79.81 800 VAL A O 1
ATOM 6223 N N . GLU A 1 801 ? 33.814 -13.332 -32.049 1.00 76.94 801 GLU A N 1
ATOM 6224 C CA . GLU A 1 801 ? 34.356 -14.625 -31.616 1.00 76.94 801 GLU A CA 1
ATOM 6225 C C . GLU A 1 801 ? 33.602 -15.193 -30.406 1.00 76.94 801 GLU A C 1
ATOM 6227 O O . GLU A 1 801 ? 33.363 -16.396 -30.361 1.00 76.94 801 GLU A O 1
ATOM 6232 N N . GLY A 1 802 ? 33.167 -14.353 -29.462 1.00 79.75 802 GLY A N 1
ATOM 6233 C CA . GLY A 1 802 ? 32.265 -14.769 -28.381 1.00 79.75 802 GLY A CA 1
ATOM 6234 C C . GLY A 1 802 ? 30.914 -15.271 -28.902 1.00 79.75 802 GLY A C 1
ATOM 6235 O O . GLY A 1 802 ? 30.485 -16.366 -28.559 1.00 79.75 802 GLY A O 1
ATOM 6236 N N . LEU A 1 803 ? 30.276 -14.537 -29.821 1.00 80.81 803 LEU A N 1
ATOM 6237 C CA . LEU A 1 803 ? 29.006 -14.975 -30.423 1.00 80.81 803 LEU A CA 1
ATOM 6238 C C . LEU A 1 803 ? 29.145 -16.259 -31.261 1.00 80.81 803 LEU A C 1
ATOM 6240 O O . LEU A 1 803 ? 28.204 -17.042 -31.321 1.00 80.81 803 LEU A O 1
ATOM 6244 N N . ARG A 1 804 ? 30.307 -16.511 -31.885 1.00 77.44 804 ARG A N 1
ATOM 6245 C CA . ARG A 1 804 ? 30.590 -17.781 -32.590 1.00 77.44 804 ARG A CA 1
ATOM 6246 C C . ARG A 1 804 ? 30.716 -18.974 -31.651 1.00 77.44 804 ARG A C 1
ATOM 6248 O O . ARG A 1 804 ? 30.405 -20.090 -32.054 1.00 77.44 804 ARG A O 1
ATOM 6255 N N . ARG A 1 805 ? 31.219 -18.748 -30.436 1.00 77.94 805 ARG A N 1
ATOM 6256 C CA . ARG A 1 805 ? 31.354 -19.783 -29.404 1.00 77.94 805 ARG A CA 1
ATOM 6257 C C . ARG A 1 805 ? 30.023 -20.113 -28.728 1.00 77.94 805 ARG A C 1
ATOM 6259 O O . ARG A 1 805 ? 29.943 -21.127 -28.043 1.00 77.94 805 ARG A O 1
ATOM 6266 N N . ALA A 1 806 ? 28.987 -19.304 -28.947 1.00 80.88 806 ALA A N 1
ATOM 6267 C CA . ALA A 1 806 ? 27.661 -19.541 -28.405 1.00 80.88 806 ALA A CA 1
ATOM 6268 C C . ALA A 1 806 ? 26.991 -20.763 -29.053 1.00 80.88 806 ALA A C 1
ATOM 6270 O O . ALA A 1 806 ? 26.467 -20.682 -30.165 1.00 80.88 806 ALA A O 1
ATOM 6271 N N . GLU A 1 807 ? 26.974 -21.893 -28.339 1.00 76.75 807 GLU A N 1
ATOM 6272 C CA . GLU A 1 807 ? 26.353 -23.145 -28.805 1.00 76.75 807 GLU A CA 1
ATOM 6273 C C . GLU A 1 807 ? 24.885 -22.946 -29.211 1.00 76.75 807 GLU A C 1
ATOM 6275 O O . GLU A 1 807 ? 24.460 -23.426 -30.260 1.00 76.75 807 GLU A O 1
ATOM 6280 N N . GLY A 1 808 ? 24.133 -22.155 -28.437 1.00 75.44 808 GLY A N 1
ATOM 6281 C CA . GLY A 1 808 ? 22.718 -21.874 -28.694 1.00 75.44 808 GLY A CA 1
ATOM 6282 C C . GLY A 1 808 ? 22.437 -21.067 -29.968 1.00 75.44 808 GLY A C 1
ATOM 6283 O O . GLY A 1 808 ? 21.288 -21.008 -30.396 1.00 75.44 808 GLY A O 1
ATOM 6284 N N . LEU A 1 809 ? 23.451 -20.452 -30.589 1.00 78.31 809 LEU A N 1
ATOM 6285 C CA . LEU A 1 809 ? 23.286 -19.616 -31.782 1.00 78.31 809 LEU A CA 1
ATOM 6286 C C . LEU A 1 809 ? 23.719 -20.288 -33.088 1.00 78.31 809 LEU A C 1
ATOM 6288 O O . LEU A 1 809 ? 23.467 -19.716 -34.148 1.00 78.31 809 LEU A O 1
ATOM 6292 N N . LYS A 1 810 ? 24.338 -21.476 -33.053 1.00 74.94 810 LYS A N 1
ATOM 6293 C CA . LYS A 1 810 ? 24.946 -22.110 -34.241 1.00 74.94 810 LYS A CA 1
ATOM 6294 C C . LYS A 1 810 ? 23.982 -22.311 -35.414 1.00 74.94 810 LYS A C 1
ATOM 6296 O O . LYS A 1 810 ? 24.386 -22.158 -36.561 1.00 74.94 810 LYS A O 1
ATOM 6301 N N . GLU A 1 811 ? 22.721 -22.622 -35.131 1.00 72.81 811 GLU A N 1
ATOM 6302 C CA . GLU A 1 811 ? 21.693 -22.881 -36.153 1.00 72.81 811 GLU A CA 1
ATOM 6303 C C . GLU A 1 811 ? 20.887 -21.629 -36.538 1.00 72.81 811 GLU A C 1
ATOM 6305 O O . GLU A 1 811 ? 20.160 -21.622 -37.531 1.00 72.81 811 GLU A O 1
ATOM 6310 N N . VAL A 1 812 ? 21.017 -20.554 -35.755 1.00 76.31 812 VAL A N 1
ATOM 6311 C CA . VAL A 1 812 ? 20.134 -19.382 -35.801 1.00 76.31 812 VAL A CA 1
ATOM 6312 C C . VAL A 1 812 ? 20.863 -18.121 -36.267 1.00 76.31 812 VAL A C 1
ATOM 6314 O O . VAL A 1 812 ? 20.279 -17.304 -36.977 1.00 76.31 812 VAL A O 1
ATOM 6317 N N . LEU A 1 813 ? 22.137 -17.951 -35.911 1.00 78.31 813 LEU A N 1
ATOM 6318 C CA . LEU A 1 813 ? 22.941 -16.788 -36.270 1.00 78.31 813 LEU A CA 1
ATOM 6319 C C . LEU A 1 813 ? 23.958 -17.142 -37.358 1.00 78.31 813 LEU A C 1
ATOM 6321 O O . LEU A 1 813 ? 24.993 -17.753 -37.102 1.00 78.31 813 LEU A O 1
ATOM 6325 N N . THR A 1 814 ? 23.719 -16.667 -38.575 1.00 74.19 814 THR A N 1
ATOM 6326 C CA . THR A 1 814 ? 24.688 -16.748 -39.670 1.00 74.19 814 THR A CA 1
ATOM 6327 C C . THR A 1 814 ? 25.601 -15.527 -39.661 1.00 74.19 814 THR A C 1
ATOM 6329 O O . THR A 1 814 ? 25.215 -14.425 -40.035 1.00 74.19 814 THR A O 1
ATOM 6332 N N . ILE A 1 815 ? 26.859 -15.685 -39.274 1.00 67.62 815 ILE A N 1
ATOM 6333 C CA . ILE A 1 815 ? 27.829 -14.585 -39.360 1.00 67.62 815 ILE A CA 1
ATOM 6334 C C . ILE A 1 815 ? 28.360 -14.542 -40.795 1.00 67.62 815 ILE A C 1
ATOM 6336 O O . ILE A 1 815 ? 29.310 -15.255 -41.130 1.00 67.62 815 ILE A O 1
ATOM 6340 N N . ARG A 1 816 ? 27.691 -13.756 -41.648 1.00 52.00 816 ARG A N 1
ATOM 6341 C CA . ARG A 1 816 ? 27.973 -13.669 -43.084 1.00 52.00 816 ARG A CA 1
ATOM 6342 C C . ARG A 1 816 ? 29.346 -13.029 -43.334 1.00 52.00 816 ARG A C 1
ATOM 6344 O O . ARG A 1 816 ? 29.807 -12.146 -42.610 1.00 52.00 816 ARG A O 1
ATOM 6351 N N . SER A 1 817 ? 30.038 -13.540 -44.351 1.00 47.12 817 SER A N 1
ATOM 6352 C CA . SER A 1 817 ? 31.370 -13.105 -44.794 1.00 47.12 817 SER A CA 1
ATOM 6353 C C . SER A 1 817 ? 31.346 -11.787 -45.590 1.00 47.12 817 SER A C 1
ATOM 6355 O O . SER A 1 817 ? 32.406 -11.230 -45.882 1.00 47.12 817 SER A O 1
ATOM 6357 N N . ASP A 1 818 ? 30.157 -11.243 -45.868 1.00 38.34 818 ASP A N 1
ATOM 6358 C CA . ASP A 1 818 ? 29.832 -10.143 -46.794 1.00 38.34 818 ASP A CA 1
ATOM 6359 C C . ASP A 1 818 ? 30.314 -8.738 -46.364 1.00 38.34 818 ASP A C 1
ATOM 6361 O O . ASP A 1 818 ? 30.149 -7.753 -47.084 1.00 38.34 818 ASP A O 1
ATOM 6365 N N . GLY A 1 819 ? 31.033 -8.646 -45.246 1.00 41.78 819 GLY A N 1
ATOM 6366 C CA . GLY A 1 819 ? 31.845 -7.481 -44.876 1.00 41.78 819 GLY A CA 1
ATOM 6367 C C . GLY A 1 819 ? 33.181 -7.840 -44.220 1.00 41.78 819 GLY A C 1
ATOM 6368 O O . GLY A 1 819 ? 33.780 -6.998 -43.551 1.00 41.78 819 GLY A O 1
ATOM 6369 N N . TRP A 1 820 ? 33.621 -9.095 -44.350 1.00 42.91 820 TRP A N 1
ATOM 6370 C CA . TRP A 1 820 ? 34.509 -9.752 -43.384 1.00 42.91 820 TRP A CA 1
ATOM 6371 C C . TRP A 1 820 ? 35.804 -10.334 -43.941 1.00 42.91 820 TRP A C 1
ATOM 6373 O O . TRP A 1 820 ? 36.528 -10.999 -43.195 1.00 42.91 820 TRP A O 1
ATOM 6383 N N . ILE A 1 821 ? 36.180 -10.007 -45.178 1.00 40.88 821 ILE A N 1
ATOM 6384 C CA . ILE A 1 821 ? 37.540 -10.313 -45.640 1.00 40.88 821 ILE A CA 1
ATOM 6385 C C . ILE A 1 821 ? 38.565 -9.547 -44.779 1.00 40.88 821 ILE A C 1
ATOM 6387 O O . ILE A 1 821 ? 39.625 -10.079 -44.528 1.00 40.88 821 ILE A O 1
ATOM 6391 N N . GLY A 1 822 ? 38.235 -8.395 -44.178 1.00 37.97 822 GLY A N 1
ATOM 6392 C CA . GLY A 1 822 ? 39.167 -7.642 -43.319 1.00 37.97 822 GLY A CA 1
ATOM 6393 C C . GLY A 1 822 ? 39.233 -8.021 -41.826 1.00 37.97 822 GLY A C 1
ATOM 6394 O O . GLY A 1 822 ? 40.132 -7.542 -41.138 1.00 37.97 822 GLY A O 1
ATOM 6395 N N . LEU A 1 823 ? 38.307 -8.832 -41.288 1.00 34.16 823 LEU A N 1
ATOM 6396 C CA . LEU A 1 823 ? 38.220 -9.108 -39.836 1.00 34.16 823 LEU A CA 1
ATOM 6397 C C . LEU A 1 823 ? 38.136 -10.585 -39.445 1.00 34.16 823 LEU A C 1
ATOM 6399 O O . LEU A 1 823 ? 38.302 -10.890 -38.259 1.00 34.16 823 LEU A O 1
ATOM 6403 N N . ARG A 1 824 ? 37.961 -11.526 -40.386 1.00 41.53 824 ARG A N 1
ATOM 6404 C CA . ARG A 1 824 ? 38.317 -12.911 -40.072 1.00 41.53 824 ARG A CA 1
ATOM 6405 C C . ARG A 1 824 ? 39.833 -12.893 -39.892 1.00 41.53 824 ARG A C 1
ATOM 6407 O O . ARG A 1 824 ? 40.565 -12.681 -40.854 1.00 41.53 824 ARG A O 1
ATOM 6414 N N . ALA A 1 825 ? 40.312 -13.146 -38.677 1.00 42.75 825 ALA A N 1
ATOM 6415 C CA . ALA A 1 825 ? 41.556 -13.888 -38.588 1.00 42.75 825 ALA A CA 1
ATOM 6416 C C . ALA A 1 825 ? 41.224 -15.269 -39.151 1.00 42.75 825 ALA A C 1
ATOM 6418 O O . ALA A 1 825 ? 40.808 -16.140 -38.394 1.00 42.75 825 ALA A O 1
ATOM 6419 N N . LEU A 1 826 ? 41.244 -15.406 -40.481 1.00 50.53 826 LEU A N 1
ATOM 6420 C CA . LEU A 1 826 ? 40.999 -16.688 -41.129 1.00 50.53 826 LEU A CA 1
ATOM 6421 C C . LEU A 1 826 ? 42.053 -17.616 -40.552 1.00 50.53 826 LEU A C 1
ATOM 6423 O O . LEU A 1 826 ? 43.241 -17.331 -40.653 1.00 50.53 826 LEU A O 1
ATOM 6427 N N . ARG A 1 827 ? 41.655 -18.684 -39.883 1.00 54.09 827 ARG A N 1
ATOM 6428 C CA . ARG A 1 827 ? 42.604 -19.754 -39.599 1.00 54.09 827 ARG A CA 1
ATOM 6429 C C . ARG A 1 827 ? 42.795 -20.544 -40.882 1.00 54.09 827 ARG A C 1
ATOM 6431 O O . ARG A 1 827 ? 41.944 -20.513 -41.770 1.00 54.09 827 ARG A O 1
ATOM 6438 N N . LYS A 1 828 ? 43.916 -21.256 -40.988 1.00 58.03 828 LYS A N 1
ATOM 6439 C CA . LYS A 1 828 ? 44.187 -22.142 -42.127 1.00 58.03 828 LYS A CA 1
ATOM 6440 C C . LYS A 1 828 ? 42.981 -23.041 -42.461 1.00 58.03 828 LYS A C 1
ATOM 6442 O O . LYS A 1 828 ? 42.699 -23.237 -43.637 1.00 58.03 828 LYS A O 1
ATOM 6447 N N . ASP A 1 829 ? 42.251 -23.494 -41.443 1.00 59.03 829 ASP A N 1
ATOM 6448 C CA . ASP A 1 829 ? 41.111 -24.405 -41.587 1.00 59.03 829 ASP A CA 1
ATOM 6449 C C . ASP A 1 829 ? 39.839 -23.731 -42.124 1.00 59.03 829 ASP A C 1
ATOM 6451 O O . ASP A 1 829 ? 39.040 -24.377 -42.797 1.00 59.03 829 ASP A O 1
ATOM 6455 N N . ASP A 1 830 ? 39.668 -22.419 -41.917 1.00 61.91 830 ASP A N 1
ATOM 6456 C CA . ASP A 1 830 ? 38.514 -21.681 -42.452 1.00 61.91 830 ASP A CA 1
ATOM 6457 C C . ASP A 1 830 ? 38.541 -21.644 -43.988 1.00 61.91 830 ASP A C 1
ATOM 6459 O O . ASP A 1 830 ? 37.494 -21.546 -44.631 1.00 61.91 830 ASP A O 1
ATOM 6463 N N . LEU A 1 831 ? 39.736 -21.756 -44.585 1.00 68.06 831 LEU A N 1
ATOM 6464 C CA . LEU A 1 831 ? 39.908 -21.841 -46.034 1.00 68.06 831 LEU A CA 1
ATOM 6465 C C . LEU A 1 831 ? 39.310 -23.124 -46.623 1.00 68.06 831 LEU A C 1
ATOM 6467 O O . LEU A 1 831 ? 38.953 -23.111 -47.793 1.00 68.06 831 LEU A O 1
ATOM 6471 N N . PHE A 1 832 ? 39.164 -24.198 -45.835 1.00 67.69 832 PHE A N 1
ATOM 6472 C CA . PHE A 1 832 ? 38.585 -25.472 -46.291 1.00 67.69 832 PHE A CA 1
ATOM 6473 C C . PHE A 1 832 ? 37.061 -25.418 -46.462 1.00 67.69 832 PHE A C 1
ATOM 6475 O O . PHE A 1 832 ? 36.460 -26.339 -47.010 1.00 67.69 832 PHE A O 1
ATOM 6482 N N . THR A 1 833 ? 36.434 -24.362 -45.947 1.00 65.12 833 THR A N 1
ATOM 6483 C CA . THR A 1 833 ? 34.976 -24.171 -45.962 1.00 65.12 833 THR A CA 1
ATOM 6484 C C . THR A 1 833 ? 34.545 -23.043 -46.892 1.00 65.12 833 THR A C 1
ATOM 6486 O O . THR A 1 833 ? 33.388 -22.643 -46.869 1.00 65.12 833 THR A O 1
ATOM 6489 N N . MET A 1 834 ? 35.473 -22.491 -47.680 1.00 72.62 834 MET A N 1
ATOM 6490 C CA . MET A 1 834 ? 35.146 -21.433 -48.628 1.00 72.62 834 MET A CA 1
ATOM 6491 C C . MET A 1 834 ? 34.273 -21.965 -49.761 1.00 72.62 834 MET A C 1
ATOM 6493 O O . MET A 1 834 ? 34.497 -23.062 -50.277 1.00 72.62 834 MET A O 1
ATOM 6497 N N . GLU A 1 835 ? 33.328 -21.145 -50.194 1.00 76.62 835 GLU A N 1
ATOM 6498 C CA . GLU A 1 835 ? 32.424 -21.459 -51.293 1.00 76.62 835 GLU A CA 1
ATOM 6499 C C . GLU A 1 835 ? 32.596 -20.470 -52.446 1.00 76.62 835 GLU A C 1
ATOM 6501 O O . GLU A 1 835 ? 33.210 -19.407 -52.326 1.00 76.62 835 GLU A O 1
ATOM 6506 N N . THR A 1 836 ? 32.012 -20.805 -53.593 1.00 74.69 836 THR A N 1
ATOM 6507 C CA . THR A 1 836 ? 32.045 -19.963 -54.800 1.00 74.69 836 THR A CA 1
ATOM 6508 C C . THR A 1 836 ? 31.548 -18.536 -54.534 1.00 74.69 836 THR A C 1
ATOM 6510 O O . THR A 1 836 ? 32.105 -17.572 -55.064 1.00 74.69 836 THR A O 1
ATOM 6513 N N . GLY A 1 837 ? 30.537 -18.391 -53.669 1.00 68.81 837 GLY A N 1
ATOM 6514 C CA . GLY A 1 837 ? 29.996 -17.092 -53.266 1.00 68.81 837 GLY A CA 1
ATOM 6515 C C . GLY A 1 837 ? 31.014 -16.193 -52.556 1.00 68.81 837 GLY A C 1
ATOM 6516 O O . GLY A 1 837 ? 30.957 -14.975 -52.716 1.00 68.81 837 GLY A O 1
ATOM 6517 N N . ASP A 1 838 ? 31.987 -16.765 -51.839 1.00 75.19 838 ASP A N 1
ATOM 6518 C CA . ASP A 1 838 ? 33.033 -15.987 -51.171 1.00 75.19 838 ASP A CA 1
ATOM 6519 C C . ASP A 1 838 ? 34.010 -15.369 -52.182 1.00 75.19 838 ASP A C 1
ATOM 6521 O O . ASP A 1 838 ? 34.432 -14.227 -52.003 1.00 75.19 838 ASP A O 1
ATOM 6525 N N . ILE A 1 839 ? 34.348 -16.084 -53.264 1.00 77.50 839 ILE A N 1
ATOM 6526 C CA . ILE A 1 839 ? 35.201 -15.550 -54.342 1.00 77.50 839 ILE A CA 1
ATOM 6527 C C . ILE A 1 839 ? 34.454 -14.465 -55.121 1.00 77.50 839 ILE A C 1
ATOM 6529 O O . ILE A 1 839 ? 35.009 -13.398 -55.382 1.00 77.50 839 ILE A O 1
ATOM 6533 N N . GLU A 1 840 ? 33.177 -14.690 -55.428 1.00 78.00 840 GLU A N 1
ATOM 6534 C CA . GLU A 1 840 ? 32.332 -13.695 -56.095 1.00 78.00 840 GLU A CA 1
ATOM 6535 C C . GLU A 1 840 ? 32.247 -12.393 -55.278 1.00 78.00 840 GLU A C 1
ATOM 6537 O O . GLU A 1 840 ? 32.391 -11.295 -55.823 1.00 78.00 840 GLU A O 1
ATOM 6542 N N . ALA A 1 841 ? 32.126 -12.498 -53.951 1.00 69.62 841 ALA A N 1
ATOM 6543 C CA . ALA A 1 841 ? 32.147 -11.346 -53.055 1.00 69.62 841 ALA A CA 1
ATOM 6544 C C . ALA A 1 841 ? 33.479 -10.569 -53.105 1.00 69.62 841 ALA A C 1
ATOM 6546 O O . ALA A 1 841 ? 33.473 -9.339 -53.001 1.00 69.62 841 ALA A O 1
ATOM 6547 N N . MET A 1 842 ? 34.618 -11.243 -53.313 1.00 81.44 842 MET A N 1
ATOM 6548 C CA . MET A 1 842 ? 35.917 -10.577 -53.493 1.00 81.44 842 MET A CA 1
ATOM 6549 C C . MET A 1 842 ? 35.941 -9.715 -54.758 1.00 81.44 842 MET A C 1
ATOM 6551 O O . MET A 1 842 ? 36.386 -8.567 -54.709 1.00 81.44 842 MET A O 1
ATOM 6555 N N . PHE A 1 843 ? 35.439 -10.240 -55.879 1.00 80.88 843 PHE A N 1
ATOM 6556 C CA . PHE A 1 843 ? 35.354 -9.490 -57.134 1.00 80.88 843 PHE A CA 1
ATOM 6557 C C . PHE A 1 843 ? 34.369 -8.324 -57.033 1.00 80.88 843 PHE A C 1
ATOM 6559 O O . PHE A 1 843 ? 34.677 -7.223 -57.492 1.00 80.88 843 PHE A O 1
ATOM 6566 N N . GLN A 1 844 ? 33.218 -8.519 -56.383 1.00 75.00 844 GLN A N 1
ATOM 6567 C CA . GLN A 1 844 ? 32.240 -7.451 -56.155 1.00 75.00 844 GLN A CA 1
ATOM 6568 C C . GLN A 1 844 ? 32.783 -6.334 -55.259 1.00 75.00 844 GLN A C 1
ATOM 6570 O O . GLN A 1 844 ? 32.500 -5.160 -55.508 1.00 75.00 844 GLN A O 1
ATOM 6575 N N . ALA A 1 845 ? 33.587 -6.670 -54.245 1.00 69.19 845 ALA A N 1
ATOM 6576 C CA . ALA A 1 845 ? 34.222 -5.682 -53.379 1.00 69.19 845 ALA A CA 1
ATOM 6577 C C . ALA A 1 845 ? 35.148 -4.749 -54.175 1.00 69.19 845 ALA A C 1
ATOM 6579 O O . ALA A 1 845 ? 35.024 -3.528 -54.062 1.00 69.19 845 ALA A O 1
ATOM 6580 N N . VAL A 1 846 ? 36.000 -5.308 -55.042 1.00 75.50 846 VAL A N 1
ATOM 6581 C CA . VAL A 1 846 ? 36.880 -4.512 -55.914 1.00 75.50 846 VAL A CA 1
ATOM 6582 C C . VAL A 1 846 ? 36.067 -3.759 -56.975 1.00 75.50 846 VAL A C 1
ATOM 6584 O O . VAL A 1 846 ? 36.334 -2.588 -57.237 1.00 75.50 846 VAL A O 1
ATOM 6587 N N . ALA A 1 847 ? 35.021 -4.378 -57.535 1.00 77.88 847 ALA A N 1
ATOM 6588 C CA . ALA A 1 847 ? 34.144 -3.744 -58.521 1.00 77.88 847 ALA A CA 1
ATOM 6589 C C . ALA A 1 847 ? 33.429 -2.504 -57.969 1.00 77.88 847 ALA A C 1
ATOM 6591 O O . ALA A 1 847 ? 33.320 -1.489 -58.653 1.00 77.88 847 ALA A O 1
ATOM 6592 N N . LYS A 1 848 ? 32.975 -2.563 -56.713 1.00 72.31 848 LYS A N 1
ATOM 6593 C CA . LYS A 1 848 ? 32.330 -1.441 -56.025 1.00 72.31 848 LYS A CA 1
ATOM 6594 C C . LYS A 1 848 ? 33.282 -0.266 -55.804 1.00 72.31 848 LYS A C 1
ATOM 6596 O O . LYS A 1 848 ? 32.844 0.879 -55.837 1.00 72.31 848 LYS A O 1
ATOM 6601 N N . GLU A 1 849 ? 34.562 -0.544 -55.574 1.00 70.38 849 GLU A N 1
ATOM 6602 C CA . GLU A 1 849 ? 35.584 0.484 -55.370 1.00 70.38 849 GLU A CA 1
ATOM 6603 C C . GLU A 1 849 ? 36.063 1.100 -56.691 1.00 70.38 849 GLU A C 1
ATOM 6605 O O . GLU A 1 849 ? 36.285 2.307 -56.765 1.00 70.38 849 GLU A O 1
ATOM 6610 N N . LYS A 1 850 ? 36.189 0.292 -57.751 1.00 71.75 850 LYS A N 1
ATOM 6611 C CA . LYS A 1 850 ? 36.696 0.734 -59.063 1.00 71.75 850 LYS A CA 1
ATOM 6612 C C . LYS A 1 850 ? 35.606 1.132 -60.061 1.00 71.75 850 LYS A C 1
ATOM 6614 O O . LYS A 1 850 ? 35.927 1.583 -61.154 1.00 71.75 850 LYS A O 1
ATOM 6619 N N . GLY A 1 851 ? 34.331 0.946 -59.717 1.00 71.38 851 GLY A N 1
ATOM 6620 C CA . GLY A 1 851 ? 33.177 1.234 -60.578 1.00 71.38 851 GLY A CA 1
ATOM 6621 C C . GLY A 1 851 ? 32.949 0.231 -61.718 1.00 71.38 851 GLY A C 1
ATOM 6622 O O . GLY A 1 851 ? 31.931 0.312 -62.399 1.00 71.38 851 GLY A O 1
ATOM 6623 N N . GLN A 1 852 ? 33.858 -0.726 -61.921 1.00 79.50 852 GLN A N 1
ATOM 6624 C CA . GLN A 1 852 ? 33.777 -1.769 -62.945 1.00 79.50 852 GLN A CA 1
ATOM 6625 C C . GLN A 1 852 ? 34.357 -3.084 -62.415 1.00 79.50 852 GLN A C 1
ATOM 6627 O O . GLN A 1 852 ? 35.322 -3.070 -61.648 1.00 79.50 852 GLN A O 1
ATOM 6632 N N . ARG A 1 853 ? 33.783 -4.225 -62.821 1.00 82.88 853 ARG A N 1
ATOM 6633 C CA . ARG A 1 853 ? 34.274 -5.549 -62.407 1.00 82.88 853 ARG A CA 1
ATOM 6634 C C . ARG A 1 853 ? 35.623 -5.838 -63.080 1.00 82.88 853 ARG A C 1
ATOM 6636 O O . ARG A 1 853 ? 35.674 -5.847 -64.309 1.00 82.88 853 ARG A O 1
ATOM 6643 N N . PRO A 1 854 ? 36.700 -6.084 -62.317 1.00 83.56 854 PRO A N 1
ATOM 6644 C CA . PRO A 1 854 ? 37.985 -6.441 -62.902 1.00 83.56 854 PRO A CA 1
ATOM 6645 C C . PRO A 1 854 ? 37.985 -7.901 -63.380 1.00 83.56 854 PRO A C 1
ATOM 6647 O O . PRO A 1 854 ? 37.331 -8.752 -62.780 1.00 83.56 854 PRO A O 1
ATOM 6650 N N . SER A 1 855 ? 38.756 -8.203 -64.428 1.00 83.19 855 SER A N 1
ATOM 6651 C CA . SER A 1 855 ? 38.994 -9.585 -64.875 1.00 83.19 855 SER A CA 1
ATOM 6652 C C . SER A 1 855 ? 39.907 -10.361 -63.921 1.00 83.19 855 SER A C 1
ATOM 6654 O O . SER A 1 855 ? 39.896 -11.588 -63.918 1.00 83.19 855 SER A O 1
ATOM 6656 N N . GLU A 1 856 ? 40.692 -9.655 -63.102 1.00 87.19 856 GLU A N 1
ATOM 6657 C CA . GLU A 1 856 ? 41.613 -10.232 -62.124 1.00 87.19 856 GLU A CA 1
ATOM 6658 C C . GLU A 1 856 ? 41.701 -9.375 -60.861 1.00 87.19 856 GLU A C 1
ATOM 6660 O O . GLU A 1 856 ? 41.651 -8.145 -60.916 1.00 87.19 856 GLU A O 1
ATOM 6665 N N . ILE A 1 857 ? 41.900 -10.028 -59.720 1.00 86.56 857 ILE A N 1
ATOM 6666 C CA . ILE A 1 857 ? 42.116 -9.384 -58.423 1.00 86.56 857 ILE A CA 1
ATOM 6667 C C . ILE A 1 857 ? 43.333 -9.981 -57.719 1.00 86.56 857 ILE A C 1
ATOM 6669 O O . ILE A 1 857 ? 43.747 -11.107 -57.994 1.00 86.56 857 ILE A O 1
ATOM 6673 N N . ILE A 1 858 ? 43.884 -9.245 -56.757 1.00 84.75 858 ILE A N 1
ATOM 6674 C CA . ILE A 1 858 ? 44.870 -9.757 -55.805 1.00 84.75 858 ILE A CA 1
ATOM 6675 C C . ILE A 1 858 ? 44.229 -9.837 -54.431 1.00 84.75 858 ILE A C 1
ATOM 6677 O O . ILE A 1 858 ? 43.847 -8.827 -53.850 1.00 84.75 858 ILE A O 1
ATOM 6681 N N . TRP A 1 859 ? 44.183 -11.038 -53.877 1.00 87.00 859 TRP A N 1
ATOM 6682 C CA . TRP A 1 859 ? 43.867 -11.265 -52.482 1.00 87.00 859 TRP A CA 1
ATOM 6683 C C . TRP A 1 859 ? 45.153 -11.359 -51.657 1.00 87.00 859 TRP A C 1
ATOM 6685 O O . TRP A 1 859 ? 45.947 -12.283 -51.829 1.00 87.00 859 TRP A O 1
ATOM 6695 N N . GLN A 1 860 ? 45.398 -10.393 -50.775 1.00 84.31 860 GLN A N 1
ATOM 6696 C CA . GLN A 1 860 ? 46.586 -10.353 -49.920 1.00 84.31 860 GLN A CA 1
ATOM 6697 C C . GLN A 1 860 ? 46.243 -10.536 -48.443 1.00 84.31 860 GLN A C 1
ATOM 6699 O O . GLN A 1 860 ? 45.198 -10.078 -47.999 1.00 84.31 860 GLN A O 1
ATOM 6704 N N . THR A 1 861 ? 47.131 -11.156 -47.665 1.00 79.44 861 THR A N 1
ATOM 6705 C CA . THR A 1 861 ? 46.993 -11.321 -46.210 1.00 79.44 861 THR A CA 1
ATOM 6706 C C . THR A 1 861 ? 48.350 -11.575 -45.545 1.00 79.44 861 THR A C 1
ATOM 6708 O O . THR A 1 861 ? 49.292 -12.026 -46.191 1.00 79.44 861 THR A O 1
ATOM 6711 N N . LEU A 1 862 ? 48.484 -11.288 -44.253 1.00 77.06 862 LEU A N 1
ATOM 6712 C CA . LEU A 1 862 ? 49.688 -11.545 -43.466 1.00 77.06 862 LEU A CA 1
ATOM 6713 C C . LEU A 1 862 ? 49.503 -12.809 -42.619 1.00 77.06 862 LEU A C 1
ATOM 6715 O O . LEU A 1 862 ? 48.653 -12.848 -41.729 1.00 77.06 862 LEU A O 1
ATOM 6719 N N . VAL A 1 863 ? 50.301 -13.843 -42.895 1.00 71.62 863 VAL A N 1
ATOM 6720 C CA . VAL A 1 863 ? 50.163 -15.171 -42.270 1.00 71.62 863 VAL A CA 1
ATOM 6721 C C . VAL A 1 863 ? 51.002 -15.269 -40.991 1.00 71.62 863 VAL A C 1
ATOM 6723 O O . VAL A 1 863 ? 52.229 -15.395 -41.044 1.00 71.62 863 VAL A O 1
ATOM 6726 N N . GLN A 1 864 ? 50.341 -15.269 -39.839 1.00 71.62 864 GLN A N 1
ATOM 6727 C CA . GLN A 1 864 ? 50.933 -15.320 -38.499 1.00 71.62 864 GLN A CA 1
ATOM 6728 C C . GLN A 1 864 ? 51.495 -16.701 -38.145 1.00 71.62 864 GLN A C 1
ATOM 6730 O O . GLN A 1 864 ? 51.174 -17.711 -38.774 1.00 71.62 864 GLN A O 1
ATOM 6735 N N . ALA A 1 865 ? 52.399 -16.757 -37.158 1.00 60.97 865 ALA A N 1
ATOM 6736 C CA . ALA A 1 865 ? 53.107 -17.976 -36.733 1.00 60.97 865 ALA A CA 1
ATOM 6737 C C . ALA A 1 865 ? 52.180 -19.157 -36.396 1.00 60.97 865 ALA A C 1
ATOM 6739 O O . ALA A 1 865 ? 52.538 -20.294 -36.681 1.00 60.97 865 ALA A O 1
ATOM 6740 N N . ASP A 1 866 ? 50.991 -18.864 -35.877 1.00 58.88 866 ASP A N 1
ATOM 6741 C CA . ASP A 1 866 ? 49.941 -19.813 -35.498 1.00 58.88 866 ASP A CA 1
ATOM 6742 C C . ASP A 1 866 ? 49.047 -20.272 -36.670 1.00 58.88 866 ASP A C 1
ATOM 6744 O O . ASP A 1 866 ? 48.086 -21.008 -36.466 1.00 58.88 866 ASP A O 1
ATOM 6748 N N . GLY A 1 867 ? 49.342 -19.842 -37.902 1.00 57.38 867 GLY A N 1
ATOM 6749 C CA . GLY A 1 867 ? 48.551 -20.168 -39.089 1.00 57.38 867 GLY A CA 1
ATOM 6750 C C . GLY A 1 867 ? 47.315 -19.288 -39.289 1.00 57.38 867 GLY A C 1
ATOM 6751 O O . GLY A 1 867 ? 46.552 -19.542 -40.221 1.00 57.38 867 GLY A O 1
ATOM 6752 N N . SER A 1 868 ? 47.117 -18.254 -38.465 1.00 63.25 868 SER A N 1
ATOM 6753 C CA . SER A 1 868 ? 46.077 -17.252 -38.697 1.00 63.25 868 SER A CA 1
ATOM 6754 C C . SER A 1 868 ? 46.470 -16.269 -39.809 1.00 63.25 868 SER A C 1
ATOM 6756 O O . SER A 1 868 ? 47.633 -15.900 -39.974 1.00 63.25 868 SER A O 1
ATOM 6758 N N . LEU A 1 869 ? 45.496 -15.844 -40.606 1.00 64.69 869 LEU A N 1
ATOM 6759 C CA . LEU A 1 869 ? 45.634 -14.880 -41.690 1.00 64.69 869 LEU A CA 1
ATOM 6760 C C . LEU A 1 869 ? 45.083 -13.543 -41.197 1.00 64.69 869 LEU A C 1
ATOM 6762 O O . LEU A 1 869 ? 43.906 -13.422 -40.865 1.00 64.69 869 LEU A O 1
ATOM 6766 N N . SER A 1 870 ? 45.945 -12.540 -41.114 1.00 60.88 870 SER A N 1
ATOM 6767 C CA . SER A 1 870 ? 45.630 -11.203 -40.610 1.00 60.88 870 SER A CA 1
ATOM 6768 C C . SER A 1 870 ? 45.632 -10.183 -41.745 1.00 60.88 870 SER A C 1
ATOM 6770 O O . SER A 1 870 ? 46.347 -10.342 -42.730 1.00 60.88 870 SER A O 1
ATOM 6772 N N . ASN A 1 871 ? 44.811 -9.138 -41.633 1.00 66.12 871 ASN A N 1
ATOM 6773 C CA . ASN A 1 871 ? 44.617 -8.120 -42.671 1.00 66.12 871 ASN A CA 1
ATOM 6774 C C . ASN A 1 871 ? 44.329 -8.678 -44.085 1.00 66.12 871 ASN A C 1
ATOM 6776 O O . ASN A 1 871 ? 45.049 -8.312 -45.018 1.00 66.12 871 ASN A O 1
ATOM 6780 N N . PRO A 1 872 ? 43.341 -9.575 -44.289 1.00 72.31 872 PRO A N 1
ATOM 6781 C CA . PRO A 1 872 ? 43.017 -10.000 -45.641 1.00 72.31 872 PRO A CA 1
ATOM 6782 C C . PRO A 1 872 ? 42.357 -8.855 -46.434 1.00 72.31 872 PRO A C 1
ATOM 6784 O O . PRO A 1 872 ? 41.503 -8.123 -45.929 1.00 72.31 872 PRO A O 1
ATOM 6787 N N . SER A 1 873 ? 42.762 -8.674 -47.689 1.00 71.25 873 SER A N 1
ATOM 6788 C CA . SER A 1 873 ? 42.259 -7.616 -48.575 1.00 71.25 873 SER A CA 1
ATOM 6789 C C . SER A 1 873 ? 42.219 -8.093 -50.017 1.00 71.25 873 SER A C 1
ATOM 6791 O O . SER A 1 873 ? 43.192 -8.676 -50.486 1.00 71.25 873 SER A O 1
ATOM 6793 N N . SER A 1 874 ? 41.125 -7.809 -50.720 1.00 82.56 874 SER A N 1
ATOM 6794 C CA . SER A 1 874 ? 41.006 -8.011 -52.168 1.00 82.56 874 SER A CA 1
ATOM 6795 C C . SER A 1 874 ? 41.218 -6.673 -52.864 1.00 82.56 874 SER A C 1
ATOM 6797 O O . SER A 1 874 ? 40.569 -5.694 -52.511 1.00 82.56 874 SER A O 1
ATOM 6799 N N . LEU A 1 875 ? 42.158 -6.625 -53.800 1.00 81.38 875 LEU A N 1
ATOM 6800 C CA . LEU A 1 875 ? 42.672 -5.412 -54.431 1.00 81.38 875 LEU A CA 1
ATOM 6801 C C . LEU A 1 875 ? 42.703 -5.576 -55.951 1.00 81.38 875 LEU A C 1
ATOM 6803 O O . LEU A 1 875 ? 42.723 -6.699 -56.460 1.00 81.38 875 LEU A O 1
ATOM 6807 N N . ALA A 1 876 ? 42.758 -4.462 -56.680 1.00 82.56 876 ALA A N 1
ATOM 6808 C CA . ALA A 1 876 ? 43.081 -4.503 -58.101 1.00 82.56 876 ALA A CA 1
ATOM 6809 C C . ALA A 1 876 ? 44.555 -4.906 -58.308 1.00 82.56 876 ALA A C 1
ATOM 6811 O O . ALA A 1 876 ? 45.415 -4.646 -57.461 1.00 82.56 876 ALA A O 1
ATOM 6812 N N . VAL A 1 877 ? 44.854 -5.550 -59.439 1.00 78.81 877 VAL A N 1
ATOM 6813 C CA . VAL A 1 877 ? 46.231 -5.916 -59.804 1.00 78.81 877 VAL A CA 1
ATOM 6814 C C . VAL A 1 877 ? 47.102 -4.654 -59.886 1.00 78.81 877 VAL A C 1
ATOM 6816 O O . VAL A 1 877 ? 46.746 -3.710 -60.586 1.00 78.81 877 VAL A O 1
ATOM 6819 N N . GLY A 1 878 ? 48.240 -4.636 -59.182 1.00 72.38 878 GLY A N 1
ATOM 6820 C CA . GLY A 1 878 ? 49.169 -3.499 -59.121 1.00 72.38 878 GLY A CA 1
ATOM 6821 C C . GLY A 1 878 ? 49.034 -2.634 -57.861 1.00 72.38 878 GLY A C 1
ATOM 6822 O O . GLY A 1 878 ? 49.921 -1.827 -57.587 1.00 72.38 878 GLY A O 1
ATOM 6823 N N . GLU A 1 879 ? 47.970 -2.812 -57.073 1.00 77.62 879 GLU A N 1
ATOM 6824 C CA . GLU A 1 879 ? 47.729 -2.067 -55.825 1.00 77.62 879 GLU A CA 1
ATOM 6825 C C . GLU A 1 879 ? 48.172 -2.832 -54.567 1.00 77.62 879 GLU A C 1
ATOM 6827 O O . GLU A 1 879 ? 47.949 -2.389 -53.438 1.00 77.62 879 GLU A O 1
ATOM 6832 N N . GLU A 1 880 ? 48.802 -3.996 -54.734 1.00 79.94 880 GLU A N 1
ATOM 6833 C CA . GLU A 1 880 ? 49.252 -4.818 -53.621 1.00 79.94 880 GLU A CA 1
ATOM 6834 C C . GLU A 1 880 ? 50.364 -4.158 -52.790 1.00 79.94 880 GLU A C 1
ATOM 6836 O O . GLU A 1 880 ? 51.227 -3.430 -53.286 1.00 79.94 880 GLU A O 1
ATOM 6841 N N . ASN A 1 881 ? 50.398 -4.477 -51.494 1.00 71.81 881 ASN A N 1
ATOM 6842 C CA . ASN A 1 881 ? 51.466 -4.026 -50.609 1.00 71.81 881 ASN A CA 1
ATOM 6843 C C . ASN A 1 881 ? 52.810 -4.576 -51.108 1.00 71.81 881 ASN A C 1
ATOM 6845 O O . ASN A 1 881 ? 52.924 -5.775 -51.338 1.00 71.81 881 ASN A O 1
ATOM 6849 N N . GLN A 1 882 ? 53.847 -3.747 -51.245 1.00 73.44 882 GLN A N 1
ATOM 6850 C CA . GLN A 1 882 ? 55.145 -4.173 -51.792 1.00 73.44 882 GLN A CA 1
ATOM 6851 C C . GLN A 1 882 ? 55.955 -5.079 -50.841 1.00 73.44 882 GLN A C 1
ATOM 6853 O O . GLN A 1 882 ? 56.868 -5.775 -51.277 1.00 73.44 882 GLN A O 1
ATOM 6858 N N . SER A 1 883 ? 55.597 -5.155 -49.555 1.00 69.25 883 SER A N 1
ATOM 6859 C CA . SER A 1 883 ? 56.282 -6.006 -48.575 1.00 69.25 883 SER A CA 1
ATOM 6860 C C . SER A 1 883 ? 56.200 -7.495 -48.934 1.00 69.25 883 SER A C 1
ATOM 6862 O O . SER A 1 883 ? 55.155 -8.002 -49.353 1.00 69.25 883 SER A O 1
ATOM 6864 N N . THR A 1 884 ? 57.297 -8.224 -48.726 1.00 64.25 884 THR A N 1
ATOM 68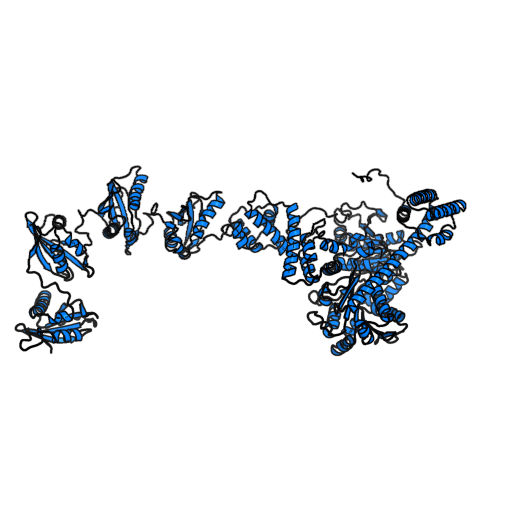65 C CA . THR A 1 884 ? 57.369 -9.683 -48.901 1.00 64.25 884 THR A CA 1
ATOM 6866 C C . THR A 1 884 ? 56.638 -10.452 -47.800 1.00 64.25 884 THR A C 1
ATOM 6868 O O . THR A 1 884 ? 56.316 -11.615 -48.004 1.00 64.25 884 THR A O 1
ATOM 6871 N N . ASN A 1 885 ? 56.305 -9.814 -46.670 1.00 73.25 885 ASN A N 1
ATOM 6872 C CA . ASN A 1 885 ? 55.659 -10.454 -45.515 1.00 73.25 885 ASN A CA 1
ATOM 6873 C C . ASN A 1 885 ? 54.179 -10.808 -45.727 1.00 73.25 885 ASN A C 1
ATOM 6875 O O . ASN A 1 885 ? 53.608 -11.552 -44.932 1.00 73.25 885 ASN A O 1
ATOM 6879 N N . TYR A 1 886 ? 53.560 -10.284 -46.783 1.00 74.19 886 TYR A N 1
ATOM 6880 C CA . TYR A 1 886 ? 52.192 -10.622 -47.156 1.00 74.19 886 TYR A CA 1
ATOM 6881 C C . TYR A 1 886 ? 52.185 -11.804 -48.123 1.00 74.19 886 TYR A C 1
ATOM 6883 O O . TYR A 1 886 ? 52.877 -11.774 -49.139 1.00 74.19 886 TYR A O 1
ATOM 6891 N N . ALA A 1 887 ? 51.351 -12.800 -47.845 1.00 76.56 887 ALA A N 1
ATOM 6892 C CA . ALA A 1 887 ? 50.878 -13.750 -48.838 1.00 76.56 887 ALA A CA 1
ATOM 6893 C C . ALA A 1 887 ? 49.946 -13.024 -49.814 1.00 76.56 887 ALA A C 1
ATOM 6895 O O . ALA A 1 887 ? 48.987 -12.396 -49.380 1.00 76.56 887 ALA A O 1
ATOM 6896 N N . LYS A 1 888 ? 50.218 -13.101 -51.116 1.00 82.44 888 LYS A N 1
ATOM 6897 C CA . LYS A 1 888 ? 49.450 -12.426 -52.173 1.00 82.44 888 LYS A CA 1
ATOM 6898 C C . LYS A 1 888 ? 49.044 -13.458 -53.211 1.00 82.44 888 LYS A C 1
ATOM 6900 O O . LYS A 1 888 ? 49.925 -14.080 -53.801 1.00 82.44 888 LYS A O 1
ATOM 6905 N N . ILE A 1 889 ? 47.746 -13.629 -53.420 1.00 84.88 889 ILE A N 1
ATOM 6906 C CA . ILE A 1 889 ? 47.127 -14.615 -54.306 1.00 84.88 889 ILE A CA 1
ATOM 6907 C C . ILE A 1 889 ? 46.387 -13.856 -55.407 1.00 84.88 889 ILE A C 1
ATOM 6909 O O . ILE A 1 889 ? 45.430 -13.146 -55.130 1.00 84.88 889 ILE A O 1
ATOM 6913 N N . GLN A 1 890 ? 46.840 -13.972 -56.647 1.00 84.50 890 GLN A N 1
ATOM 6914 C CA . GLN A 1 890 ? 46.166 -13.397 -57.806 1.00 84.50 890 GLN A CA 1
ATOM 6915 C C . GLN A 1 890 ? 45.127 -14.391 -58.322 1.00 84.50 890 GLN A C 1
ATOM 6917 O O . GLN A 1 890 ? 45.454 -15.555 -58.570 1.00 84.50 890 GLN A O 1
ATOM 6922 N N . ILE A 1 891 ? 43.883 -13.930 -58.436 1.00 86.94 891 ILE A N 1
ATOM 6923 C CA . ILE A 1 891 ? 42.727 -14.727 -58.843 1.00 86.94 891 ILE A CA 1
ATOM 6924 C C . ILE A 1 891 ? 42.113 -14.074 -60.080 1.00 86.94 891 ILE A C 1
ATOM 6926 O O . ILE A 1 891 ? 41.784 -12.889 -60.055 1.00 86.94 891 ILE A O 1
ATOM 6930 N N . SER A 1 892 ? 41.950 -14.851 -61.143 1.00 84.19 892 SER A N 1
ATOM 6931 C CA . SER A 1 892 ? 41.362 -14.434 -62.416 1.00 84.19 892 SER A CA 1
ATOM 6932 C C . SER A 1 892 ? 39.950 -15.006 -62.556 1.00 84.19 892 SER A C 1
ATOM 6934 O O . SER A 1 892 ? 39.707 -16.162 -62.199 1.00 84.19 892 SER A O 1
ATOM 6936 N N . ASP A 1 893 ? 39.020 -14.206 -63.071 1.00 87.56 893 ASP A N 1
ATOM 6937 C CA . ASP A 1 893 ? 37.663 -14.630 -63.428 1.00 87.56 893 ASP A CA 1
ATOM 6938 C C . ASP A 1 893 ? 37.689 -15.249 -64.834 1.00 87.56 893 ASP A C 1
ATOM 6940 O O . ASP A 1 893 ? 38.078 -14.597 -65.805 1.00 87.56 893 ASP A O 1
ATOM 6944 N N . LEU A 1 894 ? 37.318 -16.527 -64.944 1.00 78.38 894 LEU A N 1
ATOM 6945 C CA . LEU A 1 894 ? 37.270 -17.263 -66.213 1.00 78.38 894 LEU A CA 1
ATOM 6946 C C . LEU A 1 894 ? 35.878 -17.220 -66.868 1.00 78.38 894 LEU A C 1
ATOM 6948 O O . LEU A 1 894 ? 35.694 -17.782 -67.951 1.00 78.38 894 LEU A O 1
ATOM 6952 N N . GLY A 1 895 ? 34.896 -16.582 -66.224 1.00 70.50 895 GLY A N 1
ATOM 6953 C CA . GLY A 1 895 ? 33.513 -16.512 -66.677 1.00 70.50 895 GLY A CA 1
ATOM 6954 C C . GLY A 1 895 ? 32.677 -17.753 -66.337 1.00 70.50 895 GLY A C 1
ATOM 6955 O O . GLY A 1 895 ? 33.180 -18.859 -66.117 1.00 70.50 895 GLY A O 1
ATOM 6956 N N . GLY A 1 896 ? 31.353 -17.564 -66.284 1.00 73.06 896 GLY A N 1
ATOM 6957 C CA . GLY A 1 896 ? 30.398 -18.626 -65.934 1.00 73.06 896 GLY A CA 1
ATOM 6958 C C . GLY A 1 896 ? 30.502 -19.092 -64.478 1.00 73.06 896 GLY A C 1
ATOM 6959 O O . GLY A 1 896 ? 30.206 -20.246 -64.191 1.00 73.06 896 GLY A O 1
ATOM 6960 N N . GLY A 1 897 ? 30.971 -18.217 -63.582 1.00 73.75 897 GLY A N 1
ATOM 6961 C CA . GLY A 1 897 ? 31.180 -18.533 -62.170 1.00 73.75 897 GLY A CA 1
ATOM 6962 C C . GLY A 1 897 ? 32.421 -19.379 -61.894 1.00 73.75 897 GLY A C 1
ATOM 6963 O O . GLY A 1 897 ? 32.503 -19.927 -60.807 1.00 73.75 897 GLY A O 1
ATOM 6964 N N . ARG A 1 898 ? 33.362 -19.500 -62.844 1.00 79.56 898 ARG A N 1
ATOM 6965 C CA . ARG A 1 898 ? 34.636 -20.222 -62.686 1.00 79.56 898 ARG A CA 1
ATOM 6966 C C . ARG A 1 898 ? 35.801 -19.256 -62.509 1.00 79.56 898 ARG A C 1
ATOM 6968 O O . ARG A 1 898 ? 35.862 -18.227 -63.173 1.00 79.56 898 ARG A O 1
ATOM 6975 N N . TYR A 1 899 ? 36.766 -19.633 -61.681 1.00 84.62 899 TYR A N 1
ATOM 6976 C CA . TYR A 1 899 ? 37.914 -18.804 -61.318 1.00 84.62 899 TYR A CA 1
ATOM 6977 C C . TYR A 1 899 ? 39.218 -19.579 -61.451 1.00 84.62 899 TYR A C 1
ATOM 6979 O O . TYR A 1 899 ? 39.225 -20.810 -61.404 1.00 84.62 899 TYR A O 1
ATOM 6987 N N . ALA A 1 900 ? 40.339 -18.868 -61.553 1.00 79.19 900 ALA A N 1
ATOM 6988 C CA . ALA A 1 900 ? 41.656 -19.481 -61.466 1.00 79.19 900 ALA A CA 1
ATOM 6989 C C . ALA A 1 900 ? 42.629 -18.707 -60.585 1.00 79.19 900 ALA A C 1
ATOM 6991 O O . ALA A 1 900 ? 42.716 -17.489 -60.672 1.00 79.19 900 ALA A O 1
ATOM 6992 N N . VAL A 1 901 ? 43.417 -19.424 -59.781 1.00 79.00 901 VAL A N 1
ATOM 6993 C CA . VAL A 1 901 ? 44.606 -18.836 -59.148 1.00 79.00 901 VAL A CA 1
ATOM 6994 C C . VAL A 1 901 ? 45.730 -18.853 -60.175 1.00 79.00 901 VAL A C 1
ATOM 6996 O O . VAL A 1 901 ? 46.192 -19.926 -60.562 1.00 79.00 901 VAL A O 1
ATOM 6999 N N . THR A 1 902 ? 46.160 -17.672 -60.615 1.00 67.25 902 THR A N 1
ATOM 7000 C CA . THR A 1 902 ? 47.160 -17.500 -61.683 1.00 67.25 902 THR A CA 1
ATOM 7001 C C . THR A 1 902 ? 48.548 -17.159 -61.154 1.00 67.25 902 THR A C 1
ATOM 7003 O O . THR A 1 902 ? 49.548 -17.425 -61.814 1.00 67.25 902 THR A O 1
ATOM 7006 N N . LYS A 1 903 ? 48.646 -16.605 -59.938 1.00 72.38 903 LYS A N 1
ATOM 7007 C CA . LYS A 1 903 ? 49.929 -16.291 -59.294 1.00 72.38 903 LYS A CA 1
ATOM 7008 C C . LYS A 1 903 ? 49.794 -16.307 -57.778 1.00 72.38 903 LYS A C 1
ATOM 7010 O O . LYS A 1 903 ? 48.797 -15.834 -57.246 1.00 72.38 903 LYS A O 1
ATOM 7015 N N . ALA A 1 904 ? 50.812 -16.768 -57.053 1.00 68.75 904 ALA A N 1
ATOM 7016 C CA . ALA A 1 904 ? 50.906 -16.513 -55.617 1.00 68.75 904 ALA A CA 1
ATOM 7017 C C . ALA A 1 904 ? 52.347 -16.233 -55.177 1.00 68.75 904 ALA A C 1
ATOM 7019 O O . ALA A 1 904 ? 53.286 -16.875 -55.637 1.00 68.75 904 ALA A O 1
ATOM 7020 N N . ARG A 1 905 ? 52.531 -15.225 -54.318 1.00 69.44 905 ARG A N 1
ATOM 7021 C CA . ARG A 1 905 ? 53.850 -14.692 -53.933 1.00 69.44 905 ARG A CA 1
ATOM 7022 C C . ARG A 1 905 ? 53.861 -14.158 -52.500 1.00 69.44 905 ARG A C 1
ATOM 7024 O O . ARG A 1 905 ? 52.822 -13.762 -51.981 1.00 69.44 905 ARG A O 1
ATOM 7031 N N . GLY A 1 906 ? 55.049 -14.111 -51.897 1.00 68.62 906 GLY A N 1
ATOM 7032 C CA . GLY A 1 906 ? 55.282 -13.619 -50.535 1.00 68.62 906 GLY A CA 1
ATOM 7033 C C . GLY A 1 906 ? 55.222 -14.696 -49.444 1.00 68.62 906 GLY A C 1
ATOM 7034 O O . GLY A 1 906 ? 54.941 -15.870 -49.702 1.00 68.62 906 GLY A O 1
ATOM 7035 N N . THR A 1 907 ? 55.551 -14.304 -48.215 1.00 64.69 907 THR A N 1
ATOM 7036 C CA . THR A 1 907 ? 55.761 -15.205 -47.078 1.00 64.69 907 THR A CA 1
ATOM 7037 C C . THR A 1 907 ? 54.502 -16.018 -46.787 1.00 64.69 907 THR A C 1
ATOM 7039 O O . THR A 1 907 ? 53.432 -15.468 -46.542 1.00 64.69 907 THR A O 1
ATOM 7042 N N . ARG A 1 908 ? 54.642 -17.353 -46.801 1.00 67.25 908 ARG A N 1
ATOM 7043 C CA . ARG A 1 908 ? 53.579 -18.334 -46.497 1.00 67.25 908 ARG A CA 1
ATOM 7044 C C . ARG A 1 908 ? 52.357 -18.286 -47.425 1.00 67.25 908 ARG A C 1
ATOM 7046 O O . ARG A 1 908 ? 51.334 -18.885 -47.097 1.00 67.25 908 ARG A O 1
ATOM 7053 N N . ALA A 1 909 ? 52.480 -17.696 -48.618 1.00 68.06 909 ALA A N 1
ATOM 7054 C CA . ALA A 1 909 ? 51.446 -17.764 -49.658 1.00 68.06 909 ALA A CA 1
ATOM 7055 C C . ALA A 1 909 ? 51.047 -19.210 -50.005 1.00 68.06 909 ALA A C 1
ATOM 7057 O O . ALA A 1 909 ? 49.872 -19.501 -50.212 1.00 68.06 909 ALA A O 1
ATOM 7058 N N . ARG A 1 910 ? 52.007 -20.141 -49.936 1.00 63.25 910 ARG A N 1
ATOM 7059 C CA . ARG A 1 910 ? 51.792 -21.591 -50.061 1.00 63.25 910 ARG A CA 1
ATOM 7060 C C . ARG A 1 910 ? 50.715 -22.135 -49.113 1.00 63.25 910 ARG A C 1
ATOM 7062 O O . ARG A 1 910 ? 49.906 -22.950 -49.538 1.00 63.25 910 ARG A O 1
ATOM 7069 N N . ASN A 1 911 ? 50.672 -21.676 -47.860 1.00 69.19 911 ASN A N 1
ATOM 7070 C CA . ASN A 1 911 ? 49.700 -22.160 -46.871 1.00 69.19 911 ASN A CA 1
ATOM 7071 C C . ASN A 1 911 ? 48.274 -21.723 -47.221 1.00 69.19 911 ASN A C 1
ATOM 7073 O O . ASN A 1 911 ? 47.324 -22.454 -46.956 1.00 69.19 911 ASN A O 1
ATOM 7077 N N . VAL A 1 912 ? 48.141 -20.538 -47.821 1.00 73.19 912 VAL A N 1
ATOM 7078 C CA . VAL A 1 912 ? 46.858 -19.982 -48.256 1.00 73.19 912 VAL A CA 1
ATOM 7079 C C . VAL A 1 912 ? 46.351 -20.723 -49.495 1.00 73.19 912 VAL A C 1
ATOM 7081 O O . VAL A 1 912 ? 45.203 -21.153 -49.517 1.00 73.19 912 VAL A O 1
ATOM 7084 N N . VAL A 1 913 ? 47.215 -20.963 -50.490 1.00 72.81 913 VAL A N 1
ATOM 7085 C CA . VAL A 1 913 ? 46.858 -21.749 -51.689 1.00 72.81 913 VAL A CA 1
ATOM 7086 C C . VAL A 1 913 ? 46.478 -23.187 -51.326 1.00 72.81 913 VAL A C 1
ATOM 7088 O O . VAL A 1 913 ? 45.515 -23.721 -51.868 1.00 72.81 913 VAL A O 1
ATOM 7091 N N . GLU A 1 914 ? 47.198 -23.815 -50.391 1.00 67.56 914 GLU A N 1
ATOM 7092 C CA . GLU A 1 914 ? 46.866 -25.157 -49.897 1.00 67.56 914 GLU A CA 1
ATOM 7093 C C . GLU A 1 914 ? 45.489 -25.192 -49.220 1.00 67.56 914 GLU A C 1
ATOM 7095 O O . GLU A 1 914 ? 44.724 -26.129 -49.441 1.00 67.56 914 GLU A O 1
ATOM 7100 N N . GLY A 1 915 ? 45.157 -24.159 -48.441 1.00 71.06 915 GLY A N 1
ATOM 7101 C CA . GLY A 1 915 ? 43.831 -23.997 -47.852 1.00 71.06 915 GLY A CA 1
ATOM 7102 C C . GLY A 1 915 ? 42.725 -23.921 -48.897 1.00 71.06 915 GLY A C 1
ATOM 7103 O O . GLY A 1 915 ? 41.770 -24.687 -48.829 1.00 71.06 915 GLY A O 1
ATOM 7104 N N . LEU A 1 916 ? 42.903 -23.068 -49.909 1.00 75.19 916 LEU A N 1
ATOM 7105 C CA . LEU A 1 916 ? 41.943 -22.917 -51.006 1.00 75.19 916 LEU A CA 1
ATOM 7106 C C . LEU A 1 916 ? 41.764 -24.215 -51.808 1.00 75.19 916 LEU A C 1
ATOM 7108 O O . LEU A 1 916 ? 40.648 -24.552 -52.186 1.00 75.19 916 LEU A O 1
ATOM 7112 N N . ARG A 1 917 ? 42.849 -24.970 -52.036 1.00 72.69 917 ARG A N 1
ATOM 7113 C CA . ARG A 1 917 ? 42.807 -26.250 -52.766 1.00 72.69 917 ARG A CA 1
ATOM 7114 C C . ARG A 1 917 ? 42.031 -27.336 -52.020 1.00 72.69 917 ARG A C 1
ATOM 7116 O O . ARG A 1 917 ? 41.432 -28.196 -52.654 1.00 72.69 917 ARG A O 1
ATOM 7123 N N . ARG A 1 918 ? 42.080 -27.323 -50.687 1.00 67.88 918 ARG A N 1
ATOM 7124 C CA . ARG A 1 918 ? 41.381 -28.288 -49.825 1.00 67.88 918 ARG A CA 1
ATOM 7125 C C . ARG A 1 918 ? 39.917 -27.915 -49.576 1.00 67.88 918 ARG A C 1
ATOM 7127 O O . ARG A 1 918 ? 39.237 -28.647 -48.866 1.00 67.88 918 ARG A O 1
ATOM 7134 N N . SER A 1 919 ? 39.439 -26.800 -50.130 1.00 73.25 919 SER A N 1
ATOM 7135 C CA . SER A 1 919 ? 38.044 -26.410 -49.982 1.00 73.25 919 SER A CA 1
ATOM 7136 C C . SER A 1 919 ? 37.136 -27.244 -50.878 1.00 73.25 919 SER A C 1
ATOM 7138 O O . SER A 1 919 ? 37.172 -27.105 -52.102 1.00 73.25 919 SER A O 1
ATOM 7140 N N . GLU A 1 920 ? 36.285 -28.079 -50.279 1.00 70.50 920 GLU A N 1
ATOM 7141 C CA . GLU A 1 920 ? 35.309 -28.876 -51.037 1.00 70.50 920 GLU A CA 1
ATOM 7142 C C . GLU A 1 920 ? 34.318 -27.971 -51.794 1.00 70.50 920 GLU A C 1
ATOM 7144 O O . GLU A 1 920 ? 33.972 -28.264 -52.935 1.00 70.50 920 GLU A O 1
ATOM 7149 N N . GLY A 1 921 ? 33.966 -26.804 -51.235 1.00 67.94 921 GLY A N 1
ATOM 7150 C CA . GLY A 1 921 ? 33.076 -25.819 -51.869 1.00 67.94 921 GLY A CA 1
ATOM 7151 C C . GLY A 1 921 ? 33.670 -25.058 -53.066 1.00 67.94 921 GLY A C 1
ATOM 7152 O O . GLY A 1 921 ? 32.941 -24.339 -53.753 1.00 67.94 921 GLY A O 1
ATOM 7153 N N . LEU A 1 922 ? 34.977 -25.201 -53.335 1.00 74.88 922 LEU A N 1
ATOM 7154 C CA . LEU A 1 922 ? 35.674 -24.559 -54.462 1.00 74.88 922 LEU A CA 1
ATOM 7155 C C . LEU A 1 922 ? 36.227 -25.551 -55.490 1.00 74.88 922 LEU A C 1
ATOM 7157 O O . LEU A 1 922 ? 36.712 -25.127 -56.536 1.00 74.88 922 LEU A O 1
ATOM 7161 N N . LYS A 1 923 ? 36.163 -26.855 -55.217 1.00 73.00 923 LYS A N 1
ATOM 7162 C CA . LYS A 1 923 ? 36.861 -27.910 -55.968 1.00 73.00 923 LYS A CA 1
ATOM 7163 C C . LYS A 1 923 ? 36.509 -27.965 -57.458 1.00 73.00 923 LYS A C 1
ATOM 7165 O O . LYS A 1 923 ? 37.371 -28.268 -58.276 1.00 73.00 923 LYS A O 1
ATOM 7170 N N . GLU A 1 924 ? 35.270 -27.630 -57.809 1.00 71.88 924 GLU A N 1
ATOM 7171 C CA . GLU A 1 924 ? 34.769 -27.623 -59.195 1.00 71.88 924 GLU A CA 1
ATOM 7172 C C . GLU A 1 924 ? 34.813 -26.233 -59.855 1.00 71.88 924 GLU A C 1
ATOM 7174 O O . GLU A 1 924 ? 34.559 -26.091 -61.051 1.00 71.88 924 GLU A O 1
ATOM 7179 N N . VAL A 1 925 ? 35.136 -25.196 -59.078 1.00 76.75 925 VAL A N 1
ATOM 7180 C CA . VAL A 1 925 ? 34.909 -23.795 -59.450 1.00 76.75 925 VAL A CA 1
ATOM 7181 C C . VAL A 1 925 ? 36.200 -22.976 -59.476 1.00 76.75 925 VAL A C 1
ATOM 7183 O O . VAL A 1 925 ? 36.354 -22.093 -60.320 1.00 76.75 925 VAL A O 1
ATOM 7186 N N . LEU A 1 926 ? 37.166 -23.290 -58.612 1.00 79.38 926 LEU A N 1
ATOM 7187 C CA . LEU A 1 926 ? 38.473 -22.646 -58.558 1.00 79.38 926 LEU A CA 1
ATOM 7188 C C . LEU A 1 926 ? 39.553 -23.575 -59.119 1.00 79.38 926 LEU A C 1
ATOM 7190 O O . LEU A 1 926 ? 39.998 -24.521 -58.472 1.00 79.38 926 LEU A O 1
ATOM 7194 N N . THR A 1 927 ? 40.045 -23.256 -60.312 1.00 76.81 927 THR A N 1
ATOM 7195 C CA . THR A 1 927 ? 41.177 -23.955 -60.925 1.00 76.81 927 THR A CA 1
ATOM 7196 C C . THR A 1 927 ? 42.494 -23.352 -60.443 1.00 76.81 927 THR A C 1
ATOM 7198 O O . THR A 1 927 ? 42.848 -22.226 -60.777 1.00 76.81 927 THR A O 1
ATOM 7201 N N . ILE A 1 928 ? 43.276 -24.098 -59.672 1.00 68.31 928 ILE A N 1
ATOM 7202 C CA . ILE A 1 928 ? 44.617 -23.660 -59.260 1.00 68.31 928 ILE A CA 1
ATOM 7203 C C . ILE A 1 928 ? 45.617 -24.251 -60.257 1.00 68.31 928 ILE A C 1
ATOM 7205 O O . ILE A 1 928 ? 46.000 -25.414 -60.107 1.00 68.31 928 ILE A O 1
ATOM 7209 N N . ARG A 1 929 ? 45.990 -23.475 -61.288 1.00 51.81 929 ARG A N 1
ATOM 7210 C CA . ARG A 1 929 ? 46.880 -23.934 -62.370 1.00 51.81 929 ARG A CA 1
ATOM 7211 C C . ARG A 1 929 ? 48.277 -24.307 -61.841 1.00 51.81 929 ARG A C 1
ATOM 7213 O O . ARG A 1 929 ? 48.777 -23.722 -60.880 1.00 51.81 929 ARG A O 1
ATOM 7220 N N . SER A 1 930 ? 48.863 -25.346 -62.434 1.00 43.44 930 SER A N 1
ATOM 7221 C CA . SER A 1 930 ? 50.120 -26.011 -62.043 1.00 43.44 930 SER A CA 1
ATOM 7222 C C . SER A 1 930 ? 51.380 -25.438 -62.711 1.00 43.44 930 SER A C 1
ATOM 7224 O O . SER A 1 930 ? 52.490 -25.839 -62.373 1.00 43.44 930 SER A O 1
ATOM 7226 N N . ASP A 1 931 ? 51.234 -24.459 -63.595 1.00 42.28 931 ASP A N 1
ATOM 7227 C CA . ASP A 1 931 ? 52.218 -23.951 -64.560 1.00 42.28 931 ASP A CA 1
ATOM 7228 C C . ASP A 1 931 ? 53.299 -23.005 -63.987 1.00 42.28 931 ASP A C 1
ATOM 7230 O O . ASP A 1 931 ? 53.957 -22.282 -64.728 1.00 42.28 931 ASP A O 1
ATOM 7234 N N . GLY A 1 932 ? 53.559 -23.033 -62.674 1.00 45.03 932 GLY A N 1
ATOM 7235 C CA . GLY A 1 932 ? 54.612 -22.198 -62.067 1.00 45.03 932 GLY A CA 1
ATOM 7236 C C . GLY A 1 932 ? 55.166 -22.654 -60.712 1.00 45.03 932 GLY A C 1
ATOM 7237 O O . GLY A 1 932 ? 55.687 -21.827 -59.968 1.00 45.03 932 GLY A O 1
ATOM 7238 N N . TRP A 1 933 ? 55.011 -23.931 -60.330 1.00 50.16 933 TRP A N 1
ATOM 7239 C CA . TRP A 1 933 ? 54.985 -24.317 -58.904 1.00 50.16 933 TRP A CA 1
ATOM 7240 C C . TRP A 1 933 ? 55.868 -25.491 -58.448 1.00 50.16 933 TRP A C 1
ATOM 7242 O O . TRP A 1 933 ? 55.573 -26.092 -57.415 1.00 50.16 933 TRP A O 1
ATOM 7252 N N . ILE A 1 934 ? 56.979 -25.827 -59.109 1.00 46.03 934 ILE A N 1
ATOM 7253 C CA . ILE A 1 934 ? 57.772 -27.005 -58.679 1.00 46.03 934 ILE A CA 1
ATOM 7254 C C . ILE A 1 934 ? 58.787 -26.702 -57.568 1.00 46.03 934 ILE A C 1
ATOM 7256 O O . ILE A 1 934 ? 59.089 -27.577 -56.760 1.00 46.03 934 ILE A O 1
ATOM 7260 N N . GLY A 1 935 ? 59.200 -25.443 -57.401 1.00 45.97 935 GLY A N 1
ATOM 7261 C CA . GLY A 1 935 ? 60.008 -25.013 -56.249 1.00 45.97 935 GLY A CA 1
ATOM 7262 C C . GLY A 1 935 ? 59.212 -24.727 -54.964 1.00 45.97 935 GLY A C 1
ATOM 7263 O O . GLY A 1 935 ? 59.804 -24.460 -53.921 1.00 45.97 935 GLY A O 1
ATOM 7264 N N . LEU A 1 936 ? 57.869 -24.740 -55.008 1.00 40.50 936 LEU A N 1
ATOM 7265 C CA . LEU A 1 936 ? 57.025 -24.235 -53.909 1.00 40.50 936 LEU A CA 1
ATOM 7266 C C . LEU A 1 936 ? 55.823 -25.123 -53.531 1.00 40.50 936 LEU A C 1
ATOM 7268 O O . LEU A 1 936 ? 55.021 -24.713 -52.690 1.00 40.50 936 LEU A O 1
ATOM 7272 N N . ARG A 1 937 ? 55.696 -26.350 -54.052 1.00 45.56 937 ARG A N 1
ATOM 7273 C CA . ARG A 1 937 ? 54.598 -27.271 -53.690 1.00 45.56 937 ARG A CA 1
ATOM 7274 C C . ARG A 1 937 ? 54.910 -28.096 -52.430 1.00 45.56 937 ARG A C 1
ATOM 7276 O O . ARG A 1 937 ? 56.055 -28.470 -52.177 1.00 45.56 937 ARG A O 1
ATOM 7283 N N . ALA A 1 938 ? 53.886 -28.366 -51.612 1.00 47.22 938 ALA A N 1
ATOM 7284 C CA . ALA A 1 938 ? 53.885 -29.501 -50.682 1.00 47.22 938 ALA A CA 1
ATOM 7285 C C . ALA A 1 938 ? 53.425 -30.691 -51.499 1.00 47.22 938 ALA A C 1
ATOM 7287 O O . ALA A 1 938 ? 52.248 -30.778 -51.831 1.00 47.22 938 ALA A O 1
ATOM 7288 N N . LEU A 1 939 ? 54.377 -31.497 -51.952 1.00 53.94 939 LEU A N 1
ATOM 7289 C CA . LEU A 1 939 ? 54.055 -32.721 -52.665 1.00 53.94 939 LEU A CA 1
ATOM 7290 C C . LEU A 1 939 ? 53.788 -33.797 -51.621 1.00 53.94 939 LEU A C 1
ATOM 7292 O O . LEU A 1 939 ? 54.535 -33.897 -50.657 1.00 53.94 939 LEU A O 1
ATOM 7296 N N . HIS A 1 940 ? 52.744 -34.590 -51.794 1.00 63.69 940 HIS A N 1
ATOM 7297 C CA . HIS A 1 940 ? 52.628 -35.875 -51.118 1.00 63.69 940 HIS A CA 1
ATOM 7298 C C . HIS A 1 940 ? 53.197 -36.966 -52.031 1.00 63.69 940 HIS A C 1
ATOM 7300 O O . HIS A 1 940 ? 53.200 -36.818 -53.252 1.00 63.69 940 HIS A O 1
ATOM 7306 N N . LYS A 1 941 ? 53.665 -38.085 -51.474 1.00 62.31 941 LYS A N 1
ATOM 7307 C CA . LYS A 1 941 ? 54.179 -39.219 -52.266 1.00 62.31 941 LYS A CA 1
ATOM 7308 C C . LYS A 1 941 ? 53.181 -39.719 -53.324 1.00 62.31 941 LYS A C 1
ATOM 7310 O O . LYS A 1 941 ? 53.606 -40.232 -54.353 1.00 62.31 941 LYS A O 1
ATOM 7315 N N . ASP A 1 942 ? 51.880 -39.547 -53.085 1.00 61.03 942 ASP A N 1
ATOM 7316 C CA . ASP A 1 942 ? 50.820 -39.990 -53.997 1.00 61.03 942 ASP A CA 1
ATOM 7317 C C . ASP A 1 942 ? 50.652 -39.037 -55.192 1.00 61.03 942 ASP A C 1
ATOM 7319 O O . ASP A 1 942 ? 50.350 -39.488 -56.297 1.00 61.03 942 ASP A O 1
ATOM 7323 N N . ASP A 1 943 ? 50.967 -37.746 -55.017 1.00 63.28 943 ASP A N 1
ATOM 7324 C CA . ASP A 1 943 ? 50.956 -36.753 -56.102 1.00 63.28 943 ASP A CA 1
ATOM 7325 C C . ASP A 1 943 ? 51.997 -37.081 -57.181 1.00 63.28 943 ASP A C 1
ATOM 7327 O O . ASP A 1 943 ? 51.828 -36.713 -58.343 1.00 63.28 943 ASP A O 1
ATOM 7331 N N . LEU A 1 944 ? 53.067 -37.800 -56.815 1.00 71.00 944 LEU A N 1
ATOM 7332 C CA . LEU A 1 944 ? 54.130 -38.190 -57.744 1.00 71.00 944 LEU A CA 1
ATOM 7333 C C . LEU A 1 944 ? 53.613 -39.054 -58.892 1.00 71.00 944 LEU A C 1
ATOM 7335 O O . LEU A 1 944 ? 54.157 -38.981 -59.986 1.00 71.00 944 LEU A O 1
ATOM 7339 N N . SER A 1 945 ? 52.548 -39.827 -58.661 1.00 64.94 945 SER A N 1
ATOM 7340 C CA . SER A 1 945 ? 51.915 -40.665 -59.688 1.00 64.94 945 SER A CA 1
ATOM 7341 C C . SER A 1 945 ? 51.138 -39.870 -60.746 1.00 64.94 945 SER A C 1
ATOM 7343 O O . SER A 1 945 ? 50.725 -40.428 -61.757 1.00 64.94 945 SER A O 1
ATOM 7345 N N . THR A 1 946 ? 50.952 -38.567 -60.530 1.00 65.06 946 THR A N 1
ATOM 7346 C CA . THR A 1 946 ? 50.244 -37.663 -61.452 1.00 65.06 946 THR A CA 1
ATOM 7347 C C . THR A 1 946 ? 51.179 -36.692 -62.164 1.00 65.06 946 THR A C 1
ATOM 7349 O O . THR A 1 946 ? 50.707 -35.800 -62.858 1.00 65.06 946 THR A O 1
ATOM 7352 N N . MET A 1 947 ? 52.496 -36.840 -61.979 1.00 71.12 947 MET A N 1
ATOM 7353 C CA . MET A 1 947 ? 53.470 -35.979 -62.642 1.00 71.12 947 MET A CA 1
ATOM 7354 C C . MET A 1 947 ? 53.500 -36.221 -64.151 1.00 71.12 947 MET A C 1
ATOM 7356 O O . MET A 1 947 ? 53.382 -37.355 -64.622 1.00 71.12 947 MET A O 1
ATOM 7360 N N . GLU A 1 948 ? 53.723 -35.141 -64.889 1.00 73.56 948 GLU A N 1
ATOM 7361 C CA . GLU A 1 948 ? 53.829 -35.123 -66.342 1.00 73.56 948 GLU A CA 1
ATOM 7362 C C . GLU A 1 948 ? 55.201 -34.617 -66.795 1.00 73.56 948 GLU A C 1
ATOM 7364 O O . GLU A 1 948 ? 55.997 -34.076 -66.028 1.00 73.56 948 GLU A O 1
ATOM 7369 N N . THR A 1 949 ? 55.494 -34.772 -68.085 1.00 70.25 949 THR A N 1
ATOM 7370 C CA . THR A 1 949 ? 56.782 -34.360 -68.669 1.00 70.25 949 THR A CA 1
ATOM 7371 C C . THR A 1 949 ? 57.069 -32.869 -68.463 1.00 70.25 949 THR A C 1
ATOM 7373 O O . THR A 1 949 ? 58.205 -32.494 -68.168 1.00 70.25 949 THR A O 1
ATOM 7376 N N . GLY A 1 950 ? 56.032 -32.025 -68.537 1.00 63.66 950 GLY A N 1
ATOM 7377 C CA . GLY A 1 950 ? 56.142 -30.589 -68.268 1.00 63.66 950 GLY A CA 1
ATOM 7378 C C . GLY A 1 950 ? 56.629 -30.274 -66.851 1.00 63.66 950 GLY A C 1
ATOM 7379 O O . GLY A 1 950 ? 57.264 -29.242 -66.642 1.00 63.66 950 GLY A O 1
ATOM 7380 N N . ASP A 1 951 ? 56.420 -31.185 -65.895 1.00 70.50 951 ASP A N 1
ATOM 7381 C CA . ASP A 1 951 ? 56.917 -31.003 -64.538 1.00 70.50 951 ASP A CA 1
ATOM 7382 C C . ASP A 1 951 ? 58.439 -31.181 -64.459 1.00 70.50 951 ASP A C 1
ATOM 7384 O O . ASP A 1 951 ? 59.137 -30.414 -63.798 1.00 70.50 951 ASP A O 1
ATOM 7388 N N . ILE A 1 952 ? 58.995 -32.166 -65.166 1.00 71.75 952 ILE A N 1
ATOM 7389 C CA . ILE A 1 952 ? 60.453 -32.340 -65.211 1.00 71.75 952 ILE A CA 1
ATOM 7390 C C . ILE A 1 952 ? 61.093 -31.164 -65.951 1.00 71.75 952 ILE A C 1
ATOM 7392 O O . ILE A 1 952 ? 62.101 -30.623 -65.499 1.00 71.75 952 ILE A O 1
ATOM 7396 N N . GLU A 1 953 ? 60.462 -30.697 -67.026 1.00 71.69 953 GLU A N 1
ATOM 7397 C CA . GLU A 1 953 ? 60.924 -29.534 -67.780 1.00 71.69 953 GLU A CA 1
ATOM 7398 C C . GLU A 1 953 ? 60.988 -28.269 -66.913 1.00 71.69 953 GLU A C 1
ATOM 7400 O O . GLU A 1 953 ? 62.002 -27.567 -66.892 1.00 71.69 953 GLU A O 1
ATOM 7405 N N . ALA A 1 954 ? 59.954 -28.032 -66.106 1.00 66.25 954 ALA A N 1
ATOM 7406 C CA . ALA A 1 954 ? 59.921 -26.922 -65.164 1.00 66.25 954 ALA A CA 1
ATOM 7407 C C . ALA A 1 954 ? 60.967 -27.054 -64.037 1.00 66.25 954 ALA A C 1
ATOM 7409 O O . ALA A 1 954 ? 61.452 -26.034 -63.546 1.00 66.25 954 ALA A O 1
ATOM 7410 N N . MET A 1 955 ? 61.390 -28.266 -63.650 1.00 74.19 955 MET A N 1
ATOM 7411 C CA . MET A 1 955 ? 62.524 -28.445 -62.725 1.00 74.19 955 MET A CA 1
ATOM 7412 C C . MET A 1 955 ? 63.851 -27.997 -63.343 1.00 74.19 955 MET A C 1
ATOM 7414 O O . MET A 1 955 ? 64.639 -27.316 -62.685 1.00 74.19 955 MET A O 1
ATOM 7418 N N . PHE A 1 956 ? 64.097 -28.358 -64.604 1.00 75.12 956 PHE A N 1
ATOM 7419 C CA . PHE A 1 956 ? 65.292 -27.921 -65.325 1.00 75.12 956 PHE A CA 1
ATOM 7420 C C . PHE A 1 956 ? 65.275 -26.417 -65.590 1.00 75.12 956 PHE A C 1
ATOM 7422 O O . PHE A 1 956 ? 66.320 -25.775 -65.497 1.00 75.12 956 PHE A O 1
ATOM 7429 N N . GLN A 1 957 ? 64.104 -25.843 -65.870 1.00 68.81 957 GLN A N 1
ATOM 7430 C CA . GLN A 1 957 ? 63.951 -24.404 -66.057 1.00 68.81 957 GLN A CA 1
ATOM 7431 C C . GLN A 1 957 ? 64.153 -23.627 -64.751 1.00 68.81 957 GLN A C 1
ATOM 7433 O O . GLN A 1 957 ? 64.875 -22.636 -64.753 1.00 68.81 957 GLN A O 1
ATOM 7438 N N . ALA A 1 958 ? 63.637 -24.122 -63.623 1.00 63.53 958 ALA A N 1
ATOM 7439 C CA . ALA A 1 958 ? 63.898 -23.531 -62.310 1.00 63.53 958 ALA A CA 1
ATOM 7440 C C . ALA A 1 958 ? 65.399 -23.546 -61.958 1.00 63.53 958 ALA A C 1
ATOM 7442 O O . ALA A 1 958 ? 65.937 -22.543 -61.498 1.00 63.53 958 ALA A O 1
ATOM 7443 N N . ALA A 1 959 ? 66.103 -24.646 -62.246 1.00 64.06 959 ALA A N 1
ATOM 7444 C CA . ALA A 1 959 ? 67.555 -24.708 -62.069 1.00 64.06 959 ALA A CA 1
ATOM 7445 C C . ALA A 1 959 ? 68.317 -23.804 -63.067 1.00 64.06 959 ALA A C 1
ATOM 7447 O O . ALA A 1 959 ? 69.404 -23.312 -62.759 1.00 64.06 959 ALA A O 1
ATOM 7448 N N . ALA A 1 960 ? 67.754 -23.562 -64.258 1.00 67.00 960 ALA A N 1
ATOM 7449 C CA . ALA A 1 960 ? 68.312 -22.651 -65.257 1.00 67.00 960 ALA A CA 1
ATOM 7450 C C . ALA A 1 960 ? 68.198 -21.180 -64.835 1.00 67.00 960 ALA A C 1
ATOM 7452 O O . ALA A 1 960 ? 69.135 -20.414 -65.051 1.00 67.00 960 ALA A O 1
ATOM 7453 N N . GLU A 1 961 ? 67.075 -20.788 -64.228 1.00 58.19 961 GLU A N 1
ATOM 7454 C CA . GLU A 1 961 ? 66.826 -19.423 -63.746 1.00 58.19 961 GLU A CA 1
ATOM 7455 C C . GLU A 1 961 ? 67.812 -19.004 -62.645 1.00 58.19 961 GLU A C 1
ATOM 7457 O O . GLU A 1 961 ? 68.198 -17.839 -62.579 1.00 58.19 961 GLU A O 1
ATOM 7462 N N . GLU A 1 962 ? 68.287 -19.951 -61.832 1.00 55.25 962 GLU A N 1
ATOM 7463 C CA . GLU A 1 962 ? 69.252 -19.684 -60.759 1.00 55.25 962 GLU A CA 1
ATOM 7464 C C . GLU A 1 962 ? 70.706 -19.580 -61.265 1.00 55.25 962 GLU A C 1
ATOM 7466 O O . GLU A 1 962 ? 71.511 -18.836 -60.703 1.00 55.25 962 GLU A O 1
ATOM 7471 N N . LYS A 1 963 ? 71.053 -20.276 -62.360 1.00 54.47 963 LYS A N 1
ATOM 7472 C CA . LYS A 1 963 ? 72.423 -20.315 -62.921 1.00 54.47 963 LYS A CA 1
ATOM 7473 C C . LYS A 1 963 ? 72.613 -19.541 -64.226 1.00 54.47 963 LYS A C 1
ATOM 7475 O O . LYS A 1 963 ? 73.734 -19.458 -64.725 1.00 54.47 963 LYS A O 1
ATOM 7480 N N . GLY A 1 964 ? 71.542 -18.995 -64.797 1.00 55.81 964 GLY A N 1
ATOM 7481 C CA . GLY A 1 964 ? 71.537 -18.268 -66.071 1.00 55.81 964 GLY A CA 1
ATOM 7482 C C . GLY A 1 964 ? 71.656 -19.147 -67.325 1.00 55.81 964 GLY A C 1
ATOM 7483 O O . GLY A 1 964 ? 71.529 -18.634 -68.435 1.00 55.81 964 GLY A O 1
ATOM 7484 N N . GLN A 1 965 ? 71.874 -20.459 -67.183 1.00 66.38 965 GLN A N 1
ATOM 7485 C CA . GLN A 1 965 ? 71.926 -21.423 -68.284 1.00 66.38 965 GLN A CA 1
ATOM 7486 C C . GLN A 1 965 ? 71.334 -22.767 -67.845 1.00 66.38 965 GLN A C 1
ATOM 7488 O O . GLN A 1 965 ? 71.540 -23.205 -66.713 1.00 66.38 965 GLN A O 1
ATOM 7493 N N . ARG A 1 966 ? 70.609 -23.437 -68.750 1.00 77.12 966 ARG A N 1
ATOM 7494 C CA . ARG A 1 966 ? 69.967 -24.726 -68.470 1.00 77.12 966 ARG A CA 1
ATOM 7495 C C . ARG A 1 966 ? 71.008 -25.831 -68.224 1.00 77.12 966 ARG A C 1
ATOM 7497 O O . ARG A 1 966 ? 71.816 -26.087 -69.120 1.00 77.12 966 ARG A O 1
ATOM 7504 N N . PRO A 1 967 ? 70.989 -26.504 -67.061 1.00 76.25 967 PRO A N 1
ATOM 7505 C CA . PRO A 1 967 ? 71.936 -27.573 -66.763 1.00 76.25 967 PRO A CA 1
ATOM 7506 C C . PRO A 1 967 ? 71.569 -28.874 -67.491 1.00 76.25 967 PRO A C 1
ATOM 7508 O O . PRO A 1 967 ? 70.396 -29.165 -67.703 1.00 76.25 967 PRO A O 1
ATOM 7511 N N . SER A 1 968 ? 72.570 -29.690 -67.837 1.00 80.25 968 SER A N 1
ATOM 7512 C CA . SER A 1 968 ? 72.351 -31.040 -68.383 1.00 80.25 968 SER A CA 1
ATOM 7513 C C . SER A 1 968 ? 71.924 -32.054 -67.316 1.00 80.25 968 SER A C 1
ATOM 7515 O O . SER A 1 968 ? 71.386 -33.108 -67.645 1.00 80.25 968 SER A O 1
ATOM 7517 N N . GLU A 1 969 ? 72.140 -31.748 -66.034 1.00 82.25 969 GLU A N 1
ATOM 7518 C CA . GLU A 1 969 ? 71.724 -32.575 -64.902 1.00 82.25 969 GLU A CA 1
ATOM 7519 C C . GLU A 1 969 ? 71.334 -31.721 -63.695 1.00 82.25 969 GLU A C 1
ATOM 7521 O O . GLU A 1 969 ? 71.966 -30.701 -63.408 1.00 82.25 969 GLU A O 1
ATOM 7526 N N . ILE A 1 970 ? 70.346 -32.192 -62.938 1.00 82.19 970 ILE A N 1
ATOM 7527 C CA . ILE A 1 970 ? 69.882 -31.573 -61.694 1.00 82.19 970 ILE A CA 1
ATOM 7528 C C . ILE A 1 970 ? 69.830 -32.594 -60.554 1.00 82.19 970 ILE A C 1
ATOM 7530 O O . ILE A 1 970 ? 69.713 -33.804 -60.766 1.00 82.19 970 ILE A O 1
ATOM 7534 N N . ILE A 1 971 ? 69.895 -32.105 -59.319 1.00 81.25 971 ILE A N 1
ATOM 7535 C CA . ILE A 1 971 ? 69.595 -32.858 -58.105 1.00 81.25 971 ILE A CA 1
ATOM 7536 C C . ILE A 1 971 ? 68.235 -32.415 -57.590 1.00 81.25 971 ILE A C 1
ATOM 7538 O O . ILE A 1 971 ? 68.076 -31.291 -57.131 1.00 81.25 971 ILE A O 1
ATOM 7542 N N . TRP A 1 972 ? 67.266 -33.318 -57.590 1.00 82.12 972 TRP A N 1
ATOM 7543 C CA . TRP A 1 972 ? 66.011 -33.098 -56.898 1.00 82.12 972 TRP A CA 1
ATOM 7544 C C . TRP A 1 972 ? 66.111 -33.583 -55.453 1.00 82.12 972 TRP A C 1
ATOM 7546 O O . TRP A 1 972 ? 66.241 -34.781 -55.190 1.00 82.12 972 TRP A O 1
ATOM 7556 N N . GLN A 1 973 ? 66.095 -32.641 -54.512 1.00 77.19 973 GLN A N 1
ATOM 7557 C CA . GLN A 1 973 ? 66.246 -32.899 -53.084 1.00 77.19 973 GLN A CA 1
ATOM 7558 C C . GLN A 1 973 ? 64.940 -32.629 -52.337 1.00 77.19 973 GLN A C 1
ATOM 7560 O O . GLN A 1 973 ? 64.323 -31.591 -52.540 1.00 77.19 973 GLN A O 1
ATOM 7565 N N . THR A 1 974 ? 64.540 -33.521 -51.429 1.00 72.94 974 THR A N 1
ATOM 7566 C CA . THR A 1 974 ? 63.375 -33.321 -50.553 1.00 72.94 974 THR A CA 1
ATOM 7567 C C . THR A 1 974 ? 63.499 -34.092 -49.237 1.00 72.94 974 THR A C 1
ATOM 7569 O O . THR A 1 974 ? 64.214 -35.088 -49.149 1.00 72.94 974 THR A O 1
ATOM 7572 N N . LEU A 1 975 ? 62.827 -33.630 -48.184 1.00 68.44 975 LEU A N 1
ATOM 7573 C CA . LEU A 1 975 ? 62.690 -34.341 -46.915 1.00 68.44 975 LEU A CA 1
ATOM 7574 C C . LEU A 1 975 ? 61.378 -35.132 -46.925 1.00 68.44 975 LEU A C 1
ATOM 7576 O O . LEU A 1 975 ? 60.306 -34.534 -46.989 1.00 68.44 975 LEU A O 1
ATOM 7580 N N . VAL A 1 976 ? 61.453 -36.460 -46.834 1.00 66.19 976 VAL A N 1
ATOM 7581 C CA . VAL A 1 976 ? 60.262 -37.324 -46.816 1.00 66.19 976 VAL A CA 1
ATOM 7582 C C . VAL A 1 976 ? 59.816 -37.552 -45.376 1.00 66.19 976 VAL A C 1
ATOM 7584 O O . VAL A 1 976 ? 60.547 -38.144 -44.582 1.00 66.19 976 VAL A O 1
ATOM 7587 N N . GLN A 1 977 ? 58.622 -37.077 -45.034 1.00 61.06 977 GLN A N 1
ATOM 7588 C CA . GLN A 1 977 ? 58.016 -37.270 -43.719 1.00 61.06 977 GLN A CA 1
ATOM 7589 C C . GLN A 1 977 ? 57.270 -38.608 -43.628 1.00 61.06 977 GLN A C 1
ATOM 7591 O O . GLN A 1 977 ? 56.949 -39.239 -44.636 1.00 61.06 977 GLN A O 1
ATOM 7596 N N . ALA A 1 978 ? 57.024 -39.065 -42.396 1.00 54.00 978 ALA A N 1
ATOM 7597 C CA . ALA A 1 978 ? 56.421 -40.372 -42.119 1.00 54.00 978 ALA A CA 1
ATOM 7598 C C . ALA A 1 978 ? 54.990 -40.518 -42.668 1.00 54.00 978 ALA A C 1
ATOM 7600 O O . ALA A 1 978 ? 54.578 -41.623 -43.014 1.00 54.00 978 ALA A O 1
ATOM 7601 N N . ASP A 1 979 ? 54.255 -39.411 -42.778 1.00 55.34 979 ASP A N 1
ATOM 7602 C CA . ASP A 1 979 ? 52.917 -39.353 -43.372 1.00 55.34 979 ASP A CA 1
ATOM 7603 C C . ASP A 1 979 ? 52.937 -39.519 -44.904 1.00 55.34 979 ASP A C 1
ATOM 7605 O O . ASP A 1 979 ? 51.942 -39.943 -45.480 1.00 55.34 979 ASP A O 1
ATOM 7609 N N . GLY A 1 980 ? 54.089 -39.308 -45.551 1.00 53.75 980 GLY A N 1
ATOM 7610 C CA . GLY A 1 980 ? 54.252 -39.321 -47.005 1.00 53.75 980 GLY A CA 1
ATOM 7611 C C . GLY A 1 980 ? 54.436 -37.933 -47.618 1.00 53.75 980 GLY A C 1
ATOM 7612 O O . GLY A 1 980 ? 54.629 -37.838 -48.831 1.00 53.75 980 GLY A O 1
ATOM 7613 N N . SER A 1 981 ? 54.432 -36.872 -46.808 1.00 61.66 981 SER A N 1
ATOM 7614 C CA . SER A 1 981 ? 54.673 -35.500 -47.248 1.00 61.66 981 SER A CA 1
ATOM 7615 C C . SER A 1 981 ? 56.136 -35.287 -47.664 1.00 61.66 981 SER A C 1
ATOM 7617 O O . SER A 1 981 ? 57.072 -35.680 -46.967 1.00 61.66 981 SER A O 1
ATOM 7619 N N . LEU A 1 982 ? 56.343 -34.628 -48.802 1.00 64.69 982 LEU A N 1
ATOM 7620 C CA . LEU A 1 982 ? 57.630 -34.222 -49.365 1.00 64.69 982 LEU A CA 1
ATOM 7621 C C . LEU A 1 982 ? 57.845 -32.735 -49.069 1.00 64.69 982 LEU A C 1
ATOM 7623 O O . LEU A 1 982 ? 57.218 -31.836 -49.646 1.00 64.69 982 LEU A O 1
ATOM 7627 N N . VAL A 1 983 ? 58.724 -32.474 -48.111 1.00 59.16 983 VAL A N 1
ATOM 7628 C CA . VAL A 1 983 ? 58.998 -31.143 -47.576 1.00 59.16 983 VAL A CA 1
ATOM 7629 C C . VAL A 1 983 ? 60.245 -30.573 -48.241 1.00 59.16 983 VAL A C 1
ATOM 7631 O O . VAL A 1 983 ? 61.235 -31.274 -48.447 1.00 59.16 983 VAL A O 1
ATOM 7634 N N . ASN A 1 984 ? 60.189 -29.288 -48.596 1.00 61.91 984 ASN A N 1
ATOM 7635 C CA . ASN A 1 984 ? 61.239 -28.569 -49.326 1.00 61.91 984 ASN A CA 1
ATOM 7636 C C . ASN A 1 984 ? 61.741 -29.311 -50.583 1.00 61.91 984 ASN A C 1
ATOM 7638 O O . ASN A 1 984 ? 62.935 -29.594 -50.666 1.00 61.91 984 ASN A O 1
ATOM 7642 N N . PRO A 1 985 ? 60.856 -29.682 -51.531 1.00 64.62 985 PRO A N 1
ATOM 7643 C CA . PRO A 1 985 ? 61.305 -30.197 -52.815 1.00 64.62 985 PRO A CA 1
ATOM 7644 C C . PRO A 1 985 ? 62.026 -29.080 -53.574 1.00 64.62 985 PRO A C 1
ATOM 7646 O O . PRO A 1 985 ? 61.447 -28.028 -53.840 1.00 64.62 985 PRO A O 1
ATOM 7649 N N . SER A 1 986 ? 63.291 -29.304 -53.904 1.00 66.06 986 SER A N 1
ATOM 7650 C CA . SER A 1 986 ? 64.130 -28.312 -54.574 1.00 66.06 986 SER A CA 1
ATOM 7651 C C . SER A 1 986 ? 64.915 -28.969 -55.705 1.00 66.06 986 SER A C 1
ATOM 7653 O O . SER A 1 986 ? 65.654 -29.923 -55.440 1.00 66.06 986 SER A O 1
ATOM 7655 N N . PRO A 1 987 ? 64.749 -28.513 -56.958 1.00 70.25 987 PRO A N 1
ATOM 7656 C CA . PRO A 1 987 ? 65.666 -28.843 -58.038 1.00 70.25 987 PRO A CA 1
ATOM 7657 C C . PRO A 1 987 ? 66.917 -27.965 -57.903 1.00 70.25 987 PRO A C 1
ATOM 7659 O O . PRO A 1 987 ? 66.821 -26.746 -57.885 1.00 70.25 987 PRO A O 1
ATOM 7662 N N . LEU A 1 988 ? 68.077 -28.593 -57.756 1.00 71.56 988 LEU A N 1
ATOM 7663 C CA . LEU A 1 988 ? 69.369 -27.949 -57.508 1.00 71.56 988 LEU A CA 1
ATOM 7664 C C . LEU A 1 988 ? 70.354 -28.314 -58.617 1.00 71.56 988 LEU A C 1
ATOM 7666 O O . LEU A 1 988 ? 70.226 -29.373 -59.236 1.00 71.56 988 LEU A O 1
ATOM 7670 N N . ALA A 1 989 ? 71.387 -27.502 -58.837 1.00 71.62 989 ALA A N 1
ATOM 7671 C CA . ALA A 1 989 ? 72.492 -27.937 -59.683 1.00 71.62 989 ALA A CA 1
ATOM 7672 C C . ALA A 1 989 ? 73.325 -29.020 -58.974 1.00 71.62 989 ALA A C 1
ATOM 7674 O O . ALA A 1 989 ? 73.415 -29.082 -57.745 1.00 71.62 989 ALA A O 1
ATOM 7675 N N . VAL A 1 990 ? 73.973 -29.885 -59.757 1.00 67.50 990 VAL A N 1
ATOM 7676 C CA . VAL A 1 990 ? 74.893 -30.896 -59.214 1.00 67.50 990 VAL A CA 1
ATOM 7677 C C . VAL A 1 990 ? 76.026 -30.215 -58.435 1.00 67.50 990 VAL A C 1
ATOM 7679 O O . VAL A 1 990 ? 76.722 -29.358 -58.976 1.00 67.50 990 VAL A O 1
ATOM 7682 N N . GLY A 1 991 ? 76.235 -30.626 -57.180 1.00 59.59 991 GLY A N 1
ATOM 7683 C CA . GLY A 1 991 ? 77.243 -30.071 -56.271 1.00 59.59 991 GLY A CA 1
ATOM 7684 C C . GLY A 1 991 ? 76.678 -29.111 -55.219 1.00 59.59 991 GLY A C 1
ATOM 7685 O O . GLY A 1 991 ? 77.376 -28.807 -54.252 1.00 59.59 991 GLY A O 1
ATOM 7686 N N . GLU A 1 992 ? 75.426 -28.672 -55.368 1.00 62.53 992 GLU A N 1
ATOM 7687 C CA . GLU A 1 992 ? 74.735 -27.779 -54.423 1.00 62.53 992 GLU A CA 1
ATOM 7688 C C . GLU A 1 992 ? 73.842 -28.534 -53.435 1.00 62.53 992 GLU A C 1
ATOM 7690 O O . GLU A 1 992 ? 73.160 -27.932 -52.603 1.00 62.53 992 GLU A O 1
ATOM 7695 N N . GLU A 1 993 ? 73.846 -29.868 -53.485 1.00 68.06 993 GLU A N 1
ATOM 7696 C CA . GLU A 1 993 ? 73.059 -30.661 -52.558 1.00 68.06 993 GLU A CA 1
ATOM 7697 C C . GLU A 1 993 ? 73.511 -30.488 -51.100 1.00 68.06 993 GLU A C 1
ATOM 7699 O O . GLU A 1 993 ? 74.695 -30.384 -50.764 1.00 68.06 993 GLU A O 1
ATOM 7704 N N . ASN A 1 994 ? 72.543 -30.533 -50.188 1.00 58.00 994 ASN A N 1
ATOM 7705 C CA . ASN A 1 994 ? 72.833 -30.472 -48.765 1.00 58.00 994 ASN A CA 1
ATOM 7706 C C . ASN A 1 994 ? 73.601 -31.740 -48.361 1.00 58.00 994 ASN A C 1
ATOM 7708 O O . ASN A 1 994 ? 73.186 -32.840 -48.711 1.00 58.00 994 ASN A O 1
ATOM 7712 N N . LYS A 1 995 ? 74.710 -31.638 -47.619 1.00 55.31 995 LYS A N 1
ATOM 7713 C CA . LYS A 1 995 ? 75.527 -32.813 -47.249 1.00 55.31 995 LYS A CA 1
ATOM 7714 C C . LYS A 1 995 ? 74.883 -33.709 -46.179 1.00 55.31 995 LYS A C 1
ATOM 7716 O O . LYS A 1 995 ? 75.324 -34.836 -46.001 1.00 55.31 995 LYS A O 1
ATOM 7721 N N . GLY A 1 996 ? 73.813 -33.260 -45.514 1.00 49.53 996 GLY A N 1
ATOM 7722 C CA . GLY A 1 996 ? 73.108 -34.042 -44.492 1.00 49.53 996 GLY A CA 1
ATOM 7723 C C . GLY A 1 996 ? 72.411 -35.305 -45.029 1.00 49.53 996 GLY A C 1
ATOM 7724 O O . GLY A 1 996 ? 71.840 -35.300 -46.126 1.00 49.53 996 GLY A O 1
ATOM 7725 N N . TYR A 1 997 ? 72.421 -36.377 -44.228 1.00 51.72 997 TYR A N 1
ATOM 7726 C CA . TYR A 1 997 ? 71.872 -37.704 -44.565 1.00 51.72 997 TYR A CA 1
ATOM 7727 C C . TYR A 1 997 ? 70.330 -37.798 -44.534 1.00 51.72 997 TYR A C 1
ATOM 7729 O O . TYR A 1 997 ? 69.765 -38.785 -44.996 1.00 51.72 997 TYR A O 1
ATOM 7737 N N . GLY A 1 998 ? 69.631 -36.771 -44.036 1.00 52.00 998 GLY A N 1
ATOM 7738 C CA . GLY A 1 998 ? 68.176 -36.800 -43.823 1.00 52.00 998 GLY A CA 1
ATOM 7739 C C . GLY A 1 998 ? 67.292 -36.569 -45.056 1.00 52.00 998 GLY A C 1
ATOM 7740 O O . GLY A 1 998 ? 66.083 -36.716 -44.944 1.00 52.00 998 GLY A O 1
ATOM 7741 N N . TYR A 1 999 ? 67.851 -36.210 -46.214 1.00 65.00 999 TYR A N 1
ATOM 7742 C CA . TYR A 1 999 ? 67.073 -35.867 -47.414 1.00 65.00 999 TYR A CA 1
ATOM 7743 C C . TYR A 1 999 ? 67.104 -36.980 -48.460 1.00 65.00 999 TYR A C 1
ATOM 7745 O O . TYR A 1 999 ? 68.174 -37.515 -48.750 1.00 65.00 999 TYR A O 1
ATOM 7753 N N . ALA A 1 1000 ? 65.967 -37.229 -49.106 1.00 68.56 1000 ALA A N 1
ATOM 7754 C CA . ALA A 1 1000 ? 65.902 -37.931 -50.376 1.00 68.56 1000 ALA A CA 1
ATOM 7755 C C . ALA A 1 1000 ? 66.495 -37.053 -51.485 1.00 68.56 1000 ALA A C 1
ATOM 7757 O O . ALA A 1 1000 ? 66.089 -35.905 -51.656 1.00 68.56 1000 ALA A O 1
ATOM 7758 N N . LYS A 1 1001 ? 67.459 -37.584 -52.237 1.00 79.19 1001 LYS A N 1
ATOM 7759 C CA . LYS A 1 1001 ? 68.144 -36.886 -53.333 1.00 79.19 1001 LYS A CA 1
ATOM 7760 C C . LYS A 1 1001 ? 68.129 -37.760 -54.572 1.00 79.19 1001 LYS A C 1
ATOM 7762 O O . LYS A 1 1001 ? 68.666 -38.867 -54.528 1.00 79.19 1001 LYS A O 1
ATOM 7767 N N . LEU A 1 1002 ? 67.549 -37.262 -55.656 1.00 80.44 1002 LEU A N 1
ATOM 7768 C CA . LEU A 1 1002 ? 67.523 -37.911 -56.962 1.00 80.44 1002 LEU A CA 1
ATOM 7769 C C . LEU A 1 1002 ? 68.348 -37.076 -57.941 1.00 80.44 1002 LEU A C 1
ATOM 7771 O O . LEU A 1 1002 ? 68.092 -35.891 -58.104 1.00 80.44 1002 LEU A O 1
ATOM 7775 N N . ARG A 1 1003 ? 69.327 -37.686 -58.604 1.00 82.94 1003 ARG A N 1
ATOM 7776 C CA . ARG A 1 1003 ? 70.046 -37.071 -59.722 1.00 82.94 1003 ARG A CA 1
ATOM 7777 C C . ARG A 1 1003 ? 69.307 -37.391 -61.009 1.00 82.94 1003 ARG A C 1
ATOM 7779 O O . ARG A 1 1003 ? 69.139 -38.570 -61.324 1.00 82.94 1003 ARG A O 1
ATOM 7786 N N . ILE A 1 1004 ? 68.854 -36.353 -61.702 1.00 85.44 1004 ILE A N 1
ATOM 7787 C CA . ILE A 1 1004 ? 68.068 -36.444 -62.929 1.00 85.44 1004 ILE A CA 1
ATOM 7788 C C . ILE A 1 1004 ? 68.872 -35.801 -64.057 1.00 85.44 1004 ILE A C 1
ATOM 7790 O O . ILE A 1 1004 ? 69.253 -34.637 -63.964 1.00 85.44 1004 ILE A O 1
ATOM 7794 N N . SER A 1 1005 ? 69.137 -36.569 -65.106 1.00 82.62 1005 SER A N 1
ATOM 7795 C CA . SER A 1 1005 ? 69.910 -36.155 -66.276 1.00 82.62 1005 SER A CA 1
ATOM 7796 C C . SER A 1 1005 ? 68.978 -35.925 -67.466 1.00 82.62 1005 SER A C 1
ATOM 7798 O O . SER A 1 1005 ? 68.098 -36.751 -67.713 1.00 82.62 1005 SER A O 1
ATOM 7800 N N . ASP A 1 1006 ? 69.176 -34.835 -68.205 1.00 85.56 1006 ASP A N 1
ATOM 7801 C CA . ASP A 1 1006 ? 68.518 -34.576 -69.489 1.00 85.56 1006 ASP A CA 1
ATOM 7802 C C . ASP A 1 1006 ? 69.253 -35.367 -70.583 1.00 85.56 1006 ASP A C 1
ATOM 7804 O O . ASP A 1 1006 ? 70.460 -35.213 -70.785 1.00 85.56 1006 ASP A O 1
ATOM 7808 N N . LEU A 1 1007 ? 68.539 -36.274 -71.250 1.00 77.75 1007 LEU A N 1
ATOM 7809 C CA . LEU A 1 1007 ? 69.068 -37.124 -72.319 1.00 77.75 1007 LEU A CA 1
ATOM 7810 C C . LEU A 1 1007 ? 68.834 -36.523 -73.715 1.00 77.75 1007 LEU A C 1
ATOM 7812 O O . LEU A 1 1007 ? 69.242 -37.125 -74.712 1.00 77.75 1007 LEU A O 1
ATOM 7816 N N . GLY A 1 1008 ? 68.181 -35.361 -73.798 1.00 68.81 1008 GLY A N 1
ATOM 7817 C CA . GLY A 1 1008 ? 67.827 -34.687 -75.039 1.00 68.81 1008 GLY A CA 1
ATOM 7818 C C . GLY A 1 1008 ? 66.552 -35.226 -75.698 1.00 68.81 1008 GLY A C 1
ATOM 7819 O O . GLY A 1 1008 ? 66.157 -36.387 -75.539 1.00 68.81 1008 GLY A O 1
ATOM 7820 N N . GLY A 1 1009 ? 65.891 -34.355 -76.469 1.00 69.81 1009 GLY A N 1
ATOM 7821 C CA . GLY A 1 1009 ? 64.623 -34.666 -77.142 1.00 69.81 1009 GLY A CA 1
ATOM 7822 C C . GLY A 1 1009 ? 63.445 -34.824 -76.177 1.00 69.81 1009 GLY A C 1
ATOM 7823 O O . GLY A 1 1009 ? 62.537 -35.598 -76.460 1.00 69.81 1009 GLY A O 1
ATOM 7824 N N . GLY A 1 1010 ? 63.499 -34.143 -75.027 1.00 72.19 1010 GLY A N 1
ATOM 7825 C CA . GLY A 1 1010 ? 62.478 -34.209 -73.983 1.00 72.19 1010 GLY A CA 1
ATOM 7826 C C . GLY A 1 1010 ? 62.522 -35.478 -73.137 1.00 72.19 1010 GLY A C 1
ATOM 7827 O O . GLY A 1 1010 ? 61.553 -35.729 -72.446 1.00 72.19 1010 GLY A O 1
ATOM 7828 N N . ARG A 1 1011 ? 63.596 -36.284 -73.187 1.00 80.19 1011 ARG A N 1
ATOM 7829 C CA . ARG A 1 1011 ? 63.762 -37.513 -72.385 1.00 80.19 1011 ARG A CA 1
ATOM 7830 C C . ARG A 1 1011 ? 64.732 -37.298 -71.229 1.00 80.19 1011 ARG A C 1
ATOM 7832 O O . ARG A 1 1011 ? 65.756 -36.647 -71.401 1.00 80.19 1011 ARG A O 1
ATOM 7839 N N . TYR A 1 1012 ? 64.477 -37.937 -70.091 1.00 83.44 1012 TYR A N 1
ATOM 7840 C CA . TYR A 1 1012 ? 65.262 -37.781 -68.864 1.00 83.44 1012 TYR A CA 1
ATOM 7841 C C . TYR A 1 1012 ? 65.592 -39.133 -68.220 1.00 83.44 1012 TYR A C 1
ATOM 7843 O O . TYR A 1 1012 ? 64.934 -40.149 -68.462 1.00 83.44 1012 TYR A O 1
ATOM 7851 N N . ALA A 1 1013 ? 66.604 -39.162 -67.352 1.00 77.62 1013 ALA A N 1
ATOM 7852 C CA . ALA A 1 1013 ? 66.919 -40.344 -66.556 1.00 77.62 1013 ALA A CA 1
ATOM 7853 C C . ALA A 1 1013 ? 67.268 -40.026 -65.104 1.00 77.62 1013 ALA A C 1
ATOM 7855 O O . ALA A 1 1013 ? 68.101 -39.169 -64.833 1.00 77.62 1013 ALA A O 1
ATOM 7856 N N . VAL A 1 1014 ? 66.709 -40.800 -64.170 1.00 81.19 1014 VAL A N 1
ATOM 7857 C CA . VAL A 1 1014 ? 67.196 -40.853 -62.788 1.00 81.19 1014 VAL A CA 1
ATOM 7858 C C . VAL A 1 1014 ? 68.429 -41.752 -62.754 1.00 81.19 1014 VAL A C 1
ATOM 7860 O O . VAL A 1 1014 ? 68.331 -42.978 -62.878 1.00 81.19 1014 VAL A O 1
ATOM 7863 N N . THR A 1 1015 ? 69.598 -41.136 -62.606 1.00 68.19 1015 THR A N 1
ATOM 7864 C CA . THR A 1 1015 ? 70.904 -41.810 -62.655 1.00 68.19 1015 THR A CA 1
ATOM 7865 C C . THR A 1 1015 ? 71.432 -42.190 -61.277 1.00 68.19 1015 THR A C 1
ATOM 7867 O O . THR A 1 1015 ? 72.256 -43.092 -61.173 1.00 68.19 1015 THR A O 1
ATOM 7870 N N . LYS A 1 1016 ? 70.956 -41.542 -60.204 1.00 69.88 1016 LYS A N 1
ATOM 7871 C CA . LYS A 1 1016 ? 71.330 -41.878 -58.820 1.00 69.88 1016 LYS A CA 1
ATOM 7872 C C . LYS A 1 1016 ? 70.242 -41.455 -57.836 1.00 69.88 1016 LYS A C 1
ATOM 7874 O O . LYS A 1 1016 ? 69.688 -40.372 -57.982 1.00 69.88 1016 LYS A O 1
ATOM 7879 N N . ALA A 1 1017 ? 69.979 -42.255 -56.804 1.00 68.06 1017 ALA A N 1
ATOM 7880 C CA . ALA A 1 1017 ? 69.081 -41.893 -55.704 1.00 68.06 1017 ALA A CA 1
ATOM 7881 C C . ALA A 1 1017 ? 69.731 -42.224 -54.350 1.00 68.06 1017 ALA A C 1
ATOM 7883 O O . ALA A 1 1017 ? 70.354 -43.272 -54.216 1.00 68.06 1017 ALA A O 1
ATOM 7884 N N . ARG A 1 1018 ? 69.641 -41.335 -53.351 1.00 64.56 1018 ARG A N 1
ATOM 7885 C CA . ARG A 1 1018 ? 70.211 -41.560 -52.005 1.00 64.56 1018 ARG A CA 1
ATOM 7886 C C . ARG A 1 1018 ? 69.453 -40.819 -50.901 1.00 64.56 1018 ARG A C 1
ATOM 7888 O O . ARG A 1 1018 ? 68.871 -39.772 -51.165 1.00 64.56 1018 ARG A O 1
ATOM 7895 N N . GLY A 1 1019 ? 69.537 -41.331 -49.670 1.00 61.97 1019 GLY A N 1
ATOM 7896 C CA . GLY A 1 1019 ? 69.018 -40.703 -48.448 1.00 61.97 1019 GLY A CA 1
ATOM 7897 C C . GLY A 1 1019 ? 67.568 -41.057 -48.093 1.00 61.97 1019 GLY A C 1
ATOM 7898 O O . GLY A 1 1019 ? 66.857 -41.707 -48.865 1.00 61.97 1019 GLY A O 1
ATOM 7899 N N . THR A 1 1020 ? 67.143 -40.661 -46.889 1.00 58.84 1020 THR A N 1
ATOM 7900 C CA . THR A 1 1020 ? 65.895 -41.122 -46.259 1.00 58.84 1020 THR A CA 1
ATOM 7901 C C . THR A 1 1020 ? 64.663 -40.826 -47.116 1.00 58.84 1020 THR A C 1
ATOM 7903 O O . THR A 1 1020 ? 64.353 -39.675 -47.412 1.00 58.84 1020 THR A O 1
ATOM 7906 N N . GLY A 1 1021 ? 63.949 -41.885 -47.514 1.00 64.12 1021 GLY A N 1
ATOM 7907 C CA . GLY A 1 1021 ? 62.715 -41.798 -48.300 1.00 64.12 1021 GLY A CA 1
ATOM 7908 C C . GLY A 1 1021 ? 62.895 -41.697 -49.819 1.00 64.12 1021 GLY A C 1
ATOM 7909 O O . GLY A 1 1021 ? 61.890 -41.693 -50.529 1.00 64.12 1021 GLY A O 1
ATOM 7910 N N . ALA A 1 1022 ? 64.127 -41.703 -50.352 1.00 68.50 1022 ALA A N 1
ATOM 7911 C CA . ALA A 1 1022 ? 64.345 -41.625 -51.803 1.00 68.50 1022 ALA A CA 1
ATOM 7912 C C . ALA A 1 1022 ? 63.721 -42.805 -52.573 1.00 68.50 1022 ALA A C 1
ATOM 7914 O O . ALA A 1 1022 ? 63.285 -42.626 -53.706 1.00 68.50 1022 ALA A O 1
ATOM 7915 N N . LYS A 1 1023 ? 63.572 -43.977 -51.940 1.00 64.38 1023 LYS A N 1
ATOM 7916 C CA . LYS A 1 1023 ? 62.867 -45.137 -52.506 1.00 64.38 1023 LYS A CA 1
ATOM 7917 C C . LYS A 1 1023 ? 61.405 -44.809 -52.801 1.00 64.38 1023 LYS A C 1
ATOM 7919 O O . LYS A 1 1023 ? 60.934 -45.089 -53.895 1.00 64.38 1023 LYS A O 1
ATOM 7924 N N . ASN A 1 1024 ? 60.719 -44.173 -51.853 1.00 67.62 1024 ASN A N 1
ATOM 7925 C CA . ASN A 1 1024 ? 59.306 -43.821 -51.987 1.00 67.62 1024 ASN A CA 1
ATOM 7926 C C . ASN A 1 1024 ? 59.099 -42.798 -53.108 1.00 67.62 1024 ASN A C 1
ATOM 7928 O O . ASN A 1 1024 ? 58.132 -42.892 -53.857 1.00 67.62 1024 ASN A O 1
ATOM 7932 N N . VAL A 1 1025 ? 60.038 -41.857 -53.256 1.00 72.50 1025 VAL A N 1
ATOM 7933 C CA . VAL A 1 1025 ? 60.005 -40.862 -54.335 1.00 72.50 1025 VAL A CA 1
ATOM 7934 C C . VAL A 1 1025 ? 60.225 -41.528 -55.699 1.00 72.50 1025 VAL A C 1
ATOM 7936 O O . VAL A 1 1025 ? 59.455 -41.298 -56.626 1.00 72.50 1025 VAL A O 1
ATOM 7939 N N . VAL A 1 1026 ? 61.219 -42.415 -55.818 1.00 75.25 1026 VAL A N 1
ATOM 7940 C CA . VAL A 1 1026 ? 61.489 -43.164 -57.059 1.00 75.25 1026 VAL A CA 1
ATOM 7941 C C . VAL A 1 1026 ? 60.321 -44.087 -57.433 1.00 75.25 1026 VAL A C 1
ATOM 7943 O O . VAL A 1 1026 ? 59.964 -44.178 -58.606 1.00 75.25 1026 VAL A O 1
ATOM 7946 N N . GLU A 1 1027 ? 59.701 -44.763 -56.464 1.00 71.12 1027 GLU A N 1
ATOM 7947 C CA . GLU A 1 1027 ? 58.529 -45.615 -56.708 1.00 71.12 1027 GLU A CA 1
ATOM 7948 C C . GLU A 1 1027 ? 57.291 -44.809 -57.118 1.00 71.12 1027 GLU A C 1
ATOM 7950 O O . GLU A 1 1027 ? 56.551 -45.260 -57.991 1.00 71.12 1027 GLU A O 1
ATOM 7955 N N . GLY A 1 1028 ? 57.090 -43.615 -56.552 1.00 73.19 1028 GLY A N 1
ATOM 7956 C CA . GLY A 1 1028 ? 56.037 -42.691 -56.979 1.00 73.19 1028 GLY A CA 1
ATOM 7957 C C . GLY A 1 1028 ? 56.212 -42.250 -58.433 1.00 73.19 1028 GLY A C 1
ATOM 7958 O O . GLY A 1 1028 ? 55.272 -42.354 -59.216 1.00 73.19 1028 GLY A O 1
ATOM 7959 N N . LEU A 1 1029 ? 57.437 -41.876 -58.824 1.00 77.12 1029 LEU A N 1
ATOM 7960 C CA . LEU A 1 1029 ? 57.758 -41.508 -60.209 1.00 77.12 1029 LEU A CA 1
ATOM 7961 C C . LEU A 1 1029 ? 57.583 -42.675 -61.195 1.00 77.12 1029 LEU A C 1
ATOM 7963 O O . LEU A 1 1029 ? 57.141 -42.462 -62.316 1.00 77.12 1029 LEU A O 1
ATOM 7967 N N . ARG A 1 1030 ? 57.869 -43.924 -60.792 1.00 75.50 1030 ARG A N 1
ATOM 7968 C CA . ARG A 1 1030 ? 57.606 -45.110 -61.640 1.00 75.50 1030 ARG A CA 1
ATOM 7969 C C . ARG A 1 1030 ? 56.126 -45.328 -61.932 1.00 75.50 1030 ARG A C 1
ATOM 7971 O O . ARG A 1 1030 ? 55.792 -45.927 -62.951 1.00 75.50 1030 ARG A O 1
ATOM 7978 N N . ARG A 1 1031 ? 55.253 -44.910 -61.014 1.00 73.38 1031 ARG A N 1
ATOM 7979 C CA . ARG A 1 1031 ? 53.797 -45.041 -61.148 1.00 73.38 1031 ARG A CA 1
ATOM 7980 C C . ARG A 1 1031 ? 53.178 -43.896 -61.948 1.00 73.38 1031 ARG A C 1
ATOM 7982 O O . ARG A 1 1031 ? 51.993 -43.970 -62.243 1.00 73.38 1031 ARG A O 1
ATOM 7989 N N . ALA A 1 1032 ? 53.956 -42.873 -62.299 1.00 77.50 1032 ALA A N 1
ATOM 7990 C CA . ALA A 1 1032 ? 53.483 -41.741 -63.075 1.00 77.50 1032 ALA A CA 1
ATOM 7991 C C . ALA A 1 1032 ? 53.271 -42.126 -64.540 1.00 77.50 1032 ALA A C 1
ATOM 7993 O O . ALA A 1 1032 ? 54.228 -42.212 -65.310 1.00 77.50 1032 ALA A O 1
ATOM 7994 N N . GLU A 1 1033 ? 52.014 -42.357 -64.930 1.00 72.31 1033 GLU A N 1
ATOM 7995 C CA . GLU A 1 1033 ? 51.655 -42.708 -66.314 1.00 72.31 1033 GLU A CA 1
ATOM 7996 C C . GLU A 1 1033 ? 52.171 -41.657 -67.312 1.00 72.31 1033 GLU A C 1
ATOM 7998 O O . GLU A 1 1033 ? 52.752 -42.019 -68.332 1.00 72.31 1033 GLU A O 1
ATOM 8003 N N . GLY A 1 1034 ? 52.078 -40.367 -66.963 1.00 70.12 1034 GLY A N 1
ATOM 8004 C CA . GLY A 1 1034 ? 52.543 -39.239 -67.782 1.00 70.12 1034 GLY A CA 1
ATOM 8005 C C . GLY A 1 1034 ? 54.066 -39.119 -67.962 1.00 70.12 1034 GLY A C 1
ATOM 8006 O O . GLY A 1 1034 ? 54.521 -38.233 -68.688 1.00 70.12 1034 GLY A O 1
ATOM 8007 N N . LEU A 1 1035 ? 54.860 -39.990 -67.322 1.00 75.50 1035 LEU A N 1
ATOM 8008 C CA . LEU A 1 1035 ? 56.329 -40.002 -67.396 1.00 75.50 1035 LEU A CA 1
ATOM 8009 C C . LEU A 1 1035 ? 56.923 -41.318 -67.919 1.00 75.50 1035 LEU A C 1
ATOM 8011 O O . LEU A 1 1035 ? 58.129 -41.372 -68.161 1.00 75.50 1035 LEU A O 1
ATOM 8015 N N . LYS A 1 1036 ? 56.126 -42.378 -68.115 1.00 74.88 1036 LYS A N 1
ATOM 8016 C CA . LYS A 1 1036 ? 56.635 -43.730 -68.432 1.00 74.88 1036 LYS A CA 1
ATOM 8017 C C . LYS A 1 1036 ? 57.470 -43.820 -69.710 1.00 74.88 1036 LYS A C 1
ATOM 8019 O O . LYS A 1 1036 ? 58.416 -44.601 -69.756 1.00 74.88 1036 LYS A O 1
ATOM 8024 N N . GLU A 1 1037 ? 57.137 -43.036 -70.730 1.00 70.88 1037 GLU A N 1
ATOM 8025 C CA . GLU A 1 1037 ? 57.860 -43.028 -72.013 1.00 70.88 1037 GLU A CA 1
ATOM 8026 C C . GLU A 1 1037 ? 59.054 -42.062 -72.022 1.00 70.88 1037 GLU A C 1
ATOM 8028 O O . GLU A 1 1037 ? 59.851 -42.041 -72.961 1.00 70.88 1037 GLU A O 1
ATOM 8033 N N . VAL A 1 1038 ? 59.188 -41.262 -70.960 1.00 75.75 1038 VAL A N 1
ATOM 8034 C CA . VAL A 1 1038 ? 59.997 -40.043 -70.962 1.00 75.75 1038 VAL A CA 1
ATOM 8035 C C . VAL A 1 1038 ? 61.062 -40.044 -69.862 1.00 75.75 1038 VAL A C 1
ATOM 8037 O O . VAL A 1 1038 ? 62.126 -39.457 -70.046 1.00 75.75 1038 VAL A O 1
ATOM 8040 N N . LEU A 1 1039 ? 60.843 -40.761 -68.753 1.00 78.38 1039 LEU A N 1
ATOM 8041 C CA . LEU A 1 1039 ? 61.766 -40.872 -67.621 1.00 78.38 1039 LEU A CA 1
ATOM 8042 C C . LEU A 1 1039 ? 62.242 -42.321 -67.400 1.00 78.38 1039 LEU A C 1
ATOM 8044 O O . LEU A 1 1039 ? 61.456 -43.206 -67.074 1.00 78.38 1039 LEU A O 1
ATOM 8048 N N . THR A 1 1040 ? 63.555 -42.565 -67.486 1.00 79.00 1040 THR A N 1
ATOM 8049 C CA . THR A 1 1040 ? 64.174 -43.888 -67.219 1.00 79.00 1040 THR A CA 1
ATOM 8050 C C . THR A 1 1040 ? 64.880 -43.939 -65.850 1.00 79.00 1040 THR A C 1
ATOM 8052 O O . THR A 1 1040 ? 65.564 -42.991 -65.485 1.00 79.00 1040 THR A O 1
ATOM 8055 N N . ILE A 1 1041 ? 64.794 -45.042 -65.086 1.00 74.12 1041 ILE A N 1
ATOM 8056 C CA . ILE A 1 1041 ? 65.421 -45.180 -63.742 1.00 74.12 1041 ILE A CA 1
ATOM 8057 C C . ILE A 1 1041 ? 66.451 -46.331 -63.714 1.00 74.12 1041 ILE A C 1
ATOM 8059 O O . ILE A 1 1041 ? 66.073 -47.476 -63.959 1.00 74.12 1041 ILE A O 1
ATOM 8063 N N . ARG A 1 1042 ? 67.728 -46.056 -63.372 1.00 59.56 1042 ARG A N 1
ATOM 8064 C CA . ARG A 1 1042 ? 68.849 -47.042 -63.348 1.00 59.56 1042 ARG A CA 1
ATOM 8065 C C . ARG A 1 1042 ? 69.020 -47.768 -61.986 1.00 59.56 1042 ARG A C 1
ATOM 8067 O O . ARG A 1 1042 ? 68.517 -47.294 -60.970 1.00 59.56 1042 ARG A O 1
ATOM 8074 N N . ALA A 1 1043 ? 69.644 -48.958 -61.967 1.00 46.34 1043 ALA A N 1
ATOM 8075 C CA . ALA A 1 1043 ? 69.546 -49.959 -60.878 1.00 46.34 1043 ALA A CA 1
ATOM 8076 C C . ALA A 1 1043 ? 70.581 -49.855 -59.725 1.00 46.34 1043 ALA A C 1
ATOM 8078 O O . ALA A 1 1043 ? 70.401 -50.461 -58.673 1.00 46.34 1043 ALA A O 1
ATOM 8079 N N . ASP A 1 1044 ? 71.643 -49.077 -59.878 1.00 45.97 1044 ASP A N 1
ATOM 8080 C CA . ASP A 1 1044 ? 72.901 -49.103 -59.116 1.00 45.97 1044 ASP A CA 1
ATOM 8081 C C . ASP A 1 1044 ? 72.937 -48.246 -57.817 1.00 45.97 1044 ASP A C 1
ATOM 8083 O O . ASP A 1 1044 ? 74.005 -47.894 -57.323 1.00 45.97 1044 ASP A O 1
ATOM 8087 N N . GLY A 1 1045 ? 71.788 -47.919 -57.203 1.00 45.38 1045 GLY A N 1
ATOM 8088 C CA . GLY A 1 1045 ? 71.690 -46.894 -56.136 1.00 45.38 1045 GLY A CA 1
ATOM 8089 C C . GLY A 1 1045 ? 71.020 -47.261 -54.793 1.00 45.38 1045 GLY A C 1
ATOM 8090 O O . GLY A 1 1045 ? 70.351 -46.400 -54.230 1.00 45.38 1045 GLY A O 1
ATOM 8091 N N . TRP A 1 1046 ? 71.131 -48.487 -54.257 1.00 46.31 1046 TRP A N 1
ATOM 8092 C CA . TRP A 1 1046 ? 70.212 -48.972 -53.193 1.00 46.31 1046 TRP A CA 1
ATOM 8093 C C . TRP A 1 1046 ? 70.622 -48.874 -51.697 1.00 46.31 1046 TRP A C 1
ATOM 8095 O O . TRP A 1 1046 ? 69.738 -48.998 -50.852 1.00 46.31 1046 TRP A O 1
ATOM 8105 N N . ILE A 1 1047 ? 71.880 -48.628 -51.301 1.00 44.00 1047 ILE A N 1
ATOM 8106 C CA . ILE A 1 1047 ? 72.321 -48.863 -49.892 1.00 44.00 1047 ILE A CA 1
ATOM 8107 C C . ILE A 1 1047 ? 71.844 -47.798 -48.864 1.00 44.00 1047 ILE A C 1
ATOM 8109 O O . ILE A 1 1047 ? 71.823 -48.048 -47.665 1.00 44.00 1047 ILE A O 1
ATOM 8113 N N . GLY A 1 1048 ? 71.342 -46.632 -49.282 1.00 46.59 1048 GLY A N 1
ATOM 8114 C CA . GLY A 1 1048 ? 70.914 -45.557 -48.361 1.00 46.59 1048 GLY A CA 1
ATOM 8115 C C . GLY A 1 1048 ? 69.437 -45.556 -47.923 1.00 46.59 1048 GLY A C 1
ATOM 8116 O O . GLY A 1 1048 ? 68.923 -44.477 -47.629 1.00 46.59 1048 GLY A O 1
ATOM 8117 N N . LEU A 1 1049 ? 68.718 -46.690 -47.976 1.00 37.84 1049 LEU A N 1
ATOM 8118 C CA . LEU A 1 1049 ? 67.244 -46.702 -48.102 1.00 37.84 1049 LEU A CA 1
ATOM 8119 C C . LEU A 1 1049 ? 66.405 -47.496 -47.074 1.00 37.84 1049 LEU A C 1
ATOM 8121 O O . LEU A 1 1049 ? 65.200 -47.626 -47.301 1.00 37.84 1049 LEU A O 1
ATOM 8125 N N . ARG A 1 1050 ? 66.930 -48.002 -45.948 1.00 45.78 1050 ARG A N 1
ATOM 8126 C CA . ARG A 1 1050 ? 66.095 -48.737 -44.962 1.00 45.78 1050 ARG A CA 1
ATOM 8127 C C . ARG A 1 1050 ? 66.022 -48.055 -43.589 1.00 45.78 1050 ARG A C 1
ATOM 8129 O O . ARG A 1 1050 ? 67.045 -47.752 -42.988 1.00 45.78 1050 ARG A O 1
ATOM 8136 N N . ALA A 1 1051 ? 64.801 -47.843 -43.088 1.00 44.88 1051 ALA A N 1
ATOM 8137 C CA . ALA A 1 1051 ? 64.544 -47.546 -41.678 1.00 44.88 1051 ALA A CA 1
ATOM 8138 C C . ALA A 1 1051 ? 64.665 -48.860 -40.893 1.00 44.88 1051 ALA A C 1
ATOM 8140 O O . ALA A 1 1051 ? 63.897 -49.782 -41.148 1.00 44.88 1051 ALA A O 1
ATOM 8141 N N . LEU A 1 1052 ? 65.656 -48.961 -40.006 1.00 55.00 1052 LEU A N 1
ATOM 8142 C CA . LEU A 1 1052 ? 65.993 -50.201 -39.303 1.00 55.00 1052 LEU A CA 1
ATOM 8143 C C . LEU A 1 1052 ? 65.090 -50.413 -38.078 1.00 55.00 1052 LEU A C 1
ATOM 8145 O O . LEU A 1 1052 ? 64.936 -49.521 -37.242 1.00 55.00 1052 LEU A O 1
ATOM 8149 N N . ARG A 1 1053 ? 64.524 -51.612 -37.937 1.00 62.56 1053 ARG A N 1
ATOM 8150 C CA . ARG A 1 1053 ? 63.950 -52.131 -36.688 1.00 62.56 1053 ARG A CA 1
ATOM 8151 C C . ARG A 1 1053 ? 64.887 -53.160 -36.063 1.00 62.56 1053 ARG A C 1
ATOM 8153 O O . ARG A 1 1053 ? 65.773 -53.691 -36.725 1.00 62.56 1053 ARG A O 1
ATOM 8160 N N . THR A 1 1054 ? 64.691 -53.462 -34.782 1.00 65.69 1054 THR A N 1
ATOM 8161 C CA . THR A 1 1054 ? 65.474 -54.487 -34.072 1.00 65.69 1054 THR A CA 1
ATOM 8162 C C . THR A 1 1054 ? 65.430 -55.847 -34.762 1.00 65.69 1054 THR A C 1
ATOM 8164 O O . THR A 1 1054 ? 66.438 -56.545 -34.758 1.00 65.69 1054 THR A O 1
ATOM 8167 N N . ASP A 1 1055 ? 64.311 -56.194 -35.397 1.00 62.91 1055 ASP A N 1
ATOM 8168 C CA . ASP A 1 1055 ? 64.139 -57.482 -36.078 1.00 62.91 1055 ASP A CA 1
ATOM 8169 C C . ASP A 1 1055 ? 64.911 -57.530 -37.406 1.00 62.91 1055 ASP A C 1
ATOM 8171 O O . ASP A 1 1055 ? 65.423 -58.581 -37.789 1.00 62.91 1055 ASP A O 1
ATOM 8175 N N . ASP A 1 1056 ? 65.097 -56.379 -38.063 1.00 62.94 1056 ASP A N 1
ATOM 8176 C CA . ASP A 1 1056 ? 65.847 -56.268 -39.320 1.00 62.94 1056 ASP A CA 1
ATOM 8177 C C . ASP A 1 1056 ? 67.350 -56.533 -39.121 1.00 62.94 1056 ASP A C 1
ATOM 8179 O O . ASP A 1 1056 ? 68.046 -56.898 -40.069 1.00 62.94 1056 ASP A O 1
ATOM 8183 N N . LEU A 1 1057 ? 67.852 -56.429 -37.881 1.00 67.44 1057 LEU A N 1
ATOM 8184 C CA . LEU A 1 1057 ? 69.237 -56.767 -37.524 1.00 67.44 1057 LEU A CA 1
ATOM 8185 C C . LEU A 1 1057 ? 69.559 -58.252 -37.722 1.00 67.44 1057 LEU A C 1
ATOM 8187 O O . LEU A 1 1057 ? 70.725 -58.615 -37.858 1.00 67.44 1057 LEU A O 1
ATOM 8191 N N . SER A 1 1058 ? 68.536 -59.109 -37.767 1.00 60.84 1058 SER A N 1
ATOM 8192 C CA . SER A 1 1058 ? 68.694 -60.526 -38.105 1.00 60.84 1058 SER A CA 1
ATOM 8193 C C . SER A 1 1058 ? 69.006 -60.764 -39.588 1.00 60.84 1058 SER A C 1
ATOM 8195 O O . SER A 1 1058 ? 69.441 -61.854 -39.941 1.00 60.84 1058 SER A O 1
ATOM 8197 N N . THR A 1 1059 ? 68.821 -59.749 -40.441 1.00 62.62 1059 THR A N 1
ATOM 8198 C CA . THR A 1 1059 ? 69.038 -59.806 -41.899 1.00 62.62 1059 THR A CA 1
ATOM 8199 C C . THR A 1 1059 ? 70.226 -58.968 -42.370 1.00 62.62 1059 THR A C 1
ATOM 8201 O O . THR A 1 1059 ? 70.378 -58.744 -43.568 1.00 62.62 1059 THR A O 1
ATOM 8204 N N . MET A 1 1060 ? 71.041 -58.462 -41.438 1.00 67.06 1060 MET A N 1
ATOM 8205 C CA . MET A 1 1060 ? 72.261 -57.737 -41.786 1.00 67.06 1060 MET A CA 1
ATOM 8206 C C . MET A 1 1060 ? 73.281 -58.668 -42.437 1.00 67.06 1060 MET A C 1
ATOM 8208 O O . MET A 1 1060 ? 73.471 -59.800 -41.992 1.00 67.06 1060 MET A O 1
ATOM 8212 N N . GLU A 1 1061 ? 73.984 -58.140 -43.433 1.00 67.19 1061 GLU A N 1
ATOM 8213 C CA . GLU A 1 1061 ? 75.049 -58.824 -44.159 1.00 67.19 1061 GLU A CA 1
ATOM 8214 C C . GLU A 1 1061 ? 76.432 -58.272 -43.761 1.00 67.19 1061 GLU A C 1
ATOM 8216 O O . GLU A 1 1061 ? 76.543 -57.150 -43.250 1.00 67.19 1061 GLU A O 1
ATOM 8221 N N . PRO A 1 1062 ? 77.533 -59.008 -44.012 1.00 65.19 1062 PRO A N 1
ATOM 8222 C CA . PRO A 1 1062 ? 78.877 -58.557 -43.640 1.00 65.19 1062 PRO A CA 1
ATOM 8223 C C . PRO A 1 1062 ? 79.253 -57.211 -44.287 1.00 65.19 1062 PRO A C 1
ATOM 8225 O O . PRO A 1 1062 ? 79.909 -56.374 -43.663 1.00 65.19 1062 PRO A O 1
ATOM 8228 N N . SER A 1 1063 ? 78.779 -56.964 -45.514 1.00 63.50 1063 SER A N 1
ATOM 8229 C CA . SER A 1 1063 ? 78.989 -55.706 -46.242 1.00 63.50 1063 SER A CA 1
ATOM 8230 C C . SER A 1 1063 ? 78.359 -54.493 -45.560 1.00 63.50 1063 SER A C 1
ATOM 8232 O O . SER A 1 1063 ? 78.834 -53.375 -45.756 1.00 63.50 1063 SER A O 1
ATOM 8234 N N . ASP A 1 1064 ? 77.317 -54.689 -44.750 1.00 69.00 1064 ASP A N 1
ATOM 8235 C CA . ASP A 1 1064 ? 76.664 -53.592 -44.038 1.00 69.00 1064 ASP A CA 1
ATOM 8236 C C . ASP A 1 1064 ? 77.546 -53.080 -42.895 1.00 69.00 1064 ASP A C 1
ATOM 8238 O O . ASP A 1 1064 ? 77.630 -51.873 -42.669 1.00 69.00 1064 ASP A O 1
ATOM 8242 N N . ILE A 1 1065 ? 78.259 -53.979 -42.205 1.00 70.88 1065 ILE A N 1
ATOM 8243 C CA . ILE A 1 1065 ? 79.242 -53.602 -41.178 1.00 70.88 1065 ILE A CA 1
ATOM 8244 C C . ILE A 1 1065 ? 80.445 -52.924 -41.839 1.00 70.88 1065 ILE A C 1
ATOM 8246 O O . ILE A 1 1065 ? 80.925 -51.900 -41.352 1.00 70.88 1065 ILE A O 1
ATOM 8250 N N . GLU A 1 1066 ? 80.887 -53.432 -42.989 1.00 72.38 1066 GLU A N 1
ATOM 8251 C CA . GLU A 1 1066 ? 81.980 -52.831 -43.755 1.00 72.38 1066 GLU A CA 1
ATOM 8252 C C . GLU A 1 1066 ? 81.658 -51.394 -44.198 1.00 72.38 1066 GLU A C 1
ATOM 8254 O O . GLU A 1 1066 ? 82.473 -50.484 -44.017 1.00 72.38 1066 GLU A O 1
ATOM 8259 N N . ALA A 1 1067 ? 80.434 -51.156 -44.678 1.00 64.88 1067 ALA A N 1
ATOM 8260 C CA . ALA A 1 1067 ? 79.958 -49.826 -45.044 1.00 64.88 1067 ALA A CA 1
ATOM 8261 C C . ALA A 1 1067 ? 79.968 -48.847 -43.854 1.00 64.88 1067 ALA A C 1
ATOM 8263 O O . ALA A 1 1067 ? 80.234 -47.655 -44.036 1.00 64.88 1067 ALA A O 1
ATOM 8264 N N . MET A 1 1068 ? 79.742 -49.328 -42.624 1.00 75.56 1068 MET A N 1
ATOM 8265 C CA . MET A 1 1068 ? 79.834 -48.491 -41.422 1.00 75.56 1068 MET A CA 1
ATOM 8266 C C . MET A 1 1068 ? 81.269 -48.032 -41.152 1.00 75.56 1068 MET A C 1
ATOM 8268 O O . MET A 1 1068 ? 81.491 -46.848 -40.897 1.00 75.56 1068 MET A O 1
ATOM 8272 N N . PHE A 1 1069 ? 82.248 -48.936 -41.241 1.00 75.88 1069 PHE A N 1
ATOM 8273 C CA . PHE A 1 1069 ? 83.660 -48.571 -41.090 1.00 75.88 1069 PHE A CA 1
ATOM 8274 C C . PHE A 1 1069 ? 84.117 -47.616 -42.190 1.00 75.88 1069 PHE A C 1
ATOM 8276 O O . PHE A 1 1069 ? 84.848 -46.667 -41.907 1.00 75.88 1069 PHE A O 1
ATOM 8283 N N . GLN A 1 1070 ? 83.657 -47.827 -43.423 1.00 70.94 1070 GLN A N 1
ATOM 8284 C CA . GLN A 1 1070 ? 83.993 -46.962 -44.545 1.00 70.94 1070 GLN A CA 1
ATOM 8285 C C . GLN A 1 1070 ? 83.387 -45.564 -44.400 1.00 70.94 1070 GLN A C 1
ATOM 8287 O O . GLN A 1 1070 ? 84.080 -44.581 -44.638 1.00 70.94 1070 GLN A O 1
ATOM 8292 N N . THR A 1 1071 ? 82.157 -45.464 -43.893 1.00 66.31 1071 THR A N 1
ATOM 8293 C CA . THR A 1 1071 ? 81.530 -44.171 -43.576 1.00 66.31 1071 THR A CA 1
ATOM 8294 C C . THR A 1 1071 ? 82.370 -43.385 -42.564 1.00 66.31 1071 THR A C 1
ATOM 8296 O O . THR A 1 1071 ? 82.673 -42.214 -42.780 1.00 66.31 1071 THR A O 1
ATOM 8299 N N . VAL A 1 1072 ? 82.832 -44.030 -41.484 1.00 70.38 1072 VAL A N 1
ATOM 8300 C CA . VAL A 1 1072 ? 83.699 -43.355 -40.499 1.00 70.38 1072 VAL A CA 1
ATOM 8301 C C . VAL A 1 1072 ? 85.077 -43.039 -41.093 1.00 70.38 1072 VAL A C 1
ATOM 8303 O O . VAL A 1 1072 ? 85.653 -41.998 -40.781 1.00 70.38 1072 VAL A O 1
ATOM 8306 N N . ALA A 1 1073 ? 85.603 -43.899 -41.968 1.00 72.19 1073 ALA A N 1
ATOM 8307 C CA . ALA A 1 1073 ? 86.870 -43.668 -42.656 1.00 72.19 1073 ALA A CA 1
ATOM 8308 C C . ALA A 1 1073 ? 86.816 -42.439 -43.572 1.00 72.19 1073 ALA A C 1
ATOM 8310 O O . ALA A 1 1073 ? 87.746 -41.637 -43.567 1.00 72.19 1073 ALA A O 1
ATOM 8311 N N . GLU A 1 1074 ? 85.724 -42.268 -44.317 1.00 65.94 1074 GLU A N 1
ATOM 8312 C CA . GLU A 1 1074 ? 85.485 -41.103 -45.173 1.00 65.94 1074 GLU A CA 1
ATOM 8313 C C . GLU A 1 1074 ? 85.365 -39.817 -44.348 1.00 65.94 1074 GLU A C 1
ATOM 8315 O O . GLU A 1 1074 ? 85.911 -38.782 -44.729 1.00 65.94 1074 GLU A O 1
ATOM 8320 N N . GLU A 1 1075 ? 84.719 -39.880 -43.180 1.00 61.12 1075 GLU A N 1
ATOM 8321 C CA . GLU A 1 1075 ? 84.555 -38.716 -42.303 1.00 61.12 1075 GLU A CA 1
ATOM 8322 C C . GLU A 1 1075 ? 85.823 -38.345 -41.522 1.00 61.12 1075 GLU A C 1
ATOM 8324 O O . GLU A 1 1075 ? 86.047 -37.168 -41.231 1.00 61.12 1075 GLU A O 1
ATOM 8329 N N . LYS A 1 1076 ? 86.660 -39.323 -41.159 1.00 64.31 1076 LYS A N 1
ATOM 8330 C CA . LYS A 1 1076 ? 87.897 -39.094 -40.388 1.00 64.31 1076 LYS A CA 1
ATOM 8331 C C . LYS A 1 1076 ? 89.163 -39.083 -41.240 1.00 64.31 1076 LYS A C 1
ATOM 8333 O O . LYS A 1 1076 ? 90.238 -38.817 -40.710 1.00 64.31 1076 LYS A O 1
ATOM 8338 N N . GLY A 1 1077 ? 89.048 -39.373 -42.533 1.00 63.50 1077 GLY A N 1
ATOM 8339 C CA . GLY A 1 1077 ? 90.155 -39.458 -43.487 1.00 63.50 1077 GLY A CA 1
ATOM 8340 C C . GLY A 1 1077 ? 91.051 -40.695 -43.335 1.00 63.50 1077 GLY A C 1
ATOM 8341 O O . GLY A 1 1077 ? 91.920 -40.913 -44.174 1.00 63.50 1077 GLY A O 1
ATOM 8342 N N . GLN A 1 1078 ? 90.858 -41.514 -42.298 1.00 73.44 1078 GLN A N 1
ATOM 8343 C CA . GLN A 1 1078 ? 91.572 -42.775 -42.089 1.00 73.44 1078 GLN A CA 1
ATOM 8344 C C . GLN A 1 1078 ? 90.623 -43.836 -41.535 1.00 73.44 1078 GLN A C 1
ATOM 8346 O O . GLN A 1 1078 ? 89.760 -43.527 -40.709 1.00 73.44 1078 GLN A O 1
ATOM 8351 N N . ARG A 1 1079 ? 90.793 -45.094 -41.960 1.00 79.88 1079 ARG A N 1
ATOM 8352 C CA . ARG A 1 1079 ? 89.957 -46.198 -41.477 1.00 79.88 1079 ARG A CA 1
ATOM 8353 C C . ARG A 1 1079 ? 90.288 -46.518 -40.015 1.00 79.88 1079 ARG A C 1
ATOM 8355 O O . ARG A 1 1079 ? 91.434 -46.861 -39.725 1.00 79.88 1079 ARG A O 1
ATOM 8362 N N . PRO A 1 1080 ? 89.317 -46.430 -39.092 1.00 79.88 1080 PRO A N 1
ATOM 8363 C CA . PRO A 1 1080 ? 89.550 -46.786 -37.701 1.00 79.88 1080 PRO A CA 1
ATOM 8364 C C . PRO A 1 1080 ? 89.549 -48.310 -37.515 1.00 79.88 1080 PRO A C 1
ATOM 8366 O O . PRO A 1 1080 ? 88.803 -49.020 -38.184 1.00 79.88 1080 PRO A O 1
ATOM 8369 N N . SER A 1 1081 ? 90.342 -48.811 -36.565 1.00 84.25 1081 SER A N 1
ATOM 8370 C CA . SER A 1 1081 ? 90.298 -50.224 -36.156 1.00 84.25 1081 SER A CA 1
ATOM 8371 C C . SER A 1 1081 ? 89.068 -50.558 -35.306 1.00 84.25 1081 SER A C 1
ATOM 8373 O O . SER A 1 1081 ? 88.687 -51.719 -35.193 1.00 84.25 1081 SER A O 1
ATOM 8375 N N . GLU A 1 1082 ? 88.424 -49.548 -34.716 1.00 86.12 1082 GLU A N 1
ATOM 8376 C CA . GLU A 1 1082 ? 87.208 -49.700 -33.921 1.00 86.12 1082 GLU A CA 1
ATOM 8377 C C . GLU A 1 1082 ? 86.251 -48.525 -34.130 1.00 86.12 1082 GLU A C 1
ATOM 8379 O O . GLU A 1 1082 ? 86.664 -47.363 -34.201 1.00 86.12 1082 GLU A O 1
ATOM 8384 N N . ILE A 1 1083 ? 84.954 -48.822 -34.130 1.00 84.62 1083 ILE A N 1
ATOM 8385 C CA . ILE A 1 1083 ? 83.876 -47.833 -34.199 1.00 84.62 1083 ILE A CA 1
ATOM 8386 C C . ILE A 1 1083 ? 82.882 -48.012 -33.049 1.00 84.62 1083 ILE A C 1
ATOM 8388 O O . ILE A 1 1083 ? 82.778 -49.074 -32.434 1.00 84.62 1083 ILE A O 1
ATOM 8392 N N . ILE A 1 1084 ? 82.133 -46.956 -32.744 1.00 84.75 1084 ILE A N 1
ATOM 8393 C CA . ILE A 1 1084 ? 80.963 -46.989 -31.867 1.00 84.75 1084 ILE A CA 1
ATOM 8394 C C . ILE A 1 1084 ? 79.729 -46.824 -32.740 1.00 84.75 1084 ILE A C 1
ATOM 8396 O O . ILE A 1 1084 ? 79.496 -45.753 -33.288 1.00 84.75 1084 ILE A O 1
ATOM 8400 N N . TRP A 1 1085 ? 78.905 -47.856 -32.822 1.00 84.06 1085 TRP A N 1
ATOM 8401 C CA . TRP A 1 1085 ? 77.592 -47.757 -33.431 1.00 84.06 1085 TRP A CA 1
ATOM 8402 C C . TRP A 1 1085 ? 76.568 -47.338 -32.379 1.00 84.06 1085 TRP A C 1
ATOM 8404 O O . TRP A 1 1085 ? 76.333 -48.061 -31.408 1.00 84.06 1085 TRP A O 1
ATOM 8414 N N . GLN A 1 1086 ? 75.996 -46.143 -32.536 1.00 80.00 1086 GLN A N 1
ATOM 8415 C CA . GLN A 1 1086 ? 74.997 -45.599 -31.618 1.00 80.00 1086 GLN A CA 1
ATOM 8416 C C . GLN A 1 1086 ? 73.632 -45.457 -32.287 1.00 80.00 1086 GLN A C 1
ATOM 8418 O O . GLN A 1 1086 ? 73.552 -45.123 -33.465 1.00 80.00 1086 GLN A O 1
ATOM 8423 N N . MET A 1 1087 ? 72.564 -45.663 -31.518 1.00 78.00 1087 MET A N 1
ATOM 8424 C CA . MET A 1 1087 ? 71.182 -45.444 -31.954 1.00 78.00 1087 MET A CA 1
ATOM 8425 C C . MET A 1 1087 ? 70.246 -45.281 -30.755 1.00 78.00 1087 MET A C 1
ATOM 8427 O O . MET A 1 1087 ? 70.567 -45.697 -29.640 1.00 78.00 1087 MET A O 1
ATOM 8431 N N . GLN A 1 1088 ? 69.076 -44.693 -30.970 1.00 75.94 1088 GLN A N 1
ATOM 8432 C CA . GLN A 1 1088 ? 68.011 -44.634 -29.977 1.00 75.94 1088 GLN A CA 1
ATOM 8433 C C . GLN A 1 1088 ? 67.015 -45.766 -30.236 1.00 75.94 1088 GLN A C 1
ATOM 8435 O O . GLN A 1 1088 ? 66.504 -45.906 -31.345 1.00 75.94 1088 GLN A O 1
ATOM 8440 N N . VAL A 1 1089 ? 66.742 -46.576 -29.212 1.00 74.19 1089 VAL A N 1
ATOM 8441 C CA . VAL A 1 1089 ? 65.788 -47.690 -29.309 1.00 74.19 1089 VAL A CA 1
ATOM 8442 C C . VAL A 1 1089 ? 64.454 -47.247 -28.742 1.00 74.19 1089 VAL A C 1
ATOM 8444 O O . VAL A 1 1089 ? 64.354 -46.927 -27.555 1.00 74.19 1089 VAL A O 1
ATOM 8447 N N . HIS A 1 1090 ? 63.431 -47.233 -29.584 1.00 70.94 1090 HIS A N 1
ATOM 8448 C CA . HIS A 1 1090 ? 62.075 -46.925 -29.157 1.00 70.94 1090 HIS A CA 1
ATOM 8449 C C . HIS A 1 1090 ? 61.355 -48.172 -28.630 1.00 70.94 1090 HIS A C 1
ATOM 8451 O O . HIS A 1 1090 ? 61.772 -49.313 -28.845 1.00 70.94 1090 HIS A O 1
ATOM 8457 N N . ALA A 1 1091 ? 60.270 -47.946 -27.884 1.00 64.75 1091 ALA A N 1
ATOM 8458 C CA . ALA A 1 1091 ? 59.495 -49.017 -27.260 1.00 64.75 1091 ALA A CA 1
ATOM 8459 C C . ALA A 1 1091 ? 58.898 -50.002 -28.284 1.00 64.75 1091 ALA A C 1
ATOM 8461 O O . ALA A 1 1091 ? 58.722 -51.172 -27.956 1.00 64.75 1091 ALA A O 1
ATOM 8462 N N . ASP A 1 1092 ? 58.654 -49.540 -29.512 1.00 62.47 1092 ASP A N 1
ATOM 8463 C CA . ASP A 1 1092 ? 58.114 -50.307 -30.641 1.00 62.47 1092 ASP A CA 1
ATOM 8464 C C . ASP A 1 1092 ? 59.173 -51.102 -31.431 1.00 62.47 1092 ASP A C 1
ATOM 8466 O O . ASP A 1 1092 ? 58.853 -51.703 -32.453 1.00 62.47 1092 ASP A O 1
ATOM 8470 N N . GLY A 1 1093 ? 60.436 -51.092 -30.986 1.00 59.62 1093 GLY A N 1
ATOM 8471 C CA . GLY A 1 1093 ? 61.538 -51.784 -31.657 1.00 59.62 1093 GLY A CA 1
ATOM 8472 C C . GLY A 1 1093 ? 62.150 -51.018 -32.833 1.00 59.62 1093 GLY A C 1
ATOM 8473 O O . GLY A 1 1093 ? 63.063 -51.533 -33.476 1.00 59.62 1093 GLY A O 1
ATOM 8474 N N . SER A 1 1094 ? 61.711 -49.790 -33.123 1.00 67.94 1094 SER A N 1
ATOM 8475 C CA . SER A 1 1094 ? 62.364 -48.957 -34.139 1.00 67.94 1094 SER A CA 1
ATOM 8476 C C . SER A 1 1094 ? 63.728 -48.433 -33.666 1.00 67.94 1094 SER A C 1
ATOM 8478 O O . SER A 1 1094 ? 63.906 -48.042 -32.505 1.00 67.94 1094 SER A O 1
ATOM 8480 N N . LEU A 1 1095 ? 64.711 -48.451 -34.576 1.00 64.00 1095 LEU A N 1
ATOM 8481 C CA . LEU A 1 1095 ? 66.064 -47.945 -34.354 1.00 64.00 1095 LEU A CA 1
ATOM 8482 C C . LEU A 1 1095 ? 66.194 -46.579 -35.017 1.00 64.00 1095 LEU A C 1
ATOM 8484 O O . LEU A 1 1095 ? 66.260 -46.446 -36.240 1.00 64.00 1095 LEU A O 1
ATOM 8488 N N . VAL A 1 1096 ? 66.214 -45.545 -34.186 1.00 60.44 1096 VAL A N 1
ATOM 8489 C CA . VAL A 1 1096 ? 66.205 -44.154 -34.627 1.00 60.44 1096 VAL A CA 1
ATOM 8490 C C . VAL A 1 1096 ? 67.620 -43.591 -34.544 1.00 60.44 1096 VAL A C 1
ATOM 8492 O O . VAL A 1 1096 ? 68.320 -43.769 -33.546 1.00 60.44 1096 VAL A O 1
ATOM 8495 N N . ASN A 1 1097 ? 68.038 -42.899 -35.604 1.00 61.44 1097 ASN A N 1
ATOM 8496 C CA . ASN A 1 1097 ? 69.368 -42.302 -35.757 1.00 61.44 1097 ASN A CA 1
ATOM 8497 C C . ASN A 1 1097 ? 70.542 -43.294 -35.584 1.00 61.44 1097 ASN A C 1
ATOM 8499 O O . ASN A 1 1097 ? 71.434 -43.026 -34.773 1.00 61.44 1097 ASN A O 1
ATOM 8503 N N . PRO A 1 1098 ? 70.575 -44.429 -36.313 1.00 65.12 1098 PRO A N 1
ATOM 8504 C CA . PRO A 1 1098 ? 71.746 -45.296 -36.313 1.00 65.12 1098 PRO A CA 1
ATOM 8505 C C . PRO A 1 1098 ? 72.934 -44.570 -36.950 1.00 65.12 1098 PRO A C 1
ATOM 8507 O O . PRO A 1 1098 ? 72.858 -44.136 -38.096 1.00 65.12 1098 PRO A O 1
ATOM 8510 N N . SER A 1 1099 ? 74.034 -44.441 -36.212 1.00 69.06 1099 SER A N 1
ATOM 8511 C CA . SER A 1 1099 ? 75.237 -43.752 -36.684 1.00 69.06 1099 SER A CA 1
ATOM 8512 C C . SER A 1 1099 ? 76.493 -44.463 -36.192 1.00 69.06 1099 SER A C 1
ATOM 8514 O O . SER A 1 1099 ? 76.626 -44.674 -34.980 1.00 69.06 1099 SER A O 1
ATOM 8516 N N . PRO A 1 1100 ? 77.420 -44.833 -37.088 1.00 74.25 1100 PRO A N 1
ATOM 8517 C CA . PRO A 1 1100 ? 78.752 -45.261 -36.697 1.00 74.25 1100 PRO A CA 1
ATOM 8518 C C . PRO A 1 1100 ? 79.613 -44.031 -36.376 1.00 74.25 1100 PRO A C 1
ATOM 8520 O O . PRO A 1 1100 ? 79.515 -43.006 -37.041 1.00 74.25 1100 PRO A O 1
ATOM 8523 N N . LEU A 1 1101 ? 80.419 -44.117 -35.323 1.00 77.69 1101 LEU A N 1
ATOM 8524 C CA . LEU A 1 1101 ? 81.287 -43.048 -34.827 1.00 77.69 1101 LEU A CA 1
ATOM 8525 C C . LEU A 1 1101 ? 82.687 -43.584 -34.538 1.00 77.69 1101 LEU A C 1
ATOM 8527 O O . LEU A 1 1101 ? 82.859 -44.772 -34.270 1.00 77.69 1101 LEU A O 1
ATOM 8531 N N . ALA A 1 1102 ? 83.688 -42.708 -34.496 1.00 77.88 1102 ALA A N 1
ATOM 8532 C CA . ALA A 1 1102 ? 85.031 -43.105 -34.079 1.00 77.88 1102 ALA A CA 1
ATOM 8533 C C . ALA A 1 1102 ? 85.107 -43.315 -32.551 1.00 77.88 1102 ALA A C 1
ATOM 8535 O O . ALA A 1 1102 ? 84.503 -42.574 -31.764 1.00 77.88 1102 ALA A O 1
ATOM 8536 N N . VAL A 1 1103 ? 85.875 -44.314 -32.094 1.00 72.88 1103 VAL A N 1
ATOM 8537 C CA . VAL A 1 1103 ? 86.096 -44.540 -30.654 1.00 72.88 1103 VAL A CA 1
ATOM 8538 C C . VAL A 1 1103 ? 86.806 -43.332 -30.030 1.00 72.88 1103 VAL A C 1
ATOM 8540 O O . VAL A 1 1103 ? 87.935 -43.012 -30.379 1.00 72.88 1103 VAL A O 1
ATOM 8543 N N . GLY A 1 1104 ? 86.141 -42.671 -29.074 1.00 61.38 1104 GLY A N 1
ATOM 8544 C CA . GLY A 1 1104 ? 86.648 -41.476 -28.380 1.00 61.38 1104 GLY A CA 1
ATOM 8545 C C . GLY A 1 1104 ? 85.719 -40.263 -28.474 1.00 61.38 1104 GLY A C 1
ATOM 8546 O O . GLY A 1 1104 ? 85.805 -39.361 -27.639 1.00 61.38 1104 GLY A O 1
ATOM 8547 N N . GLU A 1 1105 ? 84.767 -40.269 -29.410 1.00 60.75 1105 GLU A N 1
ATOM 8548 C CA . GLU A 1 1105 ? 83.759 -39.213 -29.522 1.00 60.75 1105 GLU A CA 1
ATOM 8549 C C . GLU A 1 1105 ? 82.750 -39.303 -28.361 1.00 60.75 1105 GLU A C 1
ATOM 8551 O O . GLU A 1 1105 ? 81.890 -40.186 -28.292 1.00 60.75 1105 GLU A O 1
ATOM 8556 N N . LYS A 1 1106 ? 82.896 -38.403 -27.372 1.00 43.97 1106 LYS A N 1
ATOM 8557 C CA . LYS A 1 1106 ? 82.061 -38.349 -26.161 1.00 43.97 1106 LYS A CA 1
ATOM 8558 C C . LYS A 1 1106 ? 80.669 -37.797 -26.476 1.00 43.97 1106 LYS A C 1
ATOM 8560 O O . LYS A 1 1106 ? 80.391 -36.635 -26.204 1.00 43.97 1106 LYS A O 1
ATOM 8565 N N . ASN A 1 1107 ? 79.747 -38.647 -26.920 1.00 55.44 1107 ASN A N 1
ATOM 8566 C CA . ASN A 1 1107 ? 78.329 -38.366 -26.710 1.00 55.44 1107 ASN A CA 1
ATOM 8567 C C . ASN A 1 1107 ? 77.895 -38.974 -25.362 1.00 55.44 1107 ASN A C 1
ATOM 8569 O O . ASN A 1 1107 ? 77.812 -40.196 -25.224 1.00 55.44 1107 ASN A O 1
ATOM 8573 N N . GLN A 1 1108 ? 77.677 -38.139 -24.338 1.00 48.38 1108 GLN A N 1
ATOM 8574 C CA . GLN A 1 1108 ? 77.340 -38.574 -22.967 1.00 48.38 1108 GLN A CA 1
ATOM 8575 C C . GLN A 1 1108 ? 75.848 -38.889 -22.759 1.00 48.38 1108 GLN A C 1
ATOM 8577 O O . GLN A 1 1108 ? 75.451 -39.283 -21.662 1.00 48.38 1108 GLN A O 1
ATOM 8582 N N . ALA A 1 1109 ? 75.022 -38.759 -23.801 1.00 57.03 1109 ALA A N 1
ATOM 8583 C CA . ALA A 1 1109 ? 73.595 -39.050 -23.738 1.00 57.03 1109 ALA A CA 1
ATOM 8584 C C . ALA A 1 1109 ? 73.351 -40.510 -23.299 1.00 57.03 1109 ALA A C 1
ATOM 8586 O O . ALA A 1 1109 ? 73.735 -41.457 -23.999 1.00 57.03 1109 ALA A O 1
ATOM 8587 N N . ARG A 1 1110 ? 72.764 -40.686 -22.103 1.00 57.09 1110 ARG A N 1
ATOM 8588 C CA . ARG A 1 1110 ? 72.511 -41.997 -21.464 1.00 57.09 1110 ARG A CA 1
ATOM 8589 C C . ARG A 1 1110 ? 71.402 -42.799 -22.160 1.00 57.09 1110 ARG A C 1
ATOM 8591 O O . ARG A 1 1110 ? 71.354 -44.014 -22.023 1.00 57.09 1110 ARG A O 1
ATOM 8598 N N . ASN A 1 1111 ? 70.549 -42.118 -22.918 1.00 70.12 1111 ASN A N 1
ATOM 8599 C CA . ASN A 1 1111 ? 69.357 -42.619 -23.606 1.00 70.12 1111 ASN A CA 1
ATOM 8600 C C . ASN A 1 1111 ? 69.619 -43.282 -24.974 1.00 70.12 1111 ASN A C 1
ATOM 8602 O O . ASN A 1 1111 ? 68.666 -43.680 -25.635 1.00 70.12 1111 ASN A O 1
ATOM 8606 N N . TYR A 1 1112 ? 70.880 -43.421 -25.392 1.00 78.31 1112 TYR A N 1
ATOM 8607 C CA . TYR A 1 1112 ? 71.263 -44.128 -26.619 1.00 78.31 1112 TYR A CA 1
ATOM 8608 C C . TYR A 1 1112 ? 71.825 -45.509 -26.296 1.00 78.31 1112 TYR A C 1
ATOM 8610 O O . TYR A 1 1112 ? 72.626 -45.646 -25.371 1.00 78.31 1112 TYR A O 1
ATOM 8618 N N . ALA A 1 1113 ? 71.477 -46.499 -27.110 1.00 80.25 1113 ALA A N 1
ATOM 8619 C CA . ALA A 1 1113 ? 72.175 -47.769 -27.168 1.00 80.25 1113 ALA A CA 1
ATOM 8620 C C . ALA A 1 1113 ? 73.467 -47.612 -27.972 1.00 80.25 1113 ALA A C 1
ATOM 8622 O O . ALA A 1 1113 ? 73.463 -47.004 -29.043 1.00 80.25 1113 ALA A O 1
ATOM 8623 N N . LYS A 1 1114 ? 74.574 -48.146 -27.452 1.00 87.31 1114 LYS A N 1
ATOM 8624 C CA . LYS A 1 1114 ? 75.904 -48.035 -28.058 1.00 87.31 1114 LYS A CA 1
ATOM 8625 C C . LYS A 1 1114 ? 76.582 -49.392 -28.086 1.00 87.31 1114 LYS A C 1
ATOM 8627 O O . LYS A 1 1114 ? 76.620 -50.073 -27.062 1.00 87.31 1114 LYS A O 1
ATOM 8632 N N . LE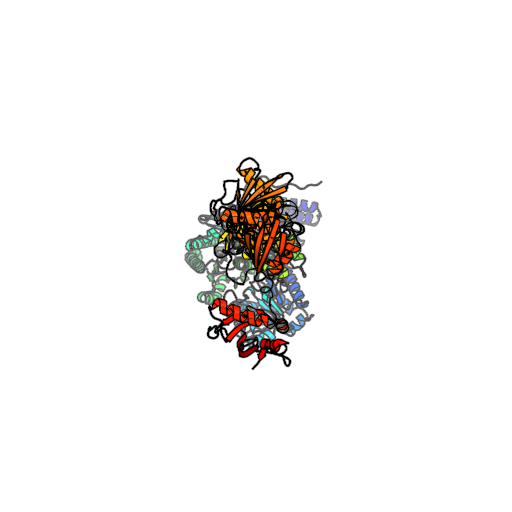U A 1 1115 ? 77.129 -49.754 -29.240 1.00 86.75 1115 LEU A N 1
ATOM 8633 C CA . LEU A 1 1115 ? 77.919 -50.958 -29.456 1.00 86.75 1115 LEU A CA 1
ATOM 8634 C C . LEU A 1 1115 ? 79.296 -50.544 -29.964 1.00 86.75 1115 LEU A C 1
ATOM 8636 O O . LEU A 1 1115 ? 79.401 -49.842 -30.963 1.00 86.75 1115 LEU A O 1
ATOM 8640 N N . ARG A 1 1116 ? 80.357 -50.966 -29.282 1.00 88.81 1116 ARG A N 1
ATOM 8641 C CA . ARG A 1 1116 ? 81.719 -50.865 -29.796 1.00 88.81 1116 ARG A CA 1
ATOM 8642 C C . ARG A 1 1116 ? 81.995 -52.090 -30.650 1.00 88.81 1116 ARG A C 1
ATOM 8644 O O . ARG A 1 1116 ? 81.896 -53.210 -30.148 1.00 88.81 1116 ARG A O 1
ATOM 8651 N N . ILE A 1 1117 ? 82.326 -51.847 -31.910 1.00 89.06 1117 ILE A N 1
ATOM 8652 C CA . ILE A 1 1117 ? 82.610 -52.868 -32.910 1.00 89.06 1117 ILE A CA 1
ATOM 8653 C C . ILE A 1 1117 ? 84.057 -52.689 -33.362 1.00 89.06 1117 ILE A C 1
ATOM 8655 O O . ILE A 1 1117 ? 84.439 -51.606 -33.800 1.00 89.06 1117 ILE A O 1
ATOM 8659 N N . SER A 1 1118 ? 84.848 -53.743 -33.230 1.00 88.75 1118 SER A N 1
ATOM 8660 C CA . SER A 1 1118 ? 86.261 -53.797 -33.595 1.00 88.75 1118 SER A CA 1
ATOM 8661 C C . SER A 1 1118 ? 86.423 -54.600 -34.885 1.00 88.75 1118 SER A C 1
ATOM 8663 O O . SER A 1 1118 ? 85.803 -55.653 -35.035 1.00 88.75 1118 SER A O 1
ATOM 8665 N N . ASP A 1 1119 ? 87.245 -54.114 -35.809 1.00 87.19 1119 ASP A N 1
ATOM 8666 C CA . ASP A 1 1119 ? 87.643 -54.842 -37.016 1.00 87.19 1119 ASP A CA 1
ATOM 8667 C C . ASP A 1 1119 ? 88.786 -55.804 -36.654 1.00 87.19 1119 ASP A C 1
ATOM 8669 O O . ASP A 1 1119 ? 89.838 -55.382 -36.168 1.00 87.19 1119 ASP A O 1
ATOM 8673 N N . LEU A 1 1120 ? 88.562 -57.108 -36.831 1.00 82.94 1120 LEU A N 1
ATOM 8674 C CA . LEU A 1 1120 ? 89.552 -58.157 -36.567 1.00 82.94 1120 LEU A CA 1
ATOM 8675 C C . LEU A 1 1120 ? 90.385 -58.501 -37.815 1.00 82.94 1120 LEU A C 1
ATOM 8677 O O . LEU A 1 1120 ? 91.292 -59.331 -37.728 1.00 82.94 1120 LEU A O 1
ATOM 8681 N N . GLY A 1 1121 ? 90.093 -57.872 -38.957 1.00 74.62 1121 GLY A N 1
ATOM 8682 C CA . GLY A 1 1121 ? 90.729 -58.122 -40.244 1.00 74.62 1121 GLY A CA 1
ATOM 8683 C C . GLY A 1 1121 ? 90.093 -59.275 -41.028 1.00 74.62 1121 GLY A C 1
ATOM 8684 O O . GLY A 1 1121 ? 89.521 -60.215 -40.474 1.00 74.62 1121 GLY A O 1
ATOM 8685 N N . GLY A 1 1122 ? 90.197 -59.201 -42.360 1.00 70.44 1122 GLY A N 1
ATOM 8686 C CA . GLY A 1 1122 ? 89.694 -60.239 -43.270 1.00 70.44 1122 GLY A CA 1
ATOM 8687 C C . GLY A 1 1122 ? 88.165 -60.332 -43.338 1.00 70.44 1122 GLY A C 1
ATOM 8688 O O . GLY A 1 1122 ? 87.640 -61.421 -43.550 1.00 70.44 1122 GLY A O 1
ATOM 8689 N N . GLY A 1 1123 ? 87.460 -59.214 -43.119 1.00 75.00 1123 GLY A N 1
ATOM 8690 C CA . GLY A 1 1123 ? 85.992 -59.159 -43.114 1.00 75.00 1123 GLY A CA 1
ATOM 8691 C C . GLY A 1 1123 ? 85.350 -59.743 -41.852 1.00 75.00 1123 GLY A C 1
ATOM 8692 O O . GLY A 1 1123 ? 84.173 -60.096 -41.873 1.00 75.00 1123 GLY A O 1
ATOM 8693 N N . ARG A 1 1124 ? 86.121 -59.886 -40.763 1.00 83.69 1124 ARG A N 1
ATOM 8694 C CA . ARG A 1 1124 ? 85.642 -60.357 -39.458 1.00 83.69 1124 ARG A CA 1
ATOM 8695 C C . ARG A 1 1124 ? 85.649 -59.218 -38.449 1.00 83.69 1124 ARG A C 1
ATOM 8697 O O . ARG A 1 1124 ? 86.616 -58.471 -38.356 1.00 83.69 1124 ARG A O 1
ATOM 8704 N N . TYR A 1 1125 ? 84.607 -59.141 -37.636 1.00 87.19 1125 TYR A N 1
ATOM 8705 C CA . TYR A 1 1125 ? 84.375 -58.065 -36.682 1.00 87.19 1125 TYR A CA 1
ATOM 8706 C C . TYR A 1 1125 ? 84.029 -58.635 -35.308 1.00 87.19 1125 TYR A C 1
ATOM 8708 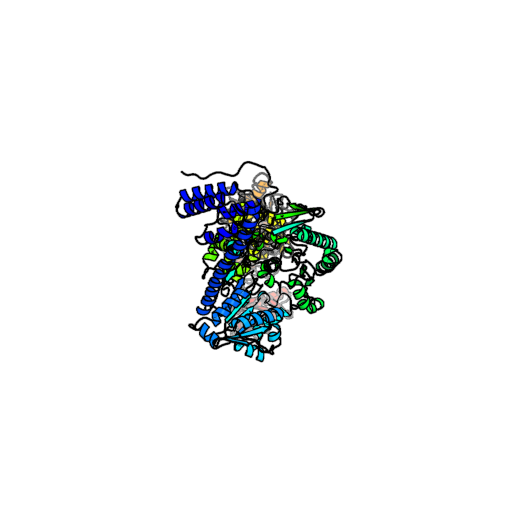O O . TYR A 1 1125 ? 83.563 -59.770 -35.186 1.00 87.19 1125 TYR A O 1
ATOM 8716 N N . ALA A 1 1126 ? 84.221 -57.844 -34.256 1.00 86.56 1126 ALA A N 1
ATOM 8717 C CA . ALA A 1 1126 ? 83.779 -58.202 -32.919 1.00 86.56 1126 ALA A CA 1
ATOM 8718 C C . ALA A 1 1126 ? 83.043 -57.066 -32.222 1.00 86.56 1126 ALA A C 1
ATOM 8720 O O . ALA A 1 1126 ? 83.541 -55.947 -32.160 1.00 86.56 1126 ALA A O 1
ATOM 8721 N N . VAL A 1 1127 ? 81.892 -57.363 -31.620 1.00 89.38 1127 VAL A N 1
ATOM 8722 C CA . VAL A 1 1127 ? 81.290 -56.457 -30.640 1.00 89.38 1127 VAL A CA 1
ATOM 8723 C C . VAL A 1 1127 ? 82.016 -56.666 -29.316 1.00 89.38 1127 VAL A C 1
ATOM 8725 O O . VAL A 1 1127 ? 81.823 -57.687 -28.660 1.00 89.38 1127 VAL A O 1
ATOM 8728 N N . THR A 1 1128 ? 82.861 -55.709 -28.939 1.00 85.75 1128 THR A N 1
ATOM 8729 C CA . THR A 1 1128 ? 83.729 -55.795 -27.751 1.00 85.75 1128 THR A CA 1
ATOM 8730 C C . THR A 1 1128 ? 83.119 -55.140 -26.517 1.00 85.75 1128 THR A C 1
ATOM 8732 O O . THR A 1 1128 ? 83.551 -55.390 -25.392 1.00 85.75 1128 THR A O 1
ATOM 8735 N N . LYS A 1 1129 ? 82.111 -54.275 -26.696 1.00 86.88 1129 LYS A N 1
ATOM 8736 C CA . LYS A 1 1129 ? 81.384 -53.649 -25.585 1.00 86.88 1129 LYS A CA 1
ATOM 8737 C C . LYS A 1 1129 ? 80.013 -53.154 -26.027 1.00 86.88 1129 LYS A C 1
ATOM 8739 O O . LYS A 1 1129 ? 79.901 -52.577 -27.101 1.00 86.88 1129 LYS A O 1
ATOM 8744 N N . ALA A 1 1130 ? 78.997 -53.256 -25.174 1.00 86.44 1130 ALA A N 1
ATOM 8745 C CA . ALA A 1 1130 ? 77.728 -52.557 -25.385 1.00 86.44 1130 ALA A CA 1
ATOM 8746 C C . ALA A 1 1130 ? 77.227 -51.886 -24.103 1.00 86.44 1130 ALA A C 1
ATOM 8748 O O . ALA A 1 1130 ? 77.394 -52.427 -23.010 1.00 86.44 1130 ALA A O 1
ATOM 8749 N N . TRP A 1 1131 ? 76.645 -50.692 -24.222 1.00 85.69 1131 TRP A N 1
ATOM 8750 C CA . TRP A 1 1131 ? 76.138 -49.923 -23.083 1.00 85.69 1131 TRP A CA 1
ATOM 8751 C C . TRP A 1 1131 ? 75.050 -48.918 -23.488 1.00 85.69 1131 TRP A C 1
ATOM 8753 O O . TRP A 1 1131 ? 74.933 -48.546 -24.653 1.00 85.69 1131 TRP A O 1
ATOM 8763 N N . GLY A 1 1132 ? 74.273 -48.450 -22.506 1.00 81.00 1132 GLY A N 1
ATOM 8764 C CA . GLY A 1 1132 ? 73.200 -47.464 -22.694 1.00 81.00 1132 GLY A CA 1
ATOM 8765 C C . GLY A 1 1132 ? 71.808 -48.070 -22.925 1.00 81.00 1132 GLY A C 1
ATOM 8766 O O . GLY A 1 1132 ? 71.650 -49.288 -23.040 1.00 81.00 1132 GLY A O 1
ATOM 8767 N N . THR A 1 1133 ? 70.773 -47.223 -22.921 1.00 78.75 1133 THR A N 1
ATOM 8768 C CA . THR A 1 1133 ? 69.366 -47.662 -22.932 1.00 78.75 1133 THR A CA 1
ATOM 8769 C C . THR A 1 1133 ? 69.011 -48.392 -24.231 1.00 78.75 1133 THR A C 1
ATOM 8771 O O . THR A 1 1133 ? 69.082 -47.815 -25.309 1.00 78.75 1133 THR A O 1
ATOM 8774 N N . GLY A 1 1134 ? 68.614 -49.666 -24.128 1.00 77.25 1134 GLY A N 1
ATOM 8775 C CA . GLY A 1 1134 ? 68.234 -50.508 -25.273 1.00 77.25 1134 GLY A CA 1
ATOM 8776 C C . GLY A 1 1134 ? 69.370 -51.344 -25.879 1.00 77.25 1134 GLY A C 1
ATOM 8777 O O . GLY A 1 1134 ? 69.097 -52.210 -26.709 1.00 77.25 1134 GLY A O 1
ATOM 8778 N N . ALA A 1 1135 ? 70.620 -51.174 -25.425 1.00 84.50 1135 ALA A N 1
ATOM 8779 C CA . ALA A 1 1135 ? 71.776 -51.908 -25.955 1.00 84.50 1135 ALA A CA 1
ATOM 8780 C C . ALA A 1 1135 ? 71.660 -53.431 -25.774 1.00 84.50 1135 ALA A C 1
ATOM 8782 O O . ALA A 1 1135 ? 72.035 -54.188 -26.665 1.00 84.50 1135 ALA A O 1
ATOM 8783 N N . THR A 1 1136 ? 71.070 -53.890 -24.667 1.00 81.56 1136 THR A N 1
ATOM 8784 C CA . THR A 1 1136 ? 70.840 -55.320 -24.407 1.00 81.56 1136 THR A CA 1
ATOM 8785 C C . THR A 1 1136 ? 69.868 -55.946 -25.410 1.00 81.56 1136 THR A C 1
ATOM 8787 O O . THR A 1 1136 ? 70.055 -57.095 -25.796 1.00 81.56 1136 THR A O 1
ATOM 8790 N N . LYS A 1 1137 ? 68.859 -55.189 -25.874 1.00 79.31 1137 LYS A N 1
ATOM 8791 C CA . LYS A 1 1137 ? 67.902 -55.659 -26.891 1.00 79.31 1137 LYS A CA 1
ATOM 8792 C C . LYS A 1 1137 ? 68.564 -55.783 -28.264 1.00 79.31 1137 LYS A C 1
ATOM 8794 O O . LYS A 1 1137 ? 68.376 -56.790 -28.934 1.00 79.31 1137 LYS A O 1
ATOM 8799 N N . ILE A 1 1138 ? 69.389 -54.805 -28.642 1.00 81.25 1138 ILE A N 1
ATOM 8800 C CA . ILE A 1 1138 ? 70.155 -54.850 -29.898 1.00 81.25 1138 ILE A CA 1
ATOM 8801 C C . ILE A 1 1138 ? 71.170 -55.997 -29.880 1.00 81.25 1138 ILE A C 1
ATOM 8803 O O . ILE A 1 1138 ? 71.263 -56.747 -30.846 1.00 81.25 1138 ILE A O 1
ATOM 8807 N N . LEU A 1 1139 ? 71.892 -56.185 -28.769 1.00 85.12 1139 LEU A N 1
ATOM 8808 C CA . LEU A 1 1139 ? 72.804 -57.320 -28.615 1.00 85.12 1139 LEU A CA 1
ATOM 8809 C C . LEU A 1 1139 ? 72.084 -58.665 -28.733 1.00 85.12 1139 LEU A C 1
ATOM 8811 O O . LEU A 1 1139 ? 72.621 -59.575 -29.355 1.00 85.12 1139 LEU A O 1
ATOM 8815 N N . ALA A 1 1140 ? 70.897 -58.803 -28.136 1.00 81.38 1140 ALA A N 1
ATOM 8816 C CA . ALA A 1 1140 ? 70.110 -60.027 -28.241 1.00 81.38 1140 ALA A CA 1
ATOM 8817 C C . ALA A 1 1140 ? 69.721 -60.318 -29.701 1.00 81.38 1140 ALA A C 1
ATOM 8819 O O . ALA A 1 1140 ? 69.933 -61.437 -30.157 1.00 81.38 1140 ALA A O 1
ATOM 8820 N N . ALA A 1 1141 ? 69.262 -59.302 -30.443 1.00 77.12 1141 ALA A N 1
ATOM 8821 C CA . ALA A 1 1141 ? 68.911 -59.427 -31.859 1.00 77.12 1141 ALA A CA 1
ATOM 8822 C C . ALA A 1 1141 ? 70.121 -59.787 -32.747 1.00 77.12 1141 ALA A C 1
ATOM 8824 O O . ALA A 1 1141 ? 70.025 -60.666 -33.604 1.00 77.12 1141 ALA A O 1
ATOM 8825 N N . LEU A 1 1142 ? 71.287 -59.176 -32.502 1.00 81.00 1142 LEU A N 1
ATOM 8826 C CA . LEU A 1 1142 ? 72.521 -59.499 -33.228 1.00 81.00 1142 LEU A CA 1
ATOM 8827 C C . LEU A 1 1142 ? 73.042 -60.903 -32.895 1.00 81.00 1142 LEU A C 1
ATOM 8829 O O . LEU A 1 1142 ? 73.503 -61.599 -33.795 1.00 81.00 1142 LEU A O 1
ATOM 8833 N N . LYS A 1 1143 ? 72.925 -61.359 -31.637 1.00 82.25 1143 LYS A N 1
ATOM 8834 C CA . LYS A 1 1143 ? 73.291 -62.732 -31.231 1.00 82.25 1143 LYS A CA 1
ATOM 8835 C C . LYS A 1 1143 ? 72.440 -63.801 -31.915 1.00 82.25 1143 LYS A C 1
ATOM 8837 O O . LYS A 1 1143 ? 72.915 -64.919 -32.088 1.00 82.25 1143 LYS A O 1
ATOM 8842 N N . SER A 1 1144 ? 71.201 -63.480 -32.278 1.00 75.75 1144 SER A N 1
ATOM 8843 C CA . SER A 1 1144 ? 70.333 -64.354 -33.074 1.00 75.75 1144 SER A CA 1
ATOM 8844 C C . SER A 1 1144 ? 70.538 -64.226 -34.588 1.00 75.75 1144 SER A C 1
ATOM 8846 O O . SER A 1 1144 ? 69.910 -64.972 -35.331 1.00 75.75 1144 SER A O 1
ATOM 8848 N N . SER A 1 1145 ? 71.384 -63.301 -35.061 1.00 74.88 1145 SER A N 1
ATOM 8849 C CA . SER A 1 1145 ? 71.619 -63.105 -36.496 1.00 74.88 1145 SER A CA 1
ATOM 8850 C C . SER A 1 1145 ? 72.575 -64.160 -37.081 1.00 74.88 1145 SER A C 1
ATOM 8852 O O . SER A 1 1145 ? 73.473 -64.631 -36.371 1.00 74.88 1145 SER A O 1
ATOM 8854 N N . PRO A 1 1146 ? 72.464 -64.476 -38.386 1.00 69.06 1146 PRO A N 1
ATOM 8855 C CA . PRO A 1 1146 ? 73.411 -65.341 -39.092 1.00 69.06 1146 PRO A CA 1
ATOM 8856 C C . PRO A 1 1146 ? 74.859 -64.834 -39.040 1.00 69.06 1146 PRO A C 1
ATOM 8858 O O . PRO A 1 1146 ? 75.786 -65.632 -39.101 1.00 69.06 1146 PRO A O 1
ATOM 8861 N N . LEU A 1 1147 ? 75.078 -63.524 -38.855 1.00 76.75 1147 LEU A N 1
ATOM 8862 C CA . LEU A 1 1147 ? 76.420 -62.946 -38.723 1.00 76.75 1147 LEU A CA 1
ATOM 8863 C C . LEU A 1 1147 ? 77.158 -63.431 -37.470 1.00 76.75 1147 LEU A C 1
ATOM 8865 O O . LEU A 1 1147 ? 78.387 -63.478 -37.477 1.00 76.75 1147 LEU A O 1
ATOM 8869 N N . ALA A 1 1148 ? 76.425 -63.767 -36.403 1.00 77.88 1148 ALA A N 1
ATOM 8870 C CA . ALA A 1 1148 ? 76.980 -64.162 -35.108 1.00 77.88 1148 ALA A CA 1
ATOM 8871 C C . ALA A 1 1148 ? 76.793 -65.652 -34.771 1.00 77.88 1148 ALA A C 1
ATOM 8873 O O . ALA A 1 1148 ? 77.271 -66.102 -33.727 1.00 77.88 1148 ALA A O 1
ATOM 8874 N N . GLN A 1 1149 ? 76.107 -66.415 -35.629 1.00 73.00 1149 GLN A N 1
ATOM 8875 C CA . GLN A 1 1149 ? 75.785 -67.828 -35.420 1.00 73.00 1149 GLN A CA 1
ATOM 8876 C C . GLN A 1 1149 ? 76.418 -68.721 -36.494 1.00 73.00 1149 GLN A C 1
ATOM 8878 O O . GLN A 1 1149 ? 76.463 -68.372 -37.667 1.00 73.00 1149 GLN A O 1
ATOM 8883 N N . GLY A 1 1150 ? 76.866 -69.913 -36.094 1.00 65.50 1150 GLY A N 1
ATOM 8884 C CA . GLY A 1 1150 ? 77.468 -70.902 -36.993 1.00 65.50 1150 GLY A CA 1
ATOM 8885 C C . GLY A 1 1150 ? 79.000 -70.811 -37.116 1.00 65.50 1150 GLY A C 1
ATOM 8886 O O . GLY A 1 1150 ? 79.620 -69.872 -36.618 1.00 65.50 1150 GLY A O 1
ATOM 8887 N N . PRO A 1 1151 ? 79.639 -71.817 -37.742 1.00 58.19 1151 PRO A N 1
ATOM 8888 C CA . PRO A 1 1151 ? 81.100 -71.934 -37.806 1.00 58.19 1151 PRO A CA 1
ATOM 8889 C C . PRO A 1 1151 ? 81.784 -70.874 -38.690 1.00 58.19 1151 PRO A C 1
ATOM 8891 O O . PRO A 1 1151 ? 82.979 -70.642 -38.527 1.00 58.19 1151 PRO A O 1
ATOM 8894 N N . GLU A 1 1152 ? 81.039 -70.204 -39.576 1.00 65.69 1152 GLU A N 1
ATOM 8895 C CA . GLU A 1 1152 ? 81.530 -69.119 -40.446 1.00 65.69 1152 GLU A CA 1
ATOM 8896 C C . GLU A 1 1152 ? 81.154 -67.712 -39.944 1.00 65.69 1152 GLU A C 1
ATOM 8898 O O . GLU A 1 1152 ? 81.288 -66.738 -40.681 1.00 65.69 1152 GLU A O 1
ATOM 8903 N N . ALA A 1 1153 ? 80.701 -67.587 -38.689 1.00 75.50 1153 ALA A N 1
ATOM 8904 C CA . ALA A 1 1153 ? 80.281 -66.311 -38.116 1.00 75.50 1153 ALA A CA 1
ATOM 8905 C C . ALA A 1 1153 ? 81.373 -65.233 -38.251 1.00 75.50 1153 ALA A C 1
ATOM 8907 O O . ALA A 1 1153 ? 82.475 -65.344 -37.702 1.00 75.50 1153 ALA A O 1
ATOM 8908 N N . VAL A 1 1154 ? 81.040 -64.166 -38.978 1.00 79.31 1154 VAL A N 1
ATOM 8909 C CA . VAL A 1 1154 ? 81.921 -63.018 -39.226 1.00 79.31 1154 VAL A CA 1
ATOM 8910 C C . VAL A 1 1154 ? 81.800 -61.932 -38.160 1.00 79.31 1154 VAL A C 1
ATOM 8912 O O . VAL A 1 1154 ? 82.673 -61.074 -38.088 1.00 79.31 1154 VAL A O 1
ATOM 8915 N N . LEU A 1 1155 ? 80.777 -61.966 -37.302 1.00 82.69 1155 LEU A N 1
ATOM 8916 C CA . LEU A 1 1155 ? 80.602 -61.045 -36.180 1.00 82.69 1155 LEU A CA 1
ATOM 8917 C C . LEU A 1 1155 ? 80.653 -61.799 -34.846 1.00 82.69 1155 LEU A C 1
ATOM 8919 O O . LEU A 1 1155 ? 79.704 -62.468 -34.447 1.00 82.69 1155 LEU A O 1
ATOM 8923 N N . ARG A 1 1156 ? 81.745 -61.644 -34.097 1.00 83.56 1156 ARG A N 1
ATOM 8924 C CA . ARG A 1 1156 ? 81.894 -62.256 -32.771 1.00 83.56 1156 ARG A CA 1
ATOM 8925 C C . ARG A 1 1156 ? 81.389 -61.320 -31.675 1.00 83.56 1156 ARG A C 1
ATOM 8927 O O . ARG A 1 1156 ? 81.843 -60.190 -31.566 1.00 83.56 1156 ARG A O 1
ATOM 8934 N N . ILE A 1 1157 ? 80.490 -61.782 -30.812 1.00 82.00 1157 ILE A N 1
ATOM 8935 C CA . ILE A 1 1157 ? 79.999 -60.978 -29.681 1.00 82.00 1157 ILE A CA 1
ATOM 8936 C C . ILE A 1 1157 ? 80.696 -61.470 -28.409 1.00 82.00 1157 ILE A C 1
ATOM 8938 O O . ILE A 1 1157 ? 80.436 -62.597 -27.984 1.00 82.00 1157 ILE A O 1
ATOM 8942 N N . GLN A 1 1158 ? 81.621 -60.663 -27.872 1.00 71.19 1158 GLN A N 1
ATOM 8943 C CA . GLN A 1 1158 ? 82.461 -60.999 -26.710 1.00 71.19 1158 GLN A CA 1
ATOM 8944 C C . GLN A 1 1158 ? 81.820 -60.619 -25.375 1.00 71.19 1158 GLN A C 1
ATOM 8946 O O . GLN A 1 1158 ? 81.104 -59.590 -25.317 1.00 71.19 1158 GLN A O 1
#

Radius of gyration: 58.82 Å; chains: 1; bounding box: 158×115×136 Å

Foldseek 3Di:
DDDDDDDDDDDDDDDDPDPQVVVVVVCLVPDDDDPVNVVVVVVLCPPPDPVLVVVLVVLVVQLVVDDDPSNVVSSVVSVVSVVVDDDDSVSVSSVVVVLVVLLPVLQVLLVVVLVVLLVLVVCCQQVPLDLEAEEAAQLFCVVSVLVNVLCLQPDDDDGPLNVLQLQFAEEEEEEDPVVLVVVLVSLCVSQVHRDPDPVFSWGDHPSGIYTYDYLVRLLVDDLVVLLVVCVRHLEYEYGAQQLAEDCPPDVPPPSNVSVCCSCPSNQQAPPQLHGPDDPRHHYYYYHNAFHHCVCSNQVFLSNYSFHAFPLNCVVSSNWRQAAEAEEAEPVLPDLDQLQVSLVPDDLVVLLVVVLLVLVLLQVVQDPDLARFAEEEEAAAPSSQVSNQVVLCVDDSCVQQTEAEDDPPPVNVVCCVVSVVCCVVSSRRYYYYHPLPLPPLLVCQVVPTQEYEYRHQPDPDRQSSLSNSVSSRIYSSYHHYYYYNNNSLLVYPSNVSSVHFYWYCDPSDTDGDDCNPPNPSCPQVPDDDLADQDDDQDHKAFAQQLLVLLLVLLCPDVVRRQLRSLCSQQVHHSVQSVCSNNNRIADQFPVSLLSSCSSVVHDPVSSLSSLLSRLVSSLVVVCVVQPQAPPDPPLLSVLLSLLSSLCCSPVVNHQNPQPQDDSVQSVCCNRPVDHDPPLVSQLSRVLSSCVRRNVVSSCVRVNCVSVVPAPDQQFLLVLLADALVNVVSLQVVQCVVVVHRDQKWKFKWAADPVRTTHDTHIYHPPPDDPDLRIWIWMKGDPDPSAIEGQDIGHDCVLSNVVSNVSHPNCPVRYHHDCLHPLQRPLCALQNLQADALVNVVSLQVVQCVVVVHRDQKWKWKFAQDPRRGTHGTHIYHPPPDDPDLRIWIWMKGDPDPSAIEGPDIGHDCVQSSVVSNCNHPNCVVHYHHDPQQDQQPHFDFLQCLQADALSSVVNLQVQQCVVVVHRDQKWKFKFAQDPRRTTHRGHTYHPPPDDPDQRIWIWMKGHPDPSAIERPEIAHECVVSNVVSNCNHPNCVVHYYYDDPYPPRYDFDFLLCLLVDDLVNVVVQQVVQCVVVVHRAQKWKFKFAADPVRTTHPTHIGHPPPDPPPQRIKIWIKGHPDPSAIERPDIHHDCNVSSVVSNCNHPCDDDPPNRYDYD

pLDDT: mean 70.14, std 15.12, range [21.81, 94.75]